Protein AF-0000000082457837 (afdb_homodimer)

Solvent-accessible surface area (backbone atoms only — not comparable to full-atom values): 43763 Å² total; per-residue (Å²): 138,62,82,89,51,73,66,55,36,33,38,27,12,74,49,66,72,32,39,53,53,43,48,62,74,45,56,89,56,84,58,58,75,45,71,38,77,60,34,36,66,74,62,52,68,90,49,53,86,29,73,76,81,58,25,60,80,76,34,44,66,63,45,46,36,47,70,77,39,40,48,73,26,71,55,97,91,34,39,42,47,49,51,41,43,51,32,27,55,53,45,48,58,57,58,70,67,44,86,58,90,34,75,42,76,34,52,36,50,65,36,49,33,29,38,58,34,50,64,67,66,46,62,50,83,47,68,82,25,55,40,52,49,90,78,32,45,65,43,74,44,74,40,80,43,88,89,57,74,78,51,48,42,26,43,46,27,30,28,44,43,92,60,67,83,74,47,74,59,53,96,82,40,74,62,30,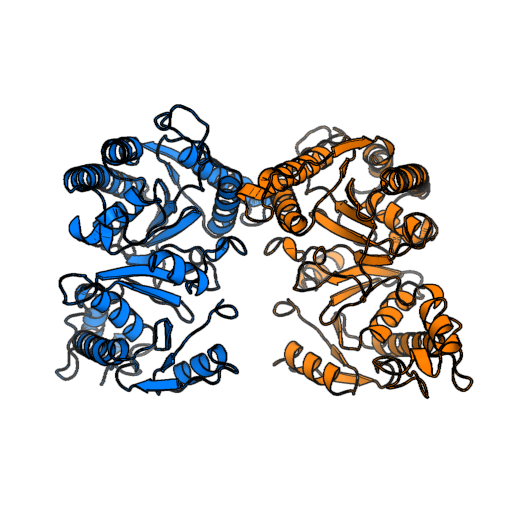30,36,41,38,39,31,22,25,22,40,54,56,78,58,78,79,45,83,54,81,73,71,78,71,47,47,48,30,70,58,8,51,53,30,21,46,37,47,19,59,59,50,52,60,41,80,55,46,30,39,41,19,12,76,44,45,24,16,41,51,28,48,49,42,30,48,54,47,40,39,36,20,27,83,64,69,68,33,95,49,64,44,74,61,47,79,47,68,41,70,47,44,55,50,62,72,56,57,54,68,54,53,75,81,43,78,83,67,60,89,80,44,83,36,46,64,64,71,47,55,69,66,49,53,47,52,50,43,55,36,23,52,53,32,45,54,51,50,42,49,60,66,58,67,53,90,55,71,63,41,28,37,35,36,24,24,48,45,68,49,47,43,39,38,51,33,54,53,68,70,53,59,78,82,52,45,36,34,44,42,61,49,66,37,14,36,28,36,35,35,14,69,71,35,72,88,39,68,50,27,37,52,28,31,36,39,34,72,76,47,55,93,70,32,76,72,90,53,80,67,71,72,61,56,56,63,72,70,100,138,63,84,88,50,73,67,57,36,32,38,27,11,72,48,65,73,32,37,52,53,42,49,61,73,44,57,88,56,86,58,59,75,44,70,38,78,59,34,34,66,74,61,53,68,89,49,54,83,28,75,78,80,57,24,62,78,77,32,44,69,61,46,47,36,48,71,76,40,41,48,73,25,71,55,97,90,33,40,40,43,50,52,42,42,52,29,25,56,54,45,48,57,57,58,70,66,45,85,58,88,35,74,43,74,35,53,36,50,65,35,48,33,30,38,57,34,49,64,68,67,48,63,53,83,45,67,83,26,54,40,52,48,91,80,33,44,64,43,74,45,74,40,79,42,91,90,56,73,78,51,48,42,25,44,47,26,31,27,44,45,92,59,68,83,74,46,74,60,53,96,84,39,74,62,30,31,37,41,36,40,32,22,25,22,41,55,56,78,54,78,78,44,84,55,79,72,71,78,72,47,50,49,31,69,58,8,51,52,30,22,46,37,46,18,59,60,50,53,62,41,79,55,47,32,40,40,18,12,76,43,44,23,17,41,53,28,48,49,42,29,48,55,47,40,38,36,20,29,82,63,68,69,33,96,49,62,44,74,60,48,79,46,70,42,70,46,45,55,49,63,73,56,56,54,68,55,53,76,78,44,77,83,66,59,89,79,44,85,38,45,66,62,72,47,54,69,66,50,54,49,50,50,44,55,37,26,51,54,32,44,53,51,50,42,49,60,67,59,68,54,91,53,71,64,43,30,38,37,36,26,22,46,47,67,47,49,43,40,39,52,34,54,53,67,70,53,60,78,83,54,44,37,34,44,42,60,49,67,37,15,34,28,36,36,33,14,69,70,35,72,88,39,66,50,26,37,52,28,32,36,37,34,72,76,47,54,92,70,33,75,72,90,53,80,68,71,71,62,57,57,63,71,70,100

Sequence (810 aa):
MLIDDSFDVCFASPLERSKRTAEIIWDNREEEVITDMDLREIDLYSFQGLLKHEGKAKFGETFRQWQVDPANFNIDGHYPVRELWDRARNCWDKILEHEGRSVLVVAHNAVNQALVSTAIGLGTEYFRVLLQSNCGVSVLDFTPRIEGGSPFVCLDRLNQTPNSPVGGSSGGRKTSKRIILVCHGFTQNNAEASNPLSGDKSMNMLGVIQSQKIAELLLDTKVSSIISSPKKACVETANAISRVQEAADSLGADSAPRYVEMKQTENLDVENILQKSNKDTSVIPPFQLGWLSGFEDTVLSEVWEQSEEAWRYLLKELSSDDEADRVVVVVGDPSINIALMVHCLNLSKEWMGSFHLDSGSISIVDFPDGPAGKGVIRCINYTAHLGRWSIPITRTIENDEALKMMLIDDSFDVCFASPLERSKRTAEIIWDNREEEVITDMDLREIDLYSFQGLLKHEGKAKFGETFRQWQVDPANFNIDGHYPVRELWDRARNCWDKILEHEGRSVLVVAHNAVNQALVSTAIGLGTEYFRVLLQSNCGVSVLDFTPRIEGGSPFVCLDRLNQTPNSPVGGSSGGRKTSKRIILVCHGFTQNNAEASNPLSGDKSMNMLGVIQSQKIAELLLDTKVSSIISSPKKACVETANAISRVQEAADSLGADSAPRYVEMKQTENLDVENILQKSNKDTSVIPPFQLGWLSGFEDTVLSEVWEQSEEAWRYLLKELSSDDEADRVVVVVGDPSINIALMVHCLNLSKEWMGSFHLDSGSISIVDFPDGPAGKGVIRCINYTAHLGRWSIPITRTIENDEALKM

Foldseek 3Di:
DCQPPDAQEEEFEPDDVLVVVCCVNCPPPPHDYHYDPLQADFDPDVCPPCVPDNCCPPPVVLNVCCVPPLQPRDDPNDNRLQSLLVSLVVVCVVVVPDPIQGYHYGGDWQSVQSNLQVLQPHDSRCRQQQGEDVVFDWAKDFAADPVGDGTQIAGAKGGADPDQLLADDPPPFNFAFKEKEAEFFAFDPPPPPPPNPPFQTAHDPRRLLLLLLLLVSCLNDQAAEEEEEPRHRGVSSSVNNQVSQQCSCVVVSDVHGHDYHYYYDNLQDLRVLVVVFCPVDPPPPLQDQLVVVVGDPVSLVVLLVSLVVVLVVVLCVRVVDPGRHHYYYYYHHFQSSLSSVCVLQVHDSVCSSNYDADHSFMWMWTDSPGSVDHIGTSMHRHFVSSPVSGDDSHDDPVVVVVVVD/DCQPPDAQEEEFEPDDVLVVVCCVNCPPPPHDYHYDPLQADFDPDVCPPCVPDNCCPPPVVLNVCCVPPLQPRDDPNDNRLQSLLVSLVVVCVVVVPDPIQGYHYGGDWQSVQSNVQVLQPHDSRCRQQQGEDVVFDWAKDFAADPVGDGTQIAGAKGGADPDQLLDDDPPPFNFAFKEKEAEFFAFDPPPVPPPNPPFQTAHDPRRLLLLLLLLVSCLNDQAAEEEEEPRHRGVSSSVNNQVSQQCSCVVVSDVHGHDYHYYYDNLQDLRVLVVVFCVVDDPPPLQDQLVVVVGDPVSLVVLLVSLVVVLVVVLCVRVVDPGSHHYYYYYHHFQSSLSSVCVLQVHDSVCSSNYDADHSFMWMWTDSPGSVDHIGTSMHRHFVSSPVSGDDSHDDPPVVVVVVD

pLDDT: mean 83.95, std 16.98, range [23.64, 98.81]

Nearest PDB structures (foldseek):
  4ij6-assembly1_B  TM=6.935E-01  e=1.394E-09  Hydrogenobacter thermophilus TK-6
  6s2q-assembly2_C  TM=6.875E-01  e=1.163E-09  Mycobacterium tuberculosis H37Rv
  6s2q-assembly2_D  TM=6.829E-01  e=6.313E-09  Mycobacterium tuberculosis H37Rv
  4qih-assembly1_A  TM=6.556E-01  e=2.550E-09  Mycobacterium tuberculosis H37Rv
  6s2r-assembly1_B  TM=6.156E-01  e=1.312E-09  Mycobacterium tuberculosis H37Rv

InterPro domains:
  IPR013078 Histidine phosphatase superfamily, clade-1 [PF00300] (6-144)
  IPR013078 Histidine phosphatase superfamily, clade-1 [PF00300] (179-370)
  IPR013078 Histidine phosphatase superfamily, clade-1 [cd07067] (3-148)
  IPR013078 Histidine phosphatase superfamily, clade-1 [cd07067] (178-378)
  IPR029033 Histidine phosphatase superfamily [G3DSA:3.40.50.1240] (2-147)
  IPR029033 Histidine phosphatase superfamily [G3DSA:3.40.50.1240] (171-390)
  IPR029033 Histidine phosphatase superfamily [SSF53254] (4-144)
  IPR029033 Histidine phosphatase superfamily [SSF53254] (177-390)
  IPR050275 Phosphoglycerate Mutase/Phosphatase [PTHR48100] (8-148)

Radius of gyration: 30.06 Å; Cα contacts (8 Å, |Δi|>4): 1487; chains: 2; bounding box: 67×87×71 Å

Secondary structure (DSSP, 8-state):
--TT---SEEEE-SSHHHHHHHHHHHTT--S-EEE-GGGSPPP-GGGTTTTTTTHHHHSHHHHHHHHH-GGG--BTTB-HHHHHHHHHHHHHHHHHHS--SSEEEE--HHHHHHHHHHHHT--GGGTTTB---TT-EEEEEEE--TTSSSPEEEEEEEEE-SS-SSSS-BTTB---EEEEEEEPPPBP--SSSS-TT--SPPB-HHHHHHHHHHHHHHTTS---EEEE-SSHHHHHHHHHHHHHHHTTTTTTS-SSPPP-EEEE-GGG--HHHHHHHHTTS----TTSTTGGGGS-HHHHHHHHHHHHHHHHHHHHHHHSS--S-EEEEEEE-HHHHHHHHHHHTT--GGGGGGB---TT-EEEEEETT-TTS--EEEEEEE-GGGGGGSPPSSPPTHHHHHS--/--TT---SEEEE-SSHHHHHHHHHHHTT--S-EEE-GGGSPPP-GGGTTTTTTTHHHHSHHHHHHHHH-GGG--BTTB-HHHHHHHHHHHHHHHHHHS--SSEEEE--HHHHHHHHHHHHT--GGGTTTB---TT-EEEEEEE--TTSSSPEEEEEEEEE-SS-SSSS-BTTB---EEEEEEEPPPBP--SSSS-TT--SPPB-HHHHHHHHHHHHHHTTS---EEEE-SSHHHHHHHHHHHHHHHTTTTTTS-SSPPP-EEEE-GGG--HHHHHHHTTTS----TTSTTGGGGS-HHHHHHHHHHHHHHHHHHHHHHHSS--S-EEEEEEE-HHHHHHHHHHHTT--GGGGGGB---TT-EEEEEETT-TTS--EEEEEEE-GGGGGGSPPSSPPTHHHHHS--

Organism: Cannabis sativa (NCBI:txid3483)

Structure (mmCIF, N/CA/C/O backbone):
data_AF-0000000082457837-model_v1
#
loop_
_entity.id
_entity.type
_entity.pdbx_description
1 polymer 2-carboxy-D-arabinitol-1-phosphatase
#
loop_
_atom_site.group_PDB
_atom_site.id
_atom_site.type_symbol
_atom_site.label_atom_id
_atom_site.label_alt_id
_atom_site.label_comp_id
_atom_site.label_asym_id
_atom_site.label_entity_id
_atom_site.label_seq_id
_atom_site.pdbx_PDB_ins_code
_atom_site.Cartn_x
_atom_site.Cartn_y
_atom_site.Cartn_z
_atom_site.occupancy
_atom_site.B_iso_or_equiv
_atom_site.auth_seq_id
_atom_site.auth_comp_id
_atom_site.auth_asym_id
_atom_site.auth_atom_id
_atom_site.pdbx_PDB_model_num
ATOM 1 N N . MET A 1 1 ? 2.768 -0.404 -12 1 61.69 1 MET A N 1
ATOM 2 C CA . MET A 1 1 ? 3.422 -1.652 -11.617 1 61.69 1 MET A CA 1
ATOM 3 C C . MET A 1 1 ? 4.809 -1.754 -12.25 1 61.69 1 MET A C 1
ATOM 5 O O . MET A 1 1 ? 5.746 -2.238 -11.617 1 61.69 1 MET A O 1
ATOM 9 N N . LEU A 1 2 ? 4.984 -1.295 -13.492 1 68.19 2 LEU A N 1
ATOM 10 C CA . LEU A 1 2 ? 6.234 -1.51 -14.219 1 68.19 2 LEU A CA 1
ATOM 11 C C . LEU A 1 2 ? 6.988 -0.198 -14.398 1 68.19 2 LEU A C 1
ATOM 13 O O . LEU A 1 2 ? 7.945 -0.13 -15.172 1 68.19 2 LEU A O 1
ATOM 17 N N . ILE A 1 3 ? 6.582 0.846 -13.648 1 64.19 3 ILE A N 1
ATOM 18 C CA . ILE A 1 3 ? 7.121 2.182 -13.875 1 64.19 3 ILE A CA 1
ATOM 19 C C . ILE A 1 3 ? 8.617 2.199 -13.555 1 64.19 3 ILE A C 1
ATOM 21 O O . ILE A 1 3 ? 9.398 2.85 -14.242 1 64.19 3 ILE A O 1
ATOM 25 N N . ASP A 1 4 ? 9.023 1.358 -12.625 1 64.19 4 ASP A N 1
ATOM 26 C CA . ASP A 1 4 ? 10.406 1.42 -12.156 1 64.19 4 ASP A CA 1
ATOM 27 C C . ASP A 1 4 ? 11.258 0.337 -12.82 1 64.19 4 ASP A C 1
ATOM 29 O O . ASP A 1 4 ? 12.453 0.229 -12.547 1 64.19 4 ASP A O 1
ATOM 33 N N . ASP A 1 5 ? 10.656 -0.327 -13.758 1 74.62 5 ASP A N 1
ATOM 34 C CA . ASP A 1 5 ? 11.367 -1.451 -14.367 1 74.62 5 ASP A CA 1
ATOM 35 C C . ASP A 1 5 ? 12.008 -1.05 -15.688 1 74.62 5 ASP A C 1
ATOM 37 O O . ASP A 1 5 ? 11.492 -0.175 -16.391 1 74.62 5 ASP A O 1
ATOM 41 N N . SER A 1 6 ? 13.172 -1.623 -15.984 1 76.94 6 SER A N 1
ATOM 42 C CA . SER A 1 6 ? 13.891 -1.35 -17.219 1 76.94 6 SER A CA 1
ATOM 43 C C . SER A 1 6 ? 13.859 -2.555 -18.156 1 76.94 6 SER A C 1
ATOM 45 O O . SER A 1 6 ? 14.055 -3.691 -17.719 1 76.94 6 SER A O 1
ATOM 47 N N . PHE A 1 7 ? 13.562 -2.219 -19.453 1 85.19 7 PHE A N 1
ATOM 48 C CA . PHE A 1 7 ? 13.516 -3.277 -20.453 1 85.19 7 PHE A CA 1
ATOM 49 C C . PHE A 1 7 ? 14.398 -2.932 -21.656 1 85.19 7 PHE A C 1
ATOM 51 O O . PHE A 1 7 ? 14.492 -1.769 -22.047 1 85.19 7 PHE A O 1
ATOM 58 N N . ASP A 1 8 ? 15.031 -3.896 -22.266 1 85.56 8 ASP A N 1
ATOM 59 C CA . ASP A 1 8 ? 15.906 -3.723 -23.422 1 85.56 8 ASP A CA 1
ATOM 60 C C . ASP A 1 8 ? 15.102 -3.729 -24.719 1 85.56 8 ASP A C 1
ATOM 62 O O . ASP A 1 8 ? 15.492 -3.086 -25.703 1 85.56 8 ASP A O 1
ATOM 66 N N . VAL A 1 9 ? 14.102 -4.449 -24.703 1 88.44 9 VAL A N 1
ATOM 67 C CA . VAL A 1 9 ? 13.289 -4.598 -25.906 1 88.44 9 VAL A CA 1
ATOM 68 C C . VAL A 1 9 ? 11.859 -4.977 -25.531 1 88.44 9 VAL A C 1
ATOM 70 O O . VAL A 1 9 ? 11.625 -5.539 -24.453 1 88.44 9 VAL A O 1
ATOM 73 N N . CYS A 1 10 ? 10.953 -4.625 -26.453 1 90.69 10 CYS A N 1
ATOM 74 C CA . CYS A 1 10 ? 9.555 -4.98 -26.281 1 90.69 10 CYS A CA 1
ATOM 75 C C . CYS A 1 10 ? 9.023 -5.723 -27.5 1 90.69 10 CYS A C 1
ATOM 77 O O . CYS A 1 10 ? 9.18 -5.258 -28.625 1 90.69 10 CYS A O 1
ATOM 79 N N . PHE A 1 11 ? 8.539 -6.891 -27.281 1 92.44 11 PHE A N 1
ATOM 80 C CA . PHE A 1 11 ? 7.801 -7.621 -28.312 1 92.44 11 PHE A CA 1
ATOM 81 C C . PHE A 1 11 ? 6.297 -7.457 -28.109 1 92.44 11 PHE A C 1
ATOM 83 O O . PHE A 1 11 ? 5.797 -7.566 -27 1 92.44 11 PHE A O 1
ATOM 90 N N . ALA A 1 12 ? 5.574 -7.168 -29.156 1 92.19 12 ALA A N 1
ATOM 91 C CA . ALA A 1 12 ? 4.145 -6.93 -28.984 1 92.19 12 ALA A CA 1
ATOM 92 C C . ALA A 1 12 ? 3.348 -7.547 -30.141 1 92.19 12 ALA A C 1
ATOM 94 O O . ALA A 1 12 ? 3.875 -7.734 -31.234 1 92.19 12 ALA A O 1
ATOM 95 N N . SER A 1 13 ? 2.121 -7.949 -29.781 1 90.31 13 SER A N 1
ATOM 96 C CA . SER A 1 13 ? 1.166 -8.328 -30.828 1 90.31 13 SER A CA 1
ATOM 97 C C . SER A 1 13 ? 0.819 -7.148 -31.719 1 90.31 13 SER A C 1
ATOM 99 O O . SER A 1 13 ? 0.725 -6.012 -31.25 1 90.31 13 SER A O 1
ATOM 101 N N . PRO A 1 14 ? 0.612 -7.352 -33.031 1 85.44 14 PRO A N 1
ATOM 102 C CA . PRO A 1 14 ? 0.265 -6.258 -33.938 1 85.44 14 PRO A CA 1
ATOM 103 C C . PRO A 1 14 ? -1.18 -5.789 -33.75 1 85.44 14 PRO A C 1
ATOM 105 O O . PRO A 1 14 ? -1.553 -4.734 -34.281 1 85.44 14 PRO A O 1
ATOM 108 N N . LEU A 1 15 ? -1.947 -6.469 -33.031 1 84.12 15 LEU A N 1
ATOM 109 C CA . LEU A 1 15 ? -3.354 -6.117 -32.875 1 84.12 15 LEU A CA 1
ATOM 110 C C . LEU A 1 15 ? -3.504 -4.898 -31.953 1 84.12 15 LEU A C 1
ATOM 112 O O . LEU A 1 15 ? -2.727 -4.719 -31.016 1 84.12 15 LEU A O 1
ATOM 116 N N . GLU A 1 16 ? -4.539 -4.129 -32.156 1 77.69 16 GLU A N 1
ATOM 117 C CA . GLU A 1 16 ? -4.691 -2.781 -31.609 1 77.69 16 GLU A CA 1
ATOM 118 C C . GLU A 1 16 ? -4.68 -2.789 -30.078 1 77.69 16 GLU A C 1
ATOM 120 O O . GLU A 1 16 ? -4.004 -1.969 -29.453 1 77.69 16 GLU A O 1
ATOM 125 N N . ARG A 1 17 ? -5.391 -3.639 -29.516 1 74.44 17 ARG A N 1
ATOM 126 C CA . ARG A 1 17 ? -5.512 -3.641 -28.062 1 74.44 17 ARG A CA 1
ATOM 127 C C . ARG A 1 17 ? -4.152 -3.838 -27.391 1 74.44 17 ARG A C 1
ATOM 129 O O . ARG A 1 17 ? -3.803 -3.121 -26.453 1 74.44 17 ARG A O 1
ATOM 136 N N . SER A 1 18 ? -3.41 -4.766 -27.859 1 77.88 18 SER A N 1
ATOM 137 C CA . SER A 1 18 ? -2.096 -5.062 -27.297 1 77.88 18 SER A CA 1
ATOM 138 C C . SER A 1 18 ? -1.092 -3.965 -27.641 1 77.88 18 SER A C 1
ATOM 140 O O . SER A 1 18 ? -0.243 -3.621 -26.812 1 77.88 18 SER A O 1
ATOM 142 N N . LYS A 1 19 ? -1.267 -3.469 -28.797 1 76.56 19 LYS A N 1
ATOM 143 C CA . LYS A 1 19 ? -0.363 -2.41 -29.234 1 76.56 19 LYS A CA 1
ATOM 144 C C . LYS A 1 19 ? -0.499 -1.172 -28.344 1 76.56 19 LYS A C 1
ATOM 146 O O . LYS A 1 19 ? 0.503 -0.577 -27.953 1 76.56 19 LYS A O 1
ATOM 151 N N . ARG A 1 20 ? -1.643 -0.842 -28.062 1 76.88 20 ARG A N 1
ATOM 152 C CA . ARG A 1 20 ? -1.907 0.321 -27.219 1 76.88 20 ARG A CA 1
ATOM 153 C C . ARG A 1 20 ? -1.321 0.132 -25.812 1 76.88 20 ARG A C 1
ATOM 155 O O . ARG A 1 20 ? -0.735 1.059 -25.25 1 76.88 20 ARG A O 1
ATOM 162 N N . THR A 1 21 ? -1.513 -1.036 -25.281 1 79.12 21 THR A N 1
ATOM 163 C CA . THR A 1 21 ? -0.959 -1.354 -23.969 1 79.12 21 THR A CA 1
ATOM 164 C C . THR A 1 21 ? 0.563 -1.248 -23.984 1 79.12 21 THR A C 1
ATOM 166 O O . THR A 1 21 ? 1.162 -0.699 -23.062 1 79.12 21 THR A O 1
ATOM 169 N N . ALA A 1 22 ? 1.102 -1.731 -25.031 1 79.19 22 ALA A N 1
ATOM 170 C CA . ALA A 1 22 ? 2.555 -1.672 -25.172 1 79.19 22 ALA A CA 1
ATOM 171 C C . ALA A 1 22 ? 3.041 -0.226 -25.234 1 79.19 22 ALA A C 1
ATOM 173 O O . ALA A 1 22 ? 4.059 0.116 -24.625 1 79.19 22 ALA A O 1
ATOM 174 N N . GLU A 1 23 ? 2.328 0.584 -25.875 1 76.38 23 GLU A N 1
ATOM 175 C CA . GLU A 1 23 ? 2.691 1.992 -26 1 76.38 23 GLU A CA 1
ATOM 176 C C . GLU A 1 23 ? 2.635 2.705 -24.656 1 76.38 23 GLU A C 1
ATOM 178 O O . GLU A 1 23 ? 3.486 3.545 -24.359 1 76.38 23 GLU A O 1
ATOM 183 N N . ILE A 1 24 ? 1.663 2.334 -23.922 1 71.12 24 ILE A N 1
ATOM 184 C CA . ILE A 1 24 ? 1.503 2.936 -22.594 1 71.12 24 ILE A CA 1
ATOM 185 C C . ILE A 1 24 ? 2.674 2.537 -21.703 1 71.12 24 ILE A C 1
ATOM 187 O O . ILE A 1 24 ? 3.262 3.383 -21.031 1 71.12 24 ILE A O 1
ATOM 191 N N . ILE A 1 25 ? 2.982 1.294 -21.703 1 74.19 25 ILE A N 1
ATOM 192 C CA . ILE A 1 25 ? 4.043 0.776 -20.844 1 74.19 25 ILE A CA 1
ATOM 193 C C . ILE A 1 25 ? 5.391 1.314 -21.312 1 74.19 25 ILE A C 1
ATOM 195 O O . ILE A 1 25 ? 6.242 1.665 -20.484 1 74.19 25 ILE A O 1
ATOM 199 N N . TRP A 1 26 ? 5.492 1.304 -22.578 1 75.38 26 TRP A N 1
ATOM 200 C CA . TRP A 1 26 ? 6.773 1.675 -23.172 1 75.38 26 TRP A CA 1
ATOM 201 C C . TRP A 1 26 ? 7 3.18 -23.078 1 75.38 26 TRP A C 1
ATOM 203 O O . TRP A 1 26 ? 8.141 3.639 -22.953 1 75.38 26 TRP A O 1
ATOM 213 N N . ASP A 1 27 ? 5.949 3.879 -22.906 1 66.62 27 ASP A N 1
ATOM 214 C CA . ASP A 1 27 ? 5.973 5.324 -22.688 1 66.62 27 ASP A CA 1
ATOM 215 C C . ASP A 1 27 ? 7.09 5.98 -23.484 1 66.62 27 ASP A C 1
ATOM 217 O O . ASP A 1 27 ? 7.164 5.816 -24.703 1 66.62 27 ASP A O 1
ATOM 221 N N . ASN A 1 28 ? 8.039 6.617 -22.766 1 65.06 28 ASN A N 1
ATOM 222 C CA . ASN A 1 28 ? 9.062 7.445 -23.406 1 65.06 28 ASN A CA 1
ATOM 223 C C . ASN A 1 28 ? 10.359 6.672 -23.609 1 65.06 28 ASN A C 1
ATOM 225 O O . ASN A 1 28 ? 11.406 7.27 -23.859 1 65.06 28 ASN A O 1
ATOM 229 N N . ARG A 1 29 ? 10.188 5.344 -23.625 1 70.12 29 ARG A N 1
ATOM 230 C CA . ARG A 1 29 ? 11.422 4.57 -23.766 1 70.12 29 ARG A CA 1
ATOM 231 C C . ARG A 1 29 ? 11.898 4.586 -25.219 1 70.12 29 ARG A C 1
ATOM 233 O O . ARG A 1 29 ? 11.086 4.605 -26.156 1 70.12 29 ARG A O 1
ATOM 240 N N . GLU A 1 30 ? 13.141 4.762 -25.438 1 69.06 30 GLU A N 1
ATOM 241 C CA . GLU A 1 30 ? 13.742 4.922 -26.75 1 69.06 30 GLU A CA 1
ATOM 242 C C . GLU A 1 30 ? 13.898 3.574 -27.453 1 69.06 30 GLU A C 1
ATOM 244 O O . GLU A 1 30 ? 14.094 3.521 -28.672 1 69.06 30 GLU A O 1
ATOM 249 N N . GLU A 1 31 ? 13.703 2.594 -26.734 1 70 31 GLU A N 1
ATOM 250 C CA . GLU A 1 31 ? 14 1.281 -27.297 1 70 31 GLU A CA 1
ATOM 251 C C . GLU A 1 31 ? 12.914 0.846 -28.281 1 70 31 GLU A C 1
ATOM 253 O O . GLU A 1 31 ? 11.844 1.448 -28.328 1 70 31 GLU A O 1
ATOM 258 N N . GLU A 1 32 ? 13.219 -0.123 -29.031 1 78.94 32 GLU A N 1
ATOM 259 C CA . GLU A 1 32 ? 12.422 -0.588 -30.172 1 78.94 32 GLU A CA 1
ATOM 260 C C . GLU A 1 32 ? 11.273 -1.474 -29.703 1 78.94 32 GLU A C 1
ATOM 262 O O . GLU A 1 32 ? 11.422 -2.256 -28.766 1 78.94 32 GLU A O 1
ATOM 267 N N . VAL A 1 33 ? 10.094 -1.265 -30.234 1 85.94 33 VAL A N 1
ATOM 268 C CA . VAL A 1 33 ? 8.977 -2.199 -30.125 1 85.94 33 VAL A CA 1
ATOM 269 C C . VAL A 1 33 ? 8.906 -3.068 -31.375 1 85.94 33 VAL A C 1
ATOM 271 O O . VAL A 1 33 ? 8.75 -2.557 -32.5 1 85.94 33 VAL A O 1
ATOM 274 N N . ILE A 1 34 ? 9.164 -4.367 -31.234 1 89.06 34 ILE A N 1
ATOM 275 C CA . ILE A 1 34 ? 9.141 -5.324 -32.344 1 89.06 34 ILE A CA 1
ATOM 276 C C . ILE A 1 34 ? 7.781 -6.016 -32.375 1 89.06 34 ILE A C 1
ATOM 278 O O . ILE A 1 34 ? 7.359 -6.641 -31.406 1 89.06 34 ILE A O 1
ATOM 282 N N . THR A 1 35 ? 7.133 -5.902 -33.469 1 91 35 THR A N 1
ATOM 283 C CA . THR A 1 35 ? 5.848 -6.578 -33.594 1 91 35 THR A CA 1
ATOM 284 C C . THR A 1 35 ? 6.039 -7.977 -34.188 1 91 35 THR A C 1
ATOM 286 O O . THR A 1 35 ? 6.887 -8.188 -35.062 1 91 35 THR A O 1
ATOM 289 N N . ASP A 1 36 ? 5.277 -8.945 -33.688 1 91.88 36 ASP A N 1
ATOM 290 C CA . ASP A 1 36 ? 5.328 -10.328 -34.156 1 91.88 36 ASP A CA 1
ATOM 291 C C . ASP A 1 36 ? 3.924 -10.906 -34.312 1 91.88 36 ASP A C 1
ATOM 293 O O . ASP A 1 36 ? 3.139 -10.914 -33.344 1 91.88 36 ASP A O 1
ATOM 297 N N . MET A 1 37 ? 3.615 -11.453 -35.438 1 92.25 37 MET A N 1
ATOM 298 C CA . MET A 1 37 ? 2.289 -11.984 -35.75 1 92.25 37 MET A CA 1
ATOM 299 C C . MET A 1 37 ? 1.982 -13.227 -34.906 1 92.25 37 MET A C 1
ATOM 301 O O . MET A 1 37 ? 0.816 -13.547 -34.688 1 92.25 37 MET A O 1
ATOM 305 N N . ASP A 1 38 ? 2.947 -13.883 -34.469 1 94.12 38 ASP A N 1
ATOM 306 C CA . ASP A 1 38 ? 2.736 -15.094 -33.688 1 94.12 38 ASP A CA 1
ATOM 307 C C . ASP A 1 38 ? 2.236 -14.758 -32.281 1 94.12 38 ASP A C 1
ATOM 309 O O . ASP A 1 38 ? 1.777 -15.641 -31.547 1 94.12 38 ASP A O 1
ATOM 313 N N . LEU A 1 39 ? 2.289 -13.523 -31.953 1 94.19 39 LEU A N 1
ATOM 314 C CA . LEU A 1 39 ? 1.832 -13.086 -30.625 1 94.19 39 LEU A CA 1
ATOM 315 C C . LEU A 1 39 ? 0.365 -12.672 -30.672 1 94.19 39 LEU A C 1
ATOM 317 O O . LEU A 1 39 ? -0.194 -12.242 -29.672 1 94.19 39 LEU A O 1
ATOM 321 N N . ARG A 1 40 ? -0.289 -12.883 -31.766 1 91.94 40 ARG A N 1
ATOM 322 C CA . ARG A 1 40 ? -1.684 -12.484 -31.922 1 91.94 40 ARG A CA 1
ATOM 323 C C . ARG A 1 40 ? -2.605 -13.383 -31.109 1 91.94 40 ARG A C 1
ATOM 325 O O . ARG A 1 40 ? -2.174 -14.414 -30.578 1 91.94 40 ARG A O 1
ATOM 332 N N . GLU A 1 41 ? -3.838 -13.016 -31.141 1 91.19 41 GLU A N 1
ATOM 333 C CA . GLU A 1 41 ? -4.863 -13.742 -30.391 1 91.19 41 GLU A CA 1
ATOM 334 C C . GLU A 1 41 ? -5.098 -15.125 -30.984 1 91.19 41 GLU A C 1
ATOM 336 O O . GLU A 1 41 ? -4.812 -15.359 -32.156 1 91.19 41 GLU A O 1
ATOM 341 N N . ILE A 1 42 ? -5.605 -16.016 -30.203 1 92.81 42 ILE A N 1
ATOM 342 C CA . ILE A 1 42 ? -5.906 -17.375 -30.656 1 92.81 42 ILE A CA 1
ATOM 343 C C . ILE A 1 42 ? -6.898 -17.344 -31.812 1 92.81 42 ILE A C 1
ATOM 345 O O . ILE A 1 42 ? -7.84 -16.547 -31.797 1 92.81 42 ILE A O 1
ATOM 349 N N . ASP A 1 43 ? -6.641 -18.141 -32.812 1 90.38 43 ASP A N 1
ATOM 350 C CA . ASP A 1 43 ? -7.547 -18.25 -33.938 1 90.38 43 ASP A CA 1
ATOM 351 C C . ASP A 1 43 ? -8.648 -19.266 -33.656 1 90.38 43 ASP A C 1
ATOM 353 O O . ASP A 1 43 ? -8.375 -20.453 -33.5 1 90.38 43 ASP A O 1
ATOM 357 N N . LEU A 1 44 ? -9.828 -18.781 -33.719 1 89.5 44 LEU A N 1
ATOM 358 C CA . LEU A 1 44 ? -10.938 -19.688 -33.438 1 89.5 44 LEU A CA 1
ATOM 359 C C . LEU A 1 44 ? -11.766 -19.922 -34.688 1 89.5 44 LEU A C 1
ATOM 361 O O . LEU A 1 44 ? -12.812 -20.562 -34.625 1 89.5 44 LEU A O 1
ATOM 365 N N . TYR A 1 45 ? -11.336 -19.281 -35.781 1 88.31 45 TYR A N 1
ATOM 366 C CA . TYR A 1 45 ? -11.875 -19.578 -37.094 1 88.31 45 TYR A CA 1
ATOM 367 C C . TYR A 1 45 ? -13.383 -19.344 -37.125 1 88.31 45 TYR A C 1
ATOM 369 O O . TYR A 1 45 ? -13.859 -18.25 -36.844 1 88.31 45 TYR A O 1
ATOM 377 N N . SER A 1 46 ? -14.164 -20.359 -37.469 1 81 46 SER A N 1
ATOM 378 C CA . SER A 1 46 ? -15.609 -20.156 -37.625 1 81 46 SER A CA 1
ATOM 379 C C . SER A 1 46 ? -16.25 -19.891 -36.25 1 81 46 SER A C 1
ATOM 381 O O . SER A 1 46 ? -17.391 -19.406 -36.188 1 81 46 SER A O 1
ATOM 383 N N . PHE A 1 47 ? -15.438 -20.25 -35.281 1 78.5 47 PHE A N 1
ATOM 384 C CA . PHE A 1 47 ? -15.953 -20.094 -33.906 1 78.5 47 PHE A CA 1
ATOM 385 C C . PHE A 1 47 ? -15.797 -18.641 -33.469 1 78.5 47 PHE A C 1
ATOM 387 O O . PHE A 1 47 ? -16.391 -18.234 -32.469 1 78.5 47 PHE A O 1
ATOM 394 N N . GLN A 1 48 ? -15.117 -17.828 -34.281 1 76.19 48 GLN A N 1
ATOM 395 C CA . GLN A 1 48 ? -14.852 -16.438 -33.938 1 76.19 48 GLN A CA 1
ATOM 396 C C . GLN A 1 48 ? -16.141 -15.625 -33.844 1 76.19 48 GLN A C 1
ATOM 398 O O . GLN A 1 48 ? -17 -15.703 -34.719 1 76.19 48 GLN A O 1
ATOM 403 N N . GLY A 1 49 ? -16.328 -14.867 -32.812 1 63.47 49 GLY A N 1
ATOM 404 C CA . GLY A 1 49 ? -17.531 -14.062 -32.625 1 63.47 49 GLY A CA 1
ATOM 405 C C . GLY A 1 49 ? -18.688 -14.836 -32.031 1 63.47 49 GLY A C 1
ATOM 406 O O . GLY A 1 49 ? -19.656 -14.25 -31.562 1 63.47 49 GLY A O 1
ATOM 407 N N . LEU A 1 50 ? -18.766 -16.141 -32.188 1 57.75 50 LEU A N 1
ATOM 408 C CA . LEU A 1 50 ? -19.875 -16.953 -31.703 1 57.75 50 LEU A CA 1
ATOM 409 C C . LEU A 1 50 ? -19.766 -17.188 -30.203 1 57.75 50 LEU A C 1
ATOM 411 O O . LEU A 1 50 ? -20.75 -17.516 -29.547 1 57.75 50 LEU A O 1
ATOM 415 N N . LEU A 1 51 ? -18.641 -17.328 -29.734 1 54.53 51 LEU A N 1
ATOM 416 C CA . LEU A 1 51 ? -18.438 -17.766 -28.359 1 54.53 51 LEU A CA 1
ATOM 417 C C . LEU A 1 51 ? -19.234 -16.906 -27.375 1 54.53 51 LEU A C 1
ATOM 419 O O . LEU A 1 51 ? -19.547 -17.344 -26.266 1 54.53 51 LEU A O 1
ATOM 423 N N . LYS A 1 52 ? -19.516 -15.648 -27.641 1 51.84 52 LYS A N 1
ATOM 424 C CA . LYS A 1 52 ? -20.234 -14.922 -26.609 1 51.84 52 LYS A CA 1
ATOM 425 C C . LYS A 1 52 ? -21.703 -15.336 -26.547 1 51.84 52 LYS A C 1
ATOM 427 O O . LYS A 1 52 ? -22.219 -15.672 -25.484 1 51.84 52 LYS A O 1
ATOM 432 N N . HIS A 1 53 ? -22.641 -14.875 -27.375 1 51.81 53 HIS A N 1
ATOM 433 C CA . HIS A 1 53 ? -24.094 -15.008 -27.234 1 51.81 53 HIS A CA 1
ATOM 434 C C . HIS A 1 53 ? -24.594 -16.297 -27.891 1 51.81 53 HIS A C 1
ATOM 436 O O . HIS A 1 53 ? -25.391 -17.016 -27.312 1 51.81 53 HIS A O 1
ATOM 442 N N . GLU A 1 54 ? -24.344 -16.594 -29.094 1 51.88 54 GLU A N 1
ATOM 443 C CA . GLU A 1 54 ? -25.109 -17.469 -29.984 1 51.88 54 GLU A CA 1
ATOM 444 C C . GLU A 1 54 ? -24.469 -18.859 -30.047 1 51.88 54 GLU A C 1
ATOM 446 O O . GLU A 1 54 ? -25.031 -19.781 -30.641 1 51.88 54 GLU A O 1
ATOM 451 N N . GLY A 1 55 ? -23.375 -19.047 -29.484 1 52.09 55 GLY A N 1
ATOM 452 C CA . GLY A 1 55 ? -22.594 -20.25 -29.75 1 52.09 55 GLY A CA 1
ATOM 453 C C . GLY A 1 55 ? -23.203 -21.5 -29.156 1 52.09 55 GLY A C 1
ATOM 454 O O . GLY A 1 55 ? -23.141 -22.578 -29.766 1 52.09 55 GLY A O 1
ATOM 455 N N . LYS A 1 56 ? -23.719 -21.375 -27.969 1 56.31 56 LYS A N 1
ATOM 456 C CA . LYS A 1 56 ? -24.281 -22.578 -27.375 1 56.31 56 LYS A CA 1
ATOM 457 C C . LYS A 1 56 ? -25.391 -23.156 -28.266 1 56.31 56 LYS A C 1
ATOM 459 O O . LYS A 1 56 ? -25.5 -24.375 -28.406 1 56.31 56 LYS A O 1
ATOM 464 N N . ALA A 1 57 ? -26.141 -22.297 -28.797 1 56.5 57 ALA A N 1
ATOM 465 C CA . ALA A 1 57 ? -27.312 -22.766 -29.547 1 56.5 57 ALA A CA 1
ATOM 466 C C . ALA A 1 57 ? -26.891 -23.422 -30.859 1 56.5 57 ALA A C 1
ATOM 468 O O . ALA A 1 57 ? -27.453 -24.453 -31.25 1 56.5 57 ALA A O 1
ATOM 469 N N . LYS A 1 58 ? -25.984 -22.828 -31.531 1 56.25 58 LYS A N 1
ATOM 470 C CA . LYS A 1 58 ? -25.656 -23.297 -32.875 1 56.25 58 LYS A CA 1
ATOM 471 C C . LYS A 1 58 ? -24.562 -24.359 -32.844 1 56.25 58 LYS A C 1
ATOM 473 O O . LYS A 1 58 ? -24.516 -25.234 -33.688 1 56.25 58 LYS A O 1
ATOM 478 N N . PHE A 1 59 ? -23.766 -24.25 -31.859 1 61.91 59 PHE A N 1
ATOM 479 C CA . PHE A 1 59 ? -22.594 -25.141 -31.875 1 61.91 59 PHE A CA 1
ATOM 480 C C . PHE A 1 59 ? -22.484 -25.891 -30.562 1 61.91 59 PHE A C 1
ATOM 482 O O . PHE A 1 59 ? -21.375 -26.078 -30.047 1 61.91 59 PHE A O 1
ATOM 489 N N . GLY A 1 60 ? -23.641 -26.359 -30.109 1 65.94 60 GLY A N 1
ATOM 490 C CA . GLY A 1 60 ? -23.766 -26.953 -28.797 1 65.94 60 GLY A CA 1
ATOM 491 C C . GLY A 1 60 ? -22.641 -27.906 -28.453 1 65.94 60 GLY A C 1
ATOM 492 O O . GLY A 1 60 ? -21.922 -27.703 -27.469 1 65.94 60 GLY A O 1
ATOM 493 N N . GLU A 1 61 ? -22.484 -28.891 -29.391 1 72.31 61 GLU A N 1
ATOM 494 C CA . GLU A 1 61 ? -21.5 -29.922 -29.078 1 72.31 61 GLU A CA 1
ATOM 495 C C . GLU A 1 61 ? -20.078 -29.375 -29.203 1 72.31 61 GLU A C 1
ATOM 497 O O . GLU A 1 61 ? -19.219 -29.672 -28.391 1 72.31 61 GLU A O 1
ATOM 502 N N . THR A 1 62 ? -19.875 -28.609 -30.25 1 75.69 62 THR A N 1
ATOM 503 C CA . THR A 1 62 ? -18.562 -28 -30.5 1 75.69 62 THR A CA 1
ATOM 504 C C . THR A 1 62 ? -18.188 -27.062 -29.344 1 75.69 62 THR A C 1
ATOM 506 O O . THR A 1 62 ? -17.031 -27.031 -28.922 1 75.69 62 THR A O 1
ATOM 509 N N . PHE A 1 63 ? -19.109 -26.547 -28.906 1 77.75 63 PHE A N 1
ATOM 510 C CA . PHE A 1 63 ? -18.891 -25.641 -27.797 1 77.75 63 PHE A CA 1
ATOM 511 C C . PHE A 1 63 ? -18.516 -26.406 -26.531 1 77.75 63 PHE A C 1
ATOM 513 O O . PHE A 1 63 ? -17.641 -25.969 -25.766 1 77.75 63 PHE A O 1
ATOM 520 N N . ARG A 1 64 ? -19.109 -27.453 -26.422 1 79.94 64 ARG A N 1
ATOM 521 C CA . ARG A 1 64 ? -18.828 -28.281 -25.266 1 79.94 64 ARG A CA 1
ATOM 522 C C . ARG A 1 64 ? -17.391 -28.812 -25.312 1 79.94 64 ARG A C 1
ATOM 524 O O . ARG A 1 64 ? -16.703 -28.844 -24.297 1 79.94 64 ARG A O 1
ATOM 531 N N . GLN A 1 65 ? -16.984 -29.172 -26.469 1 84.62 65 GLN A N 1
ATOM 532 C CA . GLN A 1 65 ? -15.625 -29.656 -26.609 1 84.62 65 GLN A CA 1
ATOM 533 C C . GLN A 1 65 ? -14.617 -28.547 -26.281 1 84.62 65 GLN A C 1
ATOM 535 O O . GLN A 1 65 ? -13.594 -28.812 -25.641 1 84.62 65 GLN A O 1
ATOM 540 N N . TRP A 1 66 ? -14.922 -27.391 -26.734 1 87.31 66 TRP A N 1
ATOM 541 C CA . TRP A 1 66 ? -14.055 -26.25 -26.453 1 87.31 66 TRP A CA 1
ATOM 542 C C . TRP A 1 66 ? -13.961 -26 -24.953 1 87.31 66 TRP A C 1
ATOM 544 O O . TRP A 1 66 ? -12.891 -25.672 -24.422 1 87.31 66 TRP A O 1
ATOM 554 N N . GLN A 1 67 ? -14.961 -26.328 -24.266 1 83 67 GLN A N 1
ATOM 555 C CA . GLN A 1 67 ? -15.023 -26.078 -22.828 1 83 67 GLN A CA 1
ATOM 556 C C . GLN A 1 67 ? -14.305 -27.172 -22.047 1 83 67 GLN A C 1
ATOM 558 O O . GLN A 1 67 ? -13.562 -26.891 -21.109 1 83 67 GLN A O 1
ATOM 563 N N . VAL A 1 68 ? -14.406 -28.359 -22.516 1 85 68 VAL A N 1
ATOM 564 C CA . VAL A 1 68 ? -13.992 -29.5 -21.688 1 85 68 VAL A CA 1
ATOM 565 C C . VAL A 1 68 ? -12.602 -29.969 -22.109 1 85 68 VAL A C 1
ATOM 567 O O . VAL A 1 68 ? -11.805 -30.391 -21.281 1 85 68 VAL A O 1
ATOM 570 N N . ASP A 1 69 ? -12.336 -29.859 -23.453 1 90.38 69 ASP A N 1
ATOM 571 C CA . ASP A 1 69 ? -11.07 -30.359 -23.969 1 90.38 69 ASP A CA 1
ATOM 572 C C . ASP A 1 69 ? -10.531 -29.438 -25.062 1 90.38 69 ASP A C 1
ATOM 574 O O . ASP A 1 69 ? -10.391 -29.859 -26.219 1 90.38 69 ASP A O 1
ATOM 578 N N . PRO A 1 70 ? -10.102 -28.359 -24.641 1 93.06 70 PRO A N 1
ATOM 579 C CA . PRO A 1 70 ? -9.648 -27.375 -25.641 1 93.06 70 PRO A CA 1
ATOM 580 C C . PRO A 1 70 ? -8.414 -27.844 -26.406 1 93.06 70 PRO A C 1
ATOM 582 O O . PRO A 1 70 ? -8.242 -27.484 -27.578 1 93.06 70 PRO A O 1
ATOM 585 N N . ALA A 1 71 ? -7.574 -28.656 -25.875 1 94.25 71 ALA A N 1
ATOM 586 C CA . ALA A 1 71 ? -6.352 -29.125 -26.516 1 94.25 71 ALA A CA 1
ATOM 587 C C . ALA A 1 71 ? -6.664 -29.938 -27.766 1 94.25 71 ALA A C 1
ATOM 589 O O . ALA A 1 71 ? -5.891 -29.922 -28.734 1 94.25 71 ALA A O 1
ATOM 590 N N . ASN A 1 72 ? -7.859 -30.578 -27.766 1 93.06 72 ASN A N 1
ATOM 591 C CA . ASN A 1 72 ? -8.219 -31.422 -28.891 1 93.06 72 ASN A CA 1
ATOM 592 C C . ASN A 1 72 ? -9.445 -30.906 -29.625 1 93.06 72 ASN A C 1
ATOM 594 O O . ASN A 1 72 ? -10.047 -31.609 -30.422 1 93.06 72 ASN A O 1
ATOM 598 N N . PHE A 1 73 ? -9.797 -29.703 -29.328 1 90.88 73 PHE A N 1
ATOM 599 C CA . PHE A 1 73 ? -10.906 -29.047 -30.016 1 90.88 73 PHE A CA 1
ATOM 600 C C . PHE A 1 73 ? -10.555 -28.797 -31.484 1 90.88 73 PHE A C 1
ATOM 602 O O . PHE A 1 73 ? -9.578 -28.109 -31.781 1 90.88 73 PHE A O 1
ATOM 609 N N . ASN A 1 74 ? -11.352 -29.406 -32.312 1 91.44 74 ASN A N 1
ATOM 610 C CA . ASN A 1 74 ? -11.164 -29.25 -33.75 1 91.44 74 ASN A CA 1
ATOM 611 C C . ASN A 1 74 ? -12.258 -28.391 -34.375 1 91.44 74 ASN A C 1
ATOM 613 O O . ASN A 1 74 ? -13.445 -28.672 -34.219 1 91.44 74 ASN A O 1
ATOM 617 N N . ILE A 1 75 ? -11.789 -27.375 -35.094 1 88.25 75 ILE A N 1
ATOM 618 C CA . ILE A 1 75 ? -12.711 -26.5 -35.812 1 88.25 7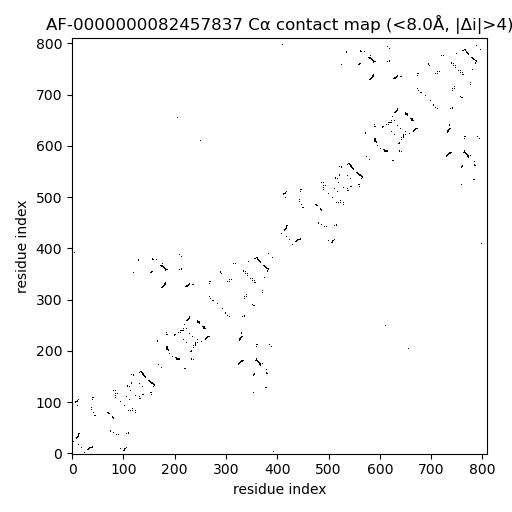5 ILE A CA 1
ATOM 619 C C . ILE A 1 75 ? -12.18 -26.203 -37.188 1 88.25 75 ILE A C 1
ATOM 621 O O . ILE A 1 75 ? -11.062 -25.719 -37.344 1 88.25 75 ILE A O 1
ATOM 625 N N . ASP A 1 76 ? -12.977 -26.578 -38.188 1 89.88 76 ASP A N 1
ATOM 626 C CA . ASP A 1 76 ? -12.617 -26.359 -39.594 1 89.88 76 ASP A CA 1
ATOM 627 C C . ASP A 1 76 ? -11.297 -27.047 -39.938 1 89.88 76 ASP A C 1
ATOM 629 O O . ASP A 1 76 ? -10.469 -26.484 -40.656 1 89.88 76 ASP A O 1
ATOM 633 N N . GLY A 1 77 ? -11.07 -28.188 -39.219 1 92 77 GLY A N 1
ATOM 634 C CA . GLY A 1 77 ? -9.867 -28.953 -39.5 1 92 77 GLY A CA 1
ATOM 635 C C . GLY A 1 77 ? -8.648 -28.438 -38.75 1 92 77 GLY A C 1
ATOM 636 O O . GLY A 1 77 ? -7.535 -28.922 -38.938 1 92 77 GLY A O 1
ATOM 637 N N . HIS A 1 78 ? -8.922 -27.484 -37.906 1 94.5 78 HIS A N 1
ATOM 638 C CA . HIS A 1 78 ? -7.816 -26.875 -37.188 1 94.5 78 HIS A CA 1
ATOM 639 C C . HIS A 1 78 ? -7.91 -27.188 -35.688 1 94.5 78 HIS A C 1
ATOM 641 O O . HIS A 1 78 ? -9 -27.422 -35.156 1 94.5 78 HIS A O 1
ATOM 647 N N . TYR A 1 79 ? -6.727 -27.234 -35.031 1 95.69 79 TYR A N 1
ATOM 648 C CA . TYR A 1 79 ? -6.621 -27.344 -33.594 1 95.69 79 TYR A CA 1
ATOM 649 C C . TYR A 1 79 ? -6.059 -26.062 -32.969 1 95.69 79 TYR A C 1
ATOM 651 O O . TYR A 1 79 ? -4.848 -25.938 -32.781 1 95.69 79 TYR A O 1
ATOM 659 N N . PRO A 1 80 ? -6.941 -25.172 -32.656 1 95.56 80 PRO A N 1
ATOM 660 C CA . PRO A 1 80 ? -6.539 -23.812 -32.281 1 95.56 80 PRO A CA 1
ATOM 661 C C . PRO A 1 80 ? -5.496 -23.797 -31.172 1 95.56 80 PRO A C 1
ATOM 663 O O . PRO A 1 80 ? -4.504 -23.078 -31.25 1 95.56 80 PRO A O 1
ATOM 666 N N . VAL A 1 81 ? -5.676 -24.625 -30.125 1 97.19 81 VAL A N 1
ATOM 667 C CA . VAL A 1 81 ? -4.773 -24.609 -28.984 1 97.19 81 VAL A CA 1
ATOM 668 C C . VAL A 1 81 ? -3.412 -25.172 -29.391 1 97.19 81 VAL A C 1
ATOM 670 O O . VAL A 1 81 ? -2.371 -24.625 -29.016 1 97.19 81 VAL A O 1
ATOM 673 N N . ARG A 1 82 ? -3.408 -26.203 -30.156 1 97.88 82 ARG A N 1
ATOM 674 C CA . ARG A 1 82 ? -2.152 -26.781 -30.625 1 97.88 82 ARG A CA 1
ATOM 675 C C . ARG A 1 82 ? -1.392 -25.797 -31.516 1 97.88 82 ARG A C 1
ATOM 677 O O . ARG A 1 82 ? -0.172 -25.656 -31.391 1 97.88 82 ARG A O 1
ATOM 684 N N . GLU A 1 83 ? -2.172 -25.156 -32.344 1 97.5 83 GLU A N 1
ATOM 685 C CA . GLU A 1 83 ? -1.561 -24.141 -33.219 1 97.5 83 GLU A CA 1
ATOM 686 C C . GLU A 1 83 ? -0.994 -22.984 -32.375 1 97.5 83 GLU A C 1
ATOM 688 O O . GLU A 1 83 ? 0.063 -22.438 -32.719 1 97.5 83 GLU A O 1
ATOM 693 N N . LEU A 1 84 ? -1.713 -22.641 -31.406 1 97.56 84 LEU A N 1
ATOM 694 C CA . LEU A 1 84 ? -1.255 -21.594 -30.5 1 97.56 84 LEU A CA 1
ATOM 695 C C . LEU A 1 84 ? 0.065 -21.984 -29.844 1 97.56 84 LEU A C 1
ATOM 697 O O . LEU A 1 84 ? 0.971 -21.156 -29.719 1 97.56 84 LEU A O 1
ATOM 701 N N . TRP A 1 85 ? 0.2 -23.188 -29.359 1 97.94 85 TRP A N 1
ATOM 702 C CA . TRP A 1 85 ? 1.422 -23.688 -28.734 1 97.94 85 TRP A CA 1
ATOM 703 C C . TRP A 1 85 ? 2.586 -23.656 -29.719 1 97.94 85 TRP A C 1
ATOM 705 O O . TRP A 1 85 ? 3.705 -23.281 -29.359 1 97.94 85 TRP A O 1
ATOM 715 N N . ASP A 1 86 ? 2.254 -24 -30.969 1 97.5 86 ASP A N 1
ATOM 716 C CA . ASP A 1 86 ? 3.279 -23.969 -32 1 97.5 86 ASP A CA 1
ATOM 717 C C . ASP A 1 86 ? 3.764 -22.531 -32.25 1 97.5 86 ASP A C 1
ATOM 719 O O . ASP A 1 86 ? 4.969 -22.297 -32.344 1 97.5 86 ASP A O 1
ATOM 723 N N . ARG A 1 87 ? 2.875 -21.641 -32.312 1 97 87 ARG A N 1
ATOM 724 C CA . ARG A 1 87 ? 3.229 -20.25 -32.469 1 97 87 ARG A CA 1
ATOM 725 C C . ARG A 1 87 ? 4.062 -19.734 -31.312 1 97 87 ARG A C 1
ATOM 727 O O . ARG A 1 87 ? 5 -18.953 -31.5 1 97 87 ARG A O 1
ATOM 734 N N . ALA A 1 88 ? 3.68 -20.125 -30.141 1 97.25 88 ALA A N 1
ATOM 735 C CA . ALA A 1 88 ? 4.43 -19.703 -28.953 1 97.25 88 ALA A CA 1
ATOM 736 C C . ALA A 1 88 ? 5.875 -20.188 -29.016 1 97.25 88 ALA A C 1
ATOM 738 O O . ALA A 1 88 ? 6.801 -19.438 -28.703 1 97.25 88 ALA A O 1
ATOM 739 N N . ARG A 1 89 ? 6.07 -21.406 -29.453 1 96.12 89 ARG A N 1
ATOM 740 C CA . ARG A 1 89 ? 7.414 -21.953 -29.578 1 96.12 89 ARG A CA 1
ATOM 741 C C . ARG A 1 89 ? 8.234 -21.172 -30.594 1 96.12 89 ARG A C 1
ATOM 743 O O . ARG A 1 89 ? 9.414 -20.875 -30.344 1 96.12 89 ARG A O 1
ATOM 750 N N . ASN A 1 90 ? 7.539 -20.828 -31.625 1 95.5 90 ASN A N 1
ATOM 751 C CA . ASN A 1 90 ? 8.203 -20.031 -32.656 1 95.5 90 ASN A CA 1
ATOM 752 C C . ASN A 1 90 ? 8.617 -18.656 -32.094 1 95.5 90 ASN A C 1
ATOM 754 O O . ASN A 1 90 ? 9.695 -18.156 -32.406 1 95.5 90 ASN A O 1
ATOM 758 N N . CYS A 1 91 ? 7.781 -18.125 -31.344 1 95.12 91 CYS A N 1
ATOM 759 C CA . CYS A 1 91 ? 8.07 -16.828 -30.734 1 95.12 91 CYS A CA 1
ATOM 760 C C . CYS A 1 91 ? 9.305 -16.906 -29.844 1 95.12 91 CYS A C 1
ATOM 762 O O . CYS A 1 91 ? 10.133 -15.984 -29.844 1 95.12 91 CYS A O 1
ATOM 764 N N . TRP A 1 92 ? 9.406 -17.938 -29.047 1 94.5 92 TRP A N 1
ATOM 765 C CA . TRP A 1 92 ? 10.547 -18.078 -28.156 1 94.5 92 TRP A CA 1
ATOM 766 C C . TRP A 1 92 ? 11.859 -18.125 -28.938 1 94.5 92 TRP A C 1
ATOM 768 O O . TRP A 1 92 ? 12.867 -17.578 -28.484 1 94.5 92 TRP A O 1
ATOM 778 N N . ASP A 1 93 ? 11.844 -18.766 -30.109 1 92.12 93 ASP A N 1
ATOM 779 C CA . ASP A 1 93 ? 13.039 -18.781 -30.953 1 92.12 93 ASP A CA 1
ATOM 780 C C . ASP A 1 93 ? 13.5 -17.375 -31.297 1 92.12 93 ASP A C 1
ATOM 782 O O . ASP A 1 93 ? 14.703 -17.078 -31.25 1 92.12 93 ASP A O 1
ATOM 786 N N . LYS A 1 94 ? 12.586 -16.562 -31.547 1 92.25 94 LYS A N 1
ATOM 787 C CA . LYS A 1 94 ? 12.891 -15.188 -31.922 1 92.25 94 LYS A CA 1
ATOM 788 C C . LYS A 1 94 ? 13.32 -14.367 -30.703 1 92.25 94 LYS A C 1
ATOM 790 O O . LYS A 1 94 ? 14.305 -13.625 -30.766 1 92.25 94 LYS A O 1
ATOM 795 N N . ILE A 1 95 ? 12.602 -14.539 -29.672 1 91.38 95 ILE A N 1
ATOM 796 C CA . ILE A 1 95 ? 12.844 -13.758 -28.453 1 91.38 95 ILE A CA 1
ATOM 797 C C . ILE A 1 95 ? 14.227 -14.102 -27.906 1 91.38 95 ILE A C 1
ATOM 799 O O . ILE A 1 95 ? 14.984 -13.203 -27.516 1 91.38 95 ILE A O 1
ATOM 803 N N . LEU A 1 96 ? 14.57 -15.336 -27.844 1 89.94 96 LEU A N 1
ATOM 804 C CA . LEU A 1 96 ? 15.805 -15.789 -27.219 1 89.94 96 LEU A CA 1
ATOM 805 C C . LEU A 1 96 ? 17.016 -15.469 -28.094 1 89.94 96 LEU A C 1
ATOM 807 O O . LEU A 1 96 ? 18.156 -15.5 -27.625 1 89.94 96 LEU A O 1
ATOM 811 N N . GLU A 1 97 ? 16.734 -15.164 -29.328 1 88 97 GLU A N 1
ATOM 812 C CA . GLU A 1 97 ? 17.812 -14.75 -30.219 1 88 97 GLU A CA 1
ATOM 813 C C . GLU A 1 97 ? 18.234 -13.305 -29.953 1 88 97 GLU A C 1
ATOM 815 O O . GLU A 1 97 ? 19.328 -12.891 -30.328 1 88 97 GLU A O 1
ATOM 820 N N . HIS A 1 98 ? 17.312 -12.633 -29.422 1 87 98 HIS A N 1
ATOM 821 C CA . HIS A 1 98 ? 17.641 -11.234 -29.125 1 87 98 HIS A CA 1
ATOM 822 C C . HIS A 1 98 ? 18.688 -11.125 -28.031 1 87 98 HIS A C 1
ATOM 824 O O . HIS A 1 98 ? 18.688 -11.914 -27.078 1 87 98 HIS A O 1
ATOM 830 N N . GLU A 1 99 ? 19.516 -10.117 -27.984 1 82.94 99 GLU A N 1
ATOM 831 C CA . GLU A 1 99 ? 20.641 -9.961 -27.062 1 82.94 99 GLU A CA 1
ATOM 832 C C . GLU A 1 99 ? 20.203 -9.312 -25.75 1 82.94 99 GLU A C 1
ATOM 834 O O . GLU A 1 99 ? 20.922 -9.375 -24.75 1 82.94 99 GLU A O 1
ATOM 839 N N . GLY A 1 100 ? 19.047 -8.883 -25.812 1 81.12 100 GLY A N 1
ATOM 840 C CA . GLY A 1 100 ? 18.594 -8.195 -24.625 1 81.12 100 GLY A CA 1
ATOM 841 C C . GLY A 1 100 ? 18.438 -9.109 -23.422 1 81.12 100 GLY A C 1
ATOM 842 O O . GLY A 1 100 ? 18.062 -10.273 -23.562 1 81.12 100 GLY A O 1
ATOM 843 N N . ARG A 1 101 ? 18.75 -8.57 -22.172 1 84.5 101 ARG A N 1
ATOM 844 C CA . ARG A 1 101 ? 18.688 -9.336 -20.938 1 84.5 101 ARG A CA 1
ATOM 845 C C . ARG A 1 101 ? 17.312 -9.219 -20.297 1 84.5 101 ARG A C 1
ATOM 847 O O . ARG A 1 101 ? 16.875 -10.109 -19.547 1 84.5 101 ARG A O 1
ATOM 854 N N . SER A 1 102 ? 16.688 -8.133 -20.484 1 88.88 102 SER A N 1
ATOM 855 C CA . SER A 1 102 ? 15.344 -7.891 -19.984 1 88.88 102 SER A CA 1
ATOM 856 C C . SER A 1 102 ? 14.367 -7.605 -21.109 1 88.88 102 SER A C 1
ATOM 858 O O . SER A 1 102 ? 14.414 -6.539 -21.734 1 88.88 102 SER A O 1
ATOM 860 N N . VAL A 1 103 ? 13.531 -8.562 -21.375 1 91 103 VAL A N 1
ATOM 861 C CA . VAL A 1 103 ? 12.633 -8.484 -22.516 1 91 103 VAL A CA 1
ATOM 862 C C . VAL A 1 103 ? 11.188 -8.391 -22.031 1 91 103 VAL A C 1
ATOM 864 O O . VAL A 1 103 ? 10.773 -9.148 -21.156 1 91 103 VAL A O 1
ATOM 867 N N . LEU A 1 104 ? 10.477 -7.418 -22.531 1 91.94 104 LEU A N 1
ATOM 868 C CA . LEU A 1 104 ? 9.055 -7.281 -22.266 1 91.94 104 LEU A CA 1
ATOM 869 C C . LEU A 1 104 ? 8.227 -7.824 -23.438 1 91.94 104 LEU A C 1
ATOM 871 O O . LEU A 1 104 ? 8.492 -7.504 -24.594 1 91.94 104 LEU A O 1
ATOM 875 N N . VAL A 1 105 ? 7.293 -8.695 -23.188 1 93.75 105 VAL A N 1
ATOM 876 C CA . VAL A 1 105 ? 6.371 -9.203 -24.188 1 93.75 105 VAL A CA 1
ATOM 877 C C . VAL A 1 105 ? 4.945 -8.797 -23.844 1 93.75 105 VAL A C 1
ATOM 879 O O . VAL A 1 105 ? 4.449 -9.102 -22.766 1 93.75 105 VAL A O 1
ATOM 882 N N . VAL A 1 106 ? 4.297 -8.055 -24.719 1 92.62 106 VAL A N 1
ATOM 883 C CA . VAL A 1 106 ? 2.912 -7.629 -24.547 1 92.62 106 VAL A CA 1
ATOM 884 C C . VAL A 1 106 ? 2.02 -8.336 -25.562 1 92.62 106 VAL A C 1
ATOM 886 O O . VAL A 1 106 ? 2.131 -8.094 -26.766 1 92.62 106 VAL A O 1
ATOM 889 N N . ALA A 1 107 ? 1.148 -9.18 -25.078 1 93.31 107 ALA A N 1
ATOM 890 C CA . ALA A 1 107 ? 0.302 -9.969 -25.984 1 93.31 107 ALA A CA 1
ATOM 891 C C . ALA A 1 107 ? -1.042 -10.281 -25.328 1 93.31 107 ALA A C 1
ATOM 893 O O . ALA A 1 107 ? -1.41 -9.672 -24.328 1 93.31 107 ALA A O 1
ATOM 894 N N . HIS A 1 108 ? -1.813 -11.102 -25.984 1 91.69 108 HIS A N 1
ATOM 895 C CA . HIS A 1 108 ? -3.148 -11.445 -25.5 1 91.69 108 HIS A CA 1
ATOM 896 C C . HIS A 1 108 ? -3.096 -12.578 -24.484 1 91.69 108 HIS A C 1
ATOM 898 O O . HIS A 1 108 ? -2.066 -13.242 -24.344 1 91.69 108 HIS A O 1
ATOM 904 N N . ASN A 1 109 ? -4.199 -12.805 -23.844 1 92.69 109 ASN A N 1
ATOM 905 C CA . ASN A 1 109 ? -4.277 -13.727 -22.719 1 92.69 109 ASN A CA 1
ATOM 906 C C . ASN A 1 109 ? -3.895 -15.148 -23.125 1 92.69 109 ASN A C 1
ATOM 908 O O . ASN A 1 109 ? -2.992 -15.742 -22.531 1 92.69 109 ASN A O 1
ATOM 912 N N . ALA A 1 110 ? -4.473 -15.609 -24.188 1 94.12 110 ALA A N 1
ATOM 913 C CA . ALA A 1 110 ? -4.273 -17 -24.594 1 94.12 110 ALA A CA 1
ATOM 914 C C . ALA A 1 110 ? -2.828 -17.25 -25.016 1 94.12 110 ALA A C 1
ATOM 916 O O . ALA A 1 110 ? -2.232 -18.266 -24.641 1 94.12 110 ALA A O 1
ATOM 917 N N . VAL A 1 111 ? -2.283 -16.391 -25.812 1 95.44 111 VAL A N 1
ATOM 918 C CA . VAL A 1 111 ? -0.917 -16.594 -26.281 1 95.44 111 VAL A CA 1
ATOM 919 C C . VAL A 1 111 ? 0.052 -16.5 -25.109 1 95.44 111 VAL A C 1
ATOM 921 O O . VAL A 1 111 ? 1.06 -17.203 -25.078 1 95.44 111 VAL A O 1
ATOM 924 N N . ASN A 1 112 ? -0.201 -15.617 -24.172 1 96.5 112 ASN A N 1
ATOM 925 C CA . ASN A 1 112 ? 0.652 -15.523 -23 1 96.5 112 ASN A CA 1
ATOM 926 C C . ASN A 1 112 ? 0.628 -16.812 -22.188 1 96.5 112 ASN A C 1
ATOM 928 O O . ASN A 1 112 ? 1.649 -17.219 -21.625 1 96.5 112 ASN A O 1
ATOM 932 N N . GLN A 1 113 ? -0.521 -17.438 -22.078 1 97.25 113 GLN A N 1
ATOM 933 C CA . GLN A 1 113 ? -0.588 -18.75 -21.422 1 97.25 113 GLN A CA 1
ATOM 934 C C . GLN A 1 113 ? 0.296 -19.766 -22.141 1 97.25 113 GLN A C 1
ATOM 936 O O . GLN A 1 113 ? 1.022 -20.516 -21.484 1 97.25 113 GLN A O 1
ATOM 941 N N . ALA A 1 114 ? 0.211 -19.703 -23.438 1 97.88 114 ALA A N 1
ATOM 942 C CA . ALA A 1 114 ? 1.013 -20.625 -24.234 1 97.88 114 ALA A CA 1
ATOM 943 C C . ALA A 1 114 ? 2.504 -20.344 -24.062 1 97.88 114 ALA A C 1
ATOM 945 O O . ALA A 1 114 ? 3.305 -21.266 -23.953 1 97.88 114 ALA A O 1
ATOM 946 N N . LEU A 1 115 ? 2.83 -19.062 -24.078 1 97.75 115 LEU A N 1
ATOM 947 C CA . LEU A 1 115 ? 4.227 -18.672 -23.906 1 97.75 115 LEU A CA 1
ATOM 948 C C . LEU A 1 115 ? 4.766 -19.172 -22.578 1 97.75 115 LEU A C 1
ATOM 950 O O . LEU A 1 115 ? 5.832 -19.797 -22.516 1 97.75 115 LEU A O 1
ATOM 954 N N . VAL A 1 116 ? 4.059 -19 -21.5 1 97.62 116 VAL A N 1
ATOM 955 C CA . VAL A 1 116 ? 4.492 -19.406 -20.156 1 97.62 116 VAL A CA 1
ATOM 956 C C . VAL A 1 116 ? 4.625 -20.922 -20.109 1 97.62 116 VAL A C 1
ATOM 958 O O . VAL A 1 116 ? 5.652 -21.453 -19.672 1 97.62 116 VAL A O 1
ATOM 961 N N . SER A 1 117 ? 3.643 -21.609 -20.609 1 97.44 117 SER A N 1
ATOM 962 C CA . SER A 1 117 ? 3.605 -23.062 -20.516 1 97.44 117 SER A CA 1
ATOM 963 C C . SER A 1 117 ? 4.719 -23.703 -21.359 1 97.44 117 SER A C 1
ATOM 965 O O . SER A 1 117 ? 5.449 -24.562 -20.875 1 97.44 117 SER A O 1
ATOM 967 N N . THR A 1 118 ? 4.879 -23.203 -22.562 1 96.88 118 THR A N 1
ATOM 968 C CA . THR A 1 118 ? 5.879 -23.797 -23.438 1 96.88 118 THR A CA 1
ATOM 969 C C . THR A 1 118 ? 7.289 -23.5 -22.938 1 96.88 118 THR A C 1
ATOM 971 O O . THR A 1 118 ? 8.195 -24.312 -23.109 1 96.88 118 THR A O 1
ATOM 974 N N . ALA A 1 119 ? 7.449 -22.406 -22.344 1 95.88 119 ALA A N 1
ATOM 975 C CA . ALA A 1 119 ? 8.766 -22.031 -21.844 1 95.88 119 ALA A CA 1
ATOM 976 C C . ALA A 1 119 ? 9.266 -23.031 -20.797 1 95.88 119 ALA A C 1
ATOM 978 O O . ALA A 1 119 ? 10.461 -23.344 -20.75 1 95.88 119 ALA A O 1
ATOM 979 N N . ILE A 1 120 ? 8.352 -23.547 -20.016 1 93.5 120 ILE A N 1
ATOM 980 C CA . ILE A 1 120 ? 8.805 -24.438 -18.953 1 93.5 120 ILE A CA 1
ATOM 981 C C . ILE A 1 120 ? 8.562 -25.891 -19.359 1 93.5 120 ILE A C 1
ATOM 983 O O . ILE A 1 120 ? 8.805 -26.812 -18.578 1 93.5 120 ILE A O 1
ATOM 987 N N . GLY A 1 121 ? 7.973 -26.094 -20.547 1 94 121 GLY A N 1
ATOM 988 C CA . GLY A 1 121 ? 7.902 -27.422 -21.125 1 94 121 GLY A CA 1
ATOM 989 C C . GLY A 1 121 ? 6.551 -28.078 -20.922 1 94 121 GLY A C 1
ATOM 990 O O . GLY A 1 121 ? 6.426 -29.297 -21.047 1 94 121 GLY A O 1
ATOM 991 N N . LEU A 1 122 ? 5.547 -27.344 -20.641 1 96.38 122 LEU A N 1
ATOM 992 C CA . LEU A 1 122 ? 4.211 -27.906 -20.438 1 96.38 122 LEU A CA 1
ATOM 993 C C . LEU A 1 122 ? 3.463 -28 -21.766 1 96.38 122 LEU A C 1
ATOM 995 O O . LEU A 1 122 ? 3.594 -27.125 -22.625 1 96.38 122 LEU A O 1
ATOM 999 N N . GLY A 1 123 ? 2.658 -28.984 -21.922 1 96.69 123 GLY A N 1
ATOM 1000 C CA . GLY A 1 123 ? 1.939 -29.234 -23.156 1 96.69 123 GLY A CA 1
ATOM 1001 C C . GLY A 1 123 ? 0.609 -28.516 -23.234 1 96.69 123 GLY A C 1
ATOM 1002 O O . GLY A 1 123 ? 0.298 -27.688 -22.375 1 96.69 123 GLY A O 1
ATOM 1003 N N . THR A 1 124 ? -0.193 -28.828 -24.266 1 97.44 124 THR A N 1
ATOM 1004 C CA . THR A 1 124 ? -1.426 -28.125 -24.594 1 97.44 124 THR A CA 1
ATOM 1005 C C . THR A 1 124 ? -2.51 -28.406 -23.562 1 97.44 124 THR A C 1
ATOM 1007 O O . THR A 1 124 ? -3.49 -27.672 -23.469 1 97.44 124 THR A O 1
ATOM 1010 N N . GLU A 1 125 ? -2.312 -29.484 -22.828 1 94.81 125 GLU A N 1
ATOM 1011 C CA . GLU A 1 125 ? -3.295 -29.844 -21.812 1 94.81 125 GLU A CA 1
ATOM 1012 C C . GLU A 1 125 ? -3.318 -28.812 -20.688 1 94.81 125 GLU A C 1
ATOM 1014 O O . GLU A 1 125 ? -4.238 -28.797 -19.859 1 94.81 125 GLU A O 1
ATOM 1019 N N . TYR A 1 126 ? -2.416 -27.906 -20.656 1 96.12 126 TYR A N 1
ATOM 1020 C CA . TYR A 1 126 ? -2.334 -26.922 -19.594 1 96.12 126 TYR A CA 1
ATOM 1021 C C . TYR A 1 126 ? -2.943 -25.594 -20.031 1 96.12 126 TYR A C 1
ATOM 1023 O O . TYR A 1 126 ? -2.822 -24.594 -19.328 1 96.12 126 TYR A O 1
ATOM 1031 N N . PHE A 1 127 ? -3.564 -25.594 -21.297 1 95.56 127 PHE A N 1
ATOM 1032 C CA . PHE A 1 127 ? -4.363 -24.438 -21.688 1 95.56 127 PHE A CA 1
ATOM 1033 C C . PHE A 1 127 ? -5.445 -24.156 -20.656 1 95.56 127 PHE A C 1
ATOM 1035 O O . PHE A 1 127 ? -6.18 -25.062 -20.25 1 95.56 127 PHE A O 1
ATOM 1042 N N . ARG A 1 128 ? -5.488 -23 -20.094 1 94.12 128 ARG A N 1
ATOM 1043 C CA . ARG A 1 128 ? -6.441 -22.5 -19.109 1 94.12 128 ARG A CA 1
ATOM 1044 C C . ARG A 1 128 ? -6.145 -23.078 -17.719 1 94.12 128 ARG A C 1
ATOM 1046 O O . ARG A 1 128 ? -7.02 -23.125 -16.859 1 94.12 128 ARG A O 1
ATOM 1053 N N . VAL A 1 129 ? -4.957 -23.562 -17.484 1 95.06 129 VAL A N 1
ATOM 1054 C CA . VAL A 1 129 ? -4.551 -24.078 -16.188 1 95.06 129 VAL A CA 1
ATOM 1055 C C . VAL A 1 129 ? -3.666 -23.062 -15.469 1 95.06 129 VAL A C 1
ATOM 1057 O O . VAL A 1 129 ? -3.85 -22.797 -14.281 1 95.06 129 VAL A O 1
ATOM 1060 N N . LEU A 1 130 ? -2.668 -22.516 -16.172 1 96.19 130 LEU A N 1
ATOM 1061 C CA . LEU A 1 130 ? -1.9 -21.359 -15.711 1 96.19 130 LEU A CA 1
ATOM 1062 C C . LEU A 1 130 ? -2.492 -20.062 -16.266 1 96.19 130 LEU A C 1
ATOM 1064 O O . LEU A 1 130 ? -2.195 -19.672 -17.391 1 96.19 130 LEU A O 1
ATOM 1068 N N . LEU A 1 131 ? -3.18 -19.422 -15.5 1 93.75 131 LEU A N 1
ATOM 1069 C CA . LEU A 1 131 ? -4.035 -18.344 -15.984 1 93.75 131 LEU A CA 1
ATOM 1070 C C . LEU A 1 131 ? -3.225 -17.062 -16.219 1 93.75 131 LEU A C 1
ATOM 1072 O O . LEU A 1 131 ? -2.17 -16.875 -15.602 1 93.75 131 LEU A O 1
ATOM 1076 N N . GLN A 1 132 ? -3.719 -16.312 -17.094 1 93.06 132 GLN A N 1
ATOM 1077 C CA . GLN A 1 132 ? -3.273 -14.961 -17.391 1 93.06 132 GLN A CA 1
ATOM 1078 C C . GLN A 1 132 ? -4.457 -14.008 -17.5 1 93.06 132 GLN A C 1
ATOM 1080 O O . GLN A 1 132 ? -5.438 -14.289 -18.188 1 93.06 132 GLN A O 1
ATOM 1085 N N . SER A 1 133 ? -4.379 -12.938 -16.75 1 90.38 133 SER A N 1
ATOM 1086 C CA . SER A 1 133 ? -5.445 -11.945 -16.766 1 90.38 133 SER A CA 1
ATOM 1087 C C . SER A 1 133 ? -5.035 -10.703 -17.562 1 90.38 133 SER A C 1
ATOM 1089 O O . SER A 1 133 ? -3.859 -10.531 -17.891 1 90.38 133 SER A O 1
ATOM 1091 N N . ASN A 1 134 ? -6.086 -9.953 -17.891 1 86.06 134 ASN A N 1
ATOM 1092 C CA . ASN A 1 134 ? -5.781 -8.656 -18.484 1 86.06 134 ASN A CA 1
ATOM 1093 C C . ASN A 1 134 ? -4.914 -7.809 -17.562 1 86.06 134 ASN A C 1
ATOM 1095 O O . ASN A 1 134 ? -5.199 -7.695 -16.359 1 86.06 134 ASN A O 1
ATOM 1099 N N . CYS A 1 135 ? -3.826 -7.363 -18.094 1 86.38 135 CYS A N 1
ATOM 1100 C CA . CYS A 1 135 ? -2.861 -6.527 -17.375 1 86.38 135 CYS A CA 1
ATOM 1101 C C . CYS A 1 135 ? -2.082 -7.344 -16.359 1 86.38 135 CYS A C 1
ATOM 1103 O O . CYS A 1 135 ? -1.443 -6.785 -15.461 1 86.38 135 CYS A O 1
ATOM 1105 N N . GLY A 1 136 ? -2.277 -8.586 -16.406 1 91.38 136 GLY A N 1
ATOM 1106 C CA . GLY A 1 136 ? -1.461 -9.438 -15.555 1 91.38 136 GLY A CA 1
ATOM 1107 C C . GLY A 1 136 ? -0.04 -9.602 -16.062 1 91.38 136 GLY A C 1
ATOM 1108 O O . GLY A 1 136 ? 0.185 -9.703 -17.266 1 91.38 136 GLY A O 1
ATOM 1109 N N . VAL A 1 137 ? 0.897 -9.648 -15.172 1 92.94 137 VAL A N 1
ATOM 1110 C CA . VAL A 1 137 ? 2.305 -9.766 -15.539 1 92.94 137 VAL A CA 1
ATOM 1111 C C . VAL A 1 137 ? 2.859 -11.102 -15.07 1 92.94 137 VAL A C 1
ATOM 1113 O O . VAL A 1 137 ? 2.641 -11.5 -13.922 1 92.94 137 VAL A O 1
ATOM 1116 N N . SER A 1 138 ? 3.514 -11.758 -15.891 1 95.62 138 SER A N 1
ATOM 1117 C CA . SER A 1 138 ? 4.25 -12.977 -15.57 1 95.62 138 SER A CA 1
ATOM 1118 C C . SER A 1 138 ? 5.727 -12.836 -15.914 1 95.62 138 SER A C 1
ATOM 1120 O O . SER A 1 138 ? 6.086 -12.133 -16.859 1 95.62 138 SER A O 1
ATOM 1122 N N . VAL A 1 139 ? 6.547 -13.484 -15.109 1 95.06 139 VAL A N 1
ATOM 1123 C CA . VAL A 1 139 ? 7.988 -13.328 -15.266 1 95.06 139 VAL A CA 1
ATOM 1124 C C . VAL A 1 139 ? 8.641 -14.703 -15.391 1 95.06 139 VAL A C 1
ATOM 1126 O O . VAL A 1 139 ? 8.383 -15.602 -14.586 1 95.06 139 VAL A O 1
ATOM 1129 N N . LEU A 1 140 ? 9.453 -14.844 -16.344 1 94.38 140 LEU A N 1
ATOM 1130 C CA . LEU A 1 140 ? 10.258 -16.031 -16.578 1 94.38 140 LEU A CA 1
ATOM 1131 C C . LEU A 1 140 ? 11.75 -15.703 -16.531 1 94.38 140 LEU A C 1
ATOM 1133 O O . LEU A 1 140 ? 12.195 -14.742 -17.156 1 94.38 140 LEU A O 1
ATOM 1137 N N . ASP A 1 141 ? 12.445 -16.484 -15.812 1 91.75 141 ASP A N 1
ATOM 1138 C CA . ASP A 1 141 ? 13.891 -16.344 -15.742 1 91.75 141 ASP A CA 1
ATOM 1139 C C . ASP A 1 141 ? 14.602 -17.438 -16.531 1 91.75 141 ASP A C 1
ATOM 1141 O O . ASP A 1 141 ? 14.32 -18.625 -16.344 1 91.75 141 ASP A O 1
ATOM 1145 N N . PHE A 1 142 ? 15.461 -17.016 -17.359 1 90.25 142 PHE A N 1
ATOM 1146 C CA . PHE A 1 142 ? 16.25 -17.953 -18.172 1 90.25 142 PHE A CA 1
ATOM 1147 C C . PHE A 1 142 ? 17.703 -17.953 -17.734 1 90.25 142 PHE A C 1
ATOM 1149 O O . PHE A 1 142 ? 18.359 -16.906 -17.719 1 90.25 142 PHE A O 1
ATOM 1156 N N . THR A 1 143 ? 18.125 -19.078 -17.344 1 85.31 143 THR A N 1
ATOM 1157 C CA . THR A 1 143 ? 19.516 -19.234 -16.922 1 85.31 143 THR A CA 1
ATOM 1158 C C . THR A 1 143 ? 20.281 -20.141 -17.891 1 85.31 143 THR A C 1
ATOM 1160 O O . THR A 1 143 ? 19.906 -21.297 -18.078 1 85.31 143 THR A O 1
ATOM 1163 N N . PRO A 1 144 ? 21.328 -19.625 -18.453 1 83.19 144 PRO A N 1
ATOM 1164 C CA . PRO A 1 144 ? 22.109 -20.469 -19.359 1 83.19 144 PRO A CA 1
ATOM 1165 C C . PRO A 1 144 ? 22.766 -21.656 -18.656 1 83.19 144 PRO A C 1
ATOM 1167 O O . PRO A 1 144 ? 23.156 -21.547 -17.5 1 83.19 144 PRO A O 1
ATOM 1170 N N . ARG A 1 145 ? 22.812 -22.688 -19.344 1 77.94 145 ARG A N 1
ATOM 1171 C CA . ARG A 1 145 ? 23.469 -23.875 -18.812 1 77.94 145 ARG A CA 1
ATOM 1172 C C . ARG A 1 145 ? 24.938 -23.906 -19.234 1 77.94 145 ARG A C 1
ATOM 1174 O O . ARG A 1 145 ? 25.281 -23.531 -20.359 1 77.94 145 ARG A O 1
ATOM 1181 N N . ILE A 1 146 ? 25.797 -24.344 -18.344 1 69.12 146 ILE A N 1
ATOM 1182 C CA . ILE A 1 146 ? 27.25 -24.406 -18.578 1 69.12 146 ILE A CA 1
ATOM 1183 C C . ILE A 1 146 ? 27.531 -25.359 -19.734 1 69.12 146 ILE A C 1
ATOM 1185 O O . ILE A 1 146 ? 28.391 -25.094 -20.578 1 69.12 146 ILE A O 1
ATOM 1189 N N . GLU A 1 147 ? 26.953 -26.547 -19.656 1 71.94 147 GLU A N 1
ATOM 1190 C CA . GLU A 1 147 ? 27.266 -27.594 -20.625 1 71.94 147 GLU A CA 1
ATOM 1191 C C . GLU A 1 147 ? 26.641 -27.281 -21.984 1 71.94 147 GLU A C 1
ATOM 1193 O O . GLU A 1 147 ? 26.734 -28.094 -22.906 1 71.94 147 GLU A O 1
ATOM 1198 N N . GLY A 1 148 ? 26.141 -26.078 -22.156 1 68.75 148 GLY A N 1
ATOM 1199 C CA . GLY A 1 148 ? 25.484 -25.797 -23.422 1 68.75 148 GLY A CA 1
ATOM 1200 C C . GLY A 1 148 ? 24.078 -26.344 -23.516 1 68.75 148 GLY A C 1
ATOM 1201 O O . GLY A 1 148 ? 23.656 -27.125 -22.641 1 68.75 148 GLY A O 1
ATOM 1202 N N . GLY A 1 149 ? 23.109 -25.922 -24.375 1 74.75 149 GLY A N 1
ATOM 1203 C CA . GLY A 1 149 ? 21.75 -26.391 -24.531 1 74.75 149 GLY A CA 1
ATOM 1204 C C . GLY A 1 149 ? 20.719 -25.328 -24.156 1 74.75 149 GLY A C 1
ATOM 1205 O O . GLY A 1 149 ? 21.031 -24.141 -24.109 1 74.75 149 GLY A O 1
ATOM 1206 N N . SER A 1 150 ? 19.531 -25.922 -24.031 1 79.81 150 SER A N 1
ATOM 1207 C CA . SER A 1 150 ? 18.438 -25.016 -23.703 1 79.81 150 SER A CA 1
ATOM 1208 C C . SER A 1 150 ? 18.578 -24.469 -22.281 1 79.81 150 SER A C 1
ATOM 1210 O O . SER A 1 150 ? 19 -25.188 -21.375 1 79.81 150 SER A O 1
ATOM 1212 N N . PRO A 1 151 ? 18.391 -23.234 -22.094 1 85.94 151 PRO A N 1
ATOM 1213 C CA . PRO A 1 151 ? 18.5 -22.641 -20.766 1 85.94 151 PRO A CA 1
ATOM 1214 C C . PRO A 1 151 ? 17.516 -23.234 -19.766 1 85.94 151 PRO A C 1
ATOM 1216 O O . PRO A 1 151 ? 16.5 -23.812 -20.156 1 85.94 151 PRO A O 1
ATOM 1219 N N . PHE A 1 152 ? 17.938 -23.141 -18.562 1 87.06 152 PHE A N 1
ATOM 1220 C CA . PHE A 1 152 ? 16.984 -23.469 -17.484 1 87.06 152 PHE A CA 1
ATOM 1221 C C . PHE A 1 152 ? 15.961 -22.344 -17.312 1 87.06 152 PHE A C 1
ATOM 1223 O O . PHE A 1 152 ? 16.328 -21.172 -17.234 1 87.06 152 PHE A O 1
ATOM 1230 N N . VAL A 1 153 ? 14.719 -22.75 -17.375 1 92.56 153 VAL A N 1
ATOM 1231 C CA . VAL A 1 153 ? 13.656 -21.75 -17.281 1 92.56 153 VAL A CA 1
ATOM 1232 C C . VAL A 1 153 ? 12.945 -21.875 -15.938 1 92.56 153 VAL A C 1
ATOM 1234 O O . VAL A 1 153 ? 12.562 -22.969 -15.523 1 92.56 153 VAL A O 1
ATOM 1237 N N . CYS A 1 154 ? 12.828 -20.781 -15.258 1 93.19 154 CYS A N 1
ATOM 1238 C CA . CYS A 1 154 ? 12.102 -20.703 -13.984 1 93.19 154 CYS A CA 1
ATOM 1239 C C . CYS A 1 154 ? 10.938 -19.734 -14.07 1 93.19 154 CYS A C 1
ATOM 1241 O O . CYS A 1 154 ? 11.117 -18.578 -14.484 1 93.19 154 CYS A O 1
ATOM 1243 N N . LEU A 1 155 ? 9.758 -20.25 -13.789 1 95.88 155 LEU A N 1
ATOM 1244 C CA . LEU A 1 155 ? 8.625 -19.344 -13.633 1 95.88 155 LEU A CA 1
ATOM 1245 C C . LEU A 1 155 ? 8.688 -18.609 -12.297 1 95.88 155 LEU A C 1
ATOM 1247 O O . LEU A 1 155 ? 8.328 -19.172 -11.258 1 95.88 155 LEU A O 1
ATOM 1251 N N . ASP A 1 156 ? 9.125 -17.391 -12.32 1 94.12 156 ASP A N 1
ATOM 1252 C CA . ASP A 1 156 ? 9.344 -16.594 -11.117 1 94.12 156 ASP A CA 1
ATOM 1253 C C . ASP A 1 156 ? 8.016 -16.141 -10.516 1 94.12 156 ASP A C 1
ATOM 1255 O O . ASP A 1 156 ? 7.812 -16.219 -9.305 1 94.12 156 ASP A O 1
ATOM 1259 N N . ARG A 1 157 ? 7.16 -15.68 -11.336 1 95.44 157 ARG A N 1
ATOM 1260 C CA . ARG A 1 157 ? 5.824 -15.297 -10.898 1 95.44 157 ARG A CA 1
ATOM 1261 C C . ARG A 1 157 ? 4.82 -15.398 -12.039 1 95.44 157 ARG A C 1
ATOM 1263 O O . ARG A 1 157 ? 5.184 -15.227 -13.211 1 95.44 157 ARG A O 1
ATOM 1270 N N . LEU A 1 158 ? 3.652 -15.656 -11.672 1 96.88 158 LEU A N 1
ATOM 1271 C CA . LEU A 1 158 ? 2.572 -15.82 -12.641 1 96.88 158 LEU A CA 1
ATOM 1272 C C . LEU A 1 158 ? 1.416 -14.875 -12.328 1 96.88 158 LEU A C 1
ATOM 1274 O O . LEU A 1 158 ? 0.923 -14.844 -11.195 1 96.88 158 LEU A O 1
ATOM 1278 N N . ASN A 1 159 ? 1.033 -14.047 -13.305 1 95.62 159 ASN A N 1
ATOM 1279 C CA . ASN A 1 159 ? -0.236 -13.328 -13.305 1 95.62 159 ASN A CA 1
ATOM 1280 C C . ASN A 1 159 ? -0.325 -12.344 -12.141 1 95.62 159 ASN A C 1
ATOM 1282 O O . ASN A 1 159 ? -1.295 -12.359 -11.383 1 95.62 159 ASN A O 1
ATOM 1286 N N . GLN A 1 160 ? 0.664 -11.492 -12.016 1 93.19 160 GLN A N 1
ATOM 1287 C CA . GLN A 1 160 ? 0.61 -10.367 -11.086 1 93.19 160 GLN A CA 1
ATOM 1288 C C . GLN A 1 160 ? -0.351 -9.297 -11.586 1 93.19 160 GLN A C 1
ATOM 1290 O O . GLN A 1 160 ? -0.092 -8.641 -12.594 1 93.19 160 GLN A O 1
ATOM 1295 N N . THR A 1 161 ? -1.418 -9.086 -10.883 1 90.31 161 THR A N 1
ATOM 1296 C CA . THR A 1 161 ? -2.439 -8.141 -11.312 1 90.31 161 THR A CA 1
ATOM 1297 C C . THR A 1 161 ? -2.49 -6.938 -10.375 1 90.31 161 THR A C 1
ATOM 1299 O O . THR A 1 161 ? -2.131 -7.047 -9.203 1 90.31 161 THR A O 1
ATOM 1302 N N . PRO A 1 162 ? -2.928 -5.828 -10.852 1 81.75 162 PRO A N 1
ATOM 1303 C CA . PRO A 1 162 ? -3.113 -4.672 -9.969 1 81.75 162 PRO A CA 1
ATOM 1304 C C . PRO A 1 162 ? -4.234 -4.883 -8.953 1 81.75 162 PRO A C 1
ATOM 1306 O O . PRO A 1 162 ? -4.129 -4.426 -7.812 1 81.75 162 PRO A O 1
ATOM 1309 N N . ASN A 1 163 ? -5.242 -5.52 -9.375 1 84.5 163 ASN A N 1
ATOM 1310 C CA . ASN A 1 163 ? -6.348 -5.832 -8.469 1 84.5 163 ASN A CA 1
ATOM 1311 C C . ASN A 1 163 ? -6.078 -7.109 -7.68 1 84.5 163 ASN A C 1
ATOM 1313 O O . ASN A 1 163 ? -5.293 -7.957 -8.109 1 84.5 163 ASN A O 1
ATOM 1317 N N . SER A 1 164 ? -6.746 -7.184 -6.598 1 88.56 164 SER A N 1
ATOM 1318 C CA . SER A 1 164 ? -6.59 -8.344 -5.727 1 88.56 164 SER A CA 1
ATOM 1319 C C . SER A 1 164 ? -6.895 -9.641 -6.469 1 88.56 164 SER A C 1
ATOM 1321 O O . SER A 1 164 ? -7.938 -9.758 -7.121 1 88.56 164 SER A O 1
ATOM 1323 N N . PRO A 1 165 ? -6.008 -10.555 -6.367 1 90.94 165 PRO A N 1
ATOM 1324 C CA . PRO A 1 165 ? -6.242 -11.836 -7.043 1 90.94 165 PRO A CA 1
ATOM 1325 C C . PRO A 1 165 ? -7.227 -12.727 -6.293 1 90.94 165 PRO A C 1
ATOM 1327 O O . PRO A 1 165 ? -7.656 -13.758 -6.82 1 90.94 165 PRO A O 1
ATOM 1330 N N . VAL A 1 166 ? -7.5 -12.391 -5.043 1 89.62 166 VAL A N 1
ATOM 1331 C CA . VAL A 1 166 ? -8.328 -13.273 -4.227 1 89.62 166 VAL A CA 1
ATOM 1332 C C . VAL A 1 166 ? -9.805 -12.992 -4.488 1 89.62 166 VAL A C 1
ATOM 1334 O O . VAL A 1 166 ? -10.656 -13.859 -4.27 1 89.62 166 VAL A O 1
ATOM 1337 N N . GLY A 1 167 ? -10.016 -11.57 -4.844 1 73.06 167 GLY A N 1
ATOM 1338 C CA . GLY A 1 167 ? -11.391 -11.195 -5.156 1 73.06 167 GLY A CA 1
ATOM 1339 C C . GLY A 1 167 ? -11.789 -11.523 -6.586 1 73.06 167 GLY A C 1
ATOM 1340 O O . GLY A 1 167 ? -10.93 -11.727 -7.445 1 73.06 167 GLY A O 1
ATOM 1341 N N . GLY A 1 168 ? -13.047 -12.109 -6.828 1 58.94 168 GLY A N 1
ATOM 1342 C CA . GLY A 1 168 ? -13.562 -12.156 -8.188 1 58.94 168 GLY A CA 1
ATOM 1343 C C . GLY A 1 168 ? -13.719 -13.57 -8.711 1 58.94 168 GLY A C 1
ATOM 1344 O O . GLY A 1 168 ? -13.281 -14.523 -8.078 1 58.94 168 GLY A O 1
ATOM 1345 N N . SER A 1 169 ? -14.57 -13.641 -9.609 1 52.28 169 SER A N 1
ATOM 1346 C CA . SER A 1 169 ? -14.828 -14.891 -10.32 1 52.28 169 SER A CA 1
ATOM 1347 C C . SER A 1 169 ? -13.688 -15.234 -11.266 1 52.28 169 SER A C 1
ATOM 1349 O O . SER A 1 169 ? -13.016 -14.336 -11.789 1 52.28 169 SER A O 1
ATOM 1351 N N . SER A 1 170 ? -12.977 -16.297 -10.992 1 47.88 170 SER A N 1
ATOM 1352 C CA . SER A 1 170 ? -11.984 -16.812 -11.938 1 47.88 170 SER A CA 1
ATOM 1353 C C . SER A 1 170 ? -12.625 -17.156 -13.281 1 47.88 170 SER A C 1
ATOM 1355 O O . SER A 1 170 ? -13.539 -17.969 -13.352 1 47.88 170 SER A O 1
ATOM 1357 N N . GLY A 1 171 ? -11.953 -16.609 -14.461 1 48.91 171 GLY A N 1
ATOM 1358 C CA . GLY A 1 171 ? -12.266 -17.062 -15.805 1 48.91 171 GLY A CA 1
ATOM 1359 C C . GLY A 1 171 ? -13.75 -17.156 -16.078 1 48.91 171 GLY A C 1
ATOM 1360 O O . GLY A 1 171 ? -14.203 -18.062 -16.781 1 48.91 171 GLY A O 1
ATOM 1361 N N . GLY A 1 172 ? -14.578 -16.359 -15.391 1 49.5 172 GLY A N 1
ATOM 1362 C CA . GLY A 1 172 ? -16 -16.453 -15.672 1 49.5 172 GLY A CA 1
ATOM 1363 C C . GLY A 1 172 ? -16.703 -17.5 -14.82 1 49.5 172 GLY A C 1
ATOM 1364 O O . GLY A 1 172 ? -17.938 -17.594 -14.844 1 49.5 172 GLY A O 1
ATOM 1365 N N . ARG A 1 173 ? -15.969 -18.422 -14.242 1 51.69 173 ARG A N 1
ATOM 1366 C CA . ARG A 1 173 ? -16.625 -19.453 -13.453 1 51.69 173 ARG A CA 1
ATOM 1367 C C . ARG A 1 173 ? -16.531 -19.141 -11.969 1 51.69 173 ARG A C 1
ATOM 1369 O O . ARG A 1 173 ? -15.492 -18.688 -11.484 1 51.69 173 ARG A O 1
ATOM 1376 N N . LYS A 1 174 ? -17.625 -19.109 -11.367 1 56.97 174 LYS A N 1
ATOM 1377 C CA . LYS A 1 174 ? -17.688 -18.969 -9.914 1 56.97 174 LYS A CA 1
ATOM 1378 C C . LYS A 1 174 ? -16.859 -20.062 -9.227 1 56.97 174 LYS A C 1
ATOM 1380 O O . LYS A 1 174 ? -17.016 -21.25 -9.523 1 56.97 174 LYS A O 1
ATOM 1385 N N . THR A 1 175 ? -15.617 -19.703 -8.68 1 60.44 175 THR A N 1
ATOM 1386 C CA . THR A 1 175 ? -14.789 -20.703 -7.992 1 60.44 175 THR A CA 1
ATOM 1387 C C . THR A 1 175 ? -15.414 -21.094 -6.656 1 60.44 175 THR A C 1
ATOM 1389 O O . THR A 1 175 ? -15.758 -20.219 -5.848 1 60.44 175 THR A O 1
ATOM 1392 N N . SER A 1 176 ? -15.75 -22.406 -6.562 1 73.62 176 SER A N 1
ATOM 1393 C CA . SER A 1 176 ? -16.422 -22.859 -5.348 1 73.62 176 SER A CA 1
ATOM 1394 C C . SER A 1 176 ? -15.414 -23.281 -4.285 1 73.62 176 SER A C 1
ATOM 1396 O O . SER A 1 176 ? -15.625 -23.047 -3.094 1 73.62 176 SER A O 1
ATOM 1398 N N . LYS A 1 177 ? -14.258 -23.891 -4.75 1 91.94 177 LYS A N 1
ATOM 1399 C CA . LYS A 1 177 ? -13.266 -24.359 -3.793 1 91.94 177 LYS A CA 1
ATOM 1400 C C . LYS A 1 177 ? -11.875 -23.828 -4.148 1 91.94 177 LYS A C 1
ATOM 1402 O O . LYS A 1 177 ? -11.477 -23.844 -5.316 1 91.94 177 LYS A O 1
ATOM 1407 N N . ARG A 1 178 ? -11.109 -23.359 -3.164 1 94.62 178 ARG A N 1
ATOM 1408 C CA . ARG A 1 178 ? -9.844 -22.672 -3.402 1 94.62 178 ARG A CA 1
ATOM 1409 C C . ARG A 1 178 ? -8.828 -22.984 -2.314 1 94.62 178 ARG A C 1
ATOM 1411 O O . ARG A 1 178 ? -9.18 -23.078 -1.135 1 94.62 178 ARG A O 1
ATOM 1418 N N . ILE A 1 179 ? -7.609 -23.203 -2.707 1 97.31 179 ILE A N 1
ATOM 1419 C CA . ILE A 1 179 ? -6.477 -23.266 -1.794 1 97.31 179 ILE A CA 1
ATOM 1420 C C . ILE A 1 179 ? -5.551 -22.078 -2.021 1 97.31 179 ILE A C 1
ATOM 1422 O O . ILE A 1 179 ? -5.137 -21.812 -3.15 1 97.31 179 ILE A O 1
ATOM 1426 N N . ILE A 1 180 ? -5.285 -21.344 -1.002 1 98.06 180 ILE A N 1
ATOM 1427 C CA . ILE A 1 180 ? -4.316 -20.25 -1.053 1 98.06 180 ILE A CA 1
ATOM 1428 C C . ILE A 1 180 ? -3.029 -20.656 -0.348 1 98.06 180 ILE A C 1
ATOM 1430 O O . ILE A 1 180 ? -3.025 -20.906 0.862 1 98.06 180 ILE A O 1
ATOM 1434 N N . LEU A 1 181 ? -1.951 -20.797 -1.087 1 98.69 181 LEU A N 1
ATOM 1435 C CA . LEU A 1 181 ? -0.639 -21.141 -0.55 1 98.69 181 LEU A CA 1
ATOM 1436 C C . LEU A 1 181 ? 0.113 -19.891 -0.11 1 98.69 181 LEU A C 1
ATOM 1438 O O . LEU A 1 181 ? 0.44 -19.031 -0.936 1 98.69 181 LEU A O 1
ATOM 1442 N N . VAL A 1 182 ? 0.388 -19.812 1.157 1 98.62 182 VAL A N 1
ATOM 1443 C CA . VAL A 1 182 ? 1.065 -18.656 1.732 1 98.62 182 VAL A CA 1
ATOM 1444 C C . VAL A 1 182 ? 2.467 -19.062 2.193 1 98.62 182 VAL A C 1
ATOM 1446 O O . VAL A 1 182 ? 2.629 -20.016 2.951 1 98.62 182 VAL A O 1
ATOM 1449 N N . CYS A 1 183 ? 3.449 -18.375 1.711 1 97.56 183 CYS A N 1
ATOM 1450 C CA . CYS A 1 183 ? 4.789 -18.531 2.266 1 97.56 183 CYS A CA 1
ATOM 1451 C C . CYS A 1 183 ? 4.953 -17.688 3.527 1 97.56 183 CYS A C 1
ATOM 1453 O O . CYS A 1 183 ? 4.609 -16.5 3.539 1 97.56 183 CYS A O 1
ATOM 1455 N N . HIS A 1 184 ? 5.469 -18.297 4.562 1 95.5 184 HIS A N 1
ATOM 1456 C CA . HIS A 1 184 ? 5.641 -17.562 5.809 1 95.5 184 HIS A CA 1
ATOM 1457 C C . HIS A 1 184 ? 6.539 -16.344 5.617 1 95.5 184 HIS A C 1
ATOM 1459 O O . HIS A 1 184 ? 7.27 -16.266 4.629 1 95.5 184 HIS A O 1
ATOM 1465 N N . GLY A 1 185 ? 6.414 -15.414 6.594 1 93.38 185 GLY A N 1
ATOM 1466 C CA . GLY A 1 185 ? 7.242 -14.219 6.543 1 93.38 185 GLY A CA 1
ATOM 1467 C C . GLY A 1 185 ? 8.719 -14.516 6.734 1 93.38 185 GLY A C 1
ATOM 1468 O O . GLY A 1 185 ? 9.086 -15.578 7.242 1 93.38 185 GLY A O 1
ATOM 1469 N N . PHE A 1 186 ? 9.516 -13.578 6.395 1 92.25 186 PHE A N 1
ATOM 1470 C CA . PHE A 1 186 ? 10.969 -13.695 6.453 1 92.25 186 PHE A CA 1
ATOM 1471 C C . PHE A 1 186 ? 11.438 -13.922 7.887 1 92.25 186 PHE A C 1
ATOM 1473 O O . PHE A 1 186 ? 10.938 -13.289 8.812 1 92.25 186 PHE A O 1
ATOM 1480 N N . THR A 1 187 ? 12.344 -14.852 8.062 1 89.19 187 THR A N 1
ATOM 1481 C CA . THR A 1 187 ? 12.781 -15.242 9.398 1 89.19 187 THR A CA 1
ATOM 1482 C C . THR A 1 187 ? 14.102 -14.57 9.758 1 89.19 187 THR A C 1
ATOM 1484 O O . THR A 1 187 ? 14.789 -14.039 8.891 1 89.19 187 THR A O 1
ATOM 1487 N N . GLN A 1 188 ? 14.406 -14.453 11.062 1 81.5 188 GLN A N 1
ATOM 1488 C CA . GLN A 1 188 ? 15.633 -13.875 11.586 1 81.5 188 GLN A CA 1
ATOM 1489 C C . GLN A 1 188 ? 16.859 -14.68 11.156 1 81.5 188 GLN A C 1
ATOM 1491 O O . GLN A 1 188 ? 16.812 -15.914 11.141 1 81.5 188 GLN A O 1
ATOM 1496 N N . ASN A 1 189 ? 17.859 -14.016 10.375 1 64.06 189 ASN A N 1
ATOM 1497 C CA . ASN A 1 189 ? 19.094 -14.727 10.055 1 64.06 189 ASN A CA 1
ATOM 1498 C C . ASN A 1 189 ? 20.062 -14.734 11.242 1 64.06 189 ASN A C 1
ATOM 1500 O O . ASN A 1 189 ? 20.469 -13.68 11.727 1 64.06 189 ASN A O 1
ATOM 1504 N N . ASN A 1 190 ? 19.891 -15.203 12.305 1 48.25 190 ASN A N 1
ATOM 1505 C CA . ASN A 1 190 ? 20.891 -15.125 13.359 1 48.25 190 ASN A CA 1
ATOM 1506 C C . ASN A 1 190 ? 22.281 -15.477 12.836 1 48.25 190 ASN A C 1
ATOM 1508 O O . ASN A 1 190 ? 22.578 -16.641 12.57 1 48.25 190 ASN A O 1
ATOM 1512 N N . ALA A 1 191 ? 23.031 -14.711 12.125 1 39.75 191 ALA A N 1
ATOM 1513 C CA . ALA A 1 191 ? 24.469 -15.008 12.109 1 39.75 191 ALA A CA 1
ATOM 1514 C C . ALA A 1 191 ? 24.953 -15.391 13.5 1 39.75 191 ALA A C 1
ATOM 1516 O O . ALA A 1 191 ? 25.844 -16.234 13.641 1 39.75 191 ALA A O 1
ATOM 1517 N N . GLU A 1 192 ? 24.812 -14.453 14.484 1 38.78 192 GLU A N 1
ATOM 1518 C CA . GLU A 1 192 ? 25.422 -14.641 15.797 1 38.78 192 GLU A CA 1
ATOM 1519 C C . GLU A 1 192 ? 24.828 -15.836 16.531 1 38.78 192 GLU A C 1
ATOM 1521 O O . GLU A 1 192 ? 25.219 -16.141 17.656 1 38.78 192 GLU A O 1
ATOM 1526 N N . ALA A 1 193 ? 23.641 -16.156 16.188 1 36.94 193 ALA A N 1
ATOM 1527 C CA . ALA A 1 193 ? 23.312 -17.312 17 1 36.94 193 ALA A CA 1
ATOM 1528 C C . ALA A 1 193 ? 24.281 -18.469 16.734 1 36.94 193 ALA A C 1
ATOM 1530 O O . ALA A 1 193 ? 24.516 -18.828 15.578 1 36.94 193 ALA A O 1
ATOM 1531 N N . SER A 1 194 ? 25.141 -18.578 17.484 1 37.66 194 SER A N 1
ATOM 1532 C CA . SER A 1 194 ? 26.156 -19.609 17.625 1 37.66 194 SER A CA 1
ATOM 1533 C C . SER A 1 194 ? 25.719 -20.906 16.969 1 37.66 194 SER A C 1
ATOM 1535 O O . SER A 1 194 ? 26.547 -21.766 16.672 1 37.66 194 SER A O 1
ATOM 1537 N N . ASN A 1 195 ? 24.375 -21.281 17.25 1 37.41 195 ASN A N 1
ATOM 1538 C CA . ASN A 1 195 ? 24.047 -22.609 16.719 1 37.41 195 ASN A CA 1
ATOM 1539 C C . ASN A 1 195 ? 23.172 -22.516 15.477 1 37.41 195 ASN A C 1
ATOM 1541 O O . ASN A 1 195 ? 21.969 -22.25 15.578 1 37.41 195 ASN A O 1
ATOM 1545 N N . PRO A 1 196 ? 23.672 -22.125 14.398 1 42.53 196 PRO A N 1
ATOM 1546 C CA . PRO A 1 196 ? 23.016 -22.203 13.086 1 42.53 196 PRO A CA 1
ATOM 1547 C C . PRO A 1 196 ? 21.922 -23.266 13.023 1 42.53 196 PRO A C 1
ATOM 1549 O O . PRO A 1 196 ? 21.141 -23.297 12.07 1 42.53 196 PRO A O 1
ATOM 1552 N N . LEU A 1 197 ? 22.203 -24.188 13.836 1 41.41 197 LEU A N 1
ATOM 1553 C CA . LEU A 1 197 ? 21.375 -25.375 13.922 1 41.41 197 LEU A CA 1
ATOM 1554 C C . LEU A 1 197 ? 20.078 -25.094 14.656 1 41.41 197 LEU A C 1
ATOM 1556 O O . LEU A 1 197 ? 19.281 -26 14.914 1 41.41 197 LEU A O 1
ATOM 1560 N N . SER A 1 198 ? 19.984 -23.984 15.422 1 50.12 198 SER A N 1
ATOM 1561 C CA . SER A 1 198 ? 18.812 -23.875 16.297 1 50.12 198 SER A CA 1
ATOM 1562 C C . SER A 1 198 ? 17.562 -23.547 15.5 1 50.12 198 SER A C 1
ATOM 1564 O O . SER A 1 198 ? 17.516 -22.531 14.805 1 50.12 198 SER A O 1
ATOM 1566 N N . GLY A 1 199 ? 16.656 -24.625 15.125 1 57.28 199 GLY A N 1
ATOM 1567 C CA . GLY A 1 199 ? 15.617 -25.141 14.25 1 57.28 199 GLY A CA 1
ATOM 1568 C C . GLY A 1 199 ? 14.492 -24.156 14 1 57.28 199 GLY A C 1
ATOM 1569 O O . GLY A 1 199 ? 14.172 -23.859 12.852 1 57.28 199 GLY A O 1
ATOM 1570 N N . ASP A 1 200 ? 13.672 -23.844 14.891 1 80.31 200 ASP A N 1
ATOM 1571 C CA . ASP A 1 200 ? 12.391 -23.188 14.688 1 80.31 200 ASP A CA 1
ATOM 1572 C C . ASP A 1 200 ? 12.516 -21.672 14.844 1 80.31 200 ASP A C 1
ATOM 1574 O O . ASP A 1 200 ? 12.438 -21.156 15.961 1 80.31 200 ASP A O 1
ATOM 1578 N N . LYS A 1 201 ? 12.836 -20.953 13.75 1 83.62 201 LYS A N 1
ATOM 1579 C CA . LYS A 1 201 ? 13.133 -19.531 13.75 1 83.62 201 LYS A CA 1
ATOM 1580 C C . LYS A 1 201 ? 11.852 -18.703 13.734 1 83.62 201 LYS A C 1
ATOM 1582 O O . LYS A 1 201 ? 10.875 -19.062 13.07 1 83.62 201 LYS A O 1
ATOM 1587 N N . SER A 1 202 ? 11.953 -17.609 14.508 1 90.06 202 SER A N 1
ATOM 1588 C CA . SER A 1 202 ? 10.867 -16.641 14.484 1 90.06 202 SER A CA 1
ATOM 1589 C C . SER A 1 202 ? 11.031 -15.633 13.352 1 90.06 202 SER A C 1
ATOM 1591 O O . SER A 1 202 ? 12.133 -15.484 12.805 1 90.06 202 SER A O 1
ATOM 1593 N N . MET A 1 203 ? 9.953 -15.062 12.984 1 91.81 203 MET A N 1
ATOM 1594 C CA . MET A 1 203 ? 9.992 -14.039 11.953 1 91.81 203 MET A CA 1
ATOM 1595 C C . MET A 1 203 ? 10.727 -12.789 12.438 1 91.81 203 MET A C 1
ATOM 1597 O O . MET A 1 203 ? 10.656 -12.445 13.617 1 91.81 203 MET A O 1
ATOM 1601 N N . ASN A 1 204 ? 11.5 -12.18 11.586 1 92.75 204 ASN A N 1
ATOM 1602 C CA . ASN A 1 204 ? 12 -10.844 11.883 1 92.75 204 ASN A CA 1
ATOM 1603 C C . ASN A 1 204 ? 10.961 -9.766 11.562 1 92.75 204 ASN A C 1
ATOM 1605 O O . ASN A 1 204 ? 9.812 -10.086 11.266 1 92.75 204 ASN A O 1
ATOM 1609 N N . MET A 1 205 ? 11.344 -8.531 11.617 1 93.75 205 MET A N 1
ATOM 1610 C CA . MET A 1 205 ? 10.375 -7.453 11.453 1 93.75 205 MET A CA 1
ATOM 1611 C C . MET A 1 205 ? 9.805 -7.453 10.039 1 93.75 205 MET A C 1
ATOM 1613 O O . MET A 1 205 ? 8.625 -7.16 9.844 1 93.75 205 MET A O 1
ATOM 1617 N N . LEU A 1 206 ? 10.617 -7.66 9.062 1 94.25 206 LEU A N 1
ATOM 1618 C CA . LEU A 1 206 ? 10.109 -7.766 7.703 1 94.25 206 LEU A CA 1
ATOM 1619 C C . LEU A 1 206 ? 9.047 -8.852 7.605 1 94.25 206 LEU A C 1
ATOM 1621 O O . LEU A 1 206 ? 8.016 -8.656 6.957 1 94.25 206 LEU A O 1
ATOM 1625 N N . GLY A 1 207 ? 9.328 -9.984 8.219 1 95.88 207 GLY A N 1
ATOM 1626 C CA . GLY A 1 207 ? 8.352 -11.062 8.242 1 95.88 207 GLY A CA 1
ATOM 1627 C C . GLY A 1 207 ? 7.035 -10.664 8.875 1 95.88 207 GLY A C 1
ATOM 1628 O O . GLY A 1 207 ? 5.969 -11.047 8.383 1 95.88 207 GLY A O 1
ATOM 1629 N N . VAL A 1 208 ? 7.129 -9.984 9.945 1 95.38 208 VAL A N 1
ATOM 1630 C CA . VAL A 1 208 ? 5.934 -9.5 10.633 1 95.38 208 VAL A CA 1
ATOM 1631 C C . VAL A 1 208 ? 5.129 -8.602 9.695 1 95.38 208 VAL A C 1
ATOM 1633 O O . VAL A 1 208 ? 3.91 -8.75 9.578 1 95.38 208 VAL A O 1
ATOM 1636 N N . ILE A 1 209 ? 5.797 -7.707 9.055 1 95.69 209 ILE A N 1
ATOM 1637 C CA . ILE A 1 209 ? 5.16 -6.781 8.125 1 95.69 209 ILE A CA 1
ATOM 1638 C C . ILE A 1 209 ? 4.52 -7.562 6.977 1 95.69 209 ILE A C 1
ATOM 1640 O O . ILE A 1 209 ? 3.365 -7.312 6.617 1 95.69 209 ILE A O 1
ATOM 1644 N N . GLN A 1 210 ? 5.223 -8.469 6.418 1 96 210 GLN A N 1
ATOM 1645 C CA . GLN A 1 210 ? 4.719 -9.297 5.328 1 96 210 GLN A CA 1
ATOM 1646 C C . GLN A 1 210 ? 3.453 -10.047 5.746 1 96 210 GLN A C 1
ATOM 1648 O O . GLN A 1 210 ? 2.467 -10.062 5.008 1 96 210 GLN A O 1
ATOM 1653 N N . SER A 1 211 ? 3.51 -10.664 6.926 1 97.5 211 SER A N 1
ATOM 1654 C CA . SER A 1 211 ? 2.375 -11.438 7.418 1 97.5 211 SER A CA 1
ATOM 1655 C C . SER A 1 211 ? 1.139 -10.562 7.586 1 97.5 211 SER A C 1
ATOM 1657 O O . SER A 1 211 ? 0.024 -10.984 7.273 1 97.5 211 SER A O 1
ATOM 1659 N N . GLN A 1 212 ? 1.389 -9.445 8.039 1 96.19 212 GLN A N 1
ATOM 1660 C CA . GLN A 1 212 ? 0.279 -8.508 8.203 1 96.19 212 GLN A CA 1
ATOM 1661 C C . GLN A 1 212 ? -0.323 -8.125 6.855 1 96.19 212 GLN A C 1
ATOM 1663 O O . GLN A 1 212 ? -1.545 -8.039 6.719 1 96.19 212 GLN A O 1
ATOM 1668 N N . LYS A 1 213 ? 0.504 -7.836 5.93 1 96.31 213 LYS A N 1
ATOM 1669 C CA . LYS A 1 213 ? 0.035 -7.461 4.602 1 96.31 213 LYS A CA 1
ATOM 1670 C C . LYS A 1 213 ? -0.728 -8.602 3.941 1 96.31 213 LYS A C 1
ATOM 1672 O O . LYS A 1 213 ? -1.725 -8.375 3.252 1 96.31 213 LYS A O 1
ATOM 1677 N N . ILE A 1 214 ? -0.26 -9.797 4.125 1 97.62 214 ILE A N 1
ATOM 1678 C CA . ILE A 1 214 ? -0.979 -10.969 3.633 1 97.62 214 ILE A CA 1
ATOM 1679 C C . ILE A 1 214 ? -2.373 -11.016 4.254 1 97.62 214 ILE A C 1
ATOM 1681 O O . ILE A 1 214 ? -3.363 -11.234 3.551 1 97.62 214 ILE A O 1
ATOM 1685 N N . ALA A 1 215 ? -2.396 -10.859 5.578 1 97.81 215 ALA A N 1
ATOM 1686 C CA . ALA A 1 215 ? -3.662 -10.898 6.305 1 97.81 215 ALA A CA 1
ATOM 1687 C C . ALA A 1 215 ? -4.645 -9.867 5.754 1 97.81 215 ALA A C 1
ATOM 1689 O O . ALA A 1 215 ? -5.824 -10.164 5.562 1 97.81 215 ALA A O 1
ATOM 1690 N N . GLU A 1 216 ? -4.148 -8.703 5.508 1 96.25 216 GLU A N 1
ATOM 1691 C CA . GLU A 1 216 ? -4.988 -7.645 4.961 1 96.25 216 GLU A CA 1
ATOM 1692 C C . GLU A 1 216 ? -5.512 -8.016 3.574 1 96.25 216 GLU A C 1
ATOM 1694 O O . GLU A 1 216 ? -6.676 -7.77 3.258 1 96.25 216 GLU A O 1
ATOM 1699 N N . LEU A 1 217 ? -4.668 -8.547 2.742 1 96.06 217 LEU A N 1
ATOM 1700 C CA . LEU A 1 217 ? -5.07 -8.969 1.406 1 96.06 217 LEU A CA 1
ATOM 1701 C C . LEU A 1 217 ? -6.188 -10.008 1.48 1 96.06 217 LEU A C 1
ATOM 1703 O O . LEU A 1 217 ? -7.164 -9.922 0.735 1 96.06 217 LEU A O 1
ATOM 1707 N N . LEU A 1 218 ? -6.07 -10.945 2.375 1 96.75 218 LEU A N 1
ATOM 1708 C CA . LEU A 1 218 ? -6.969 -12.094 2.438 1 96.75 218 LEU A CA 1
ATOM 1709 C C . LEU A 1 218 ? -8.312 -11.695 3.037 1 96.75 218 LEU A C 1
ATOM 1711 O O . LEU A 1 218 ? -9.25 -12.5 3.055 1 96.75 218 LEU A O 1
ATOM 1715 N N . LEU A 1 219 ? -8.414 -10.492 3.492 1 94.56 219 LEU A N 1
ATOM 1716 C CA . LEU A 1 219 ? -9.711 -9.984 3.939 1 94.56 219 LEU A CA 1
ATOM 1717 C C . LEU A 1 219 ? -10.695 -9.922 2.781 1 94.56 219 LEU A C 1
ATOM 1719 O O . LEU A 1 219 ? -11.914 -9.867 2.998 1 94.56 219 LEU A O 1
ATOM 1723 N N . ASP A 1 220 ? -10.242 -9.906 1.604 1 91.94 220 ASP A N 1
ATOM 1724 C CA . ASP A 1 220 ? -11.078 -9.812 0.413 1 91.94 220 ASP A CA 1
ATOM 1725 C C . ASP A 1 220 ? -11.797 -11.133 0.144 1 91.94 220 ASP A C 1
ATOM 1727 O O . ASP A 1 220 ? -12.617 -11.227 -0.771 1 91.94 220 ASP A O 1
ATOM 1731 N N . THR A 1 221 ? -11.492 -12.148 0.923 1 91.75 221 THR A N 1
ATOM 1732 C CA . THR A 1 221 ? -12.164 -13.438 0.811 1 91.75 221 THR A CA 1
ATOM 1733 C C . THR A 1 221 ? -12.477 -14.008 2.191 1 91.75 221 THR A C 1
ATOM 1735 O O . THR A 1 221 ? -11.766 -13.734 3.16 1 91.75 221 THR A O 1
ATOM 1738 N N . LYS A 1 222 ? -13.555 -14.719 2.27 1 92.75 222 LYS A N 1
ATOM 1739 C CA . LYS A 1 222 ? -13.906 -15.398 3.514 1 92.75 222 LYS A CA 1
ATOM 1740 C C . LYS A 1 222 ? -13.133 -16.719 3.654 1 92.75 222 LYS A C 1
ATOM 1742 O O . LYS A 1 222 ? -13.469 -17.703 3.006 1 92.75 222 LYS A O 1
ATOM 1747 N N . VAL A 1 223 ? -12.18 -16.75 4.512 1 95 223 VAL A N 1
ATOM 1748 C CA . VAL A 1 223 ? -11.336 -17.906 4.719 1 95 223 VAL A CA 1
ATOM 1749 C C . VAL A 1 223 ? -12.047 -18.906 5.629 1 95 223 VAL A C 1
ATOM 1751 O O . VAL A 1 223 ? -12.539 -18.547 6.699 1 95 223 VAL A O 1
ATOM 1754 N N . SER A 1 224 ? -12.102 -20.125 5.195 1 94.56 224 SER A N 1
ATOM 1755 C CA . SER A 1 224 ? -12.773 -21.172 5.973 1 94.56 224 SER A CA 1
ATOM 1756 C C . SER A 1 224 ? -11.828 -21.781 7.004 1 94.56 224 SER A C 1
ATOM 1758 O O . SER A 1 224 ? -12.219 -22 8.156 1 94.56 224 SER A O 1
ATOM 1760 N N . SER A 1 225 ? -10.664 -22.047 6.629 1 96.19 225 SER A N 1
ATOM 1761 C CA . SER A 1 225 ? -9.695 -22.656 7.535 1 96.19 225 SER A CA 1
ATOM 1762 C C . SER A 1 225 ? -8.266 -22.281 7.148 1 96.19 225 SER A C 1
ATOM 1764 O O . SER A 1 225 ? -7.996 -21.953 5.988 1 96.19 225 SER A O 1
ATOM 1766 N N . ILE A 1 226 ? -7.422 -22.25 8.148 1 98.38 226 ILE A N 1
ATOM 1767 C CA . ILE A 1 226 ? -5.988 -22.031 7.977 1 98.38 226 ILE A CA 1
ATOM 1768 C C . ILE A 1 226 ? -5.215 -23.25 8.484 1 98.38 226 ILE A C 1
ATOM 1770 O O . ILE A 1 226 ? -5.395 -23.672 9.625 1 98.38 226 ILE A O 1
ATOM 1774 N N . ILE A 1 227 ? -4.43 -23.828 7.621 1 98.56 227 ILE A N 1
ATOM 1775 C CA . ILE A 1 227 ? -3.584 -24.969 7.969 1 98.56 227 ILE A CA 1
ATOM 1776 C C . ILE A 1 227 ? -2.113 -24.562 7.875 1 98.56 227 ILE A C 1
ATOM 1778 O O . ILE A 1 227 ? -1.646 -24.141 6.812 1 98.56 227 ILE A O 1
ATOM 1782 N N . SER A 1 228 ? -1.389 -24.703 8.961 1 98.19 228 SER A N 1
ATOM 1783 C CA . SER A 1 228 ? -0.007 -24.234 8.969 1 98.19 228 SER A CA 1
ATOM 1784 C C . SER A 1 228 ? 0.949 -25.344 9.406 1 98.19 228 SER A C 1
ATOM 1786 O O . SER A 1 228 ? 0.537 -26.297 10.055 1 98.19 228 SER A O 1
ATOM 1788 N N . SER A 1 229 ? 2.191 -25.219 8.906 1 96.88 229 SER A N 1
ATOM 1789 C CA . SER A 1 229 ? 3.285 -25.938 9.539 1 96.88 229 SER A CA 1
ATOM 1790 C C . SER A 1 229 ? 3.424 -25.562 11.008 1 96.88 229 SER A C 1
ATOM 1792 O O . SER A 1 229 ? 3.098 -24.438 11.398 1 96.88 229 SER A O 1
ATOM 1794 N N . PRO A 1 230 ? 3.891 -26.438 11.898 1 96.31 230 PRO A N 1
ATOM 1795 C CA . PRO A 1 230 ? 4.043 -26.125 13.32 1 96.31 230 PRO A CA 1
ATOM 1796 C C . PRO A 1 230 ? 5.223 -25.188 13.594 1 96.31 230 PRO A C 1
ATOM 1798 O O . PRO A 1 230 ? 5.414 -24.75 14.727 1 96.31 230 PRO A O 1
ATOM 1801 N N . LYS A 1 231 ? 5.973 -24.906 12.625 1 94.5 231 LYS A N 1
ATOM 1802 C CA . LYS A 1 231 ? 7.125 -24.031 12.805 1 94.5 231 LYS A CA 1
ATOM 1803 C C . LYS A 1 231 ? 6.688 -22.625 13.188 1 94.5 231 LYS A C 1
ATOM 1805 O O . LYS A 1 231 ? 5.652 -22.141 12.727 1 94.5 231 LYS A O 1
ATOM 1810 N N . LYS A 1 232 ? 7.453 -21.984 13.945 1 95.5 232 LYS A N 1
ATOM 1811 C CA . LYS A 1 232 ? 7.094 -20.719 14.594 1 95.5 232 LYS A CA 1
ATOM 1812 C C . LYS A 1 232 ? 6.68 -19.672 13.562 1 95.5 232 LYS A C 1
ATOM 1814 O O . LYS A 1 232 ? 5.629 -19.047 13.703 1 95.5 232 LYS A O 1
ATOM 1819 N N . ALA A 1 233 ? 7.504 -19.469 12.547 1 95.62 233 ALA A N 1
ATOM 1820 C CA . ALA A 1 233 ? 7.223 -18.453 11.539 1 95.62 233 ALA A CA 1
ATOM 1821 C C . ALA A 1 233 ? 5.883 -18.719 10.852 1 95.62 233 ALA A C 1
ATOM 1823 O O . ALA A 1 233 ? 5.125 -17.781 10.578 1 95.62 233 ALA A O 1
ATOM 1824 N N . CYS A 1 234 ? 5.586 -19.969 10.594 1 97.19 234 CYS A N 1
ATOM 1825 C CA . CYS A 1 234 ? 4.336 -20.344 9.945 1 97.19 234 CYS A CA 1
ATOM 1826 C C . CYS A 1 234 ? 3.148 -20.094 10.867 1 97.19 234 CYS A C 1
ATOM 1828 O O . CYS A 1 234 ? 2.133 -19.547 10.438 1 97.19 234 CYS A O 1
ATOM 1830 N N . VAL A 1 235 ? 3.32 -20.469 12.078 1 97.81 235 VAL A N 1
ATOM 1831 C CA . VAL A 1 235 ? 2.252 -20.281 13.055 1 97.81 235 VAL A CA 1
ATOM 1832 C C . VAL A 1 235 ? 1.979 -18.797 13.25 1 97.81 235 VAL A C 1
ATOM 1834 O O . VAL A 1 235 ? 0.822 -18.375 13.305 1 97.81 235 VAL A O 1
ATOM 1837 N N . GLU A 1 236 ? 3.039 -18.062 13.336 1 97.12 236 GLU A N 1
ATOM 1838 C CA . GLU A 1 236 ? 2.904 -16.609 13.508 1 97.12 236 GLU A CA 1
ATOM 1839 C C . GLU A 1 236 ? 2.182 -15.984 12.32 1 97.12 236 GLU A C 1
ATOM 1841 O O . GLU A 1 236 ? 1.317 -15.117 12.5 1 97.12 236 GLU A O 1
ATOM 1846 N N . THR A 1 237 ? 2.523 -16.375 11.141 1 97.94 237 THR A N 1
ATOM 1847 C CA . THR A 1 237 ? 1.86 -15.883 9.938 1 97.94 237 THR A CA 1
ATOM 1848 C C . THR A 1 237 ? 0.391 -16.297 9.93 1 97.94 237 THR A C 1
ATOM 1850 O O . THR A 1 237 ? -0.485 -15.477 9.641 1 97.94 237 THR A O 1
ATOM 1853 N N . ALA A 1 238 ? 0.112 -17.516 10.273 1 98.56 238 ALA A N 1
ATOM 1854 C CA . ALA A 1 238 ? -1.257 -18.016 10.336 1 98.56 238 ALA A CA 1
ATOM 1855 C C . ALA A 1 238 ? -2.088 -17.234 11.344 1 98.56 238 ALA A C 1
ATOM 1857 O O . ALA A 1 238 ? -3.238 -16.891 11.07 1 98.56 238 ALA A O 1
ATOM 1858 N N . ASN A 1 239 ? -1.479 -16.984 12.477 1 97.88 239 ASN A N 1
ATOM 1859 C CA . ASN A 1 239 ? -2.162 -16.219 13.516 1 97.88 239 ASN A CA 1
ATOM 1860 C C . ASN A 1 239 ? -2.508 -14.812 13.047 1 97.88 239 ASN A C 1
ATOM 1862 O O . ASN A 1 239 ? -3.588 -14.297 13.352 1 97.88 239 ASN A O 1
ATOM 1866 N N . ALA A 1 240 ? -1.572 -14.188 12.398 1 97.25 240 ALA A N 1
ATOM 1867 C CA . ALA A 1 240 ? -1.836 -12.859 11.859 1 97.25 240 ALA A CA 1
ATOM 1868 C C . ALA A 1 240 ? -3.051 -12.867 10.938 1 97.25 240 ALA A C 1
ATOM 1870 O O . ALA A 1 240 ? -3.916 -11.992 11.031 1 97.25 240 ALA A O 1
ATOM 1871 N N . ILE A 1 241 ? -3.129 -13.852 10.078 1 97.94 241 ILE A N 1
ATOM 1872 C CA . ILE A 1 241 ? -4.23 -13.969 9.133 1 97.94 241 ILE A CA 1
ATOM 1873 C C . ILE A 1 241 ? -5.539 -14.195 9.891 1 97.94 241 ILE A C 1
ATOM 1875 O O . ILE A 1 241 ? -6.543 -13.539 9.617 1 97.94 241 ILE A O 1
ATOM 1879 N N . SER A 1 242 ? -5.508 -15.094 10.812 1 98 242 SER A N 1
ATOM 1880 C CA . SER A 1 242 ? -6.699 -15.43 11.594 1 98 242 SER A CA 1
ATOM 1881 C C . SER A 1 242 ? -7.25 -14.211 12.32 1 98 242 SER A C 1
ATOM 1883 O O . SER A 1 242 ? -8.453 -13.953 12.289 1 98 242 SER A O 1
ATOM 1885 N N . ARG A 1 243 ? -6.395 -13.477 12.945 1 96.44 243 ARG A N 1
ATOM 1886 C CA . ARG A 1 243 ? -6.805 -12.32 13.719 1 96.44 243 ARG A CA 1
ATOM 1887 C C . ARG A 1 243 ? -7.516 -11.289 12.844 1 96.44 243 ARG A C 1
ATOM 1889 O O . ARG A 1 243 ? -8.531 -10.719 13.242 1 96.44 243 ARG A O 1
ATOM 1896 N N . VAL A 1 244 ? -6.988 -11.055 11.727 1 96.69 244 VAL A N 1
ATOM 1897 C CA . VAL A 1 244 ? -7.566 -10.07 10.82 1 96.69 244 VAL A CA 1
ATOM 1898 C C . VAL A 1 244 ? -8.898 -10.586 10.289 1 96.69 244 VAL A C 1
ATOM 1900 O O . VAL A 1 244 ? -9.859 -9.82 10.156 1 96.69 244 VAL A O 1
ATOM 1903 N N . GLN A 1 245 ? -8.992 -11.883 9.969 1 96.75 245 GLN A N 1
ATOM 1904 C CA . GLN A 1 245 ? -10.25 -12.484 9.539 1 96.75 245 GLN A CA 1
ATOM 1905 C C . GLN A 1 245 ? -11.328 -12.32 10.609 1 96.75 245 GLN A C 1
ATOM 1907 O O . GLN A 1 245 ? -12.469 -11.977 10.305 1 96.75 245 GLN A O 1
ATOM 1912 N N . GLU A 1 246 ? -10.953 -12.531 11.797 1 96 246 GLU A N 1
ATOM 1913 C CA . GLU A 1 246 ? -11.891 -12.469 12.914 1 96 246 GLU A CA 1
ATOM 1914 C C . GLU A 1 246 ? -12.367 -11.039 13.156 1 96 246 GLU A C 1
ATOM 1916 O O . GLU A 1 246 ? -13.414 -10.828 13.773 1 96 246 GLU A O 1
ATOM 1921 N N . ALA A 1 247 ? -11.664 -10.133 12.695 1 95.12 247 ALA A N 1
ATOM 1922 C CA . ALA A 1 247 ? -12.008 -8.727 12.867 1 95.12 247 ALA A CA 1
ATOM 1923 C C . ALA A 1 247 ? -12.68 -8.164 11.625 1 95.12 247 ALA A C 1
ATOM 1925 O O . ALA A 1 247 ? -12.727 -6.945 11.422 1 95.12 247 ALA A O 1
ATOM 1926 N N . ALA A 1 248 ? -13.148 -8.969 10.766 1 94 248 ALA A N 1
ATOM 1927 C CA . ALA A 1 248 ? -13.711 -8.555 9.484 1 94 248 ALA A CA 1
ATOM 1928 C C . ALA A 1 248 ? -14.828 -7.535 9.68 1 94 248 ALA A C 1
ATOM 1930 O O . ALA A 1 248 ? -15 -6.629 8.859 1 94 248 ALA A O 1
ATOM 1931 N N . ASP A 1 249 ? -15.562 -7.656 10.688 1 91.12 249 ASP A N 1
ATOM 1932 C CA . ASP A 1 249 ? -16.656 -6.73 10.945 1 91.12 249 ASP A CA 1
ATOM 1933 C C . ASP A 1 249 ? -16.141 -5.344 11.305 1 91.12 249 ASP A C 1
ATOM 1935 O O . ASP A 1 249 ? -16.547 -4.344 10.719 1 91.12 249 ASP A O 1
ATOM 1939 N N . SER A 1 250 ? -15.188 -5.312 12.18 1 88.44 250 SER A N 1
ATOM 1940 C CA . SER A 1 250 ? -14.609 -4.047 12.617 1 88.44 250 SER A CA 1
ATOM 1941 C C . SER A 1 250 ? -13.836 -3.377 11.484 1 88.44 250 SER A C 1
ATOM 1943 O O . SER A 1 250 ? -13.641 -2.16 11.492 1 88.44 250 SER A O 1
ATOM 1945 N N . LEU A 1 251 ? -13.422 -4.168 10.539 1 92.75 251 LEU A N 1
ATOM 1946 C CA . LEU A 1 251 ? -12.625 -3.654 9.43 1 92.75 251 LEU A CA 1
ATOM 1947 C C . LEU A 1 251 ? -13.516 -3.336 8.227 1 92.75 251 LEU A C 1
ATOM 1949 O O . LEU A 1 251 ? -13.016 -2.941 7.172 1 92.75 251 LEU A O 1
ATOM 1953 N N . GLY A 1 252 ? -14.773 -3.564 8.375 1 88.44 252 GLY A N 1
ATOM 1954 C CA . GLY A 1 252 ? -15.742 -3.186 7.359 1 88.44 252 GLY A CA 1
ATOM 1955 C C . GLY A 1 252 ? -15.836 -4.188 6.223 1 88.44 252 GLY A C 1
ATOM 1956 O O . GLY A 1 252 ? -16.375 -3.879 5.16 1 88.44 252 GLY A O 1
ATOM 1957 N N . ALA A 1 253 ? -15.211 -5.34 6.402 1 87.81 253 ALA A N 1
ATOM 1958 C CA . ALA A 1 253 ? -15.203 -6.344 5.34 1 87.81 253 ALA A CA 1
ATOM 1959 C C . ALA A 1 253 ? -16.438 -7.238 5.422 1 87.81 253 ALA A C 1
ATOM 1961 O O . ALA A 1 253 ? -16.844 -7.844 4.426 1 87.81 253 ALA A O 1
ATOM 1962 N N . ASP A 1 254 ? -16.984 -7.379 6.629 1 87.88 254 ASP A N 1
ATOM 1963 C CA . ASP A 1 254 ? -18.156 -8.219 6.871 1 87.88 254 ASP A CA 1
ATOM 1964 C C . ASP A 1 254 ? -19.031 -7.621 7.973 1 87.88 254 ASP A C 1
ATOM 1966 O O . ASP A 1 254 ? -18.578 -6.785 8.75 1 87.88 254 ASP A O 1
ATOM 1970 N N . SER A 1 255 ? -20.234 -7.984 7.992 1 86.75 255 SER A N 1
ATOM 1971 C CA . SER A 1 255 ? -21.188 -7.477 8.984 1 86.75 255 SER A CA 1
ATOM 1972 C C . SER A 1 255 ? -20.984 -8.164 10.336 1 86.75 255 SER A C 1
ATOM 1974 O O . SER A 1 255 ? -21.438 -7.664 11.367 1 86.75 255 SER A O 1
ATOM 1976 N N . ALA A 1 256 ? -20.359 -9.289 10.273 1 88.25 256 ALA A N 1
ATOM 1977 C CA . ALA A 1 256 ? -20.094 -10.055 11.484 1 88.25 256 ALA A CA 1
ATOM 1978 C C . ALA A 1 256 ? -18.656 -10.586 11.5 1 88.25 256 ALA A C 1
ATOM 1980 O O . ALA A 1 256 ? -18.016 -10.695 10.453 1 88.25 256 ALA A O 1
ATOM 1981 N N . PRO A 1 257 ? -18.188 -10.797 12.773 1 87.94 257 PRO A N 1
ATOM 1982 C CA . PRO A 1 257 ? -16.891 -11.453 12.852 1 87.94 257 PRO A CA 1
ATOM 1983 C C . PRO A 1 257 ? -16.859 -12.797 12.117 1 87.94 257 PRO A C 1
ATOM 1985 O O . PRO A 1 257 ? -17.859 -13.492 12.062 1 87.94 257 PRO A O 1
ATOM 1988 N N . ARG A 1 258 ? -15.727 -13.094 11.539 1 93.88 258 ARG A N 1
ATOM 1989 C CA . ARG A 1 258 ? -15.562 -14.367 10.852 1 93.88 258 ARG A CA 1
ATOM 1990 C C . ARG A 1 258 ? -14.93 -15.406 11.766 1 93.88 258 ARG A C 1
ATOM 1992 O O . ARG A 1 258 ? -14.031 -15.086 12.555 1 93.88 258 ARG A O 1
ATOM 1999 N N . TYR A 1 259 ? -15.391 -16.578 11.633 1 92.69 259 TYR A N 1
ATOM 2000 C CA . TYR A 1 259 ? -14.75 -17.688 12.32 1 92.69 259 TYR A CA 1
ATOM 2001 C C . TYR A 1 259 ? -13.844 -18.469 11.375 1 92.69 259 TYR A C 1
ATOM 2003 O O . TYR A 1 259 ? -14.258 -18.859 10.289 1 92.69 259 TYR A O 1
ATOM 2011 N N . VAL A 1 260 ? -12.617 -18.641 11.773 1 94.81 260 VAL A N 1
ATOM 2012 C CA . VAL A 1 260 ? -11.641 -19.359 10.969 1 94.81 260 VAL A CA 1
ATOM 2013 C C . VAL A 1 260 ? -11.102 -20.547 11.766 1 94.81 260 VAL A C 1
ATOM 2015 O O . VAL A 1 260 ? -10.633 -20.391 12.891 1 94.81 260 VAL A O 1
ATOM 2018 N N . GLU A 1 261 ? -11.203 -21.703 11.203 1 95.38 261 GLU A N 1
ATOM 2019 C CA . GLU A 1 261 ? -10.633 -22.906 11.836 1 95.38 261 GLU A CA 1
ATOM 2020 C C . GLU A 1 261 ? -9.117 -22.953 11.656 1 95.38 261 GLU A C 1
ATOM 2022 O O . GLU A 1 261 ? -8.617 -22.906 10.531 1 95.38 261 GLU A O 1
ATOM 2027 N N . MET A 1 262 ? -8.414 -23.047 12.789 1 97.62 262 MET A N 1
ATOM 2028 C CA . MET A 1 262 ? -6.961 -23.125 12.758 1 97.62 262 MET A CA 1
ATOM 2029 C C . MET A 1 262 ? -6.484 -24.562 12.961 1 97.62 262 MET A C 1
ATOM 2031 O O . MET A 1 262 ? -6.891 -25.234 13.914 1 97.62 262 MET A O 1
ATOM 2035 N N . LYS A 1 263 ? -5.695 -25.047 12.07 1 97.56 263 LYS A N 1
ATOM 2036 C CA . LYS A 1 263 ? -5.129 -26.375 12.164 1 97.56 263 LYS A CA 1
ATOM 2037 C C . LYS A 1 263 ? -3.629 -26.375 11.883 1 97.56 263 LYS A C 1
ATOM 2039 O O . LYS A 1 263 ? -3.119 -25.453 11.242 1 97.56 263 LYS A O 1
ATOM 2044 N N . GLN A 1 264 ? -2.947 -27.328 12.438 1 97.44 264 GLN A N 1
ATOM 2045 C CA . GLN A 1 264 ? -1.533 -27.547 12.148 1 97.44 264 GLN A CA 1
ATOM 2046 C C . GLN A 1 264 ? -1.282 -29 11.727 1 97.44 264 GLN A C 1
ATOM 2048 O O . GLN A 1 264 ? -1.988 -29.906 12.164 1 97.44 264 GLN A O 1
ATOM 2053 N N . THR A 1 265 ? -0.355 -29.172 10.875 1 96.69 265 THR A N 1
ATOM 2054 C CA . THR A 1 265 ? 0.017 -30.531 10.484 1 96.69 265 THR A CA 1
ATOM 2055 C C . THR A 1 265 ? 1.525 -30.641 10.281 1 96.69 265 THR A C 1
ATOM 2057 O O . THR A 1 265 ? 2.146 -29.734 9.703 1 96.69 265 THR A O 1
ATOM 2060 N N . GLU A 1 266 ? 2.115 -31.703 10.633 1 95.38 266 GLU A N 1
ATOM 2061 C CA . GLU A 1 266 ? 3.541 -31.969 10.477 1 95.38 266 GLU A CA 1
ATOM 2062 C C . GLU A 1 266 ? 3.9 -32.219 9.016 1 95.38 266 GLU A C 1
ATOM 2064 O O . GLU A 1 266 ? 5.066 -32.125 8.633 1 95.38 266 GLU A O 1
ATOM 2069 N N . ASN A 1 267 ? 2.9 -32.531 8.266 1 94.69 267 ASN A N 1
ATOM 2070 C CA . ASN A 1 267 ? 3.139 -32.844 6.859 1 94.69 267 ASN A CA 1
ATOM 2071 C C . ASN A 1 267 ? 3.678 -31.625 6.105 1 94.69 267 ASN A C 1
ATOM 2073 O O . ASN A 1 267 ? 4.285 -31.781 5.043 1 94.69 267 ASN A O 1
ATOM 2077 N N . LEU A 1 268 ? 3.422 -30.469 6.668 1 96.88 268 LEU A N 1
ATOM 2078 C CA . LEU A 1 268 ? 3.848 -29.25 5.996 1 96.88 268 LEU A CA 1
ATOM 2079 C C . LEU A 1 268 ? 5.234 -28.812 6.469 1 96.88 268 LEU A C 1
ATOM 2081 O O . LEU A 1 268 ? 5.805 -27.859 5.949 1 96.88 268 LEU A O 1
ATOM 2085 N N . ASP A 1 269 ? 5.793 -29.516 7.398 1 94 269 ASP A N 1
ATOM 2086 C CA . ASP A 1 269 ? 7.094 -29.156 7.957 1 94 269 ASP A CA 1
ATOM 2087 C C . ASP A 1 269 ? 8.227 -29.781 7.152 1 94 269 ASP A C 1
ATOM 2089 O O . ASP A 1 269 ? 8.406 -31 7.172 1 94 269 ASP A O 1
ATOM 2093 N N . VAL A 1 270 ? 9.008 -28.953 6.535 1 89.38 270 VAL A N 1
ATOM 2094 C CA . VAL A 1 270 ? 10.109 -29.5 5.742 1 89.38 270 VAL A CA 1
ATOM 2095 C C . VAL A 1 270 ? 11.43 -28.891 6.219 1 89.38 270 VAL A C 1
ATOM 2097 O O . VAL A 1 270 ? 12.469 -29.094 5.59 1 89.38 270 VAL A O 1
ATOM 2100 N N . GLU A 1 271 ? 11.375 -28.156 7.23 1 83.69 271 GLU A N 1
ATOM 2101 C CA . GLU A 1 271 ? 12.57 -27.453 7.676 1 83.69 271 GLU A CA 1
ATOM 2102 C C . GLU A 1 271 ? 13.664 -28.438 8.086 1 83.69 271 GLU A C 1
ATOM 2104 O O . GLU A 1 271 ? 14.844 -28.234 7.762 1 83.69 271 GLU A O 1
ATOM 2109 N N . ASN A 1 272 ? 13.305 -29.406 8.766 1 80.94 272 ASN A N 1
ATOM 2110 C CA . ASN A 1 272 ? 14.273 -30.406 9.211 1 80.94 272 ASN A CA 1
ATOM 2111 C C . ASN A 1 272 ? 14.914 -31.141 8.031 1 80.94 272 ASN A C 1
ATOM 2113 O O . ASN A 1 272 ? 16.094 -31.5 8.078 1 80.94 272 ASN A O 1
ATOM 2117 N N . ILE A 1 273 ? 14.164 -31.344 7.031 1 84.31 273 ILE A N 1
ATOM 2118 C CA . ILE A 1 273 ? 14.656 -32 5.828 1 84.31 273 ILE A CA 1
ATOM 2119 C C . ILE A 1 273 ? 15.68 -31.109 5.121 1 84.31 273 ILE A C 1
ATOM 2121 O O . ILE A 1 273 ? 16.719 -31.594 4.684 1 84.31 273 ILE A O 1
ATOM 2125 N N . LEU A 1 274 ? 15.383 -29.859 5.098 1 81.88 274 LEU A N 1
ATOM 2126 C CA . LEU A 1 274 ? 16.219 -28.906 4.387 1 81.88 274 LEU A CA 1
ATOM 2127 C C . LEU A 1 274 ? 17.516 -28.641 5.145 1 81.88 274 LEU A C 1
ATOM 2129 O O . LEU A 1 274 ? 18.547 -28.344 4.535 1 81.88 274 LEU A O 1
ATOM 2133 N N . GLN A 1 275 ? 17.516 -28.672 6.41 1 74.88 275 GLN A N 1
ATOM 2134 C CA . GLN A 1 275 ? 18.688 -28.438 7.242 1 74.88 275 GLN A CA 1
ATOM 2135 C C . GLN A 1 275 ? 19.688 -29.578 7.117 1 74.88 275 GLN A C 1
ATOM 2137 O O . GLN A 1 275 ? 20.891 -29.391 7.324 1 74.88 275 GLN A O 1
ATOM 2142 N N . LYS A 1 276 ? 19.297 -30.781 6.902 1 68.69 276 LYS A N 1
ATOM 2143 C CA . LYS A 1 276 ? 20.203 -31.922 6.723 1 68.69 276 LYS A CA 1
ATOM 2144 C C . LYS A 1 276 ? 21.172 -31.656 5.582 1 68.69 276 LYS A C 1
ATOM 2146 O O . LYS A 1 276 ? 22.312 -32.125 5.613 1 68.69 276 LYS A O 1
ATOM 2151 N N . SER A 1 277 ? 20.797 -30.953 4.551 1 58.66 277 SER A N 1
ATOM 2152 C CA . SER A 1 277 ? 21.625 -30.719 3.375 1 58.66 277 SER A CA 1
ATOM 2153 C C . SER A 1 277 ? 22.641 -29.609 3.625 1 58.66 277 SER A C 1
ATOM 2155 O O . SER A 1 277 ? 23.703 -29.594 3.004 1 58.66 277 SER A O 1
ATOM 2157 N N . ASN A 1 278 ? 22.281 -28.516 4.324 1 54.06 278 ASN A N 1
ATOM 2158 C CA . ASN A 1 278 ? 23.172 -27.359 4.469 1 54.06 278 ASN A CA 1
ATOM 2159 C C . ASN A 1 278 ? 24.438 -27.719 5.238 1 54.06 278 ASN A C 1
ATOM 2161 O O . ASN A 1 278 ? 25.344 -26.891 5.375 1 54.06 278 ASN A O 1
ATOM 2165 N N . LYS A 1 279 ? 24.531 -28.812 6.004 1 48.22 279 LYS A N 1
ATOM 2166 C CA . LYS A 1 279 ? 25.797 -29.078 6.668 1 48.22 279 LYS A CA 1
ATOM 2167 C C . LYS A 1 279 ? 26.938 -29.141 5.656 1 48.22 279 LYS A C 1
ATOM 2169 O O . LYS A 1 279 ? 28.078 -28.797 5.98 1 48.22 279 LYS A O 1
ATOM 2174 N N . ASP A 1 280 ? 26.859 -29.859 4.613 1 42.91 280 ASP A N 1
ATOM 2175 C CA . ASP A 1 280 ? 28.016 -29.984 3.721 1 42.91 280 ASP A CA 1
ATOM 2176 C C . ASP A 1 280 ? 28 -28.875 2.664 1 42.91 280 ASP A C 1
ATOM 2178 O O . ASP A 1 280 ? 28.938 -28.75 1.886 1 42.91 280 ASP A O 1
ATOM 2182 N N . THR A 1 281 ? 26.891 -28.484 2.121 1 42.31 281 THR A N 1
ATOM 2183 C CA . THR A 1 281 ? 26.891 -27.594 0.967 1 42.31 281 THR A CA 1
ATOM 2184 C C . THR A 1 281 ? 26.844 -26.125 1.411 1 42.31 281 THR A C 1
ATOM 2186 O O . THR A 1 281 ? 26.172 -25.781 2.381 1 42.31 281 THR A O 1
ATOM 2189 N N . SER A 1 282 ? 27.766 -25.25 0.986 1 38.72 282 SER A N 1
ATOM 2190 C CA . SER A 1 282 ? 27.812 -23.781 1.072 1 38.72 282 SER A CA 1
ATOM 2191 C C . SER A 1 282 ? 26.406 -23.188 1.056 1 38.72 282 SER A C 1
ATOM 2193 O O . SER A 1 282 ? 25.516 -23.688 0.364 1 38.72 282 SER A O 1
ATOM 2195 N N . VAL A 1 283 ? 26.062 -22.438 2.057 1 40.25 283 VAL A N 1
ATOM 2196 C CA . VAL A 1 283 ? 24.844 -21.672 2.32 1 40.25 283 VAL A CA 1
ATOM 2197 C C . VAL A 1 283 ? 24.266 -21.141 1.01 1 40.25 283 VAL A C 1
ATOM 2199 O O . VAL A 1 283 ? 24.859 -20.25 0.383 1 40.25 283 VAL A O 1
ATOM 2202 N N . ILE A 1 284 ? 23.766 -21.859 0.179 1 41.03 284 ILE A N 1
ATOM 2203 C CA . ILE A 1 284 ? 23.047 -21.234 -0.929 1 41.03 284 ILE A CA 1
ATOM 2204 C C . ILE A 1 284 ? 21.938 -20.344 -0.388 1 41.03 284 ILE A C 1
ATOM 2206 O O . ILE A 1 284 ? 21.062 -20.797 0.357 1 41.03 284 ILE A O 1
ATOM 2210 N N . PRO A 1 285 ? 22.047 -19.094 -0.422 1 43.09 285 PRO A N 1
ATOM 2211 C CA . PRO A 1 285 ? 21.016 -18.188 0.068 1 43.09 285 PRO A CA 1
ATOM 2212 C C . PRO A 1 285 ? 19.625 -18.547 -0.438 1 43.09 285 PRO A C 1
ATOM 2214 O O . PRO A 1 285 ? 19.453 -18.891 -1.61 1 43.09 285 PRO A O 1
ATOM 2217 N N . PRO A 1 286 ? 18.75 -18.969 0.437 1 44.59 286 PRO A N 1
ATOM 2218 C CA . PRO A 1 286 ? 17.375 -19.375 0.16 1 44.59 286 PRO A CA 1
ATOM 2219 C C . PRO A 1 286 ? 16.734 -18.578 -0.979 1 44.59 286 PRO A C 1
ATOM 2221 O O . PRO A 1 286 ? 15.703 -18.984 -1.515 1 44.59 286 PRO A O 1
ATOM 2224 N N . PHE A 1 287 ? 17.469 -17.453 -1.373 1 44.34 287 PHE A N 1
ATOM 2225 C CA . PHE A 1 287 ? 16.734 -16.562 -2.283 1 44.34 287 PHE A CA 1
ATOM 2226 C C . PHE A 1 287 ? 17.266 -16.703 -3.705 1 44.34 287 PHE A C 1
ATOM 2228 O O . PHE A 1 287 ? 16.922 -15.922 -4.586 1 44.34 287 PHE A O 1
ATOM 2235 N N . GLN A 1 288 ? 18.094 -17.797 -3.859 1 47.78 288 GLN A N 1
ATOM 2236 C CA . GLN A 1 288 ? 18.547 -17.859 -5.242 1 47.78 288 GLN A CA 1
ATOM 2237 C C . GLN A 1 288 ? 17.547 -18.594 -6.121 1 47.78 288 GLN A C 1
ATOM 2239 O O . GLN A 1 288 ? 16.859 -19.516 -5.656 1 47.78 288 GLN A O 1
ATOM 2244 N N . LEU A 1 289 ? 17.328 -18.109 -7.199 1 50.69 289 LEU A N 1
ATOM 2245 C CA . LEU A 1 289 ? 16.531 -18.734 -8.258 1 50.69 289 LEU A CA 1
ATOM 2246 C C . LEU A 1 289 ? 16.922 -20.203 -8.445 1 50.69 289 LEU A C 1
ATOM 2248 O O . LEU A 1 289 ? 18.109 -20.516 -8.531 1 50.69 289 LEU A O 1
ATOM 2252 N N . GLY A 1 290 ? 15.961 -21.016 -8.344 1 56.88 290 GLY A N 1
ATOM 2253 C CA . GLY A 1 290 ? 16.203 -22.422 -8.617 1 56.88 290 GLY A CA 1
ATOM 2254 C C . GLY A 1 290 ? 16.938 -23.125 -7.488 1 56.88 290 GLY A C 1
ATOM 2255 O O . GLY A 1 290 ? 17.625 -24.109 -7.723 1 56.88 290 GLY A O 1
ATOM 2256 N N . TRP A 1 291 ? 16.906 -22.578 -6.344 1 56.12 291 TRP A N 1
ATOM 2257 C CA . TRP A 1 291 ? 17.734 -23.031 -5.227 1 56.12 291 TRP A CA 1
ATOM 2258 C C . TRP A 1 291 ? 17.438 -24.5 -4.906 1 56.12 291 TRP A C 1
ATOM 2260 O O . TRP A 1 291 ? 18.312 -25.203 -4.406 1 56.12 291 TRP A O 1
ATOM 2270 N N . LEU A 1 292 ? 16.281 -24.844 -5.285 1 64.88 292 LEU A N 1
ATOM 2271 C CA . LEU A 1 292 ? 15.977 -26.234 -5.02 1 64.88 292 LEU A CA 1
ATOM 2272 C C . LEU A 1 292 ? 16.844 -27.156 -5.871 1 64.88 292 LEU A C 1
ATOM 2274 O O . LEU A 1 292 ? 17.125 -28.297 -5.488 1 64.88 292 LEU A O 1
ATOM 2278 N N . SER A 1 293 ? 17.266 -26.531 -6.969 1 58.88 293 SER A N 1
ATOM 2279 C CA . SER A 1 293 ? 18.109 -27.328 -7.848 1 58.88 293 SER A CA 1
ATOM 2280 C C . SER A 1 293 ? 19.453 -27.609 -7.203 1 58.88 293 SER A C 1
ATOM 2282 O O . SER A 1 293 ? 20.156 -28.547 -7.594 1 58.88 293 SER A O 1
ATOM 2284 N N . GLY A 1 294 ? 19.719 -26.797 -6.168 1 59.16 294 GLY A N 1
ATOM 2285 C CA . GLY A 1 294 ? 21 -26.969 -5.5 1 59.16 294 GLY A CA 1
ATOM 2286 C C . GLY A 1 294 ? 20.984 -28.062 -4.445 1 59.16 294 GLY A C 1
ATOM 2287 O O . GLY A 1 294 ? 22.047 -28.484 -3.979 1 59.16 294 GLY A O 1
ATOM 2288 N N . PHE A 1 295 ? 19.797 -28.547 -4.195 1 66 295 PHE A N 1
ATOM 2289 C CA . PHE A 1 295 ? 19.703 -29.578 -3.164 1 66 295 PHE A CA 1
ATOM 2290 C C . PHE A 1 295 ? 20.016 -30.953 -3.738 1 66 295 PHE A C 1
ATOM 2292 O O . PHE A 1 295 ? 19.766 -31.219 -4.914 1 66 295 PHE A O 1
ATOM 2299 N N . GLU A 1 296 ? 20.594 -31.734 -2.818 1 71 296 GLU A N 1
ATOM 2300 C CA . GLU A 1 296 ? 20.828 -33.125 -3.172 1 71 296 GLU A CA 1
ATOM 2301 C C . GLU A 1 296 ? 19.516 -33.844 -3.512 1 71 296 GLU A C 1
ATOM 2303 O O . GLU A 1 296 ? 18.469 -33.5 -2.961 1 71 296 GLU A O 1
ATOM 2308 N N . ASP A 1 297 ? 19.594 -34.688 -4.41 1 79.12 297 ASP A N 1
ATOM 2309 C CA . ASP A 1 297 ? 18.453 -35.469 -4.887 1 79.12 297 ASP A CA 1
ATOM 2310 C C . ASP A 1 297 ? 17.719 -36.125 -3.725 1 79.12 297 ASP A C 1
ATOM 2312 O O . ASP A 1 297 ? 16.5 -36.219 -3.744 1 79.12 297 ASP A O 1
ATOM 2316 N N . THR A 1 298 ? 18.406 -36.406 -2.691 1 81.81 298 THR A N 1
ATOM 2317 C CA . THR A 1 298 ? 17.812 -37.094 -1.537 1 81.81 298 THR A CA 1
ATOM 2318 C C . THR A 1 298 ? 16.891 -36.125 -0.787 1 81.81 298 THR A C 1
ATOM 2320 O O . THR A 1 298 ? 15.781 -36.5 -0.393 1 81.81 298 THR A O 1
ATOM 2323 N N . VAL A 1 299 ? 17.344 -34.906 -0.623 1 83.5 299 VAL A N 1
ATOM 2324 C CA . VAL A 1 299 ? 16.562 -33.906 0.077 1 83.5 299 VAL A CA 1
ATOM 2325 C C . VAL A 1 299 ? 15.305 -33.594 -0.716 1 83.5 299 VAL A C 1
ATOM 2327 O O . VAL A 1 299 ? 14.211 -33.531 -0.15 1 83.5 299 VAL A O 1
ATOM 2330 N N . LEU A 1 300 ? 15.445 -33.531 -1.967 1 87.25 300 LEU A N 1
ATOM 2331 C CA . LEU A 1 300 ? 14.305 -33.219 -2.826 1 87.25 300 LEU A CA 1
ATOM 2332 C C . LEU A 1 300 ? 13.281 -34.344 -2.789 1 87.25 300 LEU A C 1
ATOM 2334 O O . LEU A 1 300 ? 12.07 -34.094 -2.783 1 87.25 300 LEU A O 1
ATOM 2338 N N . SER A 1 301 ? 13.805 -35.531 -2.748 1 90.38 301 SER A N 1
ATOM 2339 C CA . SER A 1 301 ? 12.914 -36.688 -2.705 1 90.38 301 SER A CA 1
ATOM 2340 C C . SER A 1 301 ? 12.133 -36.719 -1.395 1 90.38 301 SER A C 1
ATOM 2342 O O . SER A 1 301 ? 10.953 -37.062 -1.383 1 90.38 301 SER A O 1
ATOM 2344 N N . GLU A 1 302 ? 12.805 -36.375 -0.345 1 91.12 302 GLU A N 1
ATOM 2345 C CA . GLU A 1 302 ? 12.133 -36.375 0.953 1 91.12 302 GLU A CA 1
ATOM 2346 C C . GLU A 1 302 ? 11.062 -35.281 1.021 1 91.12 302 GLU A C 1
ATOM 2348 O O . GLU A 1 302 ? 9.969 -35.531 1.541 1 91.12 302 GLU A O 1
ATOM 2353 N N . VAL A 1 303 ? 11.383 -34.188 0.559 1 92.56 303 VAL A N 1
ATOM 2354 C CA . VAL A 1 303 ? 10.406 -33.094 0.505 1 92.56 303 VAL A CA 1
ATOM 2355 C C . VAL A 1 303 ? 9.219 -33.5 -0.357 1 92.56 303 VAL A C 1
ATOM 2357 O O . VAL A 1 303 ? 8.062 -33.25 -0.004 1 92.56 303 VAL A O 1
ATOM 2360 N N . TRP A 1 304 ? 9.492 -34.188 -1.429 1 94.88 304 TRP A N 1
ATOM 2361 C CA . TRP A 1 304 ? 8.453 -34.625 -2.355 1 94.88 304 TRP A CA 1
ATOM 2362 C C . TRP A 1 304 ? 7.508 -35.594 -1.68 1 94.88 304 TRP A C 1
ATOM 2364 O O . TRP A 1 304 ? 6.285 -35.469 -1.786 1 94.88 304 TRP A O 1
ATOM 2374 N N . GLU A 1 305 ? 8.078 -36.531 -1.021 1 94.44 305 GLU A N 1
ATOM 2375 C CA . GLU A 1 305 ? 7.27 -37.531 -0.336 1 94.44 305 GLU A CA 1
ATOM 2376 C C . GLU A 1 305 ? 6.398 -36.875 0.743 1 94.44 305 GLU A C 1
ATOM 2378 O O . GLU A 1 305 ? 5.207 -37.188 0.847 1 94.44 305 GLU A O 1
ATOM 2383 N N . GLN A 1 306 ? 6.996 -36.031 1.463 1 94.88 306 GLN A N 1
ATOM 2384 C CA . GLN A 1 306 ? 6.258 -35.344 2.504 1 94.88 306 GLN A CA 1
ATOM 2385 C C . GLN A 1 306 ? 5.141 -34.5 1.906 1 94.88 306 GLN A C 1
ATOM 2387 O O . GLN A 1 306 ? 4.035 -34.438 2.451 1 94.88 306 GLN A O 1
ATOM 2392 N N . SER A 1 307 ? 5.43 -33.844 0.845 1 96.81 307 SER A N 1
ATOM 2393 C CA . SER A 1 307 ? 4.449 -32.969 0.199 1 96.81 307 SER A CA 1
ATOM 2394 C C . SER A 1 307 ? 3.285 -33.781 -0.368 1 96.81 307 SER A C 1
ATOM 2396 O O . SER A 1 307 ? 2.166 -33.281 -0.476 1 96.81 307 SER A O 1
ATOM 2398 N N . GLU A 1 308 ? 3.547 -35 -0.803 1 97.25 308 GLU A N 1
ATOM 2399 C CA . GLU A 1 308 ? 2.475 -35.875 -1.29 1 97.25 308 GLU A CA 1
ATOM 2400 C C . GLU A 1 308 ? 1.434 -36.125 -0.203 1 97.25 308 GLU A C 1
ATOM 2402 O O . GLU A 1 308 ? 0.23 -36.031 -0.458 1 97.25 308 GLU A O 1
ATOM 2407 N N . GLU A 1 309 ? 1.93 -36.375 0.948 1 97.06 309 GLU A N 1
ATOM 2408 C CA . GLU A 1 309 ? 1.038 -36.594 2.084 1 97.06 309 GLU A CA 1
ATOM 2409 C C . GLU A 1 309 ? 0.284 -35.312 2.434 1 97.06 309 GLU A C 1
ATOM 2411 O O . GLU A 1 309 ? -0.917 -35.344 2.711 1 97.06 309 GLU A O 1
ATOM 2416 N N . ALA A 1 310 ? 1.007 -34.281 2.459 1 98 310 ALA A N 1
ATOM 2417 C CA . ALA A 1 310 ? 0.384 -33 2.734 1 98 310 ALA A CA 1
ATOM 2418 C C . ALA A 1 310 ? -0.714 -32.688 1.719 1 98 310 ALA A C 1
ATOM 2420 O O . ALA A 1 310 ? -1.793 -32.219 2.086 1 98 310 ALA A O 1
ATOM 2421 N N . TRP A 1 311 ? -0.439 -32.938 0.478 1 97.81 311 TRP A N 1
ATOM 2422 C CA . TRP A 1 311 ? -1.392 -32.656 -0.593 1 97.81 311 TRP A CA 1
ATOM 2423 C C . TRP A 1 311 ? -2.67 -33.469 -0.41 1 97.81 311 TRP A C 1
ATOM 2425 O O . TRP A 1 311 ? -3.773 -32.938 -0.526 1 97.81 311 TRP A O 1
ATOM 2435 N N . ARG A 1 312 ? -2.529 -34.75 -0.112 1 96.38 312 ARG A N 1
ATOM 2436 C CA . ARG A 1 312 ? -3.682 -35.594 0.137 1 96.38 312 ARG A CA 1
ATOM 2437 C C . ARG A 1 312 ? -4.512 -35.062 1.307 1 96.38 312 ARG A C 1
ATOM 2439 O O . ARG A 1 312 ? -5.742 -35.062 1.238 1 96.38 312 ARG A O 1
ATOM 2446 N N . TYR A 1 313 ? -3.791 -34.719 2.322 1 96.44 313 TYR A N 1
ATOM 2447 C CA . TYR A 1 313 ? -4.445 -34.156 3.5 1 96.44 313 TYR A CA 1
ATOM 2448 C C . TYR A 1 313 ? -5.25 -32.906 3.137 1 96.44 313 TYR A C 1
ATOM 2450 O O . TYR A 1 313 ? -6.398 -32.781 3.555 1 96.44 313 TYR A O 1
ATOM 2458 N N . LEU A 1 314 ? -4.703 -32 2.387 1 96.69 314 LEU A N 1
ATOM 2459 C CA . LEU A 1 314 ? -5.336 -30.734 2.018 1 96.69 314 LEU A CA 1
ATOM 2460 C C . LEU A 1 314 ? -6.566 -30.969 1.151 1 96.69 314 LEU A C 1
ATOM 2462 O O . LEU A 1 314 ? -7.586 -30.297 1.312 1 96.69 314 LEU A O 1
ATOM 2466 N N . LEU A 1 315 ? -6.461 -31.922 0.198 1 95.44 315 LEU A N 1
ATOM 2467 C CA . LEU A 1 315 ? -7.605 -32.25 -0.651 1 95.44 315 LEU A CA 1
ATOM 2468 C C . LEU A 1 315 ? -8.758 -32.781 0.18 1 95.44 315 LEU A C 1
ATOM 2470 O O . LEU A 1 315 ? -9.922 -32.469 -0.089 1 95.44 315 LEU A O 1
ATOM 2474 N N . LYS A 1 316 ? -8.398 -33.562 1.173 1 93.44 316 LYS A N 1
ATOM 2475 C CA . LYS A 1 316 ? -9.422 -34.062 2.084 1 93.44 316 LYS A CA 1
ATOM 2476 C C . LYS A 1 316 ? -10.078 -32.938 2.865 1 93.44 316 LYS A C 1
ATOM 2478 O O . LYS A 1 316 ? -11.297 -32.906 3.02 1 93.44 316 LYS A O 1
ATOM 2483 N N . GLU A 1 317 ? -9.234 -32.062 3.328 1 92.25 317 GLU A N 1
ATOM 2484 C CA . GLU A 1 317 ? -9.734 -30.906 4.062 1 92.25 317 GLU A CA 1
ATOM 2485 C C . GLU A 1 317 ? -10.648 -30.047 3.186 1 92.25 317 GLU A C 1
ATOM 2487 O O . GLU A 1 317 ? -11.656 -29.531 3.66 1 92.25 317 GLU A O 1
ATOM 2492 N N . LEU A 1 318 ? -10.305 -29.875 1.976 1 92.56 318 LEU A N 1
ATOM 2493 C CA . LEU A 1 318 ? -11.078 -29.062 1.033 1 92.56 318 LEU A CA 1
ATOM 2494 C C . LEU A 1 318 ? -12.422 -29.719 0.738 1 92.56 318 LEU A C 1
ATOM 2496 O O . LEU A 1 318 ? -13.406 -29.031 0.46 1 92.56 318 LEU A O 1
ATOM 2500 N N . SER A 1 319 ? -12.539 -31.047 0.801 1 88.94 319 SER A N 1
ATOM 2501 C CA . SER A 1 319 ? -13.742 -31.797 0.483 1 88.94 319 SER A CA 1
ATOM 2502 C C . SER A 1 319 ? -14.648 -31.938 1.701 1 88.94 319 SER A C 1
ATOM 2504 O O . SER A 1 319 ? -15.797 -32.375 1.583 1 88.94 319 SER A O 1
ATOM 2506 N N . SER A 1 320 ? -14.211 -31.75 2.922 1 77.81 320 SER A N 1
ATOM 2507 C CA . SER A 1 320 ? -14.883 -32.062 4.176 1 77.81 320 SER A CA 1
ATOM 2508 C C . SER A 1 320 ? -16.234 -31.375 4.27 1 77.81 320 SER A C 1
ATOM 2510 O O . SER A 1 320 ? -17.156 -31.891 4.895 1 77.81 320 SER A O 1
ATOM 2512 N N . ASP A 1 321 ? -16.359 -30.109 3.912 1 65.44 321 ASP A N 1
ATOM 2513 C CA . ASP A 1 321 ? -17.609 -29.406 4.191 1 65.44 321 ASP A CA 1
ATOM 2514 C C . ASP A 1 321 ? -18.484 -29.312 2.943 1 65.44 321 ASP A C 1
ATOM 2516 O O . ASP A 1 321 ? -17.984 -29.297 1.821 1 65.44 321 ASP A O 1
ATOM 2520 N N . ASP A 1 322 ? -19.75 -29.656 3.234 1 66 322 ASP A N 1
ATOM 2521 C CA . ASP A 1 322 ? -20.766 -29.641 2.191 1 66 322 ASP A CA 1
ATOM 2522 C C . ASP A 1 322 ? -20.984 -28.219 1.652 1 66 322 ASP A C 1
ATOM 2524 O O . ASP A 1 322 ? -21.859 -28 0.817 1 66 322 ASP A O 1
ATOM 2528 N N . GLU A 1 323 ? -20.141 -27.422 2.117 1 73.12 323 GLU A N 1
ATOM 2529 C CA . GLU A 1 323 ? -20.344 -26.062 1.626 1 73.12 323 GLU A CA 1
ATOM 2530 C C . GLU A 1 323 ? -19.844 -25.922 0.191 1 73.12 323 GLU A C 1
ATOM 2532 O O . GLU A 1 323 ? -18.828 -26.5 -0.178 1 73.12 323 GLU A O 1
ATOM 2537 N N . ALA A 1 324 ? -20.641 -25.281 -0.492 1 75.06 324 ALA A N 1
ATOM 2538 C CA . ALA A 1 324 ? -20.359 -25.062 -1.906 1 75.06 324 ALA A CA 1
ATOM 2539 C C . ALA A 1 324 ? -19.078 -24.25 -2.084 1 75.06 324 ALA A C 1
ATOM 2541 O O . ALA A 1 324 ? -18.281 -24.531 -2.975 1 75.06 324 ALA A O 1
ATOM 2542 N N . ASP A 1 325 ? -18.844 -23.328 -1.126 1 85.81 325 ASP A N 1
ATOM 2543 C CA . ASP A 1 325 ? -17.656 -22.484 -1.223 1 85.81 325 ASP A CA 1
ATOM 2544 C C . ASP A 1 325 ? -16.734 -22.688 -0.021 1 85.81 325 ASP A C 1
ATOM 2546 O O . ASP A 1 325 ? -17.203 -22.75 1.12 1 85.81 325 ASP A O 1
ATOM 2550 N N . ARG A 1 326 ? -15.484 -23.016 -0.308 1 92.12 326 ARG A N 1
ATOM 2551 C CA . ARG A 1 326 ? -14.508 -23.203 0.765 1 92.12 326 ARG A CA 1
ATOM 2552 C C . ARG A 1 326 ? -13.141 -22.672 0.355 1 92.12 326 ARG A C 1
ATOM 2554 O O . ARG A 1 326 ? -12.656 -22.969 -0.741 1 92.12 326 ARG A O 1
ATOM 2561 N N . VAL A 1 327 ? -12.633 -21.859 1.173 1 94.56 327 VAL A N 1
ATOM 2562 C CA . VAL A 1 327 ? -11.297 -21.312 0.951 1 94.56 327 VAL A CA 1
ATOM 2563 C C . VAL A 1 327 ? -10.359 -21.797 2.061 1 94.56 327 VAL A C 1
ATOM 2565 O O . VAL A 1 327 ? -10.57 -21.484 3.234 1 94.56 327 VAL A O 1
ATOM 2568 N N . VAL A 1 328 ? -9.359 -22.562 1.719 1 96.75 328 VAL A N 1
ATOM 2569 C CA . VAL A 1 328 ? -8.383 -23.078 2.672 1 96.75 328 VAL A CA 1
ATOM 2570 C C . VAL A 1 328 ? -7.043 -22.359 2.467 1 96.75 328 VAL A C 1
ATOM 2572 O O . VAL A 1 328 ? -6.508 -22.344 1.356 1 96.75 328 VAL A O 1
ATOM 2575 N N . VAL A 1 329 ? -6.562 -21.766 3.52 1 98.31 329 VAL A N 1
ATOM 2576 C CA . VAL A 1 329 ? -5.258 -21.109 3.486 1 98.31 329 VAL A CA 1
ATOM 2577 C C . VAL A 1 329 ? -4.195 -22.047 4.059 1 98.31 329 VAL A C 1
ATOM 2579 O O . VAL A 1 329 ? -4.367 -22.594 5.145 1 98.31 329 VAL A O 1
ATOM 2582 N N . VAL A 1 330 ? -3.139 -22.234 3.32 1 98.81 330 VAL A N 1
ATOM 2583 C CA . VAL A 1 330 ? -2.033 -23.094 3.734 1 98.81 330 VAL A CA 1
ATOM 2584 C C . VAL A 1 330 ? -0.777 -22.25 3.947 1 98.81 330 VAL A C 1
ATOM 2586 O O . VAL A 1 330 ? -0.336 -21.547 3.039 1 98.81 330 VAL A O 1
ATOM 2589 N N . VAL A 1 331 ? -0.222 -22.297 5.148 1 98.69 331 VAL A N 1
ATOM 2590 C CA . VAL A 1 331 ? 0.979 -21.531 5.457 1 98.69 331 VAL A CA 1
ATOM 2591 C C . VAL A 1 331 ? 2.17 -22.469 5.613 1 98.69 331 VAL A C 1
ATOM 2593 O O . VAL A 1 331 ? 2.168 -23.344 6.48 1 98.69 331 VAL A O 1
ATOM 2596 N N . GLY A 1 332 ? 3.154 -22.297 4.816 1 97.31 332 GLY A N 1
ATOM 2597 C CA . GLY A 1 332 ? 4.336 -23.141 4.867 1 97.31 332 GLY A CA 1
ATOM 2598 C C . GLY A 1 332 ? 5.562 -22.5 4.258 1 97.31 332 GLY A C 1
ATOM 2599 O O . GLY A 1 332 ? 5.535 -21.312 3.9 1 97.31 332 GLY A O 1
ATOM 2600 N N . ASP A 1 333 ? 6.605 -23.25 4.223 1 94.38 333 ASP A N 1
ATOM 2601 C CA . ASP A 1 333 ? 7.848 -22.844 3.58 1 94.38 333 ASP A CA 1
ATOM 2602 C C . ASP A 1 333 ? 7.691 -22.781 2.062 1 94.38 333 ASP A C 1
ATOM 2604 O O . ASP A 1 333 ? 6.871 -23.516 1.492 1 94.38 333 ASP A O 1
ATOM 2608 N N . PRO A 1 334 ? 8.5 -21.922 1.44 1 94.12 334 PRO A N 1
ATOM 2609 C CA . PRO A 1 334 ? 8.438 -21.875 -0.022 1 94.12 334 PRO A CA 1
ATOM 2610 C C . PRO A 1 334 ? 8.633 -23.25 -0.666 1 94.12 334 PRO A C 1
ATOM 2612 O O . PRO A 1 334 ? 7.949 -23.578 -1.636 1 94.12 334 PRO A O 1
ATOM 2615 N N . SER A 1 335 ? 9.461 -24.078 -0.115 1 93.25 335 SER A N 1
ATOM 2616 C CA . SER A 1 335 ? 9.789 -25.375 -0.705 1 93.25 335 SER A CA 1
ATOM 2617 C C . SER A 1 335 ? 8.57 -26.297 -0.709 1 93.25 335 SER A C 1
ATOM 2619 O O . SER A 1 335 ? 8.281 -26.953 -1.717 1 93.25 335 SER A O 1
ATOM 2621 N N . ILE A 1 336 ? 7.879 -26.344 0.389 1 96.31 336 ILE A N 1
ATOM 2622 C CA . ILE A 1 336 ? 6.715 -27.234 0.461 1 96.31 336 ILE A CA 1
ATOM 2623 C C . ILE A 1 336 ? 5.602 -26.688 -0.429 1 96.31 336 ILE A C 1
ATOM 2625 O O . ILE A 1 336 ? 4.883 -27.453 -1.078 1 96.31 336 ILE A O 1
ATOM 2629 N N . ASN A 1 337 ? 5.422 -25.359 -0.446 1 97.56 337 ASN A N 1
ATOM 2630 C CA . ASN A 1 337 ? 4.387 -24.766 -1.276 1 97.56 337 ASN A CA 1
ATOM 2631 C C . ASN A 1 337 ? 4.648 -25 -2.762 1 97.56 337 ASN A C 1
ATOM 2633 O O . ASN A 1 337 ? 3.711 -25.203 -3.537 1 97.56 337 ASN A O 1
ATOM 2637 N N . ILE A 1 338 ? 5.91 -24.953 -3.162 1 96.81 338 ILE A N 1
ATOM 2638 C CA . ILE A 1 338 ? 6.273 -25.281 -4.535 1 96.81 338 ILE A CA 1
ATOM 2639 C C . ILE A 1 338 ? 5.871 -26.719 -4.844 1 96.81 338 ILE A C 1
ATOM 2641 O O . ILE A 1 338 ? 5.238 -27 -5.867 1 96.81 338 ILE A O 1
ATOM 2645 N N . ALA A 1 339 ? 6.234 -27.594 -3.951 1 97 339 ALA A N 1
ATOM 2646 C CA . ALA A 1 339 ? 5.914 -29.016 -4.152 1 97 339 ALA A CA 1
ATOM 2647 C C . ALA A 1 339 ? 4.406 -29.219 -4.27 1 97 339 ALA A C 1
ATOM 2649 O O . ALA A 1 339 ? 3.947 -30 -5.113 1 97 339 ALA A O 1
ATOM 2650 N N . LEU A 1 340 ? 3.678 -28.562 -3.434 1 98 340 LEU A N 1
ATOM 2651 C CA . LEU A 1 340 ? 2.223 -28.672 -3.469 1 98 340 LEU A CA 1
ATOM 2652 C C . LEU A 1 340 ? 1.678 -28.203 -4.816 1 98 340 LEU A C 1
ATOM 2654 O O . LEU A 1 340 ? 0.771 -28.828 -5.371 1 98 340 LEU A O 1
ATOM 2658 N N . MET A 1 341 ? 2.199 -27.141 -5.293 1 97.06 341 MET A N 1
ATOM 2659 C CA . MET A 1 341 ? 1.785 -26.625 -6.598 1 97.06 341 MET A CA 1
ATOM 2660 C C . MET A 1 341 ? 2.096 -27.641 -7.699 1 97.06 341 MET A C 1
ATOM 2662 O O . MET A 1 341 ? 1.292 -27.828 -8.609 1 97.06 341 MET A O 1
ATOM 2666 N N . VAL A 1 342 ? 3.262 -28.281 -7.613 1 96.88 342 VAL A N 1
ATOM 2667 C CA . VAL A 1 342 ? 3.666 -29.281 -8.594 1 96.88 342 VAL A CA 1
ATOM 2668 C C . VAL A 1 342 ? 2.711 -30.469 -8.547 1 96.88 342 VAL A C 1
ATOM 2670 O O . VAL A 1 342 ? 2.332 -31.016 -9.586 1 96.88 342 VAL A O 1
ATOM 2673 N N . HIS A 1 343 ? 2.322 -30.875 -7.352 1 96.94 343 HIS A N 1
ATOM 2674 C CA . HIS A 1 343 ? 1.306 -31.922 -7.223 1 96.94 343 HIS A CA 1
ATOM 2675 C C . HIS A 1 343 ? -0.006 -31.484 -7.871 1 96.94 343 HIS A C 1
ATOM 2677 O O . HIS A 1 343 ? -0.64 -32.281 -8.578 1 96.94 343 HIS A O 1
ATOM 2683 N N . CYS A 1 344 ? -0.371 -30.25 -7.645 1 96.25 344 CYS A N 1
ATOM 2684 C CA . CYS A 1 344 ? -1.601 -29.734 -8.227 1 96.25 344 CYS A CA 1
ATOM 2685 C C . CYS A 1 344 ? -1.582 -29.844 -9.742 1 96.25 344 CYS A C 1
ATOM 2687 O O . CYS A 1 344 ? -2.604 -30.156 -10.359 1 96.25 344 CYS A O 1
ATOM 2689 N N . LEU A 1 345 ? -0.436 -29.641 -10.305 1 96.5 345 LEU A N 1
ATOM 2690 C CA . LEU A 1 345 ? -0.277 -29.656 -11.758 1 96.5 345 LEU A CA 1
ATOM 2691 C C . LEU A 1 345 ? -0.041 -31.062 -12.273 1 96.5 345 LEU A C 1
ATOM 2693 O O . LEU A 1 345 ? 0.151 -31.281 -13.469 1 96.5 345 LEU A O 1
ATOM 2697 N N . ASN A 1 346 ? 0.01 -32.031 -11.414 1 95.75 346 ASN A N 1
ATOM 2698 C CA . ASN A 1 346 ? 0.249 -33.438 -11.75 1 95.75 346 ASN A CA 1
ATOM 2699 C C . ASN A 1 346 ? 1.59 -33.625 -12.453 1 95.75 346 ASN A C 1
ATOM 2701 O O . ASN A 1 346 ? 1.667 -34.281 -13.484 1 95.75 346 ASN A O 1
ATOM 2705 N N . LEU A 1 347 ? 2.518 -32.969 -11.953 1 96.25 347 LEU A N 1
ATOM 2706 C CA . LEU A 1 347 ? 3.881 -33.062 -12.461 1 96.25 347 LEU A CA 1
ATOM 2707 C C . LEU A 1 347 ? 4.754 -33.875 -11.516 1 96.25 347 LEU A C 1
ATOM 2709 O O . LEU A 1 347 ? 4.297 -34.281 -10.445 1 96.25 347 LEU A O 1
ATOM 2713 N N . SER A 1 348 ? 5.988 -34.156 -11.977 1 94.56 348 SER A N 1
ATOM 2714 C CA . SER A 1 348 ? 6.906 -34.938 -11.172 1 94.56 348 SER A CA 1
ATOM 2715 C C . SER A 1 348 ? 7.859 -34.062 -10.375 1 94.56 348 SER A C 1
ATOM 2717 O O . SER A 1 348 ? 7.879 -32.844 -10.562 1 94.56 348 SER A O 1
ATOM 2719 N N . LYS A 1 349 ? 8.602 -34.656 -9.484 1 93.12 349 LYS A N 1
ATOM 2720 C CA . LYS A 1 349 ? 9.469 -33.969 -8.531 1 93.12 349 LYS A CA 1
ATOM 2721 C C . LYS A 1 349 ? 10.508 -33.125 -9.266 1 93.12 349 LYS A C 1
ATOM 2723 O O . LYS A 1 349 ? 10.953 -32.094 -8.742 1 93.12 349 LYS A O 1
ATOM 2728 N N . GLU A 1 350 ? 10.852 -33.469 -10.492 1 89.62 350 GLU A N 1
ATOM 2729 C CA . GLU A 1 350 ? 11.891 -32.781 -11.25 1 89.62 350 GLU A CA 1
ATOM 2730 C C . GLU A 1 350 ? 11.453 -31.375 -11.625 1 89.62 350 GLU A C 1
ATOM 2732 O O . GLU A 1 350 ? 12.289 -30.516 -11.93 1 89.62 350 GLU A O 1
ATOM 2737 N N . TRP A 1 351 ? 10.133 -31.078 -11.516 1 92.88 351 TRP A N 1
ATOM 2738 C CA . TRP A 1 351 ? 9.586 -29.797 -11.922 1 92.88 351 TRP A CA 1
ATOM 2739 C C . TRP A 1 351 ? 9.68 -28.781 -10.789 1 92.88 351 TRP A C 1
ATOM 2741 O O . TRP A 1 351 ? 9.453 -27.578 -10.992 1 92.88 351 TRP A O 1
ATOM 2751 N N . MET A 1 352 ? 10 -29.203 -9.617 1 92.19 352 MET A N 1
ATOM 2752 C CA . MET A 1 352 ? 10.031 -28.312 -8.461 1 92.19 352 MET A CA 1
ATOM 2753 C C . MET A 1 352 ? 11 -27.156 -8.695 1 92.19 352 MET A C 1
ATOM 2755 O O . MET A 1 352 ? 10.75 -26.031 -8.25 1 92.19 352 MET A O 1
ATOM 2759 N N . GLY A 1 353 ? 12.031 -27.422 -9.414 1 88.88 353 GLY A N 1
ATOM 2760 C CA . GLY A 1 353 ? 13.031 -26.391 -9.688 1 88.88 353 GLY A CA 1
ATOM 2761 C C . GLY A 1 353 ? 12.57 -25.359 -10.688 1 88.88 353 GLY A C 1
ATOM 2762 O O . GLY A 1 353 ? 13.211 -24.312 -10.859 1 88.88 353 GLY A O 1
ATOM 2763 N N . SER A 1 354 ? 11.461 -25.562 -11.367 1 92.69 354 SER A N 1
ATOM 2764 C CA . SER A 1 354 ? 10.961 -24.672 -12.414 1 92.69 354 SER A CA 1
ATOM 2765 C C . SER A 1 354 ? 10.117 -23.547 -11.82 1 92.69 354 SER A C 1
ATOM 2767 O O . SER A 1 354 ? 9.609 -22.688 -12.555 1 92.69 354 SER A O 1
ATOM 2769 N N . PHE A 1 355 ? 9.953 -23.562 -10.531 1 94.69 355 PHE A N 1
ATOM 2770 C CA . PHE A 1 355 ? 9.125 -22.562 -9.867 1 94.69 355 PHE A CA 1
ATOM 2771 C C . PHE A 1 355 ? 9.914 -21.844 -8.766 1 94.69 355 PHE A C 1
ATOM 2773 O O . PHE A 1 355 ? 10.898 -22.391 -8.258 1 94.69 355 PHE A O 1
ATOM 2780 N N . HIS A 1 356 ? 9.461 -20.672 -8.469 1 92.81 356 HIS A N 1
ATOM 2781 C CA . HIS A 1 356 ? 10.062 -19.844 -7.43 1 92.81 356 HIS A CA 1
ATOM 2782 C C . HIS A 1 356 ? 9 -19.188 -6.562 1 92.81 356 HIS A C 1
ATOM 2784 O O . HIS A 1 356 ? 7.988 -18.688 -7.078 1 92.81 356 HIS A O 1
ATOM 2790 N N . LEU A 1 357 ? 9.219 -19.266 -5.297 1 95.38 357 LEU A N 1
ATOM 2791 C CA . LEU A 1 357 ? 8.359 -18.547 -4.363 1 95.38 357 LEU A CA 1
ATOM 2792 C C . LEU A 1 357 ? 9.188 -17.734 -3.379 1 95.38 357 LEU A C 1
ATOM 2794 O O . LEU A 1 357 ? 10.234 -18.188 -2.91 1 95.38 357 LEU A O 1
ATOM 2798 N N . ASP A 1 358 ? 8.719 -16.562 -3.027 1 93.56 358 ASP A N 1
ATOM 2799 C CA . ASP A 1 358 ? 9.367 -15.688 -2.061 1 93.56 358 ASP A CA 1
ATOM 2800 C C . ASP A 1 358 ? 8.633 -15.695 -0.726 1 93.56 358 ASP A C 1
ATOM 2802 O O . ASP A 1 358 ? 7.449 -16.047 -0.666 1 93.56 358 ASP A O 1
ATOM 2806 N N . SER A 1 359 ? 9.375 -15.305 0.317 1 93.38 359 SER A N 1
ATOM 2807 C CA . SER A 1 359 ? 8.719 -15.094 1.604 1 93.38 359 SER A CA 1
ATOM 2808 C C . SER A 1 359 ? 7.641 -14.023 1.511 1 93.38 359 SER A C 1
ATOM 2810 O O . SER A 1 359 ? 7.836 -12.992 0.858 1 93.38 359 SER A O 1
ATOM 2812 N N . GLY A 1 360 ? 6.527 -14.312 2.16 1 95.5 360 GLY A N 1
ATOM 2813 C CA . GLY A 1 360 ? 5.441 -13.344 2.172 1 95.5 360 GLY A CA 1
ATOM 2814 C C . GLY A 1 360 ? 4.613 -13.359 0.902 1 95.5 360 GLY A C 1
ATOM 2815 O O . GLY A 1 360 ? 3.713 -12.539 0.73 1 95.5 360 GLY A O 1
ATOM 2816 N N . SER A 1 361 ? 4.883 -14.266 -0.004 1 96.31 361 SER A N 1
ATOM 2817 C CA . SER A 1 361 ? 4.117 -14.352 -1.245 1 96.31 361 SER A CA 1
ATOM 2818 C C . SER A 1 361 ? 2.902 -15.258 -1.084 1 96.31 361 SER A C 1
ATOM 2820 O O . SER A 1 361 ? 2.805 -16 -0.109 1 96.31 361 SER A O 1
ATOM 2822 N N . ILE A 1 362 ? 1.987 -15.156 -2.039 1 97.62 362 ILE A N 1
ATOM 2823 C CA . ILE A 1 362 ? 0.837 -16.062 -2.053 1 97.62 362 ILE A CA 1
ATOM 2824 C C . ILE A 1 362 ? 0.665 -16.656 -3.447 1 97.62 362 ILE A C 1
ATOM 2826 O O . ILE A 1 362 ? 1.021 -16.031 -4.445 1 97.62 362 ILE A O 1
ATOM 2830 N N . SER A 1 363 ? 0.257 -17.828 -3.537 1 98.19 363 SER A N 1
ATOM 2831 C CA . SER A 1 363 ? -0.168 -18.5 -4.754 1 98.19 363 SER A CA 1
ATOM 2832 C C . SER A 1 363 ? -1.575 -19.078 -4.605 1 98.19 363 SER A C 1
ATOM 2834 O O . SER A 1 363 ? -1.926 -19.609 -3.549 1 98.19 363 SER A O 1
ATOM 2836 N N . ILE A 1 364 ? -2.352 -18.984 -5.637 1 97.38 364 ILE A N 1
ATOM 2837 C CA . ILE A 1 364 ? -3.762 -19.328 -5.516 1 97.38 364 ILE A CA 1
ATOM 2838 C C . ILE A 1 364 ? -4.094 -20.453 -6.492 1 97.38 364 ILE A C 1
ATOM 2840 O O . ILE A 1 364 ? -3.805 -20.359 -7.688 1 97.38 364 ILE A O 1
ATOM 2844 N N . VAL A 1 365 ? -4.703 -21.453 -5.957 1 96.44 365 VAL A N 1
ATOM 2845 C CA . VAL A 1 365 ? -5.164 -22.609 -6.738 1 96.44 365 VAL A CA 1
ATOM 2846 C C . VAL A 1 365 ? -6.68 -22.734 -6.621 1 96.44 365 VAL A C 1
ATOM 2848 O O . VAL A 1 365 ? -7.211 -22.922 -5.523 1 96.44 365 VAL A O 1
ATOM 2851 N N . ASP A 1 366 ? -7.359 -22.703 -7.703 1 94.38 366 ASP A N 1
ATOM 2852 C CA . ASP A 1 366 ? -8.805 -22.891 -7.742 1 94.38 366 ASP A CA 1
ATOM 2853 C C . ASP A 1 366 ? -9.172 -24.297 -8.188 1 94.38 366 ASP A C 1
ATOM 2855 O O . ASP A 1 366 ? -8.461 -24.906 -8.992 1 94.38 366 ASP A O 1
ATOM 2859 N N . PHE A 1 367 ? -10.25 -24.781 -7.672 1 93.25 367 PHE A N 1
ATOM 2860 C CA . PHE A 1 367 ? -10.82 -26.062 -8.078 1 93.25 367 PHE A CA 1
ATOM 2861 C C . PHE A 1 367 ? -12.25 -25.891 -8.578 1 93.25 367 PHE A C 1
ATOM 2863 O O . PHE A 1 367 ? -13.203 -26.188 -7.859 1 93.25 367 PHE A O 1
ATOM 2870 N N . PRO A 1 368 ? -12.344 -25.5 -9.812 1 87.56 368 PRO A N 1
ATOM 2871 C CA . PRO A 1 368 ? -13.672 -25.203 -10.344 1 87.56 368 PRO A CA 1
ATOM 2872 C C . PRO A 1 368 ? -14.602 -26.422 -10.312 1 87.56 368 PRO A C 1
ATOM 2874 O O . PRO A 1 368 ? -15.812 -26.266 -10.164 1 87.56 368 PRO A O 1
ATOM 2877 N N . ASP A 1 369 ? -14.07 -27.625 -10.484 1 86.75 369 ASP A N 1
ATOM 2878 C CA . ASP A 1 369 ? -14.867 -28.844 -10.523 1 86.75 369 ASP A CA 1
ATOM 2879 C C . ASP A 1 369 ? -14.727 -29.641 -9.227 1 86.75 369 ASP A C 1
ATOM 2881 O O . ASP A 1 369 ? -14.883 -30.859 -9.219 1 86.75 369 ASP A O 1
ATOM 2885 N N . GLY A 1 370 ? -14.289 -28.953 -8.188 1 87.56 370 GLY A N 1
ATOM 2886 C CA . GLY A 1 370 ? -14.109 -29.625 -6.898 1 87.56 370 GLY A CA 1
ATOM 2887 C C . GLY A 1 370 ? -12.719 -30.188 -6.707 1 87.56 370 GLY A C 1
ATOM 2888 O O . GLY A 1 370 ? -11.922 -30.219 -7.648 1 87.56 370 GLY A O 1
ATOM 2889 N N . PRO A 1 371 ? -12.445 -30.672 -5.543 1 88.75 371 PRO A N 1
ATOM 2890 C CA . PRO A 1 371 ? -11.094 -31.125 -5.199 1 88.75 371 PRO A CA 1
ATOM 2891 C C . PRO A 1 371 ? -10.648 -32.344 -5.992 1 88.75 371 PRO A C 1
ATOM 2893 O O . PRO A 1 371 ? -9.453 -32.625 -6.074 1 88.75 371 PRO A O 1
ATOM 2896 N N . ALA A 1 372 ? -11.602 -33.062 -6.5 1 87.12 372 ALA A N 1
ATOM 2897 C CA . ALA A 1 372 ? -11.281 -34.219 -7.301 1 87.12 372 ALA A CA 1
ATOM 2898 C C . ALA A 1 372 ? -10.906 -33.844 -8.727 1 87.12 372 ALA A C 1
ATOM 2900 O O . ALA A 1 372 ? -10.328 -34.656 -9.469 1 87.12 372 ALA A O 1
ATOM 2901 N N . GLY A 1 373 ? -11.258 -32.656 -9.102 1 87.75 373 GLY A N 1
ATOM 2902 C CA . GLY A 1 373 ? -10.953 -32.156 -10.445 1 87.75 373 GLY A CA 1
ATOM 2903 C C . GLY A 1 373 ? -9.57 -31.547 -10.555 1 87.75 373 GLY A C 1
ATOM 2904 O O . GLY A 1 373 ? -8.773 -31.625 -9.625 1 87.75 373 GLY A O 1
ATOM 2905 N N . LYS A 1 374 ? -9.344 -31.016 -11.672 1 89.5 374 LYS A N 1
ATOM 2906 C CA . LYS A 1 374 ? -8.055 -30.375 -11.945 1 89.5 374 LYS A CA 1
ATOM 2907 C C . LYS A 1 374 ? -7.965 -29.016 -11.289 1 89.5 374 LYS A C 1
ATOM 2909 O O . LYS A 1 374 ? -8.93 -28.234 -11.297 1 89.5 374 LYS A O 1
ATOM 2914 N N . GLY A 1 375 ? -6.836 -28.797 -10.68 1 93.25 375 GLY A N 1
ATOM 2915 C CA . GLY A 1 375 ? -6.586 -27.484 -10.133 1 93.25 375 GLY A CA 1
ATOM 2916 C C . GLY A 1 375 ? -6.156 -26.469 -11.18 1 93.25 375 GLY A C 1
ATOM 2917 O O . GLY A 1 375 ? -5.477 -26.828 -12.141 1 93.25 375 GLY A O 1
ATOM 2918 N N . VAL A 1 376 ? -6.586 -25.281 -11.023 1 94.56 376 VAL A N 1
ATOM 2919 C CA . VAL A 1 376 ? -6.207 -24.156 -11.883 1 94.56 376 VAL A CA 1
ATOM 2920 C C . VAL A 1 376 ? -5.418 -23.141 -11.078 1 94.56 376 VAL A C 1
ATOM 2922 O O . VAL A 1 376 ? -5.867 -22.688 -10.016 1 94.56 376 VAL A O 1
ATOM 2925 N N . ILE A 1 377 ? -4.266 -22.797 -11.57 1 96.62 377 ILE A N 1
ATOM 2926 C CA . ILE A 1 377 ? -3.42 -21.844 -10.859 1 96.62 377 ILE A CA 1
ATOM 2927 C C . ILE A 1 377 ? -3.734 -20.422 -11.312 1 96.62 377 ILE A C 1
ATOM 2929 O O . ILE A 1 377 ? -3.486 -20.062 -12.469 1 96.62 377 ILE A O 1
ATOM 2933 N N . ARG A 1 378 ? -4.18 -19.625 -10.477 1 95.25 378 ARG A N 1
ATOM 2934 C CA . ARG A 1 378 ? -4.559 -18.25 -10.781 1 95.25 378 ARG A CA 1
ATOM 2935 C C . ARG A 1 378 ? -3.34 -17.328 -10.758 1 95.25 378 ARG A C 1
ATOM 2937 O O . ARG A 1 378 ? -3.207 -16.438 -11.602 1 95.25 378 ARG A O 1
ATOM 2944 N N . CYS A 1 379 ? -2.576 -17.5 -9.781 1 96.75 379 CYS A N 1
ATOM 2945 C CA . CYS A 1 379 ? -1.334 -16.75 -9.703 1 96.75 379 CYS A CA 1
ATOM 2946 C C . CYS A 1 379 ? -0.282 -17.5 -8.898 1 96.75 379 CYS A C 1
ATOM 2948 O O . CYS A 1 379 ? -0.618 -18.375 -8.086 1 96.75 379 CYS A O 1
ATOM 2950 N N . ILE A 1 380 ? 0.959 -17.234 -9.188 1 97.62 380 ILE A N 1
ATOM 2951 C CA . ILE A 1 380 ? 2.111 -17.797 -8.508 1 97.62 380 ILE A CA 1
ATOM 2952 C C . ILE A 1 380 ? 3.012 -16.688 -7.98 1 97.62 380 ILE A C 1
ATOM 2954 O O . ILE A 1 380 ? 3.271 -15.703 -8.688 1 97.62 380 ILE A O 1
ATOM 2958 N N . ASN A 1 381 ? 3.416 -16.828 -6.691 1 96.75 381 ASN A N 1
ATOM 2959 C CA . ASN A 1 381 ? 4.371 -15.906 -6.102 1 96.75 381 ASN A CA 1
ATOM 2960 C C . ASN A 1 381 ? 3.887 -14.461 -6.203 1 96.75 381 ASN A C 1
ATOM 2962 O O . ASN A 1 381 ? 4.633 -13.578 -6.633 1 96.75 381 ASN A O 1
ATOM 2966 N N . TYR A 1 382 ? 2.619 -14.273 -5.914 1 96.56 382 TYR A N 1
ATOM 2967 C CA . TYR A 1 382 ? 2.027 -12.938 -5.898 1 96.56 382 TYR A CA 1
ATOM 2968 C C . TYR A 1 382 ? 2.582 -12.109 -4.746 1 96.56 382 TYR A C 1
ATOM 2970 O O . TYR A 1 382 ? 2.467 -12.5 -3.582 1 96.56 382 TYR A O 1
ATOM 2978 N N . THR A 1 383 ? 3.213 -10.961 -5.059 1 94.19 383 THR A N 1
ATOM 2979 C CA . THR A 1 383 ? 3.855 -10.156 -4.027 1 94.19 383 THR A CA 1
ATOM 2980 C C . THR A 1 383 ? 3.434 -8.688 -4.137 1 94.19 383 THR A C 1
ATOM 2982 O O . THR A 1 383 ? 3.93 -7.836 -3.4 1 94.19 383 THR A O 1
ATOM 2985 N N . ALA A 1 384 ? 2.494 -8.359 -5.008 1 90.19 384 ALA A N 1
ATOM 2986 C CA . ALA A 1 384 ? 2.096 -6.973 -5.234 1 90.19 384 ALA A CA 1
ATOM 2987 C C . ALA A 1 384 ? 1.503 -6.363 -3.965 1 90.19 384 ALA A C 1
ATOM 2989 O O . ALA A 1 384 ? 1.652 -5.164 -3.719 1 90.19 384 ALA A O 1
ATOM 2990 N N . HIS A 1 385 ? 0.876 -7.145 -3.137 1 92.12 385 HIS A N 1
ATOM 2991 C CA . HIS A 1 385 ? 0.22 -6.68 -1.92 1 92.12 385 HIS A CA 1
ATOM 2992 C C . HIS A 1 385 ? 1.239 -6.18 -0.9 1 92.12 385 HIS A C 1
ATOM 2994 O O . HIS A 1 385 ? 0.878 -5.504 0.064 1 92.12 385 HIS A O 1
ATOM 3000 N N . LEU A 1 386 ? 2.469 -6.512 -1.094 1 93.44 386 LEU A N 1
ATOM 3001 C CA . LEU A 1 386 ? 3.502 -6.141 -0.134 1 93.44 386 LEU A CA 1
ATOM 3002 C C . LEU A 1 386 ? 3.91 -4.68 -0.314 1 93.44 386 LEU A C 1
ATOM 3004 O O . LEU A 1 386 ? 4.605 -4.117 0.533 1 93.44 386 LEU A O 1
ATOM 3008 N N . GLY A 1 387 ? 3.461 -4.031 -1.379 1 88 387 GLY A N 1
ATOM 3009 C CA . GLY A 1 387 ? 3.773 -2.631 -1.605 1 88 387 GLY A CA 1
ATOM 3010 C C . GLY A 1 387 ? 5.254 -2.371 -1.792 1 88 387 GLY A C 1
ATOM 3011 O O . GLY A 1 387 ? 5.891 -2.961 -2.67 1 88 387 GLY A O 1
ATOM 3012 N N . ARG A 1 388 ? 5.809 -1.562 -0.889 1 85.75 388 ARG A N 1
ATOM 3013 C CA . ARG A 1 388 ? 7.211 -1.186 -1.021 1 85.75 388 ARG A CA 1
ATOM 3014 C C . ARG A 1 388 ? 8.125 -2.369 -0.729 1 85.75 388 ARG A C 1
ATOM 3016 O O . ARG A 1 388 ? 9.32 -2.326 -1.033 1 85.75 388 ARG A O 1
ATOM 3023 N N . TRP A 1 389 ? 7.504 -3.346 -0.139 1 88.38 389 TRP A N 1
ATOM 3024 C CA . TRP A 1 389 ? 8.289 -4.523 0.216 1 88.38 389 TRP A CA 1
ATOM 3025 C C . TRP A 1 389 ? 8.227 -5.574 -0.887 1 88.38 389 TRP A C 1
ATOM 3027 O O . TRP A 1 389 ? 8.742 -6.68 -0.729 1 88.38 389 TRP A O 1
ATOM 3037 N N . SER A 1 390 ? 7.535 -5.258 -1.957 1 85.12 390 SER A N 1
ATOM 3038 C CA . SER A 1 390 ? 7.406 -6.203 -3.062 1 85.12 390 SER A CA 1
ATOM 3039 C C . SER A 1 390 ? 8.75 -6.434 -3.748 1 85.12 390 SER A C 1
ATOM 3041 O O . SER A 1 390 ? 9.625 -5.57 -3.711 1 85.12 390 SER A O 1
ATOM 3043 N N . ILE A 1 391 ? 8.945 -7.582 -4.227 1 78.06 391 ILE A N 1
ATOM 3044 C CA . ILE A 1 391 ? 10.148 -7.914 -4.984 1 78.06 391 ILE A CA 1
ATOM 3045 C C . ILE A 1 391 ? 10.031 -7.371 -6.406 1 78.06 391 ILE A C 1
ATOM 3047 O O . ILE A 1 391 ? 9.039 -7.617 -7.094 1 78.06 391 ILE A O 1
ATOM 3051 N N . PRO A 1 392 ? 11.023 -6.633 -6.77 1 77.25 392 PRO A N 1
ATOM 3052 C CA . PRO A 1 392 ? 10.953 -6.07 -8.125 1 77.25 392 PRO A CA 1
ATOM 3053 C C . PRO A 1 392 ? 10.914 -7.148 -9.203 1 77.25 392 PRO A C 1
ATOM 3055 O O . PRO A 1 392 ? 11.414 -8.258 -9 1 77.25 392 PRO A O 1
ATOM 3058 N N . ILE A 1 393 ? 10.336 -6.793 -10.266 1 78.06 393 ILE A N 1
ATOM 3059 C CA . ILE A 1 393 ? 10.164 -7.699 -11.398 1 78.06 393 ILE A CA 1
ATOM 3060 C C . ILE A 1 393 ? 11.477 -7.832 -12.164 1 78.06 393 ILE A C 1
ATOM 3062 O O . ILE A 1 393 ? 11.859 -8.93 -12.578 1 78.06 393 ILE A O 1
ATOM 3066 N N . THR A 1 394 ? 12.18 -6.629 -12.352 1 74.62 394 THR A N 1
ATOM 3067 C CA . THR A 1 394 ? 13.438 -6.664 -13.086 1 74.62 394 THR A CA 1
ATOM 3068 C C . THR A 1 394 ? 14.625 -6.668 -12.125 1 74.62 394 THR A C 1
ATOM 3070 O O . THR A 1 394 ? 14.516 -6.195 -10.992 1 74.62 394 THR A O 1
ATOM 3073 N N . ARG A 1 395 ? 15.656 -7.445 -12.43 1 62.66 395 ARG A N 1
ATOM 3074 C CA . ARG A 1 395 ? 16.859 -7.496 -11.609 1 62.66 395 ARG A CA 1
ATOM 3075 C C . ARG A 1 395 ? 17.688 -6.223 -11.766 1 62.66 395 ARG A C 1
ATOM 3077 O O . ARG A 1 395 ? 17.703 -5.617 -12.836 1 62.66 395 ARG A O 1
ATOM 3084 N N . THR A 1 396 ? 18 -5.574 -10.594 1 52.97 396 THR A N 1
ATOM 3085 C CA . THR A 1 396 ? 18.875 -4.406 -10.688 1 52.97 396 THR A CA 1
ATOM 3086 C C . THR A 1 396 ? 20.219 -4.777 -11.297 1 52.97 396 THR A C 1
ATOM 3088 O O . THR A 1 396 ? 20.719 -5.887 -11.086 1 52.97 396 THR A O 1
ATOM 3091 N N . ILE A 1 397 ? 20.609 -4.109 -12.289 1 46.19 397 ILE A N 1
ATOM 3092 C CA . ILE A 1 397 ? 21.859 -4.27 -13.023 1 46.19 397 ILE A CA 1
ATOM 3093 C C . ILE A 1 397 ? 23.016 -4.469 -12.031 1 46.19 397 ILE A C 1
ATOM 3095 O O . ILE A 1 397 ? 24 -5.141 -12.344 1 46.19 397 ILE A O 1
ATOM 3099 N N . GLU A 1 398 ? 23.062 -3.842 -10.969 1 42.91 398 GLU A N 1
ATOM 3100 C CA . GLU A 1 398 ? 24.266 -3.867 -10.148 1 42.91 398 GLU A CA 1
ATOM 3101 C C . GLU A 1 398 ? 24.531 -5.27 -9.617 1 42.91 398 GLU A C 1
ATOM 3103 O O . GLU A 1 398 ? 25.703 -5.668 -9.461 1 42.91 398 GLU A O 1
ATOM 3108 N N . ASN A 1 399 ? 23.641 -5.996 -9.289 1 40.12 399 ASN A N 1
ATOM 3109 C CA . ASN A 1 399 ? 23.906 -7.32 -8.734 1 40.12 399 ASN A CA 1
ATOM 3110 C C . ASN A 1 399 ? 24.406 -8.289 -9.812 1 40.12 399 ASN A C 1
ATOM 3112 O O . ASN A 1 399 ? 24.75 -9.43 -9.516 1 40.12 399 ASN A O 1
ATOM 3116 N N . ASP A 1 400 ? 24.172 -8.141 -10.891 1 36.72 400 ASP A N 1
ATOM 3117 C CA . ASP A 1 400 ? 24.766 -8.977 -11.93 1 36.72 400 ASP A CA 1
ATOM 3118 C C . ASP A 1 400 ? 26.281 -8.852 -11.945 1 36.72 400 ASP A C 1
ATOM 3120 O O . ASP A 1 400 ? 26.984 -9.781 -12.359 1 36.72 400 ASP A O 1
ATOM 3124 N N . GLU A 1 401 ? 26.891 -7.848 -11.594 1 33.47 401 GLU A N 1
ATOM 3125 C CA . GLU A 1 401 ? 28.344 -7.812 -11.5 1 33.47 401 GLU A CA 1
ATOM 3126 C C . GLU A 1 401 ? 28.844 -8.648 -10.328 1 33.47 401 GLU A C 1
ATOM 3128 O O . GLU A 1 401 ? 30 -9.086 -10.312 1 33.47 401 GLU A O 1
ATOM 3133 N N . ALA A 1 402 ? 28.25 -8.797 -9.305 1 32.34 402 ALA A N 1
ATOM 3134 C CA . ALA A 1 402 ? 28.719 -9.672 -8.234 1 32.34 402 ALA A CA 1
ATOM 3135 C C . ALA A 1 402 ? 28.656 -11.141 -8.656 1 32.34 402 ALA A C 1
ATOM 3137 O O . ALA A 1 402 ? 29.281 -11.992 -8.031 1 32.34 402 ALA A O 1
ATOM 3138 N N . LEU A 1 403 ? 27.781 -11.531 -9.5 1 28.3 403 LEU A N 1
ATOM 3139 C CA . LEU A 1 403 ? 27.812 -12.898 -10.008 1 28.3 403 LEU A CA 1
ATOM 3140 C C . LEU A 1 403 ? 28.906 -13.055 -11.055 1 28.3 403 LEU A C 1
ATOM 3142 O O . LEU A 1 403 ? 29.141 -14.156 -11.562 1 28.3 403 LEU A O 1
ATOM 3146 N N . LYS A 1 404 ? 29.453 -11.992 -11.578 1 30.33 404 LYS A N 1
ATOM 3147 C CA . LYS A 1 404 ? 30.594 -12.133 -12.469 1 30.33 404 LYS A CA 1
ATOM 3148 C C . LYS A 1 404 ? 31.891 -12.32 -11.68 1 30.33 404 LYS A C 1
ATOM 3150 O O . LYS A 1 404 ? 32.969 -12.492 -12.258 1 30.33 404 LYS A O 1
ATOM 3155 N N . MET A 1 405 ? 31.922 -11.875 -10.375 1 24.27 405 MET A N 1
ATOM 3156 C CA . MET A 1 405 ? 33.188 -12.281 -9.734 1 24.27 405 MET A CA 1
ATOM 3157 C C . MET A 1 405 ? 33.062 -13.695 -9.172 1 24.27 405 MET A C 1
ATOM 3159 O O . MET A 1 405 ? 32.062 -14.039 -8.547 1 24.27 405 MET A O 1
ATOM 3163 N N . MET B 1 1 ? -4.66 8.898 -7.254 1 61.69 1 MET B N 1
ATOM 3164 C CA . MET B 1 1 ? -5.133 9.391 -5.961 1 61.69 1 MET B CA 1
ATOM 3165 C C . MET B 1 1 ? -6.594 9.82 -6.047 1 61.69 1 MET B C 1
ATOM 3167 O O . MET B 1 1 ? -7.371 9.586 -5.121 1 61.69 1 MET B O 1
ATOM 3171 N N . LEU B 1 2 ? -7.031 10.461 -7.148 1 67.62 2 LEU B N 1
ATOM 3172 C CA . LEU B 1 2 ? -8.367 11.047 -7.227 1 67.62 2 LEU B CA 1
ATOM 3173 C C . LEU B 1 2 ? -9.25 10.25 -8.188 1 67.62 2 LEU B C 1
ATOM 3175 O O . LEU B 1 2 ? -10.328 10.711 -8.562 1 67.62 2 LEU B O 1
ATOM 3179 N N . ILE B 1 3 ? -8.805 9.039 -8.555 1 63.97 3 ILE B N 1
ATOM 3180 C CA . ILE B 1 3 ? -9.484 8.273 -9.594 1 63.97 3 ILE B CA 1
ATOM 3181 C C . ILE B 1 3 ? -10.891 7.906 -9.125 1 63.97 3 ILE B C 1
ATOM 3183 O O . ILE B 1 3 ? -11.836 7.926 -9.914 1 63.97 3 ILE B O 1
ATOM 3187 N N . ASP B 1 4 ? -11.062 7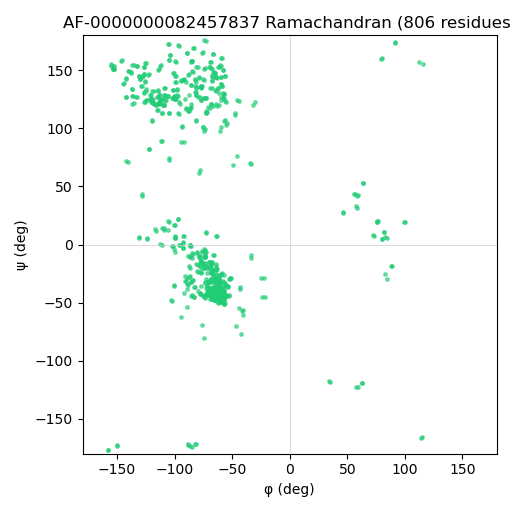.738 -7.828 1 64.12 4 ASP B N 1
ATOM 3188 C CA . ASP B 1 4 ? -12.336 7.242 -7.328 1 64.12 4 ASP B CA 1
ATOM 3189 C C . ASP B 1 4 ? -13.203 8.391 -6.805 1 64.12 4 ASP B C 1
ATOM 3191 O O . ASP B 1 4 ? -14.328 8.164 -6.344 1 64.12 4 ASP B O 1
ATOM 3195 N N . ASP B 1 5 ? -12.727 9.578 -7.02 1 74.56 5 ASP B N 1
ATOM 3196 C CA . ASP B 1 5 ? -13.445 10.719 -6.453 1 74.56 5 ASP B CA 1
ATOM 3197 C C . ASP B 1 5 ? -14.328 11.383 -7.504 1 74.56 5 ASP B C 1
ATOM 3199 O O . ASP B 1 5 ? -14.016 11.367 -8.695 1 74.56 5 ASP B O 1
ATOM 3203 N N . SER B 1 6 ? -15.484 11.883 -7.078 1 76.88 6 SER B N 1
ATOM 3204 C CA . SER B 1 6 ? -16.422 12.562 -7.961 1 76.88 6 SER B CA 1
ATOM 3205 C C . SER B 1 6 ? -16.453 14.062 -7.688 1 76.88 6 SER B C 1
ATOM 3207 O O . SER B 1 6 ? -16.469 14.484 -6.531 1 76.88 6 SER B O 1
ATOM 3209 N N . PHE B 1 7 ? -16.422 14.82 -8.828 1 85.06 7 PHE B N 1
ATOM 3210 C CA . PHE B 1 7 ? -16.453 16.266 -8.711 1 85.06 7 PHE B CA 1
ATOM 3211 C C . PHE B 1 7 ? -17.562 16.859 -9.594 1 85.06 7 PHE B C 1
ATOM 3213 O O . PHE B 1 7 ? -17.797 16.359 -10.695 1 85.06 7 PHE B O 1
ATOM 3220 N N . ASP B 1 8 ? -18.219 17.906 -9.172 1 85.5 8 ASP B N 1
ATOM 3221 C CA . ASP B 1 8 ? -19.281 18.578 -9.898 1 85.5 8 ASP B CA 1
ATOM 3222 C C . ASP B 1 8 ? -18.719 19.609 -10.875 1 85.5 8 ASP B C 1
ATOM 3224 O O . ASP B 1 8 ? -19.312 19.875 -11.922 1 85.5 8 ASP B O 1
ATOM 3228 N N . VAL B 1 9 ? -17.672 20.156 -10.5 1 88.25 9 VAL B N 1
ATOM 3229 C CA . VAL B 1 9 ? -17.078 21.219 -11.312 1 88.25 9 VAL B CA 1
ATOM 3230 C C . VAL B 1 9 ? -15.578 21.297 -11.031 1 88.25 9 VAL B C 1
ATOM 3232 O O . VAL B 1 9 ? -15.117 20.891 -9.961 1 88.25 9 VAL B O 1
ATOM 3235 N N . CYS B 1 10 ? -14.875 21.797 -12.047 1 90.62 10 CYS B N 1
ATOM 3236 C CA . CYS B 1 10 ? -13.438 22 -11.906 1 90.62 10 CYS B CA 1
ATOM 3237 C C . CYS B 1 10 ? -13.062 23.438 -12.242 1 90.62 10 CYS B C 1
ATOM 3239 O O . CYS B 1 10 ? -13.453 23.953 -13.297 1 90.62 10 CYS B O 1
ATOM 3241 N N . PHE B 1 11 ? -12.461 24.109 -11.336 1 92.31 11 PHE B N 1
ATOM 3242 C CA . PHE B 1 11 ? -11.852 25.406 -11.586 1 92.31 11 PHE B CA 1
ATOM 3243 C C . PHE B 1 11 ? -10.352 25.266 -11.836 1 92.31 11 PHE B C 1
ATOM 3245 O O . PHE B 1 11 ? -9.664 24.562 -11.102 1 92.31 11 PHE B O 1
ATOM 3252 N N . ALA B 1 12 ? -9.844 25.891 -12.852 1 92.12 12 ALA B N 1
ATOM 3253 C CA . ALA B 1 12 ? -8.422 25.719 -13.164 1 92.12 12 ALA B CA 1
ATOM 3254 C C . ALA B 1 12 ? -7.789 27.047 -13.586 1 92.12 12 ALA B C 1
ATOM 3256 O O . ALA B 1 12 ? -8.484 27.938 -14.07 1 92.12 12 ALA B O 1
ATOM 3257 N N . SER B 1 13 ? -6.492 27.156 -13.266 1 90.19 13 SER B N 1
ATOM 3258 C CA . SER B 1 13 ? -5.703 28.25 -13.82 1 90.19 13 SER B CA 1
ATOM 3259 C C . SER B 1 13 ? -5.609 28.156 -15.344 1 90.19 13 SER B C 1
ATOM 3261 O O . SER B 1 13 ? -5.527 27.062 -15.891 1 90.19 13 SER B O 1
ATOM 3263 N N . PRO B 1 14 ? -5.617 29.266 -16.078 1 85.25 14 PRO B N 1
ATOM 3264 C CA . PRO B 1 14 ? -5.516 29.234 -17.531 1 85.25 14 PRO B CA 1
ATOM 3265 C C . PRO B 1 14 ? -4.109 28.906 -18.016 1 85.25 14 PRO B C 1
ATOM 3267 O O . PRO B 1 14 ? -3.914 28.609 -19.203 1 85.25 14 PRO B O 1
ATOM 3270 N N . LEU B 1 15 ? -3.172 28.875 -17.172 1 83.88 15 LEU B N 1
ATOM 3271 C CA . LEU B 1 15 ? -1.791 28.609 -17.562 1 83.88 15 LEU B CA 1
ATOM 3272 C C . LEU B 1 15 ? -1.589 27.141 -17.906 1 83.88 15 LEU B C 1
ATOM 3274 O O . LEU B 1 15 ? -2.211 26.266 -17.297 1 83.88 15 LEU B O 1
ATOM 3278 N N . GLU B 1 16 ? -0.657 26.844 -18.766 1 77.69 16 GLU B N 1
ATOM 3279 C CA . GLU B 1 16 ? -0.523 25.562 -19.438 1 77.69 16 GLU B CA 1
ATOM 3280 C C . GLU B 1 16 ? -0.277 24.438 -18.438 1 77.69 16 GLU B C 1
ATOM 3282 O O . GLU B 1 16 ? -0.897 23.375 -18.531 1 77.69 16 GLU B O 1
ATOM 3287 N N . ARG B 1 17 ? 0.591 24.641 -17.562 1 74.5 17 ARG B N 1
ATOM 3288 C CA . ARG B 1 17 ? 0.955 23.562 -16.641 1 74.5 17 ARG B CA 1
ATOM 3289 C C . ARG B 1 17 ? -0.254 23.109 -15.836 1 74.5 17 ARG B C 1
ATOM 3291 O O . ARG B 1 17 ? -0.495 21.906 -15.695 1 74.5 17 ARG B O 1
ATOM 3298 N N . SER B 1 18 ? -0.99 24.016 -15.328 1 77.69 18 SER B N 1
ATOM 3299 C CA . SER B 1 18 ? -2.164 23.703 -14.516 1 77.69 18 SER B CA 1
ATOM 3300 C C . SER B 1 18 ? -3.293 23.141 -15.375 1 77.69 18 SER B C 1
ATOM 3302 O O . SER B 1 18 ? -4.012 22.234 -14.945 1 77.69 18 SER B O 1
ATOM 3304 N N . LYS B 1 19 ? -3.354 23.688 -16.531 1 76.31 19 LYS B N 1
ATOM 3305 C CA . LYS B 1 19 ? -4.398 23.234 -17.438 1 76.31 19 LYS B CA 1
ATOM 3306 C C . LYS B 1 19 ? -4.211 21.766 -17.812 1 76.31 19 LYS B C 1
ATOM 3308 O O . LYS B 1 19 ? -5.172 20.984 -17.812 1 76.31 19 LYS B O 1
ATOM 3313 N N . ARG B 1 20 ? -3.059 21.406 -18.062 1 76.81 20 ARG B N 1
ATOM 3314 C CA . ARG B 1 20 ? -2.748 20.031 -18.422 1 76.81 20 ARG B CA 1
ATOM 3315 C C . ARG B 1 20 ? -3.072 19.078 -17.281 1 76.81 20 ARG B C 1
ATOM 3317 O O . ARG B 1 20 ? -3.625 18 -17.5 1 76.81 20 ARG B O 1
ATOM 3324 N N . THR B 1 21 ? -2.699 19.469 -16.094 1 78.94 21 THR B N 1
ATOM 3325 C CA . THR B 1 21 ? -2.994 18.672 -14.906 1 78.94 21 THR B CA 1
ATOM 3326 C C . THR B 1 21 ? -4.5 18.484 -14.734 1 78.94 21 THR B C 1
ATOM 3328 O O . THR B 1 21 ? -4.973 17.391 -14.438 1 78.94 21 THR B O 1
ATOM 3331 N N . ALA B 1 22 ? -5.172 19.547 -14.961 1 78.81 22 ALA B N 1
ATOM 3332 C CA . ALA B 1 22 ? -6.629 19.516 -14.852 1 78.81 22 ALA B CA 1
ATOM 3333 C C . ALA B 1 22 ? -7.227 18.547 -15.875 1 78.81 22 ALA B C 1
ATOM 3335 O O . ALA B 1 22 ? -8.148 17.797 -15.562 1 78.81 22 ALA B O 1
ATOM 3336 N N . GLU B 1 23 ? -6.699 18.547 -17.016 1 76.31 23 GLU B N 1
ATOM 3337 C CA . GLU B 1 23 ? -7.184 17.672 -18.078 1 76.31 23 GLU B CA 1
ATOM 3338 C C . GLU B 1 23 ? -6.953 16.203 -17.75 1 76.31 23 GLU B C 1
ATOM 3340 O O . GLU B 1 23 ? -7.801 15.352 -18.031 1 76.31 23 GLU B O 1
ATOM 3345 N N . ILE B 1 24 ? -5.84 15.977 -17.156 1 71 24 ILE B N 1
ATOM 3346 C CA . ILE B 1 24 ? -5.5 14.609 -16.781 1 71 24 ILE B CA 1
ATOM 3347 C C . ILE B 1 24 ? -6.469 14.117 -15.703 1 71 24 ILE B C 1
ATOM 3349 O O . ILE B 1 24 ? -6.992 13.008 -15.789 1 71 24 ILE B O 1
ATOM 3353 N N . ILE B 1 25 ? -6.672 14.922 -14.734 1 74.06 25 ILE B N 1
ATOM 3354 C CA . ILE B 1 25 ? -7.527 14.547 -13.609 1 74.06 25 ILE B CA 1
ATOM 3355 C C . ILE B 1 25 ? -8.977 14.43 -14.086 1 74.06 25 ILE B C 1
ATOM 3357 O O . ILE B 1 25 ? -9.695 13.516 -13.672 1 74.06 25 ILE B O 1
ATOM 3361 N N . TRP B 1 26 ? -9.289 15.359 -14.883 1 75.12 26 TRP B N 1
ATOM 3362 C CA . TRP B 1 26 ? -10.68 15.453 -15.328 1 75.12 26 TRP B CA 1
ATOM 3363 C C . TRP B 1 26 ? -11 14.367 -16.344 1 75.12 26 TRP B C 1
ATOM 3365 O O . TRP B 1 26 ? -12.133 13.891 -16.422 1 75.12 26 TRP B O 1
ATOM 3375 N N . ASP B 1 27 ? -9.992 13.859 -16.922 1 66.56 27 ASP B N 1
ATOM 3376 C CA . ASP B 1 27 ? -10.086 12.742 -17.859 1 66.56 27 ASP B CA 1
ATOM 3377 C C . ASP B 1 27 ? -11.375 12.82 -18.672 1 66.56 27 ASP B C 1
ATOM 3379 O O . ASP B 1 27 ? -11.656 13.828 -19.312 1 66.56 27 ASP B O 1
ATOM 3383 N N . ASN B 1 28 ? -12.242 11.789 -18.5 1 65.12 28 ASN B N 1
ATOM 3384 C CA . ASN B 1 28 ? -13.422 11.625 -19.344 1 65.12 28 ASN B CA 1
ATOM 3385 C C . ASN B 1 28 ? -14.672 12.195 -18.672 1 65.12 28 ASN B C 1
ATOM 3387 O O . ASN B 1 28 ? -15.797 11.914 -19.109 1 65.12 28 ASN B O 1
ATOM 3391 N N . ARG B 1 29 ? -14.414 13.109 -17.734 1 70.12 29 ARG B N 1
ATOM 3392 C CA . ARG B 1 29 ? -15.586 13.648 -17.047 1 70.12 29 ARG B CA 1
ATOM 3393 C C . ARG B 1 29 ? -16.297 14.672 -17.922 1 70.12 29 ARG B C 1
ATOM 3395 O O . ARG B 1 29 ? -15.664 15.414 -18.672 1 70.12 29 ARG B O 1
ATOM 3402 N N . GLU B 1 30 ? -17.562 14.625 -17.984 1 68.88 30 GLU B N 1
ATOM 3403 C CA . GLU B 1 30 ? -18.391 15.453 -18.859 1 68.88 30 GLU B CA 1
ATOM 3404 C C . GLU B 1 30 ? -18.547 16.859 -18.297 1 68.88 30 GLU B C 1
ATOM 3406 O O . GLU B 1 30 ? -18.953 17.781 -19 1 68.88 30 GLU B O 1
ATOM 3411 N N . GLU B 1 31 ? -18.172 16.984 -17.125 1 70 31 GLU B N 1
ATOM 3412 C CA . GLU B 1 31 ? -18.469 18.25 -16.469 1 70 31 GLU B CA 1
ATOM 3413 C C . GLU B 1 31 ? -17.531 19.344 -16.969 1 70 31 GLU B C 1
ATOM 3415 O O . GLU B 1 31 ? -16.531 19.062 -17.625 1 70 31 GLU B O 1
ATOM 3420 N N . GLU B 1 32 ? -17.875 20.531 -16.688 1 78.88 32 GLU B N 1
ATOM 3421 C CA . GLU B 1 32 ? -17.25 21.75 -17.219 1 78.88 32 GLU B CA 1
ATOM 3422 C C . GLU B 1 32 ? -15.977 22.078 -16.453 1 78.88 32 GLU B C 1
ATOM 3424 O O . GLU B 1 32 ? -15.906 21.891 -15.242 1 78.88 32 GLU B O 1
ATOM 3429 N N . VAL B 1 33 ? -14.922 22.406 -17.156 1 85.81 33 VAL B N 1
ATOM 3430 C CA . VAL B 1 33 ? -13.734 23.031 -16.578 1 85.81 33 VAL B CA 1
ATOM 3431 C C . VAL B 1 33 ? -13.805 24.547 -16.75 1 85.81 33 VAL B C 1
ATOM 3433 O O . VAL B 1 33 ? -13.883 25.047 -17.891 1 85.81 33 VAL B O 1
ATOM 3436 N N . ILE B 1 34 ? -13.945 25.297 -15.664 1 89.06 34 ILE B N 1
ATOM 3437 C CA . ILE B 1 34 ? -14.031 26.75 -15.68 1 89.06 34 ILE B CA 1
ATOM 3438 C C . ILE B 1 34 ? -12.656 27.359 -15.43 1 89.06 34 ILE B C 1
ATOM 3440 O O . ILE B 1 34 ? -12.023 27.078 -14.406 1 89.06 34 ILE B O 1
ATOM 3444 N N . THR B 1 35 ? -12.203 28.109 -16.312 1 90.88 35 THR B N 1
ATOM 3445 C CA . THR B 1 35 ? -10.914 28.766 -16.125 1 90.88 35 THR B CA 1
ATOM 3446 C C . THR B 1 35 ? -11.086 30.125 -15.438 1 90.88 35 THR B C 1
ATOM 3448 O O . THR B 1 35 ? -12.055 30.844 -15.703 1 90.88 35 THR B O 1
ATOM 3451 N N . ASP B 1 36 ? -10.195 30.453 -14.531 1 91.81 36 ASP B N 1
ATOM 3452 C CA . ASP B 1 36 ? -10.219 31.719 -13.797 1 91.81 36 ASP B CA 1
ATOM 3453 C C . ASP B 1 36 ? -8.82 32.344 -13.711 1 91.81 36 ASP B C 1
ATOM 3455 O O . ASP B 1 36 ? -7.887 31.688 -13.219 1 91.81 36 ASP B O 1
ATOM 3459 N N . MET B 1 37 ? -8.656 33.562 -14.086 1 92.12 37 MET B N 1
ATOM 3460 C CA . MET B 1 37 ? -7.371 34.25 -14.133 1 92.12 37 MET B CA 1
ATOM 3461 C C . MET B 1 37 ? -6.828 34.469 -12.727 1 92.12 37 MET B C 1
ATOM 3463 O O . MET B 1 37 ? -5.617 34.594 -12.531 1 92.12 37 MET B O 1
ATOM 3467 N N . ASP B 1 38 ? -7.656 34.5 -11.781 1 94 38 ASP B N 1
ATOM 3468 C CA . ASP B 1 38 ? -7.219 34.75 -10.406 1 94 38 ASP B CA 1
ATOM 3469 C C . ASP B 1 38 ? -6.52 33.531 -9.828 1 94 38 ASP B C 1
ATOM 3471 O O . ASP B 1 38 ? -5.875 33.625 -8.781 1 94 38 ASP B O 1
ATOM 3475 N N . LEU B 1 39 ? -6.605 32.438 -10.523 1 94.12 39 LEU B N 1
ATOM 3476 C CA . LEU B 1 39 ? -5.965 31.219 -10.07 1 94.12 39 LEU B CA 1
ATOM 3477 C C . LEU B 1 39 ? -4.562 31.094 -10.648 1 94.12 39 LEU B C 1
ATOM 3479 O O . LEU B 1 39 ? -3.873 30.094 -10.398 1 94.12 39 LEU B O 1
ATOM 3483 N N . ARG B 1 40 ? -4.09 32.094 -11.305 1 91.69 40 ARG B N 1
ATOM 3484 C CA . ARG B 1 40 ? -2.775 32.031 -11.938 1 91.69 40 ARG B CA 1
ATOM 3485 C C . ARG B 1 40 ? -1.662 32.125 -10.898 1 91.69 40 ARG B C 1
ATOM 3487 O O . ARG B 1 40 ? -1.92 32.375 -9.727 1 91.69 40 ARG B O 1
ATOM 3494 N N . GLU B 1 41 ? -0.482 31.984 -11.406 1 91.06 41 GLU B N 1
ATOM 3495 C CA . GLU B 1 41 ? 0.707 32 -10.562 1 91.06 41 GLU B CA 1
ATOM 3496 C C . GLU B 1 41 ? 0.944 33.375 -9.969 1 91.06 41 GLU B C 1
ATOM 3498 O O . GLU B 1 41 ? 0.484 34.375 -10.516 1 91.06 41 GLU B O 1
ATOM 3503 N N . ILE B 1 42 ? 1.644 33.438 -8.883 1 92.62 42 ILE B N 1
ATOM 3504 C CA . ILE B 1 42 ? 1.969 34.688 -8.219 1 92.62 42 ILE B CA 1
ATOM 3505 C C . ILE B 1 42 ? 2.744 35.594 -9.18 1 92.62 42 ILE B C 1
ATOM 3507 O O . ILE B 1 42 ? 3.611 35.125 -9.922 1 92.62 42 ILE B O 1
ATOM 3511 N N . ASP B 1 43 ? 2.385 36.844 -9.203 1 90.19 43 ASP B N 1
ATOM 3512 C CA . ASP B 1 43 ? 3.09 37.844 -10.023 1 90.19 43 ASP B CA 1
ATOM 3513 C C . ASP B 1 43 ? 4.301 38.406 -9.281 1 90.19 43 ASP B C 1
ATOM 3515 O O . ASP B 1 43 ? 4.152 39.062 -8.25 1 90.19 43 ASP B O 1
ATOM 3519 N N . LEU B 1 44 ? 5.41 38.188 -9.859 1 89.38 44 LEU B N 1
ATOM 3520 C CA . LEU B 1 44 ? 6.617 38.656 -9.203 1 89.38 44 LEU B CA 1
ATOM 3521 C C . LEU B 1 44 ? 7.234 39.812 -9.992 1 89.38 44 LEU B C 1
ATOM 3523 O O . LEU B 1 44 ? 8.336 40.281 -9.664 1 89.38 44 LEU B O 1
ATOM 3527 N N . TYR B 1 45 ? 6.574 40.156 -11.086 1 88.12 45 TYR B N 1
ATOM 3528 C CA . TYR B 1 45 ? 6.902 41.375 -11.828 1 88.12 45 TYR B CA 1
ATOM 3529 C C . TYR B 1 45 ? 8.359 41.375 -12.273 1 88.12 45 TYR B C 1
ATOM 3531 O O . TYR B 1 45 ? 8.789 40.469 -12.977 1 88.12 45 TYR B O 1
ATOM 3539 N N . SER B 1 46 ? 9.148 42.375 -11.898 1 81.06 46 SER B N 1
ATOM 3540 C CA . SER B 1 46 ? 10.523 42.438 -12.391 1 81.06 46 SER B CA 1
ATOM 3541 C C . SER B 1 46 ? 11.375 41.312 -11.812 1 81.06 46 SER B C 1
ATOM 3543 O O . SER B 1 46 ? 12.461 41.031 -12.312 1 81.06 46 SER B O 1
ATOM 3545 N N . PHE B 1 47 ? 10.758 40.781 -10.758 1 78.56 47 PHE B N 1
ATOM 3546 C CA . PHE B 1 47 ? 11.484 39.688 -10.094 1 78.56 47 PHE B CA 1
ATOM 3547 C C . PHE B 1 47 ? 11.305 38.375 -10.828 1 78.56 47 PHE B C 1
ATOM 3549 O O . PHE B 1 47 ? 12.031 37.406 -10.594 1 78.56 47 PHE B O 1
ATOM 3556 N N . GLN B 1 48 ? 10.414 38.375 -11.867 1 76.06 48 GLN B N 1
ATOM 3557 C CA . GLN B 1 48 ? 10.102 37.156 -12.617 1 76.06 48 GLN B CA 1
ATOM 3558 C C . GLN B 1 48 ? 11.328 36.656 -13.375 1 76.06 48 GLN B C 1
ATOM 3560 O O . GLN B 1 48 ? 12.008 37.438 -14.047 1 76.06 48 GLN B O 1
ATOM 3565 N N . GLY B 1 49 ? 11.633 35.406 -13.312 1 63.66 49 GLY B N 1
ATOM 3566 C CA . GLY B 1 49 ? 12.781 34.844 -13.992 1 63.66 49 GLY B CA 1
ATOM 3567 C C . GLY B 1 49 ? 14.078 34.969 -13.219 1 63.66 49 GLY B C 1
ATOM 3568 O O . GLY B 1 49 ? 15.062 34.312 -13.516 1 63.66 49 GLY B O 1
ATOM 3569 N N . LEU B 1 50 ? 14.234 36 -12.391 1 57.19 50 LEU B N 1
ATOM 3570 C CA . LEU B 1 50 ? 15.461 36.25 -11.641 1 57.19 50 LEU B CA 1
ATOM 3571 C C . LEU B 1 50 ? 15.609 35.25 -10.5 1 57.19 50 LEU B C 1
ATOM 3573 O O . LEU B 1 50 ? 16.719 34.969 -10.039 1 57.19 50 LEU B O 1
ATOM 3577 N N . LEU B 1 51 ? 14.586 34.906 -9.883 1 54.56 51 LEU B N 1
ATOM 3578 C CA . LEU B 1 51 ? 14.641 34.125 -8.648 1 54.56 51 LEU B CA 1
ATOM 3579 C C . LEU B 1 51 ? 15.461 32.875 -8.828 1 54.56 51 LEU B C 1
ATOM 3581 O O . LEU B 1 51 ? 16.016 32.344 -7.867 1 54.56 51 LEU B O 1
ATOM 3585 N N . LYS B 1 52 ? 15.555 32.25 -10.008 1 52.25 52 LYS B N 1
ATOM 3586 C CA . LYS B 1 52 ? 16.312 31 -10.07 1 52.25 52 LYS B CA 1
ATOM 3587 C C . LYS B 1 52 ? 17.812 31.266 -10.055 1 52.25 52 LYS B C 1
ATOM 3589 O O . LYS B 1 52 ? 18.547 30.609 -9.312 1 52.25 52 LYS B O 1
ATOM 3594 N N . HIS B 1 53 ? 18.5 31.828 -11.047 1 51.88 53 HIS B N 1
ATOM 3595 C CA . HIS B 1 53 ? 19.953 31.891 -11.188 1 51.88 53 HIS B CA 1
ATOM 3596 C C . HIS B 1 53 ? 20.5 33.188 -10.625 1 51.88 53 HIS B C 1
ATOM 3598 O O . HIS B 1 53 ? 21.469 33.188 -9.859 1 51.88 53 HIS B O 1
ATOM 3604 N N . GLU B 1 54 ? 20.203 34.344 -11.086 1 51.78 54 GLU B N 1
ATOM 3605 C CA . GLU B 1 54 ? 20.922 35.625 -11.086 1 51.78 54 GLU B CA 1
ATOM 3606 C C . GLU B 1 54 ? 20.406 36.562 -9.992 1 51.78 54 GLU B C 1
ATOM 3608 O O . GLU B 1 54 ? 20.938 37.656 -9.797 1 51.78 54 GLU B O 1
ATOM 3613 N N . GLY B 1 55 ? 19.438 36.188 -9.305 1 51.91 55 GLY B N 1
ATOM 3614 C CA . GLY B 1 55 ? 18.719 37.156 -8.484 1 51.91 55 GLY B CA 1
ATOM 3615 C C . GLY B 1 55 ? 19.516 37.594 -7.273 1 51.91 55 GLY B C 1
ATOM 3616 O O . GLY B 1 55 ? 19.438 38.781 -6.871 1 51.91 55 GLY B O 1
ATOM 3617 N N . LYS B 1 56 ? 20.203 36.688 -6.652 1 56.22 56 LYS B N 1
ATOM 3618 C CA . LYS B 1 56 ? 20.938 37.094 -5.469 1 56.22 56 LYS B CA 1
ATOM 3619 C C . LYS B 1 56 ? 21.906 38.219 -5.805 1 56.22 56 LYS B C 1
ATOM 3621 O O . LYS B 1 56 ? 22.094 39.156 -5.02 1 56.22 56 LYS B O 1
ATOM 3626 N N . ALA B 1 57 ? 22.516 38.094 -6.906 1 56.03 57 ALA B N 1
ATOM 3627 C CA . ALA B 1 57 ? 23.562 39.062 -7.234 1 56.03 57 ALA B CA 1
ATOM 3628 C C . ALA B 1 57 ? 22.984 40.438 -7.551 1 56.03 57 ALA B C 1
ATOM 3630 O O . ALA B 1 57 ? 23.547 41.438 -7.156 1 56.03 57 ALA B O 1
ATOM 3631 N N . LYS B 1 58 ? 21.938 40.469 -8.273 1 56.06 58 LYS B N 1
ATOM 3632 C CA . LYS B 1 58 ? 21.438 41.75 -8.758 1 56.06 58 LYS B CA 1
ATOM 3633 C C . LYS B 1 58 ? 20.438 42.344 -7.777 1 56.06 58 LYS B C 1
ATOM 3635 O O . LYS B 1 58 ? 20.297 43.562 -7.691 1 56.06 58 LYS B O 1
ATOM 3640 N N . PHE B 1 59 ? 19.812 41.5 -7.055 1 62.09 59 PHE B N 1
ATOM 3641 C CA . PHE B 1 59 ? 18.75 42 -6.219 1 62.09 59 PHE B CA 1
ATOM 3642 C C . PHE B 1 59 ? 18.906 41.562 -4.773 1 62.09 59 PHE B C 1
ATOM 3644 O O . PHE B 1 59 ? 17.938 41.219 -4.105 1 62.09 59 PHE B O 1
ATOM 3651 N N . GLY B 1 60 ? 20.156 41.625 -4.332 1 65.88 60 GLY B N 1
ATOM 3652 C CA . GLY B 1 60 ? 20.562 41.094 -3.047 1 65.88 60 GLY B CA 1
ATOM 3653 C C . GLY B 1 60 ? 19.578 41.375 -1.93 1 65.88 60 GLY B C 1
ATOM 3654 O O . GLY B 1 60 ? 19.031 40.469 -1.317 1 65.88 60 GLY B O 1
ATOM 3655 N N . GLU B 1 61 ? 19.359 42.719 -1.794 1 71.94 61 GLU B N 1
ATOM 3656 C CA . GLU B 1 61 ? 18.531 43.125 -0.664 1 71.94 61 GLU B CA 1
ATOM 3657 C C . GLU B 1 61 ? 17.062 42.719 -0.904 1 71.94 61 GLU B C 1
ATOM 3659 O O . GLU B 1 61 ? 16.375 42.281 0.009 1 71.94 61 GLU B O 1
ATOM 3664 N N . THR B 1 62 ? 16.625 42.969 -2.125 1 75.56 62 THR B N 1
ATOM 3665 C CA . THR B 1 62 ? 15.258 42.625 -2.502 1 75.56 62 THR B CA 1
ATOM 3666 C C . THR B 1 62 ? 15.008 41.125 -2.377 1 75.56 62 THR B C 1
ATOM 3668 O O . THR B 1 62 ? 13.945 40.719 -1.914 1 75.56 62 THR B O 1
ATOM 3671 N N . PHE B 1 63 ? 15.961 40.531 -2.623 1 77.62 63 PHE B N 1
ATOM 3672 C CA . PHE B 1 63 ? 15.859 39.062 -2.527 1 77.62 63 PHE B CA 1
ATOM 3673 C C . PHE B 1 63 ? 15.773 38.625 -1.071 1 77.62 63 PHE B C 1
ATOM 3675 O O . PHE B 1 63 ? 15.008 37.719 -0.74 1 77.62 63 PHE B O 1
ATOM 3682 N N . ARG B 1 64 ? 16.453 39.312 -0.327 1 80 64 ARG B N 1
ATOM 3683 C CA . ARG B 1 64 ? 16.438 39 1.098 1 80 64 ARG B CA 1
ATOM 3684 C C . ARG B 1 64 ? 15.062 39.281 1.7 1 80 64 ARG B C 1
ATOM 3686 O O . ARG B 1 64 ? 14.562 38.5 2.512 1 80 64 ARG B O 1
ATOM 3693 N N . GLN B 1 65 ? 14.5 40.344 1.276 1 84.5 65 GLN B N 1
ATOM 3694 C CA . GLN B 1 65 ? 13.164 40.688 1.775 1 84.5 65 GLN B CA 1
ATOM 3695 C C . GLN B 1 65 ? 12.148 39.625 1.354 1 84.5 65 GLN B C 1
ATOM 3697 O O . GLN B 1 65 ? 11.273 39.25 2.137 1 84.5 65 GLN B O 1
ATOM 3702 N N . TRP B 1 66 ? 12.281 39.188 0.152 1 87.31 66 TRP B N 1
ATOM 3703 C CA . TRP B 1 66 ? 11.391 38.156 -0.354 1 87.31 66 TRP B CA 1
ATOM 3704 C C . TRP B 1 66 ? 11.531 36.875 0.458 1 87.31 66 TRP B C 1
ATOM 3706 O O . TRP B 1 66 ? 10.539 36.188 0.738 1 87.31 66 TRP B O 1
ATOM 3716 N N . GLN B 1 67 ? 12.656 36.625 0.966 1 83 67 GLN B N 1
ATOM 3717 C CA . GLN B 1 67 ? 12.938 35.406 1.706 1 83 67 GLN B CA 1
ATOM 3718 C C . GLN B 1 67 ? 12.453 35.531 3.15 1 83 67 GLN B C 1
ATOM 3720 O O . GLN B 1 67 ? 11.859 34.562 3.684 1 83 67 GLN B O 1
ATOM 3725 N N . VAL B 1 68 ? 12.562 36.656 3.703 1 84.94 68 VAL B N 1
ATOM 3726 C CA . VAL B 1 68 ? 12.391 36.781 5.145 1 84.94 68 VAL B CA 1
ATOM 3727 C C . VAL B 1 68 ? 10.984 37.312 5.453 1 84.94 68 VAL B C 1
ATOM 3729 O O . VAL B 1 68 ? 10.375 36.906 6.453 1 84.94 68 VAL B O 1
ATOM 3732 N N . ASP B 1 69 ? 10.484 38.219 4.566 1 90.38 69 ASP B N 1
ATOM 3733 C CA . ASP B 1 69 ? 9.188 38.844 4.812 1 90.38 69 ASP B CA 1
ATOM 3734 C C . ASP B 1 69 ? 8.398 38.969 3.514 1 90.38 69 ASP B C 1
ATOM 3736 O O . ASP B 1 69 ? 8.094 40.094 3.096 1 90.38 69 ASP B O 1
ATOM 3740 N N . PRO B 1 70 ? 7.973 37.906 3.049 1 93 70 PRO B N 1
ATOM 3741 C CA . PRO B 1 70 ? 7.281 37.969 1.759 1 93 70 PRO B CA 1
ATOM 3742 C C . PRO B 1 70 ? 5.973 38.75 1.813 1 93 70 PRO B C 1
ATOM 3744 O O . PRO B 1 70 ? 5.578 39.375 0.82 1 93 70 PRO B O 1
ATOM 3747 N N . ALA B 1 71 ? 5.297 38.812 2.912 1 94.19 71 ALA B N 1
ATOM 3748 C CA . ALA B 1 71 ? 4.02 39.5 3.045 1 94.19 71 ALA B CA 1
ATOM 3749 C C . ALA B 1 71 ? 4.172 41 2.771 1 94.19 71 ALA B C 1
ATOM 3751 O O . ALA B 1 71 ? 3.252 41.656 2.264 1 94.19 71 ALA B O 1
ATOM 3752 N N . ASN B 1 72 ? 5.371 41.531 3.047 1 93.19 72 ASN B N 1
ATOM 3753 C CA . ASN B 1 72 ? 5.598 42.969 2.885 1 93.19 72 ASN B CA 1
ATOM 3754 C C . ASN B 1 72 ? 6.641 43.25 1.808 1 93.19 72 ASN B C 1
ATOM 3756 O O . ASN B 1 72 ? 7.148 44.375 1.711 1 93.19 72 ASN B O 1
ATOM 3760 N N . PHE B 1 73 ? 6.957 42.25 1.095 1 91.56 73 PHE B N 1
ATOM 3761 C CA . PHE B 1 73 ? 7.871 42.406 -0.029 1 91.56 73 PHE B CA 1
ATOM 3762 C C . PHE B 1 73 ? 7.254 43.312 -1.104 1 91.56 73 PHE B C 1
ATOM 3764 O O . PHE B 1 73 ? 6.184 43 -1.635 1 91.56 73 PHE B O 1
ATOM 3771 N N . ASN B 1 74 ? 7.969 44.406 -1.372 1 91.69 74 ASN B N 1
ATOM 3772 C CA . ASN B 1 74 ? 7.527 45.344 -2.393 1 91.69 74 ASN B CA 1
ATOM 3773 C C . ASN B 1 74 ? 8.43 45.312 -3.625 1 91.69 74 ASN B C 1
ATOM 3775 O O . ASN B 1 74 ? 9.648 45.438 -3.516 1 91.69 74 ASN B O 1
ATOM 3779 N N . ILE B 1 75 ? 7.773 45.094 -4.746 1 88.12 75 ILE B N 1
ATOM 3780 C CA . ILE B 1 75 ? 8.492 45.125 -6.016 1 88.12 75 ILE B CA 1
ATOM 3781 C C . ILE B 1 75 ? 7.703 45.906 -7.055 1 88.12 75 ILE B C 1
ATOM 3783 O O . ILE B 1 75 ? 6.539 45.594 -7.324 1 88.12 75 ILE B O 1
ATOM 3787 N N . ASP B 1 76 ? 8.344 46.938 -7.566 1 89.94 76 ASP B N 1
ATOM 3788 C CA . ASP B 1 76 ? 7.73 47.812 -8.586 1 89.94 76 ASP B CA 1
ATOM 3789 C C . ASP B 1 76 ? 6.43 48.406 -8.078 1 89.94 76 ASP B C 1
ATOM 3791 O O . ASP B 1 76 ? 5.449 48.5 -8.812 1 89.94 76 ASP B O 1
ATOM 3795 N N . GLY B 1 77 ? 6.426 48.656 -6.738 1 91.94 77 GLY B N 1
ATOM 3796 C CA . GLY B 1 77 ? 5.254 49.281 -6.141 1 91.94 77 GLY B CA 1
ATOM 3797 C C . GLY B 1 77 ? 4.145 48.312 -5.828 1 91.94 77 GLY B C 1
ATOM 3798 O O . GLY B 1 77 ? 3.055 48.688 -5.414 1 91.94 77 GLY B O 1
ATOM 3799 N N . HIS B 1 78 ? 4.477 47.062 -6.02 1 94.44 78 HIS B N 1
ATOM 3800 C CA . HIS B 1 78 ? 3.465 46.031 -5.801 1 94.44 78 HIS B CA 1
ATOM 3801 C C . HIS B 1 78 ? 3.834 45.125 -4.625 1 94.44 78 HIS B C 1
ATOM 3803 O O . HIS B 1 78 ? 5.012 45 -4.289 1 94.44 78 HIS B O 1
ATOM 3809 N N . TYR B 1 79 ? 2.801 44.594 -3.947 1 95.62 79 TYR B N 1
ATOM 3810 C CA . TYR B 1 79 ? 2.949 43.594 -2.904 1 95.62 79 TYR B CA 1
ATOM 3811 C C . TYR B 1 79 ? 2.4 42.25 -3.363 1 95.62 79 TYR B C 1
ATOM 3813 O O . TYR B 1 79 ? 1.235 41.938 -3.117 1 95.62 79 TYR B O 1
ATOM 3821 N N . PRO B 1 80 ? 3.242 41.469 -3.971 1 95.44 80 PRO B N 1
ATOM 3822 C CA . PRO B 1 80 ? 2.809 40.25 -4.656 1 95.44 80 PRO B CA 1
ATOM 3823 C C . PRO B 1 80 ? 1.972 39.344 -3.764 1 95.44 80 PRO B C 1
ATOM 3825 O O . PRO B 1 80 ? 0.922 38.844 -4.188 1 95.44 80 PRO B O 1
ATOM 3828 N N . VAL B 1 81 ? 2.393 39.156 -2.512 1 97.12 81 VAL B N 1
ATOM 3829 C CA . VAL B 1 81 ? 1.7 38.219 -1.627 1 97.12 81 VAL B CA 1
ATOM 3830 C C . VAL B 1 81 ? 0.339 38.781 -1.237 1 97.12 81 VAL B C 1
ATOM 3832 O O . VAL B 1 81 ? -0.662 38.062 -1.222 1 97.12 81 VAL B O 1
ATOM 3835 N N . ARG B 1 82 ? 0.27 40.031 -0.972 1 97.81 82 ARG B N 1
ATOM 3836 C CA . ARG B 1 82 ? -1 40.688 -0.633 1 97.81 82 ARG B CA 1
ATOM 3837 C C . ARG B 1 82 ? -1.974 40.625 -1.805 1 97.81 82 ARG B C 1
ATOM 3839 O O . ARG B 1 82 ? -3.162 40.344 -1.616 1 97.81 82 ARG B O 1
ATOM 3846 N N . GLU B 1 83 ? -1.4 40.875 -2.963 1 97.44 83 GLU B N 1
ATOM 3847 C CA . GLU B 1 83 ? -2.225 40.781 -4.164 1 97.44 83 GLU B CA 1
ATOM 3848 C C . GLU B 1 83 ? -2.727 39.344 -4.383 1 97.44 83 GLU B C 1
ATOM 3850 O O . GLU B 1 83 ? -3.861 39.156 -4.82 1 97.44 83 GLU B O 1
ATOM 3855 N N . LEU B 1 84 ? -1.877 38.438 -4.125 1 97.5 84 LEU B N 1
ATOM 3856 C CA . LEU B 1 84 ? -2.25 37.031 -4.23 1 97.5 84 LEU B CA 1
ATOM 3857 C C . LEU B 1 84 ? -3.404 36.719 -3.289 1 97.5 84 LEU B C 1
ATOM 3859 O O . LEU B 1 84 ? -4.34 36 -3.67 1 97.5 84 LEU B O 1
ATOM 3863 N N . TRP B 1 85 ? -3.357 37.156 -2.057 1 97.88 85 TRP B N 1
ATOM 3864 C CA . TRP B 1 85 ? -4.41 36.938 -1.071 1 97.88 85 TRP B CA 1
ATOM 3865 C C . TRP B 1 85 ? -5.727 37.562 -1.537 1 97.88 85 TRP B C 1
ATOM 3867 O O . TRP B 1 85 ? -6.789 36.938 -1.379 1 97.88 85 TRP B O 1
ATOM 3877 N N . ASP B 1 86 ? -5.59 38.75 -2.137 1 97.44 86 ASP B N 1
ATOM 3878 C CA . ASP B 1 86 ? -6.777 39.406 -2.668 1 97.44 86 ASP B CA 1
ATOM 3879 C C . ASP B 1 86 ? -7.406 38.594 -3.793 1 97.44 86 ASP B C 1
ATOM 3881 O O . ASP B 1 86 ? -8.625 38.406 -3.836 1 97.44 86 ASP B O 1
ATOM 3885 N N . ARG B 1 87 ? -6.609 38.094 -4.645 1 96.94 87 ARG B N 1
ATOM 3886 C CA . ARG B 1 87 ? -7.098 37.281 -5.742 1 96.94 87 ARG B CA 1
ATOM 3887 C C . ARG B 1 87 ? -7.758 36 -5.215 1 96.94 87 ARG B C 1
ATOM 3889 O O . ARG B 1 87 ? -8.773 35.562 -5.75 1 96.94 87 ARG B O 1
ATOM 3896 N N . ALA B 1 88 ? -7.152 35.406 -4.234 1 97.19 88 ALA B N 1
ATOM 3897 C CA . ALA B 1 88 ? -7.711 34.219 -3.639 1 97.19 88 ALA B CA 1
ATOM 3898 C C . ALA B 1 88 ? -9.109 34.469 -3.074 1 97.19 88 ALA B C 1
ATOM 3900 O O . ALA B 1 88 ? -10.023 33.656 -3.26 1 97.19 88 ALA B O 1
ATOM 3901 N N . ARG B 1 89 ? -9.273 35.594 -2.42 1 96.06 89 ARG B N 1
ATOM 3902 C CA . ARG B 1 89 ? -10.578 35.938 -1.863 1 96.06 89 ARG B CA 1
ATOM 3903 C C . ARG B 1 89 ? -11.617 36.094 -2.963 1 96.06 89 ARG B C 1
ATOM 3905 O O . ARG B 1 89 ? -12.758 35.656 -2.818 1 96.06 89 ARG B O 1
ATOM 3912 N N . ASN B 1 90 ? -11.141 36.719 -4 1 95.44 90 ASN B N 1
ATOM 3913 C CA . ASN B 1 90 ? -12.023 36.875 -5.145 1 95.44 90 ASN B CA 1
ATOM 3914 C C . ASN B 1 90 ? -12.445 35.531 -5.727 1 95.44 90 ASN B C 1
ATOM 3916 O O . ASN B 1 90 ? -13.602 35.344 -6.117 1 95.44 90 ASN B O 1
ATOM 3920 N N . CYS B 1 91 ? -11.539 34.656 -5.789 1 95.06 91 CYS B N 1
ATOM 3921 C CA . CYS B 1 91 ? -11.828 33.312 -6.312 1 95.06 91 CYS B CA 1
ATOM 3922 C C . CYS B 1 91 ? -12.875 32.625 -5.465 1 95.06 91 CYS B C 1
ATOM 3924 O O . CYS B 1 91 ? -13.758 31.953 -5.996 1 95.06 91 CYS B O 1
ATOM 3926 N N . TRP B 1 92 ? -12.766 32.719 -4.152 1 94.38 92 TRP B N 1
ATOM 3927 C CA . TRP B 1 92 ? -13.719 32.062 -3.264 1 94.38 92 TRP B CA 1
ATOM 3928 C C . TRP B 1 92 ? -15.133 32.562 -3.516 1 94.38 92 TRP B C 1
ATOM 3930 O O . TRP B 1 92 ? -16.094 31.781 -3.463 1 94.38 92 TRP B O 1
ATOM 3940 N N . ASP B 1 93 ? -15.273 33.844 -3.812 1 91.94 93 ASP B N 1
ATOM 3941 C CA . ASP B 1 93 ? -16.578 34.406 -4.133 1 91.94 93 ASP B CA 1
ATOM 3942 C C . ASP B 1 93 ? -17.203 33.688 -5.324 1 91.94 93 ASP B C 1
ATOM 3944 O O . ASP B 1 93 ? -18.391 33.344 -5.309 1 91.94 93 ASP B O 1
ATOM 3948 N N . LYS B 1 94 ? -16.406 33.406 -6.262 1 92.12 94 LYS B N 1
ATOM 3949 C CA . LYS B 1 94 ? -16.875 32.75 -7.473 1 92.12 94 LYS B CA 1
ATOM 3950 C C . LYS B 1 94 ? -17.156 31.266 -7.211 1 92.12 94 LYS B C 1
ATOM 3952 O O . LYS B 1 94 ? -18.188 30.734 -7.641 1 92.12 94 LYS B O 1
ATOM 3957 N N . ILE B 1 95 ? -16.281 30.656 -6.535 1 91.31 95 ILE B N 1
ATOM 3958 C CA . ILE B 1 95 ? -16.359 29.219 -6.277 1 91.31 95 ILE B CA 1
ATOM 3959 C C . ILE B 1 95 ? -17.594 28.922 -5.43 1 91.31 95 ILE B C 1
ATOM 3961 O O . ILE B 1 95 ? -18.344 27.984 -5.715 1 91.31 95 ILE B O 1
ATOM 3965 N N . LEU B 1 96 ? -17.828 29.688 -4.414 1 89.81 96 LEU B N 1
ATOM 3966 C CA . LEU B 1 96 ? -18.906 29.438 -3.463 1 89.81 96 LEU B CA 1
ATOM 3967 C C . LEU B 1 96 ? -20.266 29.781 -4.07 1 89.81 96 LEU B C 1
ATOM 3969 O O . LEU B 1 96 ? -21.297 29.375 -3.545 1 89.81 96 LEU B O 1
ATOM 3973 N N . GLU B 1 97 ? -20.219 30.516 -5.133 1 87.88 97 GLU B N 1
ATOM 3974 C CA . GLU B 1 97 ? -21.469 30.828 -5.84 1 87.88 97 GLU B CA 1
ATOM 3975 C C . GLU B 1 97 ? -21.938 29.641 -6.664 1 87.88 97 GLU B C 1
ATOM 3977 O O . GLU B 1 97 ? -23.125 29.547 -7.02 1 87.88 97 GLU B O 1
ATOM 3982 N N . HIS B 1 98 ? -21 28.844 -6.969 1 86.75 98 HIS B N 1
ATOM 3983 C CA . HIS B 1 98 ? -21.375 27.688 -7.758 1 86.75 98 HIS B CA 1
ATOM 3984 C C . HIS B 1 98 ? -22.234 26.719 -6.945 1 86.75 98 HIS B C 1
ATOM 3986 O O . HIS B 1 98 ? -22 26.547 -5.746 1 86.75 98 HIS B O 1
ATOM 3992 N N . GLU B 1 99 ? -23.109 25.938 -7.5 1 82.75 99 GLU B N 1
ATOM 3993 C CA . GLU B 1 99 ? -24.078 25.078 -6.828 1 82.75 99 GLU B CA 1
ATOM 3994 C C . GLU B 1 99 ? -23.484 23.703 -6.531 1 82.75 99 GLU B C 1
ATOM 3996 O O . GLU B 1 99 ? -24.016 22.953 -5.715 1 82.75 99 GLU B O 1
ATOM 4001 N N . GLY B 1 100 ? -22.375 23.547 -7.094 1 80.94 100 GLY B N 1
ATOM 4002 C CA . GLY B 1 100 ? -21.781 22.234 -6.91 1 80.94 100 GLY B CA 1
ATOM 4003 C C . GLY B 1 100 ? -21.359 21.969 -5.477 1 80.94 100 GLY B C 1
ATOM 4004 O O . GLY B 1 100 ? -20.922 22.875 -4.773 1 80.94 100 GLY B O 1
ATOM 4005 N N . ARG B 1 101 ? -21.5 20.656 -5.016 1 84.31 101 ARG B N 1
ATOM 4006 C CA . ARG B 1 101 ? -21.156 20.25 -3.654 1 84.31 101 ARG B CA 1
ATOM 4007 C C . ARG B 1 101 ? -19.703 19.812 -3.561 1 84.31 101 ARG B C 1
ATOM 4009 O O . ARG B 1 101 ? -19.078 19.891 -2.494 1 84.31 101 ARG B O 1
ATOM 4016 N N . SER B 1 102 ? -19.203 19.266 -4.598 1 88.62 102 SER B N 1
ATOM 4017 C CA . SER B 1 102 ? -17.812 18.828 -4.672 1 88.62 102 SER B CA 1
ATOM 4018 C C . SER B 1 102 ? -17.078 19.562 -5.785 1 88.62 102 SER B 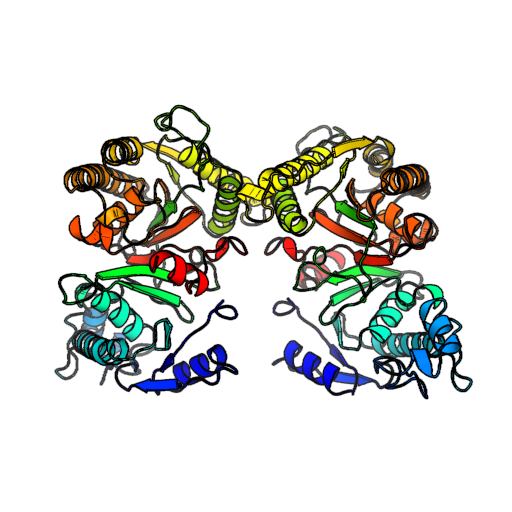C 1
ATOM 4020 O O . SER B 1 102 ? -17.312 19.312 -6.969 1 88.62 102 SER B O 1
ATOM 4022 N N . VAL B 1 103 ? -16.234 20.469 -5.387 1 90.88 103 VAL B N 1
ATOM 4023 C CA . VAL B 1 103 ? -15.547 21.328 -6.344 1 90.88 103 VAL B CA 1
ATOM 4024 C C . VAL B 1 103 ? -14.047 21.016 -6.348 1 90.88 103 VAL B C 1
ATOM 4026 O O . VAL B 1 103 ? -13.43 20.906 -5.285 1 90.88 103 VAL B O 1
ATOM 4029 N N . LEU B 1 104 ? -13.516 20.797 -7.52 1 91.88 104 LEU B N 1
ATOM 4030 C CA . LEU B 1 104 ? -12.078 20.609 -7.688 1 91.88 104 LEU B CA 1
ATOM 4031 C C . LEU B 1 104 ? -11.422 21.891 -8.188 1 91.88 104 LEU B C 1
ATOM 4033 O O . LEU B 1 104 ? -11.906 22.516 -9.133 1 91.88 104 LEU B O 1
ATOM 4037 N N . VAL B 1 105 ? -10.398 22.359 -7.539 1 93.69 105 VAL B N 1
ATOM 4038 C CA . VAL B 1 105 ? -9.625 23.516 -7.973 1 93.69 105 VAL B CA 1
ATOM 4039 C C . VAL B 1 105 ? -8.195 23.094 -8.297 1 93.69 105 VAL B C 1
ATOM 4041 O O . VAL B 1 105 ? -7.5 22.531 -7.449 1 93.69 105 VAL B O 1
ATOM 4044 N N . VAL B 1 106 ? -7.754 23.297 -9.523 1 92.56 106 VAL B N 1
ATOM 4045 C CA . VAL B 1 106 ? -6.395 22.984 -9.961 1 92.56 106 VAL B CA 1
ATOM 4046 C C . VAL B 1 106 ? -5.637 24.281 -10.25 1 92.56 106 VAL B C 1
ATOM 4048 O O . VAL B 1 106 ? -5.969 25 -11.195 1 92.56 106 VAL B O 1
ATOM 4051 N N . ALA B 1 107 ? -4.637 24.562 -9.461 1 93.25 107 ALA B N 1
ATOM 4052 C CA . ALA B 1 107 ? -3.896 25.812 -9.609 1 93.25 107 ALA B CA 1
ATOM 4053 C C . ALA B 1 107 ? -2.443 25.641 -9.172 1 93.25 107 ALA B C 1
ATOM 4055 O O . ALA B 1 107 ? -1.961 24.516 -9.023 1 93.25 107 ALA B O 1
ATOM 4056 N N . HIS B 1 108 ? -1.729 26.719 -9.141 1 91.62 108 HIS B N 1
ATOM 4057 C CA . HIS B 1 108 ? -0.312 26.703 -8.797 1 91.62 108 HIS B CA 1
ATOM 4058 C C . HIS B 1 108 ? -0.109 26.703 -7.285 1 91.62 108 HIS B C 1
ATOM 4060 O O . HIS B 1 108 ? -1.047 26.969 -6.527 1 91.62 108 HIS B O 1
ATOM 4066 N N . ASN B 1 109 ? 1.104 26.469 -6.879 1 92.75 109 ASN B N 1
ATOM 4067 C CA . ASN B 1 109 ? 1.438 26.25 -5.473 1 92.75 109 ASN B CA 1
ATOM 4068 C C . ASN B 1 109 ? 1.101 27.484 -4.629 1 92.75 109 ASN B C 1
ATOM 4070 O O . ASN B 1 109 ? 0.354 27.375 -3.654 1 92.75 109 ASN B O 1
ATOM 4074 N N . ALA B 1 110 ? 1.534 28.625 -5.074 1 94.19 110 ALA B N 1
ATOM 4075 C CA . ALA B 1 110 ? 1.376 29.844 -4.281 1 94.19 110 ALA B CA 1
ATOM 4076 C C . ALA B 1 110 ? -0.097 30.203 -4.129 1 94.19 110 ALA B C 1
ATOM 4078 O O . ALA B 1 110 ? -0.544 30.562 -3.039 1 94.19 110 ALA B O 1
ATOM 4079 N N . VAL B 1 111 ? -0.839 30.188 -5.203 1 95.44 111 VAL B N 1
ATOM 4080 C CA . VAL B 1 111 ? -2.246 30.562 -5.125 1 95.44 111 VAL B CA 1
ATOM 4081 C C . VAL B 1 111 ? -3.008 29.562 -4.27 1 95.44 111 VAL B C 1
ATOM 4083 O O . VAL B 1 111 ? -3.941 29.922 -3.549 1 95.44 111 VAL B O 1
ATOM 4086 N N . ASN B 1 112 ? -2.666 28.297 -4.352 1 96.5 112 ASN B N 1
ATOM 4087 C CA . ASN B 1 112 ? -3.311 27.297 -3.508 1 96.5 112 ASN B CA 1
ATOM 4088 C C . ASN B 1 112 ? -3.051 27.562 -2.027 1 96.5 112 ASN B C 1
ATOM 4090 O O . ASN B 1 112 ? -3.93 27.344 -1.191 1 96.5 112 ASN B O 1
ATOM 4094 N N . GLN B 1 113 ? -1.845 27.984 -1.685 1 97.31 113 GLN B N 1
ATOM 4095 C CA . GLN B 1 113 ? -1.567 28.375 -0.308 1 97.31 113 GLN B CA 1
ATOM 4096 C C . GLN B 1 113 ? -2.48 29.516 0.129 1 97.31 113 GLN B C 1
ATOM 4098 O O . GLN B 1 113 ? -3.027 29.5 1.234 1 97.31 113 GLN B O 1
ATOM 4103 N N . ALA B 1 114 ? -2.629 30.453 -0.77 1 97.88 114 ALA B N 1
ATOM 4104 C CA . ALA B 1 114 ? -3.484 31.594 -0.481 1 97.88 114 ALA B CA 1
ATOM 4105 C C . ALA B 1 114 ? -4.941 31.172 -0.318 1 97.88 114 ALA B C 1
ATOM 4107 O O . ALA B 1 114 ? -5.637 31.641 0.585 1 97.88 114 ALA B O 1
ATOM 4108 N N . LEU B 1 115 ? -5.359 30.297 -1.215 1 97.75 115 LEU B N 1
ATOM 4109 C CA . LEU B 1 115 ? -6.73 29.797 -1.149 1 97.75 115 LEU B CA 1
ATOM 4110 C C . LEU B 1 115 ? -6.996 29.109 0.18 1 97.75 115 LEU B C 1
ATOM 4112 O O . LEU B 1 115 ? -7.984 29.391 0.854 1 97.75 115 LEU B O 1
ATOM 4116 N N . VAL B 1 116 ? -6.137 28.234 0.626 1 97.62 116 VAL B N 1
ATOM 4117 C CA . VAL B 1 116 ? -6.301 27.5 1.869 1 97.62 116 VAL B CA 1
ATOM 4118 C C . VAL B 1 116 ? -6.309 28.453 3.053 1 97.62 116 VAL B C 1
ATOM 4120 O O . VAL B 1 116 ? -7.203 28.406 3.9 1 97.62 116 VAL B O 1
ATOM 4123 N N . SER B 1 117 ? -5.371 29.375 3.07 1 97.44 117 SER B N 1
ATOM 4124 C CA . SER B 1 117 ? -5.211 30.297 4.191 1 97.44 117 SER B CA 1
ATOM 4125 C C . SER B 1 117 ? -6.398 31.234 4.301 1 97.44 117 SER B C 1
ATOM 4127 O O . SER B 1 117 ? -6.969 31.406 5.383 1 97.44 117 SER B O 1
ATOM 4129 N N . THR B 1 118 ? -6.809 31.781 3.18 1 96.81 118 THR B N 1
ATOM 4130 C CA . THR B 1 118 ? -7.895 32.75 3.215 1 96.81 118 THR B CA 1
ATOM 4131 C C . THR B 1 118 ? -9.219 32.094 3.564 1 96.81 118 THR B C 1
ATOM 4133 O O . THR B 1 118 ? -10.078 32.688 4.203 1 96.81 118 THR B O 1
ATOM 4136 N N . ALA B 1 119 ? -9.359 30.891 3.164 1 95.81 119 ALA B N 1
ATOM 4137 C CA . ALA B 1 119 ? -10.594 30.172 3.439 1 95.81 119 ALA B CA 1
ATOM 4138 C C . ALA B 1 119 ? -10.828 30.047 4.941 1 95.81 119 ALA B C 1
ATOM 4140 O O . ALA B 1 119 ? -11.969 30.125 5.402 1 95.81 119 ALA B O 1
ATOM 4141 N N . ILE B 1 120 ? -9.758 29.875 5.688 1 93.5 120 ILE B N 1
ATOM 4142 C CA . ILE B 1 120 ? -9.953 29.656 7.117 1 93.5 120 ILE B CA 1
ATOM 4143 C C . ILE B 1 120 ? -9.664 30.953 7.879 1 93.5 120 ILE B C 1
ATOM 4145 O O . ILE B 1 120 ? -9.703 30.969 9.109 1 93.5 120 ILE B O 1
ATOM 4149 N N . GLY B 1 121 ? -9.281 32 7.152 1 94 121 GLY B N 1
ATOM 4150 C CA . GLY B 1 121 ? -9.203 33.344 7.75 1 94 121 GLY B CA 1
ATOM 4151 C C . GLY B 1 121 ? -7.789 33.719 8.133 1 94 121 GLY B C 1
ATOM 4152 O O . GLY B 1 121 ? -7.598 34.625 8.945 1 94 121 GLY B O 1
ATOM 4153 N N . LEU B 1 122 ? -6.809 33.094 7.609 1 96.38 122 LEU B N 1
ATOM 4154 C CA . LEU B 1 122 ? -5.418 33.438 7.922 1 96.38 122 LEU B CA 1
ATOM 4155 C C . LEU B 1 122 ? -4.898 34.531 7.004 1 96.38 122 LEU B C 1
ATOM 4157 O O . LEU B 1 122 ? -5.242 34.562 5.82 1 96.38 122 LEU B O 1
ATOM 4161 N N . GLY B 1 123 ? -4.066 35.344 7.484 1 96.69 123 GLY B N 1
ATOM 4162 C CA . GLY B 1 123 ? -3.547 36.5 6.746 1 96.69 123 GLY B CA 1
ATOM 4163 C C . GLY B 1 123 ? -2.311 36.156 5.93 1 96.69 123 GLY B C 1
ATOM 4164 O O . GLY B 1 123 ? -1.925 35 5.82 1 96.69 123 GLY B O 1
ATOM 4165 N N . THR B 1 124 ? -1.673 37.188 5.352 1 97.44 124 THR B N 1
ATOM 4166 C CA . THR B 1 124 ? -0.573 37.062 4.402 1 97.44 124 THR B CA 1
ATOM 4167 C C . THR B 1 124 ? 0.689 36.562 5.102 1 97.44 124 THR B C 1
ATOM 4169 O O . THR B 1 124 ? 1.613 36.062 4.453 1 97.44 124 THR B O 1
ATOM 4172 N N . GLU B 1 125 ? 0.704 36.75 6.422 1 94.75 125 GLU B N 1
ATOM 4173 C CA . GLU B 1 125 ? 1.869 36.312 7.18 1 94.75 125 GLU B CA 1
ATOM 4174 C C . GLU B 1 125 ? 2.004 34.781 7.145 1 94.75 125 GLU B C 1
ATOM 4176 O O . GLU B 1 125 ? 3.045 34.219 7.516 1 94.75 125 GLU B O 1
ATOM 4181 N N . TYR B 1 126 ? 1.048 34.094 6.656 1 96.12 126 TYR B N 1
ATOM 4182 C CA . TYR B 1 126 ? 1.073 32.625 6.641 1 96.12 126 TYR B CA 1
ATOM 4183 C C . TYR B 1 126 ? 1.494 32.094 5.273 1 96.12 126 TYR B C 1
ATOM 4185 O O . TYR B 1 126 ? 1.418 30.906 5.012 1 96.12 126 TYR B O 1
ATOM 4193 N N . PHE B 1 127 ? 1.89 33.094 4.336 1 95.5 127 PHE B N 1
ATOM 4194 C CA . PHE B 1 127 ? 2.521 32.656 3.094 1 95.5 127 PHE B CA 1
ATOM 4195 C C . PHE B 1 127 ? 3.742 31.797 3.379 1 95.5 127 PHE B C 1
ATOM 4197 O O . PHE B 1 127 ? 4.598 32.156 4.188 1 95.5 127 PHE B O 1
ATOM 4204 N N . ARG B 1 128 ? 3.785 30.609 2.871 1 94.06 128 ARG B N 1
ATOM 4205 C CA . ARG B 1 128 ? 4.855 29.625 2.992 1 94.06 128 ARG B CA 1
ATOM 4206 C C . ARG B 1 128 ? 4.84 28.969 4.367 1 94.06 128 ARG B C 1
ATOM 4208 O O . ARG B 1 128 ? 5.848 28.406 4.805 1 94.06 128 ARG B O 1
ATOM 4215 N N . VAL B 1 129 ? 3.76 29.031 5.082 1 95.06 129 VAL B N 1
ATOM 4216 C CA . VAL B 1 129 ? 3.619 28.391 6.387 1 95.06 129 VAL B CA 1
ATOM 4217 C C . VAL B 1 129 ? 2.795 27.109 6.25 1 95.06 129 VAL B C 1
ATOM 4219 O O . VAL B 1 129 ? 3.156 26.062 6.801 1 95.06 129 VAL B O 1
ATOM 4222 N N . LEU B 1 130 ? 1.656 27.188 5.566 1 96.12 130 LEU B N 1
ATOM 4223 C CA . LEU B 1 130 ? 0.89 26.016 5.137 1 96.12 130 LEU B CA 1
ATOM 4224 C C . LEU B 1 130 ? 1.278 25.609 3.721 1 96.12 130 LEU B C 1
ATOM 4226 O O . LEU B 1 130 ? 0.771 26.156 2.744 1 96.12 130 LEU B O 1
ATOM 4230 N N . LEU B 1 131 ? 2.018 24.656 3.609 1 93.75 131 LEU B N 1
ATOM 4231 C CA . LEU B 1 131 ? 2.691 24.359 2.352 1 93.75 131 LEU B CA 1
ATOM 4232 C C . LEU B 1 131 ? 1.76 23.609 1.402 1 93.75 131 LEU B C 1
ATOM 4234 O O . LEU B 1 131 ? 0.809 22.953 1.843 1 93.75 131 LEU B O 1
ATOM 4238 N N . GLN B 1 132 ? 2.033 23.797 0.18 1 93.06 132 GLN B N 1
ATOM 4239 C CA . GLN B 1 132 ? 1.445 23.078 -0.94 1 93.06 132 GLN B CA 1
ATOM 4240 C C . GLN B 1 132 ? 2.52 22.609 -1.914 1 93.06 132 GLN B C 1
ATOM 4242 O O . GLN B 1 132 ? 3.385 23.375 -2.32 1 93.06 132 GLN B O 1
ATOM 4247 N N . SER B 1 133 ? 2.488 21.328 -2.197 1 90.44 133 SER B N 1
ATOM 4248 C CA . SER B 1 133 ? 3.459 20.75 -3.121 1 90.44 133 SER B CA 1
ATOM 4249 C C . SER B 1 133 ? 2.83 20.484 -4.484 1 90.44 133 SER B C 1
ATOM 4251 O O . SER B 1 133 ? 1.606 20.531 -4.629 1 90.44 133 SER B O 1
ATOM 4253 N N . ASN B 1 134 ? 3.758 20.312 -5.441 1 86 134 ASN B N 1
ATOM 4254 C CA . ASN B 1 134 ? 3.26 19.859 -6.738 1 86 134 ASN B CA 1
ATOM 4255 C C . ASN B 1 134 ? 2.498 18.547 -6.609 1 86 134 ASN B C 1
ATOM 4257 O O . ASN B 1 134 ? 2.973 17.609 -5.969 1 86 134 ASN B O 1
ATOM 4261 N N . CYS B 1 135 ? 1.305 18.562 -7.102 1 86.25 135 CYS B N 1
ATOM 4262 C CA . CYS B 1 135 ? 0.412 17.406 -7.094 1 86.25 135 CYS B CA 1
ATOM 4263 C C . CYS B 1 135 ? -0.112 17.141 -5.688 1 86.25 135 CYS B C 1
ATOM 4265 O O . CYS B 1 135 ? -0.621 16.047 -5.414 1 86.25 135 CYS B O 1
ATOM 4267 N N . GLY B 1 136 ? 0.163 18 -4.84 1 91.31 136 GLY B N 1
ATOM 4268 C CA . GLY B 1 136 ? -0.426 17.891 -3.516 1 91.31 136 GLY B CA 1
ATOM 4269 C C . GLY B 1 136 ? -1.895 18.266 -3.479 1 91.31 136 GLY B C 1
ATOM 4270 O O . GLY B 1 136 ? -2.314 19.219 -4.145 1 91.31 136 GLY B O 1
ATOM 4271 N N . VAL B 1 137 ? -2.664 17.562 -2.703 1 93 137 VAL B N 1
ATOM 4272 C CA . VAL B 1 137 ? -4.102 17.812 -2.623 1 93 137 VAL B CA 1
ATOM 4273 C C . VAL B 1 137 ? -4.465 18.312 -1.225 1 93 137 VAL B C 1
ATOM 4275 O O . VAL B 1 137 ? -4.02 17.75 -0.223 1 93 137 VAL B O 1
ATOM 4278 N N . SER B 1 138 ? -5.199 19.297 -1.16 1 95.69 138 SER B N 1
ATOM 4279 C CA . SER B 1 138 ? -5.773 19.812 0.078 1 95.69 138 SER B CA 1
ATOM 4280 C C . SER B 1 138 ? -7.293 19.875 0.003 1 95.69 138 SER B C 1
ATOM 4282 O O . SER B 1 138 ? -7.859 20.078 -1.071 1 95.69 138 SER B O 1
ATOM 4284 N N . VAL B 1 139 ? -7.918 19.641 1.142 1 95.06 139 VAL B N 1
ATOM 4285 C CA . VAL B 1 139 ? -9.375 19.547 1.172 1 95.06 139 VAL B CA 1
ATOM 4286 C C . VAL B 1 139 ? -9.93 20.5 2.219 1 95.06 139 VAL B C 1
ATOM 4288 O O . VAL B 1 139 ? -9.469 20.531 3.361 1 95.06 139 VAL B O 1
ATOM 4291 N N . LEU B 1 140 ? -10.875 21.266 1.841 1 94.38 140 LEU B N 1
ATOM 4292 C CA . LEU B 1 140 ? -11.617 22.172 2.711 1 94.38 140 LEU B CA 1
ATOM 4293 C C . LEU B 1 140 ? -13.094 21.797 2.752 1 94.38 140 LEU B C 1
ATOM 4295 O O . LEU B 1 140 ? -13.711 21.578 1.708 1 94.38 140 LEU B O 1
ATOM 4299 N N . ASP B 1 141 ? -13.594 21.734 3.908 1 91.69 141 ASP B N 1
ATOM 4300 C CA . ASP B 1 141 ? -15.023 21.469 4.09 1 91.69 141 ASP B CA 1
ATOM 4301 C C . ASP B 1 141 ? -15.766 22.734 4.516 1 91.69 141 ASP B C 1
ATOM 4303 O O . ASP B 1 141 ? -15.375 23.391 5.477 1 91.69 141 ASP B O 1
ATOM 4307 N N . PHE B 1 142 ? -16.781 23.016 3.814 1 90.19 142 PHE B N 1
ATOM 4308 C CA . PHE B 1 142 ? -17.609 24.172 4.109 1 90.19 142 PHE B CA 1
ATOM 4309 C C . PHE B 1 142 ? -18.969 23.734 4.652 1 90.19 142 PHE B C 1
ATOM 4311 O O . PHE B 1 142 ? -19.688 22.984 3.998 1 90.19 142 PHE B O 1
ATOM 4318 N N . THR B 1 143 ? -19.25 24.156 5.812 1 85.06 143 THR B N 1
ATOM 4319 C CA . THR B 1 143 ? -20.531 23.844 6.438 1 85.06 143 THR B CA 1
ATOM 4320 C C . THR B 1 143 ? -21.375 25.109 6.613 1 85.06 143 THR B C 1
ATOM 4322 O O . THR B 1 143 ? -20.953 26.047 7.289 1 85.06 143 THR B O 1
ATOM 4325 N N . PRO B 1 144 ? -22.531 25.094 6.027 1 83 144 PRO B N 1
ATOM 4326 C CA . PRO B 1 144 ? -23.391 26.281 6.188 1 83 144 PRO B CA 1
ATOM 4327 C C . PRO B 1 144 ? -23.828 26.5 7.633 1 83 144 PRO B C 1
ATOM 4329 O O . PRO B 1 144 ? -24.016 25.531 8.383 1 83 144 PRO B O 1
ATOM 4332 N N . ARG B 1 145 ? -23.906 27.688 7.973 1 77.69 145 ARG B N 1
ATOM 4333 C CA . ARG B 1 145 ? -24.375 28.031 9.305 1 77.69 145 ARG B CA 1
ATOM 4334 C C . ARG B 1 145 ? -25.891 28.266 9.305 1 77.69 145 ARG B C 1
ATOM 4336 O O . ARG B 1 145 ? -26.438 28.828 8.352 1 77.69 145 ARG B O 1
ATOM 4343 N N . ILE B 1 146 ? -26.562 27.844 10.344 1 69.25 146 ILE B N 1
ATOM 4344 C CA . ILE B 1 146 ? -28.016 27.953 10.477 1 69.25 146 ILE B CA 1
ATOM 4345 C C . ILE B 1 146 ? -28.422 29.422 10.492 1 69.25 146 ILE B C 1
ATOM 4347 O O . ILE B 1 146 ? -29.422 29.812 9.883 1 69.25 146 ILE B O 1
ATOM 4351 N N . GLU B 1 147 ? -27.734 30.203 11.328 1 71.94 147 GLU B N 1
ATOM 4352 C CA . GLU B 1 147 ? -28.125 31.609 11.531 1 71.94 147 GLU B CA 1
ATOM 4353 C C . GLU B 1 147 ? -27.766 32.438 10.312 1 71.94 147 GLU B C 1
ATOM 4355 O O . GLU B 1 147 ? -27.953 33.656 10.32 1 71.94 147 GLU B O 1
ATOM 4360 N N . GLY B 1 148 ? -27.375 31.797 9.219 1 68.62 148 GLY B N 1
ATOM 4361 C CA . GLY B 1 148 ? -26.969 32.594 8.07 1 68.62 148 GLY B CA 1
ATOM 4362 C C . GLY B 1 148 ? -25.562 33.125 8.18 1 68.62 148 GLY B C 1
ATOM 4363 O O . GLY B 1 148 ? -24.922 33 9.234 1 68.62 148 GLY B O 1
ATOM 4364 N N . GLY B 1 149 ? -24.797 33.562 7.148 1 74.31 149 GLY B N 1
ATOM 4365 C CA . GLY B 1 149 ? -23.438 34.094 7.156 1 74.31 149 GLY B CA 1
ATOM 4366 C C . GLY B 1 149 ? -22.453 33.188 6.445 1 74.31 149 GLY B C 1
ATOM 4367 O O . GLY B 1 149 ? -22.844 32.344 5.656 1 74.31 149 GLY B O 1
ATOM 4368 N N . SER B 1 150 ? -21.219 33.594 6.75 1 79.88 150 SER B N 1
ATOM 4369 C CA . SER B 1 150 ? -20.156 32.812 6.113 1 79.88 150 SER B CA 1
ATOM 4370 C C . SER B 1 150 ? -20.094 31.391 6.652 1 79.88 150 SER B C 1
ATOM 4372 O O . SER B 1 150 ? -20.297 31.172 7.848 1 79.88 150 SER B O 1
ATOM 4374 N N . PRO B 1 151 ? -19.984 30.438 5.844 1 85.75 151 PRO B N 1
ATOM 4375 C CA . PRO B 1 151 ? -19.922 29.047 6.293 1 85.75 151 PRO B CA 1
ATOM 4376 C C . PRO B 1 151 ? -18.734 28.781 7.211 1 85.75 151 PRO B C 1
ATOM 4378 O O . PRO B 1 151 ? -17.75 29.531 7.203 1 85.75 151 PRO B O 1
ATOM 4381 N N . PHE B 1 152 ? -18.938 27.797 8 1 86.81 152 PHE B N 1
ATOM 4382 C CA . PHE B 1 152 ? -17.812 27.297 8.773 1 86.81 152 PHE B CA 1
ATOM 4383 C C . PHE B 1 152 ? -16.859 26.5 7.883 1 86.81 152 PHE B C 1
ATOM 4385 O O . PHE B 1 152 ? -17.297 25.625 7.129 1 86.81 152 PHE B O 1
ATOM 4392 N N . VAL B 1 153 ? -15.609 26.906 7.922 1 92.5 153 VAL B N 1
ATOM 4393 C CA . VAL B 1 153 ? -14.633 26.25 7.062 1 92.5 153 VAL B CA 1
ATOM 4394 C C . VAL B 1 153 ? -13.688 25.391 7.906 1 92.5 153 VAL B C 1
ATOM 4396 O O . VAL B 1 153 ? -13.164 25.859 8.922 1 92.5 153 VAL B O 1
ATOM 4399 N N . CYS B 1 154 ? -13.539 24.156 7.52 1 93.12 154 CYS B N 1
ATOM 4400 C CA . CYS B 1 154 ? -12.617 23.234 8.172 1 93.12 154 CYS B CA 1
ATOM 4401 C C . CYS B 1 154 ? -11.57 22.719 7.191 1 93.12 154 CYS B C 1
ATOM 4403 O O . CYS B 1 154 ? -11.906 22.25 6.105 1 93.12 154 CYS B O 1
ATOM 4405 N N . LEU B 1 155 ? -10.32 22.953 7.555 1 95.88 155 LEU B N 1
ATOM 4406 C CA . LEU B 1 155 ? -9.25 22.328 6.789 1 95.88 155 LEU B CA 1
ATOM 4407 C C . LEU B 1 155 ? -9.141 20.844 7.137 1 95.88 155 LEU B C 1
ATOM 4409 O O . LEU B 1 155 ? -8.57 20.484 8.164 1 95.88 155 LEU B O 1
ATOM 4413 N N . ASP B 1 156 ? -9.672 20 6.293 1 94.06 156 ASP B N 1
ATOM 4414 C CA . ASP B 1 156 ? -9.734 18.562 6.527 1 94.06 156 ASP B CA 1
ATOM 4415 C C . ASP B 1 156 ? -8.367 17.922 6.355 1 94.06 156 ASP B C 1
ATOM 4417 O O . ASP B 1 156 ? -7.949 17.109 7.184 1 94.06 156 ASP B O 1
ATOM 4421 N N . ARG B 1 157 ? -7.711 18.281 5.328 1 95.44 157 ARG B N 1
ATOM 4422 C CA . ARG B 1 157 ? -6.352 17.797 5.109 1 95.44 157 ARG B CA 1
ATOM 4423 C C . ARG B 1 157 ? -5.551 18.781 4.262 1 95.44 157 ARG B C 1
ATOM 4425 O O . ARG B 1 157 ? -6.117 19.5 3.43 1 95.44 157 ARG B O 1
ATOM 4432 N N . LEU B 1 158 ? -4.316 18.781 4.488 1 96.94 158 LEU B N 1
ATOM 4433 C CA . LEU B 1 158 ? -3.408 19.688 3.795 1 96.94 158 LEU B CA 1
ATOM 4434 C C . LEU B 1 158 ? -2.295 18.906 3.1 1 96.94 158 LEU B C 1
ATOM 4436 O O . LEU B 1 158 ? -1.625 18.094 3.723 1 96.94 158 LEU B O 1
ATOM 4440 N N . ASN B 1 159 ? -2.148 19.109 1.795 1 95.62 159 ASN B N 1
ATOM 4441 C CA . ASN B 1 159 ? -0.957 18.734 1.042 1 95.62 159 ASN B CA 1
ATOM 4442 C C . ASN B 1 159 ? -0.743 17.234 1.053 1 95.62 159 ASN B C 1
ATOM 4444 O O . ASN B 1 159 ? 0.342 16.75 1.394 1 95.62 159 ASN B O 1
ATOM 4448 N N . GLN B 1 160 ? -1.754 16.484 0.669 1 93.19 160 GLN B N 1
ATOM 4449 C CA . GLN B 1 160 ? -1.627 15.055 0.439 1 93.19 160 GLN B CA 1
ATOM 4450 C C . GLN B 1 160 ? -0.851 14.773 -0.843 1 93.19 160 GLN B C 1
ATOM 4452 O O . GLN B 1 160 ? -1.327 15.07 -1.941 1 93.19 160 GLN B O 1
ATOM 4457 N N . THR B 1 161 ? 0.305 14.203 -0.719 1 90.25 161 THR B N 1
ATOM 4458 C CA . THR B 1 161 ? 1.161 13.961 -1.875 1 90.25 161 THR B CA 1
ATOM 4459 C C . THR B 1 161 ? 1.273 12.461 -2.156 1 90.25 161 THR B C 1
ATOM 4461 O O . THR B 1 161 ? 1.125 11.641 -1.249 1 90.25 161 THR B O 1
ATOM 4464 N N . PRO B 1 162 ? 1.538 12.094 -3.369 1 81.62 162 PRO B N 1
ATOM 4465 C CA . PRO B 1 162 ? 1.774 10.68 -3.678 1 81.62 162 PRO B CA 1
ATOM 4466 C C . PRO B 1 162 ? 3.057 10.148 -3.047 1 81.62 162 PRO B C 1
ATOM 4468 O O . PRO B 1 162 ? 3.102 8.992 -2.615 1 81.62 162 PRO B O 1
ATOM 4471 N N . ASN B 1 163 ? 4.027 10.945 -3.006 1 84.5 163 ASN B N 1
ATOM 4472 C CA . ASN B 1 163 ? 5.285 10.57 -2.369 1 84.5 163 ASN B CA 1
ATOM 4473 C C . ASN B 1 163 ? 5.25 10.82 -0.864 1 84.5 163 ASN B C 1
ATOM 4475 O O . ASN B 1 163 ? 4.473 11.641 -0.386 1 84.5 163 ASN B O 1
ATOM 4479 N N . SER B 1 164 ? 6.102 10.117 -0.212 1 88.56 164 SER B N 1
ATOM 4480 C CA . SER B 1 164 ? 6.184 10.242 1.24 1 88.56 164 SER B CA 1
ATOM 4481 C C . SER B 1 164 ? 6.461 11.68 1.659 1 88.56 164 SER B C 1
ATOM 4483 O O . SER B 1 164 ? 7.383 12.32 1.145 1 88.56 164 SER B O 1
ATOM 4485 N N . PRO B 1 165 ? 5.676 12.156 2.549 1 90.94 165 PRO B N 1
ATOM 4486 C CA . PRO B 1 165 ? 5.887 13.531 3.01 1 90.94 165 PRO B CA 1
ATOM 4487 C C . PRO B 1 165 ? 7.051 13.656 3.994 1 90.94 165 PRO B C 1
ATOM 4489 O O . PRO B 1 165 ? 7.465 14.766 4.332 1 90.94 165 PRO B O 1
ATOM 4492 N N . VAL B 1 166 ? 7.508 12.531 4.516 1 89.62 166 VAL B N 1
ATOM 4493 C CA . VAL B 1 166 ? 8.516 12.586 5.566 1 89.62 166 VAL B CA 1
ATOM 4494 C C . VAL B 1 166 ? 9.906 12.703 4.941 1 89.62 166 VAL B C 1
ATOM 4496 O O . VAL B 1 166 ? 10.844 13.195 5.582 1 89.62 166 VAL B O 1
ATOM 4499 N N . GLY B 1 167 ? 9.953 12.031 3.635 1 73.19 167 GLY B N 1
ATOM 4500 C CA . GLY B 1 167 ? 11.227 12.117 2.932 1 73.19 167 GLY B CA 1
ATOM 4501 C C . GLY B 1 167 ? 11.398 13.43 2.182 1 73.19 167 GLY B C 1
ATOM 4502 O O . GLY B 1 167 ? 10.43 14.141 1.933 1 73.19 167 GLY B O 1
ATOM 4503 N N . GLY B 1 168 ? 12.641 14.047 2.186 1 59.12 168 GLY B N 1
ATOM 4504 C CA . GLY B 1 168 ? 12.938 15.117 1.243 1 59.12 168 GLY B CA 1
ATOM 4505 C C . GLY B 1 168 ? 13.109 16.469 1.909 1 59.12 168 GLY B C 1
ATOM 4506 O O . GLY B 1 168 ? 12.883 16.609 3.111 1 59.12 168 GLY B O 1
ATOM 4507 N N . SER B 1 169 ? 13.773 17.234 1.225 1 52.53 169 SER B N 1
ATOM 4508 C CA . SER B 1 169 ? 14 18.625 1.63 1 52.53 169 SER B CA 1
ATOM 4509 C C . SER B 1 169 ? 12.734 19.469 1.473 1 52.53 169 SER B C 1
ATOM 4511 O O . SER B 1 169 ? 11.898 19.172 0.617 1 52.53 169 SER B O 1
ATOM 4513 N N . SER B 1 170 ? 12.203 19.953 2.553 1 47.72 170 SER B N 1
ATOM 4514 C CA . SER B 1 170 ? 11.102 20.906 2.49 1 47.72 170 SER B CA 1
ATOM 4515 C C . SER B 1 170 ? 11.516 22.172 1.763 1 47.72 170 SER B C 1
ATOM 4517 O O . SER B 1 170 ? 12.453 22.859 2.184 1 47.72 170 SER B O 1
ATOM 4519 N N . GLY B 1 171 ? 10.617 22.641 0.695 1 48.59 171 GLY B N 1
ATOM 4520 C CA . GLY B 1 171 ? 10.742 23.969 0.086 1 48.59 171 GLY B CA 1
ATOM 4521 C C . GLY B 1 171 ? 12.172 24.328 -0.272 1 48.59 171 GLY B C 1
ATOM 4522 O O . GLY B 1 171 ? 12.578 25.484 -0.142 1 48.59 171 GLY B O 1
ATOM 4523 N N . GLY B 1 172 ? 13.023 23.344 -0.553 1 49.72 172 GLY B N 1
ATOM 4524 C CA . GLY B 1 172 ? 14.383 23.703 -0.9 1 49.72 172 GLY B CA 1
ATOM 4525 C C . GLY B 1 172 ? 15.297 23.828 0.307 1 49.72 172 GLY B C 1
ATOM 4526 O O . GLY B 1 172 ? 16.5 24.016 0.162 1 49.72 172 GLY B O 1
ATOM 4527 N N . ARG B 1 173 ? 14.719 23.969 1.491 1 52.03 173 ARG B N 1
ATOM 4528 C CA . ARG B 1 173 ? 15.57 24.125 2.66 1 52.03 173 ARG B CA 1
ATOM 4529 C C . ARG B 1 173 ? 15.719 22.812 3.426 1 52.03 173 ARG B C 1
ATOM 4531 O O . ARG B 1 173 ? 14.742 22.078 3.586 1 52.03 173 ARG B O 1
ATOM 4538 N N . LYS B 1 174 ? 16.891 22.453 3.617 1 57.12 174 LYS B N 1
ATOM 4539 C CA . LYS B 1 174 ? 17.188 21.297 4.457 1 57.12 174 LYS B CA 1
ATOM 4540 C C . LYS B 1 174 ? 16.578 21.453 5.844 1 57.12 174 LYS B C 1
ATOM 4542 O O . LYS B 1 174 ? 16.75 22.484 6.496 1 57.12 174 LYS B O 1
ATOM 4547 N N . THR B 1 175 ? 15.398 20.734 6.152 1 60.47 175 THR B N 1
ATOM 4548 C CA . THR B 1 175 ? 14.781 20.812 7.473 1 60.47 175 THR B CA 1
ATOM 4549 C C . THR B 1 175 ? 15.656 20.125 8.523 1 60.47 175 THR B C 1
ATOM 4551 O O . THR B 1 175 ? 16.062 18.984 8.336 1 60.47 175 THR B O 1
ATOM 4554 N N . SER B 1 176 ? 16.109 20.969 9.5 1 73.5 176 SER B N 1
ATOM 4555 C CA . SER B 1 176 ? 17.016 20.422 10.508 1 73.5 176 SER B CA 1
ATOM 4556 C C . SER B 1 176 ? 16.25 19.859 11.695 1 73.5 176 SER B C 1
ATOM 4558 O O . SER B 1 176 ? 16.641 18.844 12.273 1 73.5 176 SER B O 1
ATOM 4560 N N . LYS B 1 177 ? 15.078 20.531 12.031 1 91.81 177 LYS B N 1
ATOM 4561 C CA . LYS B 1 177 ? 14.305 20.062 13.172 1 91.81 177 LYS B CA 1
ATOM 4562 C C . LYS B 1 177 ? 12.836 19.875 12.797 1 91.81 177 LYS B C 1
ATOM 4564 O O . LYS B 1 177 ? 12.25 20.703 12.109 1 91.81 177 LYS B O 1
ATOM 4569 N N . ARG B 1 178 ? 12.227 18.766 13.227 1 94.62 178 ARG B N 1
ATOM 4570 C CA . ARG B 1 178 ? 10.891 18.391 12.773 1 94.62 178 ARG B CA 1
ATOM 4571 C C . ARG B 1 178 ? 10.102 17.734 13.898 1 94.62 178 ARG B C 1
ATOM 4573 O O . ARG B 1 178 ? 10.648 16.938 14.672 1 94.62 178 ARG B O 1
ATOM 4580 N N . ILE B 1 179 ? 8.852 18.078 13.992 1 97.31 179 ILE B N 1
ATOM 4581 C CA . ILE B 1 179 ? 7.895 17.359 14.836 1 97.31 179 ILE B CA 1
ATOM 4582 C C . ILE B 1 179 ? 6.855 16.656 13.969 1 97.31 179 ILE B C 1
ATOM 4584 O O . ILE B 1 179 ? 6.234 17.297 13.109 1 97.31 179 ILE B O 1
ATOM 4588 N N . ILE B 1 180 ? 6.707 15.391 14.133 1 98.06 180 ILE B N 1
ATOM 4589 C CA . ILE B 1 180 ? 5.668 14.625 13.453 1 98.06 180 ILE B CA 1
ATOM 4590 C C . ILE B 1 180 ? 4.555 14.281 14.438 1 98.06 180 ILE B C 1
ATOM 4592 O O . ILE B 1 180 ? 4.777 13.547 15.406 1 98.06 180 ILE B O 1
ATOM 4596 N N . LEU B 1 181 ? 3.387 14.844 14.242 1 98.69 181 LEU B N 1
ATOM 4597 C CA . LEU B 1 181 ? 2.215 14.57 15.07 1 98.69 181 LEU B CA 1
ATOM 4598 C C . LEU B 1 181 ? 1.458 13.352 14.562 1 98.69 181 LEU B C 1
ATOM 4600 O O . LEU B 1 181 ? 0.935 13.359 13.445 1 98.69 181 LEU B O 1
ATOM 4604 N N . VAL B 1 182 ? 1.388 12.352 15.383 1 98.62 182 VAL B N 1
ATOM 4605 C CA . VAL B 1 182 ? 0.732 11.094 15.023 1 98.62 182 VAL B CA 1
ATOM 4606 C C . VAL B 1 182 ? -0.535 10.914 15.852 1 98.62 182 VAL B C 1
ATOM 4608 O O . VAL B 1 182 ? -0.493 10.992 17.078 1 98.62 182 VAL B O 1
ATOM 4611 N N . CYS B 1 183 ? -1.625 10.734 15.203 1 97.5 183 CYS B N 1
ATOM 4612 C CA . CYS B 1 183 ? -2.838 10.32 15.906 1 97.5 183 CYS B CA 1
ATOM 4613 C C . CYS B 1 183 ? -2.846 8.82 16.141 1 97.5 183 CYS B C 1
ATOM 4615 O O . CYS B 1 183 ? -2.594 8.039 15.211 1 97.5 183 CYS B O 1
ATOM 4617 N N . HIS B 1 184 ? -3.137 8.43 17.359 1 95.5 184 HIS B N 1
ATOM 4618 C CA . HIS B 1 184 ? -3.148 7.004 17.656 1 95.5 184 HIS B CA 1
ATOM 4619 C C . HIS B 1 184 ? -4.16 6.266 16.797 1 95.5 184 HIS B C 1
ATOM 4621 O O . HIS B 1 184 ? -5.051 6.883 16.203 1 95.5 184 HIS B O 1
ATOM 4627 N N . GLY B 1 185 ? -3.945 4.926 16.719 1 93.31 185 GLY B N 1
ATOM 4628 C CA . GLY B 1 185 ? -4.859 4.098 15.945 1 93.31 185 GLY B CA 1
ATOM 4629 C C . GLY B 1 185 ? -6.254 4.035 16.531 1 93.31 185 GLY B C 1
ATOM 4630 O O . GLY B 1 185 ? -6.449 4.348 17.703 1 93.31 185 GLY B O 1
ATOM 4631 N N . PHE B 1 186 ? -7.176 3.596 15.758 1 92.19 186 PHE B N 1
ATOM 4632 C CA . PHE B 1 186 ? -8.578 3.521 16.141 1 92.19 186 PHE B CA 1
ATOM 4633 C C . PHE B 1 186 ? -8.773 2.582 17.312 1 92.19 186 PHE B C 1
ATOM 4635 O O . PHE B 1 186 ? -8.18 1.507 17.375 1 92.19 186 PHE B O 1
ATOM 4642 N N . THR B 1 187 ? -9.555 3.01 18.281 1 89 187 THR B N 1
ATOM 4643 C CA . THR B 1 187 ? -9.719 2.26 19.516 1 89 187 THR B CA 1
ATOM 4644 C C . THR B 1 187 ? -11 1.429 19.484 1 89 187 THR B C 1
ATOM 4646 O O . THR B 1 187 ? -11.867 1.66 18.641 1 89 187 THR B O 1
ATOM 4649 N N . GLN B 1 188 ? -11.078 0.364 20.281 1 81.25 188 GLN B N 1
ATOM 4650 C CA . GLN B 1 188 ? -12.234 -0.512 20.406 1 81.25 188 GLN B CA 1
ATOM 4651 C C . GLN B 1 188 ? -13.453 0.255 20.922 1 81.25 188 GLN B C 1
ATOM 4653 O O . GLN B 1 188 ? -13.328 1.099 21.812 1 81.25 188 GLN B O 1
ATOM 4658 N N . ASN B 1 189 ? -14.633 0.302 20.094 1 63.53 189 ASN B N 1
ATOM 4659 C CA . ASN B 1 189 ? -15.852 0.919 20.594 1 63.53 189 ASN B CA 1
ATOM 4660 C C . ASN B 1 189 ? -16.594 -0.009 21.562 1 63.53 189 ASN B C 1
ATOM 4662 O O . ASN B 1 189 ? -16.984 -1.117 21.172 1 63.53 189 ASN B O 1
ATOM 4666 N N . ASN B 1 190 ? -16.203 -0.409 22.656 1 47.69 190 ASN B N 1
ATOM 4667 C CA . ASN B 1 190 ? -17.016 -1.287 23.5 1 47.69 190 ASN B CA 1
ATOM 4668 C C . ASN B 1 190 ? -18.438 -0.761 23.656 1 47.69 190 ASN B C 1
ATOM 4670 O O . ASN B 1 190 ? -18.672 0.131 24.469 1 47.69 190 ASN B O 1
ATOM 4674 N N . ALA B 1 191 ? -19.359 -0.696 22.703 1 38.94 191 ALA B N 1
ATOM 4675 C CA . ALA B 1 191 ? -20.75 -0.606 23.172 1 38.94 191 ALA B CA 1
ATOM 4676 C C . ALA B 1 191 ? -20.984 -1.532 24.359 1 38.94 191 ALA B C 1
ATOM 4678 O O . ALA B 1 191 ? -21.766 -1.204 25.266 1 38.94 191 ALA B O 1
ATOM 4679 N N . GLU B 1 192 ? -20.703 -2.859 24.188 1 37.97 192 GLU B N 1
ATOM 4680 C CA . GLU B 1 192 ? -21.062 -3.807 25.234 1 37.97 192 GLU B CA 1
ATOM 4681 C C . GLU B 1 192 ? -20.219 -3.578 26.484 1 37.97 192 GLU B C 1
ATOM 4683 O O . GLU B 1 192 ? -20.359 -4.297 27.484 1 37.97 192 GLU B O 1
ATOM 4688 N N . ALA B 1 193 ? -19.125 -3.041 26.344 1 36.53 193 ALA B N 1
ATOM 4689 C CA . ALA B 1 193 ? -18.594 -2.842 27.703 1 36.53 193 ALA B CA 1
ATOM 4690 C C . ALA B 1 193 ? -19.531 -1.961 28.531 1 36.53 193 ALA B C 1
ATOM 4692 O O . ALA B 1 193 ? -19.938 -0.886 28.078 1 36.53 193 ALA B O 1
ATOM 4693 N N . SER B 1 194 ? -20.203 -2.486 29.266 1 37.72 194 SER B N 1
ATOM 4694 C CA . SER B 1 194 ? -21.125 -1.967 30.281 1 37.72 194 SER B CA 1
ATOM 4695 C C . SER B 1 194 ? -20.719 -0.559 30.719 1 37.72 194 SER B C 1
ATOM 4697 O O . SER B 1 194 ? -21.547 0.172 31.281 1 37.72 194 SER B O 1
ATOM 4699 N N . ASN B 1 195 ? -19.344 -0.38 30.984 1 36.97 195 ASN B N 1
ATOM 4700 C CA . ASN B 1 195 ? -19.047 0.927 31.562 1 36.97 195 ASN B CA 1
ATOM 4701 C C . ASN B 1 195 ? -18.391 1.854 30.531 1 36.97 195 ASN B C 1
ATOM 4703 O O . ASN B 1 195 ? -17.219 1.709 30.219 1 36.97 195 ASN B O 1
ATOM 4707 N N . PRO B 1 196 ? -19.109 2.369 29.609 1 42.41 196 PRO B N 1
ATOM 4708 C CA . PRO B 1 196 ? -18.688 3.432 28.688 1 42.41 196 PRO B CA 1
ATOM 4709 C C . PRO B 1 196 ? -17.562 4.289 29.266 1 42.41 196 PRO B C 1
ATOM 4711 O O . PRO B 1 196 ? -16.953 5.074 28.531 1 42.41 196 PRO B O 1
ATOM 4714 N N . LEU B 1 197 ? -17.656 4.293 30.5 1 41.25 197 LEU B N 1
ATOM 4715 C CA . LEU B 1 197 ? -16.75 5.102 31.312 1 41.25 197 LEU B CA 1
ATOM 4716 C C . LEU B 1 197 ? -15.359 4.473 31.375 1 41.25 197 LEU B C 1
ATOM 4718 O O . LEU B 1 197 ? -14.477 4.961 32.094 1 41.25 197 LEU B O 1
ATOM 4722 N N . SER B 1 198 ? -15.219 3.158 31.047 1 49.78 198 SER B N 1
ATOM 4723 C CA . SER B 1 198 ? -13.938 2.531 31.344 1 49.78 198 SER B CA 1
ATOM 4724 C C . SER B 1 198 ? -12.859 2.996 30.375 1 49.78 198 SER B C 1
ATOM 4726 O O . SER B 1 198 ? -13.008 2.863 29.156 1 49.78 198 SER B O 1
ATOM 4728 N N . GLY B 1 199 ? -11.922 4.055 30.797 1 57.28 199 GLY B N 1
ATOM 4729 C CA . GLY B 1 199 ? -10.961 5.098 30.484 1 57.28 199 GLY B CA 1
ATOM 4730 C C . GLY B 1 199 ? -9.992 4.699 29.391 1 57.28 199 GLY B C 1
ATOM 4731 O O . GLY B 1 199 ? -9.891 5.375 28.359 1 57.28 199 GLY B O 1
ATOM 4732 N N . ASP B 1 200 ? -9.016 3.934 29.594 1 79.94 200 ASP B N 1
ATOM 4733 C CA . ASP B 1 200 ? -7.84 3.73 28.766 1 79.94 200 ASP B CA 1
ATOM 4734 C C . ASP B 1 200 ? -8.055 2.58 27.781 1 79.94 200 ASP B C 1
ATOM 4736 O O . ASP B 1 200 ? -7.832 1.417 28.125 1 79.94 200 ASP B O 1
ATOM 4740 N N . LYS B 1 201 ? -8.602 2.887 26.594 1 83.44 201 LYS B N 1
ATOM 4741 C CA . LYS B 1 201 ? -9 1.9 25.594 1 83.44 201 LYS B CA 1
ATOM 4742 C C . LYS B 1 201 ? -7.809 1.46 24.75 1 83.44 201 LYS B C 1
ATOM 4744 O O . LYS B 1 201 ? -6.949 2.275 24.406 1 83.44 201 LYS B O 1
ATOM 4749 N N . SER B 1 202 ? -7.855 0.128 24.453 1 90.12 202 SER B N 1
ATOM 4750 C CA . SER B 1 202 ? -6.859 -0.419 23.547 1 90.12 202 SER B CA 1
ATOM 4751 C C . SER B 1 202 ? -7.297 -0.263 22.094 1 90.12 202 SER B C 1
ATOM 4753 O O . SER B 1 202 ? -8.484 -0.053 21.812 1 90.12 202 SER B O 1
ATOM 4755 N N . MET B 1 203 ? -6.355 -0.293 21.234 1 91.75 203 MET B N 1
ATOM 4756 C CA . MET B 1 203 ? -6.652 -0.218 19.812 1 91.75 203 MET B CA 1
ATOM 4757 C C . MET B 1 203 ? -7.383 -1.472 19.344 1 91.75 203 MET B C 1
ATOM 4759 O O . MET B 1 203 ? -7.137 -2.566 19.844 1 91.75 203 MET B O 1
ATOM 4763 N N . ASN B 1 204 ? -8.328 -1.319 18.469 1 92.75 204 ASN B N 1
ATOM 4764 C CA . ASN B 1 204 ? -8.867 -2.477 17.766 1 92.75 204 ASN B CA 1
ATOM 4765 C C . ASN B 1 204 ? -7.988 -2.879 16.578 1 92.75 204 ASN B C 1
ATOM 4767 O O . ASN B 1 204 ? -6.883 -2.359 16.422 1 92.75 204 ASN B O 1
ATOM 4771 N N . MET B 1 205 ? -8.445 -3.787 15.773 1 93.75 205 MET B N 1
ATOM 4772 C CA . MET B 1 205 ? -7.609 -4.312 14.703 1 93.75 205 MET B CA 1
ATOM 4773 C C . MET B 1 205 ? -7.289 -3.23 13.68 1 93.75 205 MET B C 1
ATOM 4775 O O . MET B 1 205 ? -6.184 -3.193 13.133 1 93.75 205 MET B O 1
ATOM 4779 N N . LEU B 1 206 ? -8.242 -2.434 13.328 1 94.19 206 LEU B N 1
ATOM 4780 C CA . LEU B 1 206 ? -7.965 -1.318 12.43 1 94.19 206 LEU B CA 1
ATOM 4781 C C . LEU B 1 206 ? -6.855 -0.434 12.984 1 94.19 206 LEU B C 1
ATOM 4783 O O . LEU B 1 206 ? -5.965 -0.009 12.242 1 94.19 206 LEU B O 1
ATOM 4787 N N . GLY B 1 207 ? -6.945 -0.144 14.273 1 95.81 207 GLY B N 1
ATOM 4788 C CA . GLY B 1 207 ? -5.902 0.64 14.922 1 95.81 207 GLY B CA 1
ATOM 4789 C C . GLY B 1 207 ? -4.527 0.008 14.812 1 95.81 207 GLY B C 1
ATOM 4790 O O . GLY B 1 207 ? -3.535 0.704 14.594 1 95.81 207 GLY B O 1
ATOM 4791 N N . VAL B 1 208 ? -4.488 -1.255 15.023 1 95.38 208 VAL B N 1
ATOM 4792 C CA . VAL B 1 208 ? -3.234 -1.991 14.914 1 95.38 208 VAL B CA 1
ATOM 4793 C C . VAL B 1 208 ? -2.672 -1.846 13.508 1 95.38 208 VAL B C 1
ATOM 4795 O O . VAL B 1 208 ? -1.485 -1.562 13.328 1 95.38 208 VAL B O 1
ATOM 4798 N N . ILE B 1 209 ? -3.51 -2.021 12.539 1 95.75 209 ILE B N 1
ATOM 4799 C CA . ILE B 1 209 ? -3.111 -1.91 11.141 1 95.75 209 ILE B CA 1
ATOM 4800 C C . ILE B 1 209 ? -2.619 -0.494 10.859 1 95.75 209 ILE B C 1
ATOM 4802 O O . ILE B 1 209 ? -1.565 -0.309 10.242 1 95.75 209 ILE B O 1
ATOM 4806 N N . GLN B 1 210 ? -3.336 0.48 11.281 1 96 210 GLN B N 1
ATOM 4807 C CA . GLN B 1 210 ? -2.963 1.878 11.086 1 96 210 GLN B CA 1
ATOM 4808 C C . GLN B 1 210 ? -1.591 2.166 11.695 1 96 210 GLN B C 1
ATOM 4810 O O . GLN B 1 210 ? -0.747 2.801 11.055 1 96 210 GLN B O 1
ATOM 4815 N N . SER B 1 211 ? -1.392 1.712 12.938 1 97.44 211 SER B N 1
ATOM 4816 C CA . SER B 1 211 ? -0.134 1.956 13.633 1 97.44 211 SER B CA 1
ATOM 4817 C C . SER B 1 211 ? 1.042 1.336 12.883 1 97.44 211 SER B C 1
ATOM 4819 O O . SER B 1 211 ? 2.117 1.934 12.805 1 97.44 211 SER B O 1
ATOM 4821 N N . GLN B 1 212 ? 0.783 0.23 12.398 1 96.25 212 GLN B N 1
ATOM 4822 C CA . GLN B 1 212 ? 1.828 -0.435 11.625 1 96.25 212 GLN B CA 1
ATOM 4823 C C . GLN B 1 212 ? 2.16 0.349 10.359 1 96.25 212 GLN B C 1
ATOM 4825 O O . GLN B 1 212 ? 3.33 0.483 10 1 96.25 212 GLN B O 1
ATOM 4830 N N . LYS B 1 213 ? 1.162 0.772 9.68 1 96.38 213 LYS B N 1
ATOM 4831 C CA . LYS B 1 213 ? 1.367 1.538 8.453 1 96.38 213 LYS B CA 1
ATOM 4832 C C . LYS B 1 213 ? 2.096 2.848 8.734 1 96.38 213 LYS B C 1
ATOM 4834 O O . LYS B 1 213 ? 2.943 3.277 7.953 1 96.38 213 LYS B O 1
ATOM 4839 N N . ILE B 1 214 ? 1.766 3.479 9.82 1 97.62 214 ILE B N 1
ATOM 4840 C CA . ILE B 1 214 ? 2.479 4.68 10.242 1 97.62 214 ILE B CA 1
ATOM 4841 C C . ILE B 1 214 ? 3.957 4.355 10.445 1 97.62 214 ILE B C 1
ATOM 4843 O O . ILE B 1 214 ? 4.828 5.094 9.984 1 97.62 214 ILE B O 1
ATOM 4847 N N . ALA B 1 215 ? 4.195 3.275 11.195 1 97.81 215 ALA B N 1
ATOM 4848 C CA . ALA B 1 215 ? 5.566 2.857 11.484 1 97.81 215 ALA B CA 1
ATOM 4849 C C . ALA B 1 215 ? 6.359 2.648 10.195 1 97.81 215 ALA B C 1
ATOM 4851 O O . ALA B 1 215 ? 7.508 3.076 10.086 1 97.81 215 ALA B O 1
ATOM 4852 N N . GLU B 1 216 ? 5.734 2.016 9.266 1 96.25 216 GLU B N 1
ATOM 4853 C CA . GLU B 1 216 ? 6.387 1.773 7.98 1 96.25 216 GLU B CA 1
ATOM 4854 C C . GLU B 1 216 ? 6.695 3.084 7.262 1 96.25 216 GLU B C 1
ATOM 4856 O O . GLU B 1 216 ? 7.77 3.242 6.68 1 96.25 216 GLU B O 1
ATOM 4861 N N . LEU B 1 217 ? 5.77 3.99 7.246 1 96 217 LEU B N 1
ATOM 4862 C CA . LEU B 1 217 ? 5.973 5.293 6.621 1 96 217 LEU B CA 1
ATOM 4863 C C . LEU B 1 217 ? 7.156 6.016 7.246 1 96 217 LEU B C 1
ATOM 4865 O O . LEU B 1 217 ? 7.988 6.59 6.535 1 96 217 LEU B O 1
ATOM 4869 N N . LEU B 1 218 ? 7.273 5.977 8.547 1 96.75 218 LEU B N 1
ATOM 4870 C CA . LEU B 1 218 ? 8.258 6.766 9.281 1 96.75 218 LEU B CA 1
ATOM 4871 C C . LEU B 1 218 ? 9.648 6.16 9.156 1 96.75 218 LEU B C 1
ATOM 4873 O O . LEU B 1 218 ? 10.633 6.754 9.602 1 96.75 218 LEU B O 1
ATOM 4877 N N . LEU B 1 219 ? 9.734 5.023 8.555 1 94.56 219 LEU B N 1
ATOM 4878 C CA . LEU B 1 219 ? 11.039 4.453 8.242 1 94.56 219 LEU B CA 1
ATOM 4879 C C . LEU B 1 219 ? 11.805 5.34 7.273 1 94.56 219 LEU B C 1
ATOM 4881 O O . LEU B 1 219 ? 13.031 5.234 7.164 1 94.56 219 LEU B O 1
ATOM 4885 N N . ASP B 1 220 ? 11.148 6.164 6.57 1 92 220 ASP B N 1
ATOM 4886 C CA . ASP B 1 220 ? 11.766 7.043 5.582 1 92 220 ASP B CA 1
ATOM 4887 C C . ASP B 1 220 ? 12.523 8.188 6.254 1 92 220 ASP B C 1
ATOM 4889 O O . ASP B 1 220 ? 13.18 8.984 5.586 1 92 220 ASP B O 1
ATOM 4893 N N . THR B 1 221 ? 12.438 8.266 7.566 1 91.81 221 THR B N 1
ATOM 4894 C CA . THR B 1 221 ? 13.18 9.266 8.328 1 91.81 221 THR B CA 1
ATOM 4895 C C . THR B 1 221 ? 13.766 8.648 9.594 1 91.81 221 THR B C 1
ATOM 4897 O O . THR B 1 221 ? 13.211 7.688 10.141 1 91.81 221 THR B O 1
ATOM 4900 N N . LYS B 1 222 ? 14.883 9.156 9.992 1 92.81 222 LYS B N 1
ATOM 4901 C CA . LYS B 1 222 ? 15.492 8.719 11.242 1 92.81 222 LYS B CA 1
ATOM 4902 C C . LYS B 1 222 ? 14.859 9.43 12.438 1 92.81 222 LYS B C 1
ATOM 4904 O O . LYS B 1 222 ? 15.156 10.602 12.688 1 92.81 222 LYS B O 1
ATOM 4909 N N . VAL B 1 223 ? 14.07 8.75 13.172 1 95 223 VAL B N 1
ATOM 4910 C CA . VAL B 1 223 ? 13.359 9.32 14.312 1 95 223 VAL B CA 1
ATOM 4911 C C . VAL B 1 223 ? 14.289 9.375 15.523 1 95 223 VAL B C 1
ATOM 4913 O O . VAL B 1 223 ? 14.93 8.375 15.867 1 95 223 VAL B O 1
ATOM 4916 N N . SER B 1 224 ? 14.375 10.523 16.125 1 94.62 224 SER B N 1
ATOM 4917 C CA . SER B 1 224 ? 15.242 10.695 17.297 1 94.62 224 SER B CA 1
ATOM 4918 C C . SER B 1 224 ? 14.539 10.273 18.578 1 94.62 224 SER B C 1
ATOM 4920 O O . SER B 1 224 ? 15.133 9.602 19.422 1 94.62 224 SER B O 1
ATOM 4922 N N . SER B 1 225 ? 13.344 10.633 18.719 1 96.19 225 SER B N 1
ATOM 4923 C CA . SER B 1 225 ? 12.594 10.305 19.938 1 96.19 225 SER B CA 1
ATOM 4924 C C . SER B 1 225 ? 11.094 10.227 19.641 1 96.19 225 SER B C 1
ATOM 4926 O O . SER B 1 225 ? 10.609 10.844 18.688 1 96.19 225 SER B O 1
ATOM 4928 N N . ILE B 1 226 ? 10.43 9.406 20.422 1 98.38 226 ILE B N 1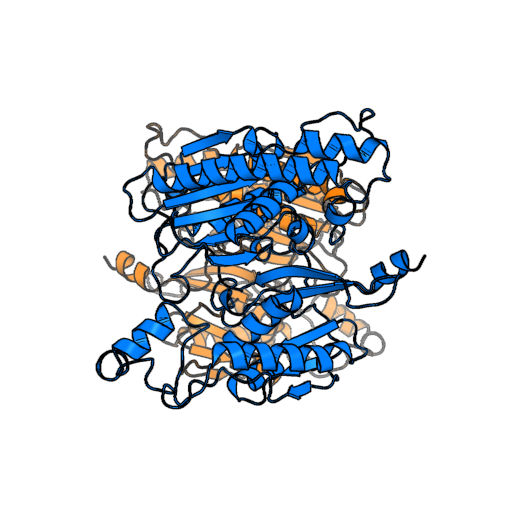
ATOM 4929 C CA . ILE B 1 226 ? 8.977 9.273 20.391 1 98.38 226 ILE B CA 1
ATOM 4930 C C . ILE B 1 226 ? 8.391 9.656 21.75 1 98.38 226 ILE B C 1
ATOM 4932 O O . ILE B 1 226 ? 8.797 9.117 22.781 1 98.38 226 ILE B O 1
ATOM 4936 N N . ILE B 1 227 ? 7.531 10.633 21.75 1 98.56 227 ILE B N 1
ATOM 4937 C CA . ILE B 1 227 ? 6.848 11.078 22.953 1 98.56 227 ILE B CA 1
ATOM 4938 C C . ILE B 1 227 ? 5.355 10.766 22.844 1 98.56 227 ILE B C 1
ATOM 4940 O O . ILE B 1 227 ? 4.684 11.234 21.922 1 98.56 227 ILE B O 1
ATOM 4944 N N . SER B 1 228 ? 4.828 10 23.781 1 98.19 228 SER B N 1
ATOM 4945 C CA . SER B 1 228 ? 3.436 9.578 23.672 1 98.19 228 SER B CA 1
ATOM 4946 C C . SER B 1 228 ? 2.658 9.93 24.938 1 98.19 228 SER B C 1
ATOM 4948 O O . SER B 1 228 ? 3.248 10.125 26 1 98.19 228 SER B O 1
ATOM 4950 N N . SER B 1 229 ? 1.352 10.125 24.734 1 96.94 229 SER B N 1
ATOM 4951 C CA . SER B 1 229 ? 0.444 10.055 25.875 1 96.94 229 SER B CA 1
ATOM 4952 C C . SER B 1 229 ? 0.528 8.703 26.578 1 96.94 229 SER B C 1
ATOM 4954 O O . SER B 1 229 ? 0.826 7.691 25.938 1 96.94 229 SER B O 1
ATOM 4956 N N . PRO B 1 230 ? 0.291 8.609 27.891 1 96.31 230 PRO B N 1
ATOM 4957 C CA . PRO B 1 230 ? 0.357 7.332 28.609 1 96.31 230 PRO B CA 1
ATOM 4958 C C . PRO B 1 230 ? -0.828 6.418 28.297 1 96.31 230 PRO B C 1
ATOM 4960 O O . PRO B 1 230 ? -0.861 5.27 28.75 1 96.31 230 PRO B O 1
ATOM 4963 N N . LYS B 1 231 ? -1.756 6.887 27.594 1 94.5 231 LYS B N 1
ATOM 4964 C CA . LYS B 1 231 ? -2.926 6.082 27.266 1 94.5 231 LYS B CA 1
ATOM 4965 C C . LYS B 1 231 ? -2.539 4.883 26.391 1 94.5 231 LYS B C 1
ATOM 4967 O O . LYS B 1 231 ? -1.64 4.98 25.562 1 94.5 231 LYS B O 1
ATOM 4972 N N . LYS B 1 232 ? -3.227 3.838 26.547 1 95.56 232 LYS B N 1
ATOM 4973 C CA . LYS B 1 232 ? -2.859 2.543 25.984 1 95.56 232 LYS B CA 1
ATOM 4974 C C . LYS B 1 232 ? -2.705 2.629 24.469 1 95.56 232 LYS B C 1
ATOM 4976 O O . LYS B 1 232 ? -1.698 2.178 23.922 1 95.56 232 LYS B O 1
ATOM 4981 N N . ALA B 1 233 ? -3.699 3.174 23.781 1 95.62 233 ALA B N 1
ATOM 4982 C CA . ALA B 1 233 ? -3.67 3.254 22.328 1 95.62 233 ALA B CA 1
ATOM 4983 C C . ALA B 1 233 ? -2.451 4.035 21.844 1 95.62 233 ALA B C 1
ATOM 4985 O O . ALA B 1 233 ? -1.823 3.666 20.844 1 95.62 233 ALA B O 1
ATOM 4986 N N . CYS B 1 234 ? -2.104 5.094 22.547 1 97.19 234 CYS B N 1
ATOM 4987 C CA . CYS B 1 234 ? -0.955 5.918 22.203 1 97.19 234 CYS B CA 1
ATOM 4988 C C . CYS B 1 234 ? 0.349 5.156 22.406 1 97.19 234 CYS B C 1
ATOM 4990 O O . CYS B 1 234 ? 1.233 5.184 21.547 1 97.19 234 CYS B O 1
ATOM 4992 N N . VAL B 1 235 ? 0.409 4.504 23.516 1 97.81 235 VAL B N 1
ATOM 4993 C CA . VAL B 1 235 ? 1.611 3.74 23.828 1 97.81 235 VAL B CA 1
ATOM 4994 C C . VAL B 1 235 ? 1.799 2.617 22.812 1 97.81 235 VAL B C 1
ATOM 4996 O O . VAL B 1 235 ? 2.914 2.377 22.344 1 97.81 235 VAL B O 1
ATOM 4999 N N . GLU B 1 236 ? 0.719 1.976 22.5 1 97.12 236 GLU B N 1
ATOM 5000 C CA . GLU B 1 236 ? 0.77 0.892 21.531 1 97.12 236 GLU B CA 1
ATOM 5001 C C . GLU B 1 236 ? 1.235 1.399 20.156 1 97.12 236 GLU B C 1
ATOM 5003 O O . GLU B 1 236 ? 2.051 0.755 19.5 1 97.12 236 GLU B O 1
ATOM 5008 N N . THR B 1 237 ? 0.732 2.5 19.734 1 97.94 237 THR B N 1
ATOM 5009 C CA . THR B 1 237 ? 1.144 3.109 18.484 1 97.94 237 THR B CA 1
ATOM 5010 C C . THR B 1 237 ? 2.615 3.508 18.531 1 97.94 237 THR B C 1
ATOM 5012 O O . THR B 1 237 ? 3.367 3.238 17.594 1 97.94 237 THR B O 1
ATOM 5015 N N . ALA B 1 238 ? 3.045 4.094 19.609 1 98.56 238 ALA B N 1
ATOM 5016 C CA . ALA B 1 238 ? 4.438 4.492 19.781 1 98.56 238 ALA B CA 1
ATOM 5017 C C . ALA B 1 238 ? 5.367 3.281 19.719 1 98.56 238 ALA B C 1
ATOM 5019 O O . ALA B 1 238 ? 6.426 3.336 19.094 1 98.56 238 ALA B O 1
ATOM 5020 N N . ASN B 1 239 ? 4.934 2.236 20.375 1 97.88 239 ASN B N 1
ATOM 5021 C CA . ASN B 1 239 ? 5.727 1.011 20.391 1 97.88 239 ASN B CA 1
ATOM 5022 C C . ASN B 1 239 ? 5.883 0.437 18.984 1 97.88 239 ASN B C 1
ATOM 5024 O O . ASN B 1 239 ? 6.953 -0.048 18.609 1 97.88 239 ASN B O 1
ATOM 5028 N N . ALA B 1 240 ? 4.805 0.422 18.25 1 97.31 240 ALA B N 1
ATOM 5029 C CA . ALA B 1 240 ? 4.871 -0.057 16.875 1 97.31 240 ALA B CA 1
ATOM 5030 C C . ALA B 1 240 ? 5.91 0.724 16.078 1 97.31 240 ALA B C 1
ATOM 5032 O O . ALA B 1 240 ? 6.711 0.135 15.344 1 97.31 240 ALA B O 1
ATOM 5033 N N . ILE B 1 241 ? 5.918 2.025 16.219 1 97.94 241 ILE B N 1
ATOM 5034 C CA . ILE B 1 241 ? 6.852 2.889 15.508 1 97.94 241 ILE B CA 1
ATOM 5035 C C . ILE B 1 241 ? 8.281 2.58 15.945 1 97.94 241 ILE B C 1
ATOM 5037 O O . ILE B 1 241 ? 9.172 2.416 15.109 1 97.94 241 ILE B O 1
ATOM 5041 N N . SER B 1 242 ? 8.469 2.496 17.219 1 98 242 SER B N 1
ATOM 5042 C CA . SER B 1 242 ? 9.797 2.244 17.766 1 98 242 SER B CA 1
ATOM 5043 C C . SER B 1 242 ? 10.375 0.928 17.25 1 98 242 SER B C 1
ATOM 5045 O O . SER B 1 242 ? 11.531 0.872 16.844 1 98 242 SER B O 1
ATOM 5047 N N . ARG B 1 243 ? 9.578 -0.089 17.266 1 96.5 243 ARG B N 1
ATOM 5048 C CA . ARG B 1 243 ? 10.031 -1.412 16.859 1 96.5 243 ARG B CA 1
ATOM 5049 C C . ARG B 1 243 ? 10.5 -1.397 15.406 1 96.5 243 ARG B C 1
ATOM 5051 O O . ARG B 1 243 ? 11.523 -1.997 15.07 1 96.5 243 ARG B O 1
ATOM 5058 N N . VAL B 1 244 ? 9.773 -0.785 14.586 1 96.75 244 VAL B N 1
ATOM 5059 C CA . VAL B 1 244 ? 10.109 -0.731 13.164 1 96.75 244 VAL B CA 1
ATOM 5060 C C . VAL B 1 244 ? 11.367 0.111 12.969 1 96.75 244 VAL B C 1
ATOM 5062 O O . VAL B 1 244 ? 12.234 -0.233 12.156 1 96.75 244 VAL B O 1
ATOM 5065 N N . GLN B 1 245 ? 11.516 1.227 13.703 1 96.81 245 GLN B N 1
ATOM 5066 C CA . GLN B 1 245 ? 12.727 2.037 13.641 1 96.81 245 GLN B CA 1
ATOM 5067 C C . GLN B 1 245 ? 13.953 1.222 14.047 1 96.81 245 GLN B C 1
ATOM 5069 O O . GLN B 1 245 ? 14.992 1.301 13.398 1 96.81 245 GLN B O 1
ATOM 5074 N N . GLU B 1 246 ? 13.789 0.465 15.047 1 96.12 246 GLU B N 1
ATOM 5075 C CA . GLU B 1 246 ? 14.898 -0.326 15.578 1 96.12 246 GLU B CA 1
ATOM 5076 C C . GLU B 1 246 ? 15.297 -1.433 14.602 1 96.12 246 GLU B C 1
ATOM 5078 O O . GLU B 1 246 ? 16.406 -1.966 14.688 1 96.12 246 GLU B O 1
ATOM 5083 N N . ALA B 1 247 ? 14.461 -1.75 13.734 1 95.19 247 ALA B N 1
ATOM 5084 C CA . ALA B 1 247 ? 14.719 -2.801 12.758 1 95.19 247 ALA B CA 1
ATOM 5085 C C . ALA B 1 247 ? 15.133 -2.205 11.414 1 95.19 247 ALA B C 1
ATOM 5087 O O . ALA B 1 247 ? 15.039 -2.873 10.375 1 95.19 247 ALA B O 1
ATOM 5088 N N . ALA B 1 248 ? 15.508 -1 11.367 1 94.06 248 ALA B N 1
ATOM 5089 C CA . ALA B 1 248 ? 15.805 -0.289 10.133 1 94.06 248 ALA B CA 1
ATOM 5090 C C . ALA B 1 248 ? 16.859 -1.03 9.312 1 94.06 248 ALA B C 1
ATOM 5092 O O . ALA B 1 248 ? 16.828 -1.022 8.086 1 94.06 248 ALA B O 1
ATOM 5093 N N . ASP B 1 249 ? 17.766 -1.64 9.945 1 91.31 249 ASP B N 1
ATOM 5094 C CA . ASP B 1 249 ? 18.812 -2.369 9.242 1 91.31 249 ASP B CA 1
ATOM 5095 C C . ASP B 1 249 ? 18.25 -3.605 8.547 1 91.31 249 ASP B C 1
ATOM 5097 O O . ASP B 1 249 ? 18.484 -3.809 7.352 1 91.31 249 ASP B O 1
ATOM 5101 N N . SER B 1 250 ? 17.469 -4.344 9.258 1 88.56 250 SER B N 1
ATOM 5102 C CA . SER B 1 250 ? 16.875 -5.559 8.703 1 88.56 250 SER B CA 1
ATOM 5103 C C . SER B 1 250 ? 15.867 -5.23 7.602 1 88.56 250 SER B C 1
ATOM 5105 O O . SER B 1 250 ? 15.586 -6.066 6.742 1 88.56 250 SER B O 1
ATOM 5107 N N . LEU B 1 251 ? 15.367 -4.039 7.625 1 92.88 251 LEU B N 1
ATOM 5108 C CA . LEU B 1 251 ? 14.352 -3.627 6.66 1 92.88 251 LEU B CA 1
ATOM 5109 C C . LEU B 1 251 ? 14.992 -2.885 5.488 1 92.88 251 LEU B C 1
ATOM 5111 O O . LEU B 1 251 ? 14.297 -2.41 4.594 1 92.88 251 LEU B O 1
ATOM 5115 N N . GLY B 1 252 ? 16.266 -2.746 5.547 1 88.56 252 GLY B N 1
ATOM 5116 C CA . GLY B 1 252 ? 17.016 -2.174 4.438 1 88.56 252 GLY B CA 1
ATOM 5117 C C . GLY B 1 252 ? 17 -0.657 4.418 1 88.56 252 GLY B C 1
ATOM 5118 O O . GLY B 1 252 ? 17.344 -0.037 3.412 1 88.56 252 GLY B O 1
ATOM 5119 N N . ALA B 1 253 ? 16.516 -0.059 5.492 1 87.94 253 ALA B N 1
ATOM 5120 C CA . ALA B 1 253 ? 16.391 1.396 5.543 1 87.94 253 ALA B CA 1
ATOM 5121 C C . ALA B 1 253 ? 17.688 2.031 6.043 1 87.94 253 ALA B C 1
ATOM 5123 O O . ALA B 1 253 ? 17.969 3.201 5.77 1 87.94 253 ALA B O 1
ATOM 5124 N N . ASP B 1 254 ? 18.438 1.285 6.844 1 87.94 254 ASP B N 1
ATOM 5125 C CA . ASP B 1 254 ? 19.703 1.755 7.422 1 87.94 254 ASP B CA 1
ATOM 5126 C C . ASP B 1 254 ? 20.703 0.612 7.555 1 87.94 254 ASP B C 1
ATOM 5128 O O . ASP B 1 254 ? 20.328 -0.561 7.527 1 87.94 254 ASP B O 1
ATOM 5132 N N . SER B 1 255 ? 21.922 0.936 7.633 1 87.12 255 SER B N 1
ATOM 5133 C CA . SER B 1 255 ? 22.969 -0.067 7.75 1 87.12 255 SER B CA 1
ATOM 5134 C C . SER B 1 255 ? 23.062 -0.616 9.172 1 87.12 255 SER B C 1
ATOM 5136 O O . SER B 1 255 ? 23.656 -1.673 9.398 1 87.12 255 SER B O 1
ATOM 5138 N N . ALA B 1 256 ? 22.5 0.139 10.07 1 88.62 256 ALA B N 1
ATOM 5139 C CA . ALA B 1 256 ? 22.5 -0.262 11.477 1 88.62 256 ALA B CA 1
ATOM 5140 C C . ALA B 1 256 ? 21.141 -0.023 12.117 1 88.62 256 ALA B C 1
ATOM 5142 O O . ALA B 1 256 ? 20.344 0.78 11.617 1 88.62 256 ALA B O 1
ATOM 5143 N N . PRO B 1 257 ? 20.906 -0.857 13.188 1 88.44 257 PRO B N 1
ATOM 5144 C CA . PRO B 1 257 ? 19.688 -0.57 13.938 1 88.44 257 PRO B CA 1
ATOM 5145 C C . PRO B 1 257 ? 19.641 0.867 14.453 1 88.44 257 PRO B C 1
ATOM 5147 O O . PRO B 1 257 ? 20.672 1.452 14.766 1 88.44 257 PRO B O 1
ATOM 5150 N N . ARG B 1 258 ? 18.469 1.417 14.484 1 94.06 258 ARG B N 1
ATOM 5151 C CA . ARG B 1 258 ? 18.281 2.77 15 1 94.06 258 ARG B CA 1
ATOM 5152 C C . ARG B 1 258 ? 17.891 2.746 16.469 1 94.06 258 ARG B C 1
ATOM 5154 O O . ARG B 1 258 ? 17.125 1.888 16.906 1 94.06 258 ARG B O 1
ATOM 5161 N N . TYR B 1 259 ? 18.422 3.658 17.172 1 92.94 259 TYR B N 1
ATOM 5162 C CA . TYR B 1 259 ? 18 3.85 18.547 1 92.94 259 TYR B CA 1
ATOM 5163 C C . TYR B 1 259 ? 17 4.988 18.672 1 92.94 259 TYR B C 1
ATOM 5165 O O . TYR B 1 259 ? 17.25 6.094 18.172 1 92.94 259 TYR B O 1
ATOM 5173 N N . VAL B 1 260 ? 15.883 4.699 19.25 1 94.81 260 VAL B N 1
ATOM 5174 C CA . VAL B 1 260 ? 14.836 5.703 19.422 1 94.81 260 VAL B CA 1
ATOM 5175 C C . VAL B 1 260 ? 14.531 5.879 20.922 1 94.81 260 VAL B C 1
ATOM 5177 O O . VAL B 1 260 ? 14.258 4.902 21.625 1 94.81 260 VAL B O 1
ATOM 5180 N N . GLU B 1 261 ? 14.625 7.082 21.375 1 95.44 261 GLU B N 1
ATOM 5181 C CA . GLU B 1 261 ? 14.266 7.371 22.766 1 95.44 261 GLU B CA 1
ATOM 5182 C C . GLU B 1 261 ? 12.75 7.414 22.953 1 95.44 261 GLU B C 1
ATOM 5184 O O . GLU B 1 261 ? 12.062 8.18 22.266 1 95.44 261 GLU B O 1
ATOM 5189 N N . MET B 1 262 ? 12.266 6.598 23.891 1 97.62 262 MET B N 1
ATOM 5190 C CA . MET B 1 262 ? 10.828 6.562 24.172 1 97.62 262 MET B CA 1
ATOM 5191 C C . MET B 1 262 ? 10.508 7.344 25.438 1 97.62 262 MET B C 1
ATOM 5193 O O . MET B 1 262 ? 11.117 7.117 26.484 1 97.62 262 MET B O 1
ATOM 5197 N N . LYS B 1 263 ? 9.617 8.266 25.328 1 97.5 263 LYS B N 1
ATOM 5198 C CA . LYS B 1 263 ? 9.18 9.055 26.484 1 97.5 263 LYS B CA 1
ATOM 5199 C C . LYS B 1 263 ? 7.66 9.133 26.547 1 97.5 263 LYS B C 1
ATOM 5201 O O . LYS B 1 263 ? 6.977 8.953 25.531 1 97.5 263 LYS B O 1
ATOM 5206 N N . GLN B 1 264 ? 7.152 9.312 27.719 1 97.44 264 GLN B N 1
ATOM 5207 C CA . GLN B 1 264 ? 5.734 9.57 27.953 1 97.44 264 GLN B CA 1
ATOM 5208 C C . GLN B 1 264 ? 5.527 10.836 28.781 1 97.44 264 GLN B C 1
ATOM 5210 O O . GLN B 1 264 ? 6.363 11.18 29.609 1 97.44 264 GLN B O 1
ATOM 5215 N N . THR B 1 265 ? 4.488 11.508 28.516 1 96.69 265 THR B N 1
ATOM 5216 C CA . THR B 1 265 ? 4.16 12.68 29.312 1 96.69 265 THR B CA 1
ATOM 5217 C C . THR B 1 265 ? 2.652 12.789 29.531 1 96.69 265 THR B C 1
ATOM 5219 O O . THR B 1 265 ? 1.877 12.57 28.594 1 96.69 265 THR B O 1
ATOM 5222 N N . GLU B 1 266 ? 2.207 13.195 30.625 1 95.44 266 GLU B N 1
ATOM 5223 C CA . GLU B 1 266 ? 0.801 13.391 30.984 1 95.44 266 GLU B CA 1
ATOM 5224 C C . GLU B 1 266 ? 0.223 14.617 30.281 1 95.44 266 GLU B C 1
ATOM 5226 O O . GLU B 1 266 ? -0.996 14.742 30.141 1 95.44 266 GLU B O 1
ATOM 5231 N N . ASN B 1 267 ? 1.107 15.438 29.844 1 94.75 267 ASN B N 1
ATOM 5232 C CA . ASN B 1 267 ? 0.664 16.672 29.188 1 94.75 267 ASN B CA 1
ATOM 5233 C C . ASN B 1 267 ? -0.088 16.375 27.906 1 94.75 267 ASN B C 1
ATOM 5235 O O . ASN B 1 267 ? -0.855 17.203 27.422 1 94.75 267 ASN B O 1
ATOM 5239 N N . LEU B 1 268 ? 0.149 15.195 27.359 1 96.88 268 LEU B N 1
ATOM 5240 C CA . LEU B 1 268 ? -0.476 14.844 26.094 1 96.88 268 LEU B CA 1
ATOM 5241 C C . LEU B 1 268 ? -1.791 14.102 26.312 1 96.88 268 LEU B C 1
ATOM 5243 O O . LEU B 1 268 ? -2.508 13.797 25.359 1 96.88 268 LEU B O 1
ATOM 5247 N N . ASP B 1 269 ? -2.129 13.836 27.531 1 94.06 269 ASP B N 1
ATOM 5248 C CA . ASP B 1 269 ? -3.342 13.086 27.859 1 94.06 269 ASP B CA 1
ATOM 5249 C C . ASP B 1 269 ? -4.543 14.023 27.984 1 94.06 269 ASP B C 1
ATOM 5251 O O . ASP B 1 269 ? -4.621 14.812 28.938 1 94.06 269 ASP B O 1
ATOM 5255 N N . VAL B 1 270 ? -5.473 13.875 27.109 1 89.62 270 VAL B N 1
ATOM 5256 C CA . VAL B 1 270 ? -6.648 14.734 27.172 1 89.62 270 VAL B CA 1
ATOM 5257 C C . VAL B 1 270 ? -7.91 13.875 27.266 1 89.62 270 VAL B C 1
ATOM 5259 O O . VAL B 1 270 ? -9.023 14.398 27.172 1 89.62 270 VAL B O 1
ATOM 5262 N N . GLU B 1 271 ? -7.738 12.641 27.359 1 83.81 271 GLU B N 1
ATOM 5263 C CA . GLU B 1 271 ? -8.891 11.75 27.344 1 83.81 271 GLU B CA 1
ATOM 5264 C C . GLU B 1 271 ? -9.828 12.023 28.516 1 83.81 271 GLU B C 1
ATOM 5266 O O . GLU B 1 271 ? -11.047 12.031 28.359 1 83.81 271 GLU B O 1
ATOM 5271 N N . ASN B 1 272 ? -9.273 12.211 29.625 1 81.12 272 ASN B N 1
ATOM 5272 C CA . ASN B 1 272 ? -10.086 12.469 30.812 1 81.12 272 ASN B CA 1
ATOM 5273 C C . ASN B 1 272 ? -10.852 13.781 30.688 1 81.12 272 ASN B C 1
ATOM 5275 O O . ASN B 1 272 ? -11.977 13.898 31.188 1 81.12 272 ASN B O 1
ATOM 5279 N N . ILE B 1 273 ? -10.273 14.719 30.062 1 84.62 273 ILE B N 1
ATOM 5280 C CA . ILE B 1 273 ? -10.906 16.016 29.844 1 84.62 273 ILE B CA 1
ATOM 5281 C C . ILE B 1 273 ? -12.102 15.859 28.906 1 84.62 273 ILE B C 1
ATOM 5283 O O . ILE B 1 273 ? -13.172 16.422 29.156 1 84.62 273 ILE B O 1
ATOM 5287 N N . LEU B 1 274 ? -11.922 15.055 27.906 1 82 274 LEU B N 1
ATOM 5288 C CA . LEU B 1 274 ? -12.938 14.875 26.875 1 82 274 LEU B CA 1
ATOM 5289 C C . LEU B 1 274 ? -14.109 14.047 27.406 1 82 274 LEU B C 1
ATOM 5291 O O . LEU B 1 274 ? -15.242 14.219 26.953 1 82 274 LEU B O 1
ATOM 5295 N N . GLN B 1 275 ? -13.891 13.156 28.266 1 75.31 275 GLN B N 1
ATOM 5296 C CA . GLN B 1 275 ? -14.922 12.297 28.828 1 75.31 275 GLN B CA 1
ATOM 5297 C C . GLN B 1 275 ? -15.836 13.086 29.766 1 75.31 275 GLN B C 1
ATOM 5299 O O . GLN B 1 275 ? -17 12.719 29.969 1 75.31 275 GLN B O 1
ATOM 5304 N N . LYS B 1 276 ? -15.383 14.086 30.438 1 69 276 LYS B N 1
ATOM 5305 C CA . LYS B 1 276 ? -16.219 14.914 31.297 1 69 276 LYS B CA 1
ATOM 5306 C C . LYS B 1 276 ? -17.391 15.508 30.531 1 69 276 LYS B C 1
ATOM 5308 O O . LYS B 1 276 ? -18.469 15.734 31.094 1 69 276 LYS B O 1
ATOM 5313 N N . SER B 1 277 ? -17.266 15.852 29.297 1 59.22 277 SER B N 1
ATOM 5314 C CA . SER B 1 277 ? -18.297 16.5 28.484 1 59.22 277 SER B CA 1
ATOM 5315 C C . SER B 1 277 ? -19.344 15.492 28.016 1 59.22 277 SER B C 1
ATOM 5317 O O . SER B 1 277 ? -20.5 15.852 27.797 1 59.22 277 SER B O 1
ATOM 5319 N N . ASN B 1 278 ? -18.984 14.281 27.594 1 54.66 278 ASN B N 1
ATOM 5320 C CA . ASN B 1 278 ? -19.906 13.336 26.984 1 54.66 278 ASN B CA 1
ATOM 5321 C C . ASN B 1 278 ? -21 12.898 27.953 1 54.66 278 ASN B C 1
ATOM 5323 O O . ASN B 1 278 ? -21.906 12.156 27.578 1 54.66 278 ASN B O 1
ATOM 5327 N N . LYS B 1 279 ? -20.875 13.094 29.266 1 49.31 279 LYS B N 1
ATOM 5328 C CA . LYS B 1 279 ? -22 12.648 30.094 1 49.31 279 LYS B CA 1
ATOM 5329 C C . LYS B 1 279 ? -23.281 13.344 29.688 1 49.31 279 LYS B C 1
ATOM 5331 O O . LYS B 1 279 ? -24.375 12.828 29.922 1 49.31 279 LYS B O 1
ATOM 5336 N N . ASP B 1 280 ? -23.266 14.539 29.484 1 42.56 280 ASP B N 1
ATOM 5337 C CA . ASP B 1 280 ? -24.531 15.211 29.203 1 42.56 280 ASP B CA 1
ATOM 5338 C C . ASP B 1 280 ? -24.797 15.273 27.703 1 42.56 280 ASP B C 1
ATOM 5340 O O . ASP B 1 280 ? -25.859 15.695 27.266 1 42.56 280 ASP B O 1
ATOM 5344 N N . THR B 1 281 ? -23.828 15.57 26.812 1 42.69 281 THR B N 1
ATOM 5345 C CA . THR B 1 281 ? -24.109 15.836 25.406 1 42.69 281 THR B CA 1
ATOM 5346 C C . THR B 1 281 ? -24.109 14.531 24.609 1 42.69 281 THR B C 1
ATOM 5348 O O . THR B 1 281 ? -23.297 13.633 24.875 1 42.69 281 THR B O 1
ATOM 5351 N N . SER B 1 282 ? -25.141 14.227 23.812 1 38.84 282 SER B N 1
ATOM 5352 C CA . SER B 1 282 ? -25.281 13.18 22.797 1 38.84 282 SER B CA 1
ATOM 5353 C C . SER B 1 282 ? -23.953 12.883 22.125 1 38.84 282 SER B C 1
ATOM 5355 O O . SER B 1 282 ? -23.156 13.797 21.891 1 38.84 282 SER B O 1
ATOM 5357 N N . VAL B 1 283 ? -23.484 11.648 22.219 1 39.97 283 VAL B N 1
ATOM 5358 C CA . VAL B 1 283 ? -22.281 11.031 21.672 1 39.97 283 VAL B CA 1
ATOM 5359 C C . VAL B 1 283 ? -21.969 11.633 20.312 1 39.97 283 VAL B C 1
ATOM 5361 O O . VAL B 1 283 ? -22.703 11.414 19.344 1 39.97 283 VAL B O 1
ATOM 5364 N N . ILE B 1 284 ? -21.578 12.773 20.172 1 42.28 284 ILE B N 1
ATOM 5365 C CA . ILE B 1 284 ? -21.094 13.195 18.875 1 42.28 284 ILE B CA 1
ATOM 5366 C C . ILE B 1 284 ? -19.953 12.273 18.422 1 42.28 284 ILE B C 1
ATOM 5368 O O . ILE B 1 284 ? -18.953 12.117 19.141 1 42.28 284 ILE B O 1
ATOM 5372 N N . PRO B 1 285 ? -20.156 11.445 17.516 1 43.88 285 PRO B N 1
ATOM 5373 C CA . PRO B 1 285 ? -19.125 10.539 17.031 1 43.88 285 PRO B CA 1
ATOM 5374 C C . PRO B 1 285 ? -17.797 11.25 16.75 1 43.88 285 PRO B C 1
ATOM 5376 O O . PRO B 1 285 ? -17.797 12.344 16.188 1 43.88 285 PRO B O 1
ATOM 5379 N N . PRO B 1 286 ? -16.781 10.984 17.531 1 44.94 286 PRO B N 1
ATOM 5380 C CA . PRO B 1 286 ? -15.445 11.57 17.453 1 44.94 286 PRO B CA 1
ATOM 5381 C C . PRO B 1 286 ? -15.031 11.883 16.016 1 44.94 286 PRO B C 1
ATOM 5383 O O . PRO B 1 286 ? -14.078 12.633 15.797 1 44.94 286 PRO B O 1
ATOM 5386 N N . PHE B 1 287 ? -15.898 11.375 15.023 1 45.19 287 PHE B N 1
ATOM 5387 C CA . PHE B 1 287 ? -15.367 11.477 13.672 1 45.19 287 PHE B CA 1
ATOM 5388 C C . PHE B 1 287 ? -16.125 12.523 12.867 1 45.19 287 PHE B C 1
ATOM 5390 O O . PHE B 1 287 ? -15.953 12.625 11.648 1 45.19 287 PHE B O 1
ATOM 5397 N N . GLN B 1 288 ? -16.922 13.297 13.672 1 48.41 288 GLN B N 1
ATOM 5398 C CA . GLN B 1 288 ? -17.594 14.289 12.852 1 48.41 288 GLN B CA 1
ATOM 5399 C C . GLN B 1 288 ? -16.734 15.531 12.648 1 48.41 288 GLN B C 1
ATOM 5401 O O . GLN B 1 288 ? -15.938 15.883 13.516 1 48.41 288 GLN B O 1
ATOM 5406 N N . LEU B 1 289 ? -16.703 16.016 11.539 1 51.66 289 LEU B N 1
ATOM 5407 C CA . LEU B 1 289 ? -16.078 17.281 11.164 1 51.66 289 LEU B CA 1
ATOM 5408 C C . LEU B 1 289 ? -16.406 18.375 12.172 1 51.66 289 LEU B C 1
ATOM 5410 O O . LEU B 1 289 ? -17.562 18.547 12.547 1 51.66 289 LEU B O 1
ATOM 5414 N N . GLY B 1 290 ? -15.398 18.938 12.688 1 57.03 290 GLY B N 1
ATOM 5415 C CA . GLY B 1 290 ? -15.586 20.062 13.578 1 57.03 290 GLY B CA 1
ATOM 5416 C C . GLY B 1 290 ? -16.078 19.672 14.961 1 57.03 290 GLY B C 1
ATOM 5417 O O . GLY B 1 290 ? -16.719 20.453 15.648 1 57.03 290 GLY B O 1
ATOM 5418 N N . TRP B 1 291 ? -15.906 18.469 15.312 1 56.41 291 TRP B N 1
ATOM 5419 C CA . TRP B 1 291 ? -16.484 17.891 16.516 1 56.41 291 TRP B CA 1
ATOM 5420 C C . TRP B 1 291 ? -16.047 18.672 17.75 1 56.41 291 TRP B C 1
ATOM 5422 O O . TRP B 1 291 ? -16.766 18.75 18.75 1 56.41 291 TRP B O 1
ATOM 5432 N N . LEU B 1 292 ? -14.938 19.266 17.578 1 65.56 292 LEU B N 1
ATOM 5433 C CA . LEU B 1 292 ? -14.484 20.047 18.734 1 65.56 292 LEU B CA 1
ATOM 5434 C C . LEU B 1 292 ? -15.406 21.219 18.984 1 65.56 292 LEU B C 1
ATOM 5436 O O . LEU B 1 292 ? -15.516 21.688 20.125 1 65.56 292 LEU B O 1
ATOM 5440 N N . SER B 1 293 ? -16.031 21.578 17.875 1 59.44 293 SER B N 1
ATOM 5441 C CA . SER B 1 293 ? -16.953 22.703 18.031 1 59.44 293 SER B CA 1
ATOM 5442 C C . SER B 1 293 ? -18.156 22.312 18.875 1 59.44 293 SER B C 1
ATOM 5444 O O . SER B 1 293 ? -18.828 23.188 19.438 1 59.44 293 SER B O 1
ATOM 5446 N N . GLY B 1 294 ? -18.312 21 19 1 59.84 294 GLY B N 1
ATOM 5447 C CA . GLY B 1 294 ? -19.453 20.531 19.781 1 59.84 294 GLY B CA 1
ATOM 5448 C C . GLY B 1 294 ? -19.172 20.484 21.266 1 59.84 294 GLY B C 1
ATOM 5449 O O . GLY B 1 294 ? -20.109 20.359 22.062 1 59.84 294 GLY B O 1
ATOM 5450 N N . PHE B 1 295 ? -17.922 20.719 21.609 1 66.81 295 PHE B N 1
ATOM 5451 C CA . PHE B 1 295 ? -17.594 20.641 23.016 1 66.81 295 PHE B CA 1
ATOM 5452 C C . PHE B 1 295 ? -17.891 21.969 23.719 1 66.81 295 PHE B C 1
ATOM 5454 O O . PHE B 1 295 ? -17.812 23.031 23.094 1 66.81 295 PHE B O 1
ATOM 5461 N N . GLU B 1 296 ? -18.234 21.766 24.984 1 71.62 296 GLU B N 1
ATOM 5462 C CA . GLU B 1 296 ? -18.406 22.938 25.828 1 71.62 296 GLU B CA 1
ATOM 5463 C C . GLU B 1 296 ? -17.125 23.766 25.906 1 71.62 296 GLU B C 1
ATOM 5465 O O . GLU B 1 296 ? -16.016 23.219 25.844 1 71.62 296 GLU B O 1
ATOM 5470 N N . ASP B 1 297 ? -17.297 24.984 25.953 1 79.69 297 ASP B N 1
ATOM 5471 C CA . ASP B 1 297 ? -16.188 25.938 26.016 1 79.69 297 ASP B CA 1
ATOM 5472 C C . ASP B 1 297 ? -15.219 25.578 27.141 1 79.69 297 ASP B C 1
ATOM 5474 O O . ASP B 1 297 ? -14.008 25.75 27 1 79.69 297 ASP B O 1
ATOM 5478 N N . THR B 1 298 ? -15.703 24.969 28.172 1 82 298 THR B N 1
ATOM 5479 C CA . THR B 1 298 ? -14.867 24.609 29.312 1 82 298 THR B CA 1
ATOM 5480 C C . THR B 1 298 ? -13.906 23.484 28.938 1 82 298 THR B C 1
ATOM 5482 O O . THR B 1 298 ? -12.727 23.516 29.281 1 82 298 THR B O 1
ATOM 5485 N N . VAL B 1 299 ? -14.422 22.516 28.234 1 83.69 299 VAL B N 1
ATOM 5486 C CA . VAL B 1 299 ? -13.617 21.391 27.812 1 83.69 299 VAL B CA 1
ATOM 5487 C C . VAL B 1 299 ? -12.531 21.859 26.844 1 83.69 299 VAL B C 1
ATOM 5489 O O . VAL B 1 299 ? -11.359 21.469 26.984 1 83.69 299 VAL B O 1
ATOM 5492 N N . LEU B 1 300 ? -12.883 22.734 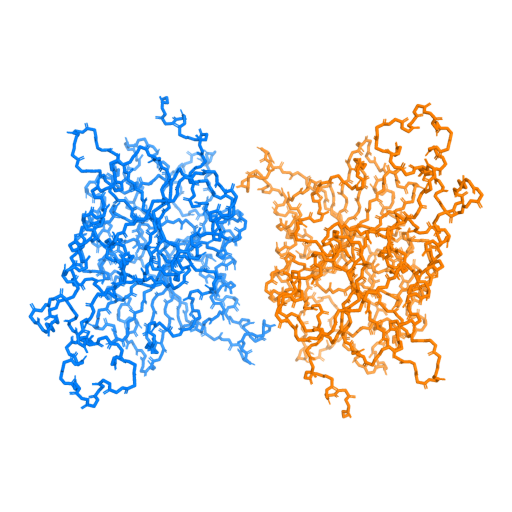26 1 87.38 300 LEU B N 1
ATOM 5493 C CA . LEU B 1 300 ? -11.93 23.234 25.016 1 87.38 300 LEU B CA 1
ATOM 5494 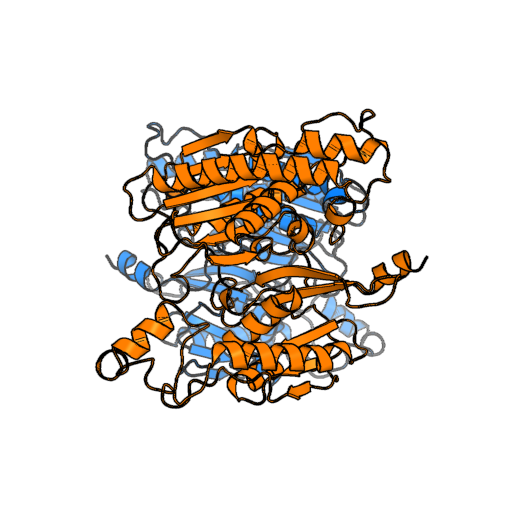C C . LEU B 1 300 ? -10.828 24.047 25.703 1 87.38 300 LEU B C 1
ATOM 5496 O O . LEU B 1 300 ? -9.664 23.953 25.312 1 87.38 300 LEU B O 1
ATOM 5500 N N . SER B 1 301 ? -11.266 24.766 26.688 1 90.5 301 SER B N 1
ATOM 5501 C CA . SER B 1 301 ? -10.289 25.562 27.422 1 90.5 301 SER B CA 1
ATOM 5502 C C . SER B 1 301 ? -9.305 24.688 28.188 1 90.5 301 SER B C 1
ATOM 5504 O O . SER B 1 301 ? -8.109 25 28.25 1 90.5 301 SER B O 1
ATOM 5506 N N . GLU B 1 302 ? -9.812 23.625 28.734 1 91.25 302 GLU B N 1
ATOM 5507 C CA . GLU B 1 302 ? -8.93 22.719 29.469 1 91.25 302 GLU B CA 1
ATOM 5508 C C . GLU B 1 302 ? -7.945 22.016 28.531 1 91.25 302 GLU B C 1
ATOM 5510 O O . GLU B 1 302 ? -6.766 21.875 28.859 1 91.25 302 GLU B O 1
ATOM 5515 N N . VAL B 1 303 ? -8.43 21.594 27.469 1 92.69 303 VAL B N 1
ATOM 5516 C CA . VAL B 1 303 ? -7.562 20.969 26.469 1 92.69 303 VAL B CA 1
ATOM 5517 C C . VAL B 1 303 ? -6.504 21.984 26 1 92.69 303 VAL B C 1
ATOM 5519 O O . VAL B 1 303 ? -5.332 21.625 25.844 1 92.69 303 VAL B O 1
ATOM 5522 N N . TRP B 1 304 ? -6.902 23.203 25.828 1 94.94 304 TRP B N 1
ATOM 5523 C CA . TRP B 1 304 ? -6.004 24.266 25.375 1 94.94 304 TRP B CA 1
ATOM 5524 C C . TRP B 1 304 ? -4.883 24.5 26.375 1 94.94 304 TRP B C 1
ATOM 5526 O O . TRP B 1 304 ? -3.711 24.578 26 1 94.94 304 TRP B O 1
ATOM 5536 N N . GLU B 1 305 ? -5.266 24.578 27.594 1 94.5 305 GLU B N 1
ATOM 5537 C CA . GLU B 1 305 ? -4.277 24.812 28.641 1 94.5 305 GLU B CA 1
ATOM 5538 C C . GLU B 1 305 ? -3.287 23.656 28.734 1 94.5 305 GLU B C 1
ATOM 5540 O O . GLU B 1 305 ? -2.076 23.875 28.812 1 94.5 305 GLU B O 1
ATOM 5545 N N . GLN B 1 306 ? -3.82 22.516 28.688 1 94.94 306 GLN B N 1
ATOM 5546 C CA . GLN B 1 306 ? -2.971 21.328 28.719 1 94.94 306 GLN B CA 1
ATOM 5547 C C . GLN B 1 306 ? -2.037 21.281 27.516 1 94.94 306 GLN B C 1
ATOM 5549 O O . GLN B 1 306 ? -0.865 20.922 27.641 1 94.94 306 GLN B O 1
ATOM 5554 N N . SER B 1 307 ? -2.561 21.609 26.391 1 96.81 307 SER B N 1
ATOM 5555 C CA . SER B 1 307 ? -1.771 21.578 25.156 1 96.81 307 SER B CA 1
ATOM 5556 C C . SER B 1 307 ? -0.661 22.625 25.203 1 96.81 307 SER B C 1
ATOM 5558 O O . SER B 1 307 ? 0.384 22.453 24.562 1 96.81 307 SER B O 1
ATOM 5560 N N . GLU B 1 308 ? -0.894 23.75 25.859 1 97.25 308 GLU B N 1
ATOM 5561 C CA . GLU B 1 308 ? 0.145 24.766 25.984 1 97.25 308 GLU B CA 1
ATOM 5562 C C . GLU B 1 308 ? 1.37 24.203 26.703 1 97.25 308 GLU B C 1
ATOM 5564 O O . GLU B 1 308 ? 2.504 24.422 26.281 1 97.25 308 GLU B O 1
ATOM 5569 N N . GLU B 1 309 ? 1.101 23.5 27.75 1 97.12 309 GLU B N 1
ATOM 5570 C CA . GLU B 1 309 ? 2.186 22.875 28.5 1 97.12 309 GLU B CA 1
ATOM 5571 C C . GLU B 1 309 ? 2.887 21.812 27.656 1 97.12 309 GLU B C 1
ATOM 5573 O O . GLU B 1 309 ? 4.117 21.719 27.656 1 97.12 309 GLU B O 1
ATOM 5578 N N . ALA B 1 310 ? 2.102 21.047 27.016 1 98 310 ALA B N 1
ATOM 5579 C CA . ALA B 1 310 ? 2.66 20.016 26.141 1 98 310 ALA B CA 1
ATOM 5580 C C . ALA B 1 310 ? 3.545 20.641 25.062 1 98 310 ALA B C 1
ATOM 5582 O O . ALA B 1 310 ? 4.629 20.141 24.781 1 98 310 ALA B O 1
ATOM 5583 N N . TRP B 1 311 ? 3.082 21.719 24.484 1 97.81 311 TRP B N 1
ATOM 5584 C CA . TRP B 1 311 ? 3.814 22.391 23.406 1 97.81 311 TRP B CA 1
ATOM 5585 C C . TRP B 1 311 ? 5.164 22.906 23.922 1 97.81 311 TRP B C 1
ATOM 5587 O O . TRP B 1 311 ? 6.188 22.719 23.266 1 97.81 311 TRP B O 1
ATOM 5597 N N . ARG B 1 312 ? 5.172 23.516 25.078 1 96.38 312 ARG B N 1
ATOM 5598 C CA . ARG B 1 312 ? 6.414 24 25.672 1 96.38 312 ARG B CA 1
ATOM 5599 C C . ARG B 1 312 ? 7.387 22.844 25.906 1 96.38 312 ARG B C 1
ATOM 5601 O O . ARG B 1 312 ? 8.578 22.969 25.641 1 96.38 312 ARG B O 1
ATOM 5608 N N . TYR B 1 313 ? 6.82 21.812 26.422 1 96.62 313 TYR B N 1
ATOM 5609 C CA . TYR B 1 313 ? 7.621 20.609 26.672 1 96.62 313 TYR B CA 1
ATOM 5610 C C . TYR B 1 313 ? 8.258 20.109 25.375 1 96.62 313 TYR B C 1
ATOM 5612 O O . TYR B 1 313 ? 9.445 19.797 25.344 1 96.62 313 TYR B O 1
ATOM 5620 N N . LEU B 1 314 ? 7.523 20 24.297 1 96.75 314 LEU B N 1
ATOM 5621 C CA . LEU B 1 314 ? 7.988 19.469 23.016 1 96.75 314 LEU B CA 1
ATOM 5622 C C . LEU B 1 314 ? 9.07 20.375 22.422 1 96.75 314 LEU B C 1
ATOM 5624 O O . LEU B 1 314 ? 10.047 19.875 21.859 1 96.75 314 LEU B O 1
ATOM 5628 N N . LEU B 1 315 ? 8.875 21.688 22.531 1 95.44 315 LEU B N 1
ATOM 5629 C CA . LEU B 1 315 ? 9.875 22.625 22.016 1 95.44 315 LEU B CA 1
ATOM 5630 C C . LEU B 1 315 ? 11.195 22.469 22.766 1 95.44 315 LEU B C 1
ATOM 5632 O O . LEU B 1 315 ? 12.273 22.547 22.156 1 95.44 315 LEU B O 1
ATOM 5636 N N . LYS B 1 316 ? 11.07 22.234 24.047 1 93.44 316 LYS B N 1
ATOM 5637 C CA . LYS B 1 316 ? 12.273 21.984 24.844 1 93.44 316 LYS B CA 1
ATOM 5638 C C . LYS B 1 316 ? 12.961 20.688 24.406 1 93.44 316 LYS B C 1
ATOM 5640 O O . LYS B 1 316 ? 14.18 20.656 24.266 1 93.44 316 LYS B O 1
ATOM 5645 N N . GLU B 1 317 ? 12.156 19.688 24.203 1 92.25 317 GLU B N 1
ATOM 5646 C CA . GLU B 1 317 ? 12.68 18.422 23.734 1 92.25 317 GLU B CA 1
ATOM 5647 C C . GLU B 1 317 ? 13.367 18.562 22.391 1 92.25 317 GLU B C 1
ATOM 5649 O O . GLU B 1 317 ? 14.406 17.938 22.141 1 92.25 317 GLU B O 1
ATOM 5654 N N . LEU B 1 318 ? 12.805 19.297 21.516 1 92.5 318 LEU B N 1
ATOM 5655 C CA . LEU B 1 318 ? 13.344 19.516 20.172 1 92.5 318 LEU B CA 1
ATOM 5656 C C . LEU B 1 318 ? 14.664 20.266 20.234 1 92.5 318 LEU B C 1
ATOM 5658 O O . LEU B 1 318 ? 15.531 20.094 19.375 1 92.5 318 LEU B O 1
ATOM 5662 N N . SER B 1 319 ? 14.891 21.125 21.234 1 88.81 319 SER B N 1
ATOM 5663 C CA . SER B 1 319 ? 16.078 21.969 21.391 1 88.81 319 SER B CA 1
ATOM 5664 C C . SER B 1 319 ? 17.188 21.219 22.125 1 88.81 319 SER B C 1
ATOM 5666 O O . SER B 1 319 ? 18.328 21.688 22.172 1 88.81 319 SER B O 1
ATOM 5668 N N . SER B 1 320 ? 16.953 20.156 22.875 1 77.62 320 SER B N 1
ATOM 5669 C CA . SER B 1 320 ? 17.859 19.5 23.812 1 77.62 320 SER B CA 1
ATOM 5670 C C . SER B 1 320 ? 19.141 19.062 23.125 1 77.62 320 SER B C 1
ATOM 5672 O O . SER B 1 320 ? 20.203 19 23.75 1 77.62 320 SER B O 1
ATOM 5674 N N . ASP B 1 321 ? 19.094 18.5 21.922 1 65.38 321 ASP B N 1
ATOM 5675 C CA . ASP B 1 321 ? 20.312 17.906 21.359 1 65.38 321 ASP B CA 1
ATOM 5676 C C . ASP B 1 321 ? 20.953 18.844 20.328 1 65.38 321 ASP B C 1
ATOM 5678 O O . ASP B 1 321 ? 20.25 19.625 19.672 1 65.38 321 ASP B O 1
ATOM 5682 N N . ASP B 1 322 ? 22.266 18.938 20.562 1 66 322 ASP B N 1
ATOM 5683 C CA . ASP B 1 322 ? 23.094 19.766 19.703 1 66 322 ASP B CA 1
ATOM 5684 C C . ASP B 1 322 ? 23.109 19.234 18.266 1 66 322 ASP B C 1
ATOM 5686 O O . ASP B 1 322 ? 23.797 19.766 17.406 1 66 322 ASP B O 1
ATOM 5690 N N . GLU B 1 323 ? 22.281 18.297 18.125 1 72.81 323 GLU B N 1
ATOM 5691 C CA . GLU B 1 323 ? 22.297 17.75 16.766 1 72.81 323 GLU B CA 1
ATOM 5692 C C . GLU B 1 323 ? 21.562 18.672 15.812 1 72.81 323 GLU B C 1
ATOM 5694 O O . GLU B 1 323 ? 20.531 19.266 16.172 1 72.81 323 GLU B O 1
ATOM 5699 N N . ALA B 1 324 ? 22.188 18.828 14.766 1 74.81 324 ALA B N 1
ATOM 5700 C CA . ALA B 1 324 ? 21.641 19.703 13.719 1 74.81 324 ALA B CA 1
ATOM 5701 C C . ALA B 1 324 ? 20.297 19.188 13.219 1 74.81 324 ALA B C 1
ATOM 5703 O O . ALA B 1 324 ? 19.375 19.969 12.984 1 74.81 324 ALA B O 1
ATOM 5704 N N . ASP B 1 325 ? 20.156 17.844 13.211 1 85.75 325 ASP B N 1
ATOM 5705 C CA . ASP B 1 325 ? 18.906 17.266 12.727 1 85.75 325 ASP B CA 1
ATOM 5706 C C . ASP B 1 325 ? 18.234 16.438 13.812 1 85.75 325 ASP B C 1
ATOM 5708 O O . ASP B 1 325 ? 18.875 15.672 14.523 1 85.75 325 ASP B O 1
ATOM 5712 N N . ARG B 1 326 ? 16.969 16.781 14.086 1 92.12 326 ARG B N 1
ATOM 5713 C CA . ARG B 1 326 ? 16.219 16.031 15.086 1 92.12 326 ARG B CA 1
ATOM 5714 C C . ARG B 1 326 ? 14.758 15.875 14.664 1 92.12 326 ARG B C 1
ATOM 5716 O O . ARG B 1 326 ? 14.117 16.844 14.25 1 92.12 326 ARG B O 1
ATOM 5723 N N . VAL B 1 327 ? 14.344 14.68 14.672 1 94.44 327 VAL B N 1
ATOM 5724 C CA . VAL B 1 327 ? 12.953 14.383 14.367 1 94.44 327 VAL B CA 1
ATOM 5725 C C . VAL B 1 327 ? 12.258 13.812 15.602 1 94.44 327 VAL B C 1
ATOM 5727 O O . VAL B 1 327 ? 12.641 12.75 16.094 1 94.44 327 VAL B O 1
ATOM 5730 N N . VAL B 1 328 ? 11.281 14.516 16.125 1 96.69 328 VAL B N 1
ATOM 5731 C CA . VAL B 1 328 ? 10.516 14.078 17.281 1 96.69 328 VAL B CA 1
ATOM 5732 C C . VAL B 1 328 ? 9.117 13.648 16.844 1 96.69 328 VAL B C 1
ATOM 5734 O O . VAL B 1 328 ? 8.391 14.414 16.203 1 96.69 328 VAL B O 1
ATOM 5737 N N . VAL B 1 329 ? 8.766 12.43 17.172 1 98.31 329 VAL B N 1
ATOM 5738 C CA . VAL B 1 329 ? 7.43 11.914 16.891 1 98.31 329 VAL B CA 1
ATOM 5739 C C . VAL B 1 329 ? 6.559 12.047 18.141 1 98.31 329 VAL B C 1
ATOM 5741 O O . VAL B 1 329 ? 6.957 11.625 19.234 1 98.31 329 VAL B O 1
ATOM 5744 N N . VAL B 1 330 ? 5.406 12.641 17.984 1 98.81 330 VAL B N 1
ATOM 5745 C CA . VAL B 1 330 ? 4.457 12.828 19.062 1 98.81 330 VAL B CA 1
ATOM 5746 C C . VAL B 1 330 ? 3.193 12.008 18.797 1 98.81 330 VAL B C 1
ATOM 5748 O O . VAL B 1 330 ? 2.553 12.164 17.766 1 98.81 330 VAL B O 1
ATOM 5751 N N . VAL B 1 331 ? 2.854 11.109 19.719 1 98.69 331 VAL B N 1
ATOM 5752 C CA . VAL B 1 331 ? 1.668 10.281 19.562 1 98.69 331 VAL B CA 1
ATOM 5753 C C . VAL B 1 331 ? 0.594 10.703 20.562 1 98.69 331 VAL B C 1
ATOM 5755 O O . VAL B 1 331 ? 0.81 10.648 21.766 1 98.69 331 VAL B O 1
ATOM 5758 N N . GLY B 1 332 ? -0.517 11.102 20.078 1 97.31 332 GLY B N 1
ATOM 5759 C CA . GLY B 1 332 ? -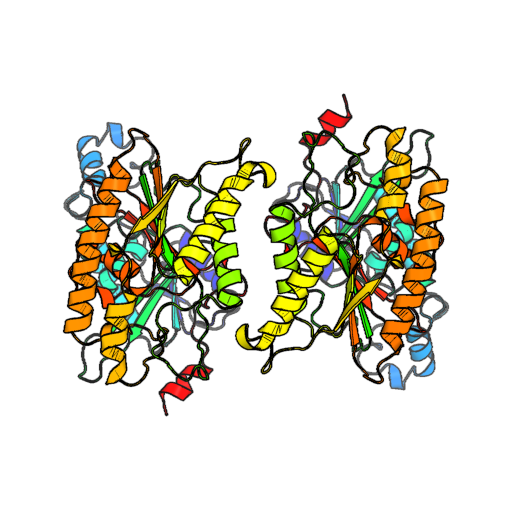1.605 11.547 20.938 1 97.31 332 GLY B CA 1
ATOM 5760 C C . GLY B 1 332 ? -2.965 11.461 20.266 1 97.31 332 GLY B C 1
ATOM 5761 O O . GLY B 1 332 ? -3.084 10.938 19.156 1 97.31 332 GLY B O 1
ATOM 5762 N N . ASP B 1 333 ? -3.934 11.914 20.984 1 94.44 333 ASP B N 1
ATOM 5763 C CA . ASP B 1 333 ? -5.297 12.023 20.469 1 94.44 333 ASP B CA 1
ATOM 5764 C C . ASP B 1 333 ? -5.402 13.117 19.422 1 94.44 333 ASP B C 1
ATOM 5766 O O . ASP B 1 333 ? -4.637 14.086 19.438 1 94.44 333 ASP B O 1
ATOM 5770 N N . PRO B 1 334 ? -6.371 12.938 18.516 1 94.12 334 PRO B N 1
ATOM 5771 C CA . PRO B 1 334 ? -6.566 13.984 17.516 1 94.12 334 PRO B CA 1
ATOM 5772 C C . PRO B 1 334 ? -6.762 15.367 18.141 1 94.12 334 PRO B C 1
ATOM 5774 O O . PRO B 1 334 ? -6.23 16.359 17.625 1 94.12 334 PRO B O 1
ATOM 5777 N N . SER B 1 335 ? -7.418 15.461 19.25 1 93.31 335 SER B N 1
ATOM 5778 C CA . SER B 1 335 ? -7.738 16.734 19.875 1 93.31 335 SER B CA 1
ATOM 5779 C C . SER B 1 335 ? -6.477 17.453 20.344 1 93.31 335 SER B C 1
ATOM 5781 O O . SER B 1 335 ? -6.312 18.656 20.125 1 93.31 335 SER B O 1
ATOM 5783 N N . ILE B 1 336 ? -5.605 16.734 20.984 1 96.31 336 ILE B N 1
ATOM 5784 C CA . ILE B 1 336 ? -4.383 17.344 21.484 1 96.31 336 ILE B CA 1
ATOM 5785 C C . ILE B 1 336 ? -3.48 17.719 20.312 1 96.31 336 ILE B C 1
ATOM 5787 O O . ILE B 1 336 ? -2.826 18.766 20.328 1 96.31 336 ILE B O 1
ATOM 5791 N N . ASN B 1 337 ? -3.406 16.859 19.297 1 97.56 337 ASN B N 1
ATOM 5792 C CA . ASN B 1 337 ? -2.576 17.141 18.141 1 97.56 337 ASN B CA 1
ATOM 5793 C C . ASN B 1 337 ? -3.064 18.375 17.391 1 97.56 337 ASN B C 1
ATOM 5795 O O . ASN B 1 337 ? -2.26 19.156 16.875 1 97.56 337 ASN B O 1
ATOM 5799 N N . ILE B 1 338 ? -4.379 18.562 17.297 1 96.81 338 ILE B N 1
ATOM 5800 C CA . ILE B 1 338 ? -4.938 19.766 16.703 1 96.81 338 ILE B CA 1
ATOM 5801 C C . ILE B 1 338 ? -4.484 20.984 17.5 1 96.81 338 ILE B C 1
ATOM 5803 O O . ILE B 1 338 ? -4.02 21.969 16.922 1 96.81 338 ILE B O 1
ATOM 5807 N N . ALA B 1 339 ? -4.629 20.891 18.797 1 97 339 ALA B N 1
ATOM 5808 C CA . ALA B 1 339 ? -4.242 22.016 19.641 1 97 339 ALA B CA 1
ATOM 5809 C C . ALA B 1 339 ? -2.766 22.359 19.469 1 97 339 ALA B C 1
ATOM 5811 O O . ALA B 1 339 ? -2.396 23.531 19.406 1 97 339 ALA B O 1
ATOM 5812 N N . LEU B 1 340 ? -1.957 21.359 19.406 1 98 340 LEU B N 1
ATOM 5813 C CA . LEU B 1 340 ? -0.526 21.562 19.219 1 98 340 LEU B CA 1
ATOM 5814 C C . LEU B 1 340 ? -0.252 22.281 17.891 1 98 340 LEU B C 1
ATOM 5816 O O . LEU B 1 340 ? 0.592 23.172 17.844 1 98 340 LEU B O 1
ATOM 5820 N N . MET B 1 341 ? -0.931 21.859 16.891 1 97.12 341 MET B N 1
ATOM 5821 C CA . MET B 1 341 ? -0.783 22.516 15.586 1 97.12 341 MET B CA 1
ATOM 5822 C C . MET B 1 341 ? -1.197 23.984 15.664 1 97.12 341 MET B C 1
ATOM 5824 O O . MET B 1 341 ? -0.55 24.844 15.07 1 97.12 341 MET B O 1
ATOM 5828 N N . VAL B 1 342 ? -2.275 24.266 16.391 1 96.94 342 VAL B N 1
ATOM 5829 C CA . VAL B 1 342 ? -2.764 25.641 16.562 1 96.94 342 VAL B CA 1
ATOM 5830 C C . VAL B 1 342 ? -1.726 26.469 17.297 1 96.94 342 VAL B C 1
ATOM 5832 O O . VAL B 1 342 ? -1.49 27.625 16.953 1 96.94 342 VAL B O 1
ATOM 5835 N N . HIS B 1 343 ? -1.111 25.891 18.328 1 96.94 343 HIS B N 1
ATOM 5836 C CA . HIS B 1 343 ? -0.011 26.562 19 1 96.94 343 HIS B CA 1
ATOM 5837 C C . HIS B 1 343 ? 1.135 26.859 18.031 1 96.94 343 HIS B C 1
ATOM 5839 O O . HIS B 1 343 ? 1.698 27.953 18.047 1 96.94 343 HIS B O 1
ATOM 5845 N N . CYS B 1 344 ? 1.439 25.891 17.219 1 96.25 344 CYS B N 1
ATOM 5846 C CA . CYS B 1 344 ? 2.508 26.062 16.234 1 96.25 344 CYS B CA 1
ATOM 5847 C C . CYS B 1 344 ? 2.24 27.266 15.336 1 96.25 344 CYS B C 1
ATOM 5849 O O . CYS B 1 344 ? 3.164 28 14.984 1 96.25 344 CYS B O 1
ATOM 5851 N N . LEU B 1 345 ? 1.004 27.453 15.016 1 96.5 345 LEU B N 1
ATOM 5852 C CA . LEU B 1 345 ? 0.601 28.516 14.102 1 96.5 345 LEU B CA 1
ATOM 5853 C C . LEU B 1 345 ? 0.388 29.828 14.852 1 96.5 345 LEU B C 1
ATOM 5855 O O . LEU B 1 345 ? 0.007 30.828 14.25 1 96.5 345 LEU B O 1
ATOM 5859 N N . ASN B 1 346 ? 0.573 29.828 16.125 1 95.75 346 ASN B N 1
ATOM 5860 C CA . ASN B 1 346 ? 0.388 31 16.969 1 95.75 346 ASN B CA 1
ATOM 5861 C C . ASN B 1 346 ? -1.034 31.547 16.875 1 95.75 346 ASN B C 1
ATOM 5863 O O . ASN B 1 346 ? -1.231 32.75 16.719 1 95.75 346 ASN B O 1
ATOM 5867 N N . LEU B 1 347 ? -1.911 30.672 16.875 1 96.25 347 LEU B N 1
ATOM 5868 C CA . LEU B 1 347 ? -3.33 31 16.859 1 96.25 347 LEU B CA 1
ATOM 5869 C C . LEU B 1 347 ? -3.963 30.781 18.219 1 96.25 347 LEU B C 1
ATOM 5871 O O . LEU B 1 347 ? -3.295 30.328 19.156 1 96.25 347 LEU B O 1
ATOM 5875 N N . SER B 1 348 ? -5.242 31.203 18.344 1 94.56 348 SER B N 1
ATOM 5876 C CA . SER B 1 348 ? -5.945 31.078 19.625 1 94.56 348 SER B CA 1
ATOM 5877 C C . SER B 1 348 ? -6.812 29.828 19.656 1 94.56 348 SER B C 1
ATOM 5879 O O . SER B 1 348 ? -6.957 29.141 18.641 1 94.56 348 SER B O 1
ATOM 5881 N N . LYS B 1 349 ? -7.352 29.516 20.797 1 93.06 349 LYS B N 1
ATOM 5882 C CA . LYS B 1 349 ? -8.094 28.281 21.062 1 93.06 349 LYS B CA 1
ATOM 5883 C C . LYS B 1 349 ? -9.305 28.172 20.125 1 93.06 349 LYS B C 1
ATOM 5885 O O . LYS B 1 349 ? -9.734 27.062 19.797 1 93.06 349 LYS B O 1
ATOM 5890 N N . GLU B 1 350 ? -9.828 29.297 19.641 1 89.69 350 GLU B N 1
ATOM 5891 C CA . GLU B 1 350 ? -11.031 29.312 18.812 1 89.69 350 GLU B CA 1
ATOM 5892 C C . GLU B 1 350 ? -10.766 28.672 17.453 1 89.69 350 GLU B C 1
ATOM 5894 O O . GLU B 1 350 ? -11.703 28.25 16.766 1 89.69 350 GLU B O 1
ATOM 5899 N N . TRP B 1 351 ? -9.469 28.516 17.078 1 92.88 351 TRP B N 1
ATOM 5900 C CA . TRP B 1 351 ? -9.094 27.984 15.773 1 92.88 351 TRP B CA 1
ATOM 5901 C C . TRP B 1 351 ? -9.07 26.469 15.781 1 92.88 351 TRP B C 1
ATOM 5903 O O . TRP B 1 351 ? -8.977 25.828 14.727 1 92.88 351 TRP B O 1
ATOM 5913 N N . MET B 1 352 ? -9.148 25.859 16.922 1 92.25 352 MET B N 1
ATOM 5914 C CA . MET B 1 352 ? -9.062 24.406 17.016 1 92.25 352 MET B CA 1
ATOM 5915 C C . MET B 1 352 ? -10.141 23.719 16.188 1 92.25 352 MET B C 1
ATOM 5917 O O . MET B 1 352 ? -9.906 22.672 15.602 1 92.25 352 MET B O 1
ATOM 5921 N N . GLY B 1 353 ? -11.258 24.359 16.078 1 88.94 353 GLY B N 1
ATOM 5922 C CA . GLY B 1 353 ? -12.367 23.812 15.32 1 88.94 353 GLY B CA 1
ATOM 5923 C C . GLY B 1 353 ? -12.164 23.891 13.82 1 88.94 353 GLY B C 1
ATOM 5924 O O . GLY B 1 353 ? -12.906 23.266 13.055 1 88.94 353 GLY B O 1
ATOM 5925 N N . SER B 1 354 ? -11.172 24.609 13.336 1 92.75 354 SER B N 1
ATOM 5926 C CA . SER B 1 354 ? -10.93 24.828 11.906 1 92.75 354 SER B CA 1
ATOM 5927 C C . SER B 1 354 ? -10.086 23.703 11.32 1 92.75 354 SER B C 1
ATOM 5929 O O . SER B 1 354 ? -9.781 23.703 10.125 1 92.75 354 SER B O 1
ATOM 5931 N N . PHE B 1 355 ? -9.711 22.75 12.148 1 94.62 355 PHE B N 1
ATOM 5932 C CA . PHE B 1 355 ? -8.859 21.656 11.703 1 94.62 355 PHE B CA 1
ATOM 5933 C C . PHE B 1 355 ? -9.5 20.312 12.031 1 94.62 355 PHE B C 1
ATOM 5935 O O . PHE B 1 355 ? -10.336 20.219 12.93 1 94.62 355 PHE B O 1
ATOM 5942 N N . HIS B 1 356 ? -9.094 19.344 11.273 1 92.81 356 HIS B N 1
ATOM 5943 C CA . HIS B 1 356 ? -9.578 17.969 11.453 1 92.81 356 HIS B CA 1
ATOM 5944 C C . HIS B 1 356 ? -8.43 16.969 11.344 1 92.81 356 HIS B C 1
ATOM 5946 O O . HIS B 1 356 ? -7.562 17.109 10.477 1 92.81 356 HIS B O 1
ATOM 5952 N N . LEU B 1 357 ? -8.43 16.078 12.266 1 95.38 357 LEU B N 1
ATOM 5953 C CA . LEU B 1 357 ? -7.477 14.969 12.203 1 95.38 357 LEU B CA 1
ATOM 5954 C C . LEU B 1 357 ? -8.18 13.633 12.383 1 95.38 357 LEU B C 1
ATOM 5956 O O . LEU B 1 357 ? -9.094 13.516 13.211 1 95.38 357 LEU B O 1
ATOM 5960 N N . ASP B 1 358 ? -7.754 12.625 11.672 1 93.56 358 ASP B N 1
ATOM 5961 C CA . ASP B 1 358 ? -8.297 11.281 11.766 1 93.56 358 ASP B CA 1
ATOM 5962 C C . ASP B 1 358 ? -7.348 10.352 12.516 1 93.56 358 ASP B C 1
ATOM 5964 O O . ASP B 1 358 ? -6.152 10.625 12.609 1 93.56 358 ASP B O 1
ATOM 5968 N N . SER B 1 359 ? -7.938 9.258 13.039 1 93.31 359 SER B N 1
ATOM 5969 C CA . SER B 1 359 ? -7.098 8.219 13.617 1 93.31 359 SER B CA 1
ATOM 5970 C C . SER B 1 359 ? -6.133 7.648 12.586 1 93.31 359 SER B C 1
ATOM 5972 O O . SER B 1 359 ? -6.516 7.426 11.43 1 93.31 359 SER B O 1
ATOM 5974 N N . GLY B 1 360 ? -4.902 7.438 13.023 1 95.56 360 GLY B N 1
ATOM 5975 C CA . GLY B 1 360 ? -3.908 6.859 12.141 1 95.56 360 GLY B CA 1
ATOM 5976 C C . GLY B 1 360 ? -3.305 7.871 11.18 1 95.56 360 GLY B C 1
ATOM 5977 O O . GLY B 1 360 ? -2.51 7.512 10.312 1 95.56 360 GLY B O 1
ATOM 5978 N N . SER B 1 361 ? -3.65 9.133 11.297 1 96.31 361 SER B N 1
ATOM 5979 C CA . SER B 1 361 ? -3.102 10.164 10.414 1 96.31 361 SER B CA 1
ATOM 5980 C C . SER B 1 361 ? -1.81 10.742 10.984 1 96.31 361 SER B C 1
ATOM 5982 O O . SER B 1 361 ? -1.489 10.531 12.156 1 96.31 361 SER B O 1
ATOM 5984 N N . ILE B 1 362 ? -1.075 11.438 10.133 1 97.62 362 ILE B N 1
ATOM 5985 C CA . ILE B 1 362 ? 0.121 12.141 10.594 1 97.62 362 ILE B CA 1
ATOM 5986 C C . ILE B 1 362 ? 0.099 13.586 10.094 1 97.62 362 ILE B C 1
ATOM 5988 O O . ILE B 1 362 ? -0.467 13.867 9.039 1 97.62 362 ILE B O 1
ATOM 5992 N N . SER B 1 363 ? 0.57 14.469 10.828 1 98.19 363 SER B N 1
ATOM 5993 C CA . SER B 1 363 ? 0.83 15.859 10.461 1 98.19 363 SER B CA 1
ATOM 5994 C C . SER B 1 363 ? 2.279 16.25 10.742 1 98.19 363 SER B C 1
ATOM 5996 O O . SER B 1 363 ? 2.844 15.852 11.766 1 98.19 363 SER B O 1
ATOM 5998 N N . ILE B 1 364 ? 2.865 17 9.867 1 97.38 364 ILE B N 1
ATOM 5999 C CA . ILE B 1 364 ? 4.297 17.25 9.961 1 97.38 364 ILE B CA 1
ATOM 6000 C C . ILE B 1 364 ? 4.547 18.75 10.102 1 97.38 364 ILE B C 1
ATOM 6002 O O . ILE B 1 364 ? 4.051 19.547 9.297 1 97.38 364 ILE B O 1
ATOM 6006 N N . VAL B 1 365 ? 5.301 19.078 11.086 1 96.38 365 VAL B N 1
ATOM 6007 C CA . VAL B 1 365 ? 5.711 20.453 11.352 1 96.38 365 VAL B CA 1
ATOM 6008 C C . VAL B 1 365 ? 7.23 20.578 11.258 1 96.38 365 VAL B C 1
ATOM 6010 O O . VAL B 1 365 ? 7.953 19.922 12.023 1 96.38 365 VAL B O 1
ATOM 6013 N N . ASP B 1 366 ? 7.715 21.391 10.414 1 94.31 366 ASP B N 1
ATOM 6014 C CA . ASP B 1 366 ? 9.141 21.656 10.273 1 94.31 366 ASP B CA 1
ATOM 6015 C C . ASP B 1 366 ? 9.539 22.953 10.961 1 94.31 366 ASP B C 1
ATOM 6017 O O . ASP B 1 366 ? 8.75 23.906 11 1 94.31 366 ASP B O 1
ATOM 6021 N N . PHE B 1 367 ? 10.719 22.984 11.469 1 93.25 367 PHE B N 1
ATOM 6022 C CA . PHE B 1 367 ? 11.312 24.188 12.047 1 93.25 367 PHE B CA 1
ATOM 6023 C C . PHE B 1 367 ? 12.617 24.531 11.352 1 93.25 367 PHE B C 1
ATOM 6025 O O . PHE B 1 367 ? 13.703 24.266 11.867 1 93.25 367 PHE B O 1
ATOM 6032 N N . PRO B 1 368 ? 12.469 25.188 10.242 1 87.44 368 PRO B N 1
ATOM 6033 C CA . PRO B 1 368 ? 13.672 25.484 9.453 1 87.44 368 PRO B CA 1
ATOM 6034 C C . PRO B 1 368 ? 14.68 26.359 10.211 1 87.44 368 PRO B C 1
ATOM 6036 O O . PRO B 1 368 ? 15.883 26.234 9.984 1 87.44 368 PRO B O 1
ATOM 6039 N N . ASP B 1 369 ? 14.219 27.25 11.086 1 86.69 369 ASP B N 1
ATOM 6040 C CA . ASP B 1 369 ? 15.094 28.156 11.82 1 86.69 369 ASP B CA 1
ATOM 6041 C C . ASP B 1 369 ? 15.234 27.719 13.273 1 86.69 369 ASP B C 1
ATOM 6043 O O . ASP B 1 369 ? 15.477 28.547 14.156 1 86.69 369 ASP B O 1
ATOM 6047 N N . GLY B 1 370 ? 14.93 26.453 13.531 1 87.5 370 GLY B N 1
ATOM 6048 C CA . GLY B 1 370 ? 15.023 25.938 14.883 1 87.5 370 GLY B CA 1
ATOM 6049 C C . GLY B 1 370 ? 13.727 26.062 15.664 1 87.5 370 GLY B C 1
ATOM 6050 O O . GLY B 1 370 ? 12.789 26.734 15.211 1 87.5 370 GLY B O 1
ATOM 6051 N N . PRO B 1 371 ? 13.695 25.516 16.844 1 88.56 371 PRO B N 1
ATOM 6052 C CA . PRO B 1 371 ? 12.453 25.453 17.609 1 88.56 371 PRO B CA 1
ATOM 6053 C C . PRO B 1 371 ? 11.984 26.828 18.078 1 88.56 371 PRO B C 1
ATOM 6055 O O . PRO B 1 371 ? 10.812 27 18.438 1 88.56 371 PRO B O 1
ATOM 6058 N N . ALA B 1 372 ? 12.883 27.75 18.109 1 87 372 ALA B N 1
ATOM 6059 C CA . ALA B 1 372 ? 12.516 29.109 18.516 1 87 372 ALA B CA 1
ATOM 6060 C C . ALA B 1 372 ? 11.883 29.875 17.359 1 87 372 ALA B C 1
ATOM 6062 O O . ALA B 1 372 ? 11.25 30.922 17.578 1 87 372 ALA B O 1
ATOM 6063 N N . GLY B 1 373 ? 12.078 29.375 16.172 1 87.62 373 GLY B N 1
ATOM 6064 C CA . GLY B 1 373 ? 11.516 30.031 14.992 1 87.62 373 GLY B CA 1
ATOM 6065 C C . GLY B 1 373 ? 10.094 29.594 14.695 1 87.62 373 GLY B C 1
ATOM 6066 O O . GLY B 1 373 ? 9.469 28.906 15.5 1 87.62 373 GLY B O 1
ATOM 6067 N N . LYS B 1 374 ? 9.641 30.047 13.609 1 89.5 374 LYS B N 1
ATOM 6068 C CA . LYS B 1 374 ? 8.281 29.719 13.188 1 89.5 374 LYS B CA 1
ATOM 6069 C C . LYS B 1 374 ? 8.195 28.312 12.625 1 89.5 374 LYS B C 1
ATOM 6071 O O . LYS B 1 374 ? 9.086 27.875 11.891 1 89.5 374 LYS B O 1
ATOM 6076 N N . GLY B 1 375 ? 7.172 27.656 13.062 1 93.25 375 GLY B N 1
ATOM 6077 C CA . GLY B 1 375 ? 6.918 26.344 12.484 1 93.25 375 GLY B CA 1
ATOM 6078 C C . GLY B 1 375 ? 6.242 26.406 11.133 1 93.25 375 GLY B C 1
ATOM 6079 O O . GLY B 1 375 ? 5.438 27.297 10.875 1 93.25 375 GLY B O 1
ATOM 6080 N N . VAL B 1 376 ? 6.594 25.516 10.281 1 94.56 376 VAL B N 1
ATOM 6081 C CA . VAL B 1 376 ? 5.988 25.375 8.961 1 94.56 376 VAL B CA 1
ATOM 6082 C C . VAL B 1 376 ? 5.273 24.031 8.859 1 94.56 376 VAL B C 1
ATOM 6084 O O . VAL B 1 376 ? 5.855 22.984 9.148 1 94.56 376 VAL B O 1
ATOM 6087 N N . ILE B 1 377 ? 4.027 24.078 8.484 1 96.62 377 ILE B N 1
ATOM 6088 C CA . ILE B 1 377 ? 3.242 22.859 8.398 1 96.62 377 ILE B CA 1
ATOM 6089 C C . ILE B 1 377 ? 3.367 22.266 6.992 1 96.62 377 ILE B C 1
ATOM 6091 O O . ILE B 1 377 ? 2.902 22.859 6.016 1 96.62 377 ILE B O 1
ATOM 6095 N N . ARG B 1 378 ? 3.891 21.141 6.863 1 95.25 378 ARG B N 1
ATOM 6096 C CA . ARG B 1 378 ? 4.102 20.469 5.582 1 95.25 378 ARG B CA 1
ATOM 6097 C C . ARG B 1 378 ? 2.838 19.75 5.129 1 95.25 378 ARG B C 1
ATOM 6099 O O . ARG B 1 378 ? 2.496 19.766 3.945 1 95.25 378 ARG B O 1
ATOM 6106 N N . CYS B 1 379 ? 2.271 19.094 6.02 1 96.75 379 CYS B N 1
ATOM 6107 C CA . CYS B 1 379 ? 1.007 18.438 5.727 1 96.75 379 CYS B CA 1
ATOM 6108 C C . CYS B 1 379 ? 0.169 18.266 6.988 1 96.75 379 CYS B C 1
ATOM 6110 O O . CYS B 1 379 ? 0.704 18.281 8.102 1 96.75 379 CYS B O 1
ATOM 6112 N N . ILE B 1 380 ? -1.121 18.203 6.812 1 97.69 380 ILE B N 1
ATOM 6113 C CA . ILE B 1 380 ? -2.09 17.984 7.883 1 97.69 380 ILE B CA 1
ATOM 6114 C C . ILE B 1 380 ? -2.973 16.781 7.551 1 97.69 380 ILE B C 1
ATOM 6116 O O . ILE B 1 380 ? -3.422 16.625 6.414 1 97.69 380 ILE B O 1
ATOM 6120 N N . ASN B 1 381 ? -3.143 15.898 8.578 1 96.81 381 ASN B N 1
ATOM 6121 C CA . ASN B 1 381 ? -4.059 14.773 8.438 1 96.81 381 ASN B CA 1
ATOM 6122 C C . ASN B 1 381 ? -3.711 13.914 7.227 1 96.81 381 ASN B C 1
ATOM 6124 O O . ASN B 1 381 ? -4.586 13.594 6.418 1 96.81 381 ASN B O 1
ATOM 6128 N N . TYR B 1 382 ? -2.426 13.664 7.055 1 96.56 382 TYR B N 1
ATOM 6129 C CA . TYR B 1 382 ? -1.947 12.805 5.977 1 96.56 382 TYR B CA 1
ATOM 6130 C C . TYR B 1 382 ? -2.363 11.359 6.215 1 96.56 382 TYR B C 1
ATOM 6132 O O . TYR B 1 382 ? -2.02 10.766 7.238 1 96.56 382 TYR B O 1
ATOM 6140 N N . THR B 1 383 ? -3.125 10.766 5.266 1 94.06 383 THR B N 1
ATOM 6141 C CA . THR B 1 383 ? -3.645 9.414 5.457 1 94.06 383 THR B CA 1
ATOM 6142 C C . THR B 1 383 ? -3.361 8.547 4.234 1 94.06 383 THR B C 1
ATOM 6144 O O . THR B 1 383 ? -3.797 7.398 4.168 1 94.06 383 THR B O 1
ATOM 6147 N N . ALA B 1 384 ? -2.619 9.047 3.258 1 90.19 384 ALA B N 1
ATOM 6148 C CA . ALA B 1 384 ? -2.371 8.305 2.021 1 90.19 384 ALA B CA 1
ATOM 6149 C C . ALA B 1 384 ? -1.617 7.008 2.299 1 90.19 384 ALA B C 1
ATOM 6151 O O . ALA B 1 384 ? -1.811 6.012 1.603 1 90.19 384 ALA B O 1
ATOM 6152 N N . HIS B 1 385 ? -0.791 6.969 3.309 1 92.12 385 HIS B N 1
ATOM 6153 C CA . HIS B 1 385 ? 0.031 5.812 3.645 1 92.12 385 HIS B CA 1
ATOM 6154 C C . HIS B 1 385 ? -0.829 4.645 4.117 1 92.12 385 HIS B C 1
ATOM 6156 O O . HIS B 1 385 ? -0.357 3.508 4.184 1 92.12 385 HIS B O 1
ATOM 6162 N N . LEU B 1 386 ? -2.047 4.91 4.445 1 93.44 386 LEU B N 1
ATOM 6163 C CA . LEU B 1 386 ? -2.922 3.867 4.973 1 93.44 386 LEU B CA 1
ATOM 6164 C C . LEU B 1 386 ? -3.449 2.98 3.852 1 93.44 386 LEU B C 1
ATOM 6166 O O . LEU B 1 386 ? -4.031 1.925 4.109 1 93.44 386 LEU B O 1
ATOM 6170 N N . GLY B 1 387 ? -3.234 3.355 2.602 1 88 387 GLY B N 1
ATOM 6171 C CA . GLY B 1 387 ? -3.676 2.549 1.475 1 88 387 GLY B CA 1
ATOM 6172 C C . GLY B 1 387 ? -5.184 2.393 1.405 1 88 387 GLY B C 1
ATOM 6173 O O . GLY B 1 387 ? -5.914 3.383 1.367 1 88 387 GLY B O 1
ATOM 6174 N N . ARG B 1 388 ? -5.629 1.138 1.499 1 85.88 388 ARG B N 1
ATOM 6175 C CA . ARG B 1 388 ? -7.059 0.871 1.367 1 85.88 388 ARG B CA 1
ATOM 6176 C C . ARG B 1 388 ? -7.824 1.386 2.58 1 85.88 388 ARG B C 1
ATOM 6178 O O . ARG B 1 388 ? -9.055 1.488 2.547 1 85.88 388 ARG B O 1
ATOM 6185 N N . TRP B 1 389 ? -7.047 1.652 3.584 1 88.38 389 TRP B N 1
ATOM 6186 C CA . TRP B 1 389 ? -7.672 2.129 4.812 1 88.38 389 TRP B CA 1
ATOM 6187 C C . TRP B 1 389 ? -7.715 3.652 4.848 1 88.38 389 TRP B C 1
ATOM 6189 O O . TRP B 1 389 ? -8.102 4.246 5.855 1 88.38 389 TRP B O 1
ATOM 6199 N N . SER B 1 390 ? -7.238 4.281 3.795 1 84.94 390 SER B N 1
ATOM 6200 C CA . SER B 1 390 ? -7.223 5.738 3.736 1 84.94 390 SER B CA 1
ATOM 6201 C C . SER B 1 390 ? -8.633 6.305 3.703 1 84.94 390 SER B C 1
ATOM 6203 O O . SER B 1 390 ? -9.57 5.637 3.258 1 84.94 390 SER B O 1
ATOM 6205 N N . ILE B 1 391 ? -8.805 7.426 4.246 1 78.25 391 ILE B N 1
ATOM 6206 C CA . ILE B 1 391 ? -10.086 8.125 4.227 1 78.25 391 ILE B CA 1
ATOM 6207 C C . ILE B 1 391 ? -10.273 8.82 2.879 1 78.25 391 ILE B C 1
ATOM 6209 O O . ILE B 1 391 ? -9.398 9.57 2.436 1 78.25 391 ILE B O 1
ATOM 6213 N N . PRO B 1 392 ? -11.375 8.539 2.277 1 77.25 392 PRO B N 1
ATOM 6214 C CA . PRO B 1 392 ? -11.594 9.172 0.975 1 77.25 392 PRO B CA 1
ATOM 6215 C C . PRO B 1 392 ? -11.648 10.695 1.062 1 77.25 392 PRO B C 1
ATOM 6217 O O . PRO B 1 392 ? -12.016 11.242 2.104 1 77.25 392 PRO B O 1
ATOM 6220 N N . ILE B 1 393 ? -11.305 11.281 0.009 1 78 393 ILE B N 1
ATOM 6221 C CA . ILE B 1 393 ? -11.258 12.742 -0.08 1 78 393 ILE B CA 1
ATOM 6222 C C . ILE B 1 393 ? -12.672 13.289 -0.25 1 78 393 ILE B C 1
ATOM 6224 O O . ILE B 1 393 ? -13.031 14.289 0.371 1 78 393 ILE B O 1
ATOM 6228 N N . THR B 1 394 ? -13.492 12.586 -1.156 1 74.25 394 THR B N 1
ATOM 6229 C CA . THR B 1 394 ? -14.852 13.055 -1.386 1 74.25 394 THR B CA 1
ATOM 6230 C C . THR B 1 394 ? -15.852 12.25 -0.559 1 74.25 394 THR B C 1
ATOM 6232 O O . THR B 1 394 ? -15.578 11.102 -0.2 1 74.25 394 THR B O 1
ATOM 6235 N N . ARG B 1 395 ? -16.859 12.922 0.007 1 61.97 395 ARG B N 1
ATOM 6236 C CA . ARG B 1 395 ? -17.906 12.25 0.783 1 61.97 395 ARG B CA 1
ATOM 6237 C C . ARG B 1 395 ? -18.844 11.469 -0.126 1 61.97 395 ARG B C 1
ATOM 6239 O O . ARG B 1 395 ? -19.109 11.875 -1.261 1 61.97 395 ARG B O 1
ATOM 6246 N N . THR B 1 396 ? -19.016 10.141 0.179 1 52.38 396 THR B N 1
ATOM 6247 C CA . THR B 1 396 ? -19.984 9.375 -0.602 1 52.38 396 THR B CA 1
ATOM 6248 C C . THR B 1 396 ? -21.375 9.984 -0.476 1 52.38 396 THR B C 1
ATOM 6250 O O . THR B 1 396 ? -21.75 10.492 0.585 1 52.38 396 THR B O 1
ATOM 6253 N N . ILE B 1 397 ? -21.984 10.312 -1.535 1 45.41 397 ILE B N 1
ATOM 6254 C CA . ILE B 1 397 ? -23.328 10.875 -1.672 1 45.41 397 ILE B CA 1
ATOM 6255 C C . ILE B 1 397 ? -24.297 10.141 -0.75 1 45.41 397 ILE B C 1
ATOM 6257 O O . ILE B 1 397 ? -25.297 10.711 -0.305 1 45.41 397 ILE B O 1
ATOM 6261 N N . GLU B 1 398 ? -24.203 8.922 -0.554 1 42.09 398 GLU B N 1
ATOM 6262 C CA . GLU B 1 398 ? -25.281 8.219 0.124 1 42.09 398 GLU B CA 1
ATOM 6263 C C . GLU B 1 398 ? -25.453 8.695 1.563 1 42.09 398 GLU B C 1
ATOM 6265 O O . GLU B 1 398 ? -26.562 8.734 2.094 1 42.09 398 GLU B O 1
ATOM 6270 N N . ASN B 1 399 ? -24.484 9 2.23 1 39.38 399 ASN B N 1
ATOM 6271 C CA . ASN B 1 399 ? -24.656 9.406 3.621 1 39.38 399 ASN B CA 1
ATOM 6272 C C . ASN B 1 399 ? -25.266 10.797 3.73 1 39.38 399 ASN B C 1
ATOM 6274 O O . ASN B 1 399 ? -25.5 11.297 4.836 1 39.38 399 ASN B O 1
ATOM 6278 N N . ASP B 1 400 ? -25.234 11.531 2.898 1 36.06 400 ASP B N 1
ATOM 6279 C CA . ASP B 1 400 ? -25.953 12.805 2.975 1 36.06 400 ASP B CA 1
ATOM 6280 C C . ASP B 1 400 ? -27.453 12.578 3.08 1 36.06 400 ASP B C 1
ATOM 6282 O O . ASP B 1 400 ? -28.188 13.445 3.576 1 36.06 400 ASP B O 1
ATOM 6286 N N . GLU B 1 401 ? -28.031 11.594 2.652 1 33.28 401 GLU B N 1
ATOM 6287 C CA . GLU B 1 401 ? -29.453 11.375 2.9 1 33.28 401 GLU B CA 1
ATOM 6288 C C . GLU B 1 401 ? -29.719 10.977 4.352 1 33.28 401 GLU B C 1
ATOM 6290 O O . GLU B 1 401 ? -30.828 11.125 4.855 1 33.28 401 GLU B O 1
ATOM 6295 N N . ALA B 1 402 ? -28.938 10.367 5.059 1 31.86 402 ALA B N 1
ATOM 6296 C CA . ALA B 1 402 ? -29.172 10.102 6.477 1 31.86 402 ALA B CA 1
ATOM 6297 C C . ALA B 1 402 ? -29.109 11.391 7.289 1 31.86 402 ALA B C 1
ATOM 6299 O O . ALA B 1 402 ? -29.578 11.445 8.43 1 31.86 402 ALA B O 1
ATOM 6300 N N . LEU B 1 403 ? -28.359 12.375 6.891 1 27.47 403 LEU B N 1
ATOM 6301 C CA . LEU B 1 403 ? -28.406 13.648 7.598 1 27.47 403 LEU B CA 1
ATOM 6302 C C . LEU B 1 403 ? -29.656 14.438 7.184 1 27.47 403 LEU B C 1
ATOM 6304 O O . LEU B 1 403 ? -29.891 15.531 7.703 1 27.47 403 LEU B O 1
ATOM 6308 N N . LYS B 1 404 ? -30.312 14.086 6.109 1 29.52 404 LYS B N 1
ATOM 6309 C CA . LYS B 1 404 ? -31.578 14.742 5.824 1 29.52 404 LYS B CA 1
ATOM 6310 C C . LYS B 1 404 ? -32.719 14.141 6.66 1 29.52 404 LYS B C 1
ATOM 6312 O O . LYS B 1 404 ? -33.844 14.609 6.605 1 29.52 404 LYS B O 1
ATOM 6317 N N . MET B 1 405 ? -32.594 12.867 7.145 1 23.64 405 MET B N 1
ATOM 6318 C CA . MET B 1 405 ? -33.688 12.555 8.039 1 23.64 405 MET B CA 1
ATOM 6319 C C . MET B 1 405 ? -33.406 13.031 9.453 1 23.64 405 MET B C 1
ATOM 6321 O O . MET B 1 405 ? -32.281 12.875 9.953 1 23.64 405 MET B O 1
#